Protein AF-0000000067016296 (afdb_homodimer)

Sequence (1288 aa):
MNIISRSRWLRCRIWRFFTIRTFLIFIFCCIILEITLGLPSYKQEDDVHTEYPRDFDSKEVTHSPFKTVKDLQKLKWNEKPVQELVEKKDDRKSKLETIAPFKQPLASLQSVRMRNQDEAQNSTKASYDESFYANRIIHFDLKGAAPKISYLKEVLRLIKANGATGILLEWEDTFPFSGILAENRNSDAYTVEEVRNLLETAKSLKLDVIPLVPTFGHLEWILKVEKFRQYRQNDMFPQVICLADDDGVSVVLEAIRQVVQLHQSFGITYFHIGADEAFQFGECLKDRRWLKENKNKEKDHLAAMHLAKIANYIKTLIPNVRVLAWYDMIKLFESSLIELYHLDKLLEVVVWDYSETLQQQNETFAKIIDKCEFYETLKIFLIILQEFTWNSLAAKFPIVWGSSAYKGANGPLSAFLDLKHYFRNNKSWITHRKAYGTLFRTFRGLIITGWQRYDHFAVLCELLPVALPSVVLNLLVAKAGDKFSTQSIIKAATAALNCTSRISLEYMHSFDSCNFPGVELFSVIHSLRNHIKVIKSEVFESHQVKGWLNRFNIHHGYTQLWYLLQMKSIIEMHISDMLNLTKMVQSLMQPIFRKNTIDEWLYEYTDPIIEQLRELLQHISELKMQRTFAVRNFDIKRKQMHASMNIISRSRWLRCRIWRFFTIRTFLIFIFCCIILEITLGLPSYKQEDDVHTEYPRDFDSKEVTHSPFKTVKDLQKLKWNEKPVQELVEKKDDRKSKLETIAPFKQPLASLQSVRMRNQDEAQNSTKASYDESFYANRIIHFDLKGAAPKISYLKEVLRLIKANGATGILLEWEDTFPFSGILAENRNSDAYTVEEVRNLLETAKSLKLDVIPLVPTFGHLEWILKVEKFRQYRQNDMFPQVICLADDDGVSVVLEAIRQVVQLHQSFGITYFHIGADEAFQFGECLKDRRWLKENKNKEKDHLAAMHLAKIANYIKTLIPNVRVLAWYDMIKLFESSLIELYHLDKLLEVVVWDYSETLQQQNETFAKIIDKCEFYETLKIFLIILQEFTWNSLAAKFPIVWGSSAYKGANGPLSAFLDLKHYFRNNKSWITHRKAYGTLFRTFRGLIITGWQRYDHFAVLCELLPVALPSVVLNLLVAKAGDKFSTQSIIKAATAALNCTSRISLEYMHSFDSCNFPGVELFSVIHSLRNHIKVIKSEVFESHQVKGWLNRFNIHHGYTQLWYLLQMKSIIEMHISDMLNLTKMVQSLMQPIFRKNTIDEWLYEYTDPIIEQLRELLQHISELKMQRTFAVRNFDIKRKQMHAS

Solvent-accessible surface area (backbone atoms only — not comparable to full-atom values): 71700 Å² total; per-residue (Å²): 133,80,76,70,75,66,61,71,65,60,59,64,58,51,53,54,50,52,50,46,47,50,46,46,46,47,50,41,47,49,42,44,51,47,49,71,49,42,54,86,59,67,74,70,67,74,76,73,72,67,66,72,70,74,64,72,73,66,70,77,73,79,71,73,84,66,89,66,86,66,76,75,64,73,77,69,81,81,82,74,81,86,79,86,82,81,78,82,76,85,73,89,71,85,84,87,91,84,86,86,83,87,80,83,86,84,81,85,84,79,84,68,86,69,83,71,78,84,78,88,75,86,74,84,78,79,79,74,81,82,42,58,37,79,32,32,27,45,34,43,40,31,43,77,69,41,62,35,64,74,44,50,51,54,50,50,52,53,42,46,77,52,62,41,42,24,36,34,42,33,33,74,36,30,40,66,54,58,78,95,47,38,78,41,29,29,74,81,29,42,48,68,63,51,50,49,50,50,51,48,50,35,48,74,67,62,32,46,51,26,51,34,48,55,69,41,7,74,33,32,66,59,28,24,33,74,90,37,37,85,28,26,18,41,73,70,41,37,30,19,59,24,74,61,31,64,70,44,47,46,54,50,50,48,54,50,49,54,53,46,65,70,42,50,86,69,48,58,62,40,39,30,38,36,34,37,80,54,85,58,69,61,65,18,71,53,29,41,50,51,38,62,74,36,71,90,46,57,65,64,51,53,54,46,51,43,53,38,52,54,41,52,52,50,38,70,76,36,75,86,44,43,33,33,30,40,30,76,64,54,69,77,61,50,64,66,58,36,59,73,54,40,40,50,79,50,40,36,38,29,45,71,48,61,31,54,75,62,40,52,97,40,40,75,52,51,63,51,30,78,71,36,94,53,37,67,60,47,49,52,49,50,50,51,51,48,50,49,53,53,50,55,47,32,74,56,30,48,42,40,30,41,29,38,40,38,38,40,68,85,50,33,64,30,82,64,77,61,52,52,54,31,47,39,18,44,52,38,51,44,53,47,45,72,72,50,32,77,66,27,84,36,62,55,26,37,37,37,29,32,29,22,34,82,46,87,46,34,39,58,19,31,49,66,48,58,24,44,65,34,43,50,43,44,41,43,43,47,37,49,40,82,77,55,52,71,67,56,50,43,51,50,35,20,55,73,34,46,30,80,44,75,54,49,71,84,44,69,72,34,55,72,50,37,60,47,84,45,44,70,46,31,51,51,51,52,49,49,54,53,49,51,53,47,44,43,52,68,44,72,64,18,57,51,37,48,18,39,57,29,72,69,20,60,75,66,61,37,56,54,52,74,52,47,56,59,46,45,57,54,46,53,50,51,47,54,51,48,53,52,50,49,52,50,49,53,61,57,40,54,80,35,35,53,70,60,46,51,46,52,50,40,58,67,73,47,43,57,62,49,52,51,49,51,50,51,50,51,50,49,61,59,51,66,70,51,64,58,49,83,60,48,71,70,89,73,80,69,81,78,77,66,82,123,136,80,75,70,76,67,61,69,67,60,58,64,60,51,52,55,50,51,51,48,47,51,47,48,46,47,51,41,45,50,42,44,52,46,50,72,49,44,54,85,58,68,74,71,67,75,77,74,71,69,68,70,70,73,64,71,73,65,68,77,71,79,71,73,84,67,89,68,85,68,77,74,67,72,76,70,78,80,80,73,80,84,74,84,80,77,74,85,79,81,71,81,71,82,86,81,77,88,79,86,82,73,86,77,81,88,76,80,90,69,85,88,83,88,84,90,84,84,82,90,75,84,76,80,78,75,78,73,81,82,40,57,36,79,31,34,26,45,35,44,38,30,45,76,68,41,62,33,63,72,46,49,53,54,49,52,53,52,42,46,76,53,62,41,43,24,36,33,42,33,34,74,37,30,41,64,54,58,78,95,47,37,80,41,30,29,74,80,30,43,48,68,64,51,51,49,51,49,50,48,50,35,49,75,68,63,31,45,53,24,52,34,48,54,69,40,7,73,32,31,66,60,27,23,33,72,91,38,39,85,31,29,16,41,71,71,41,36,31,20,58,22,72,63,30,65,71,44,46,46,55,49,50,48,53,49,50,55,53,46,65,70,44,50,87,69,50,59,63,40,40,30,40,36,34,37,79,53,86,60,68,62,65,18,69,53,29,42,49,50,38,64,76,36,71,90,45,58,65,64,53,54,52,46,49,44,52,38,52,52,43,51,52,50,39,70,75,36,74,86,43,44,31,30,30,39,30,75,64,52,69,77,60,50,64,68,56,36,58,73,54,40,39,50,79,50,41,37,39,29,45,71,47,60,31,53,74,61,40,51,97,40,40,75,52,50,62,51,29,79,73,36,94,52,37,66,61,47,50,53,50,50,51,51,51,48,53,48,52,53,50,54,45,32,72,54,30,48,42,38,28,42,28,37,40,40,36,39,68,84,50,34,64,28,82,64,75,61,50,51,53,31,46,39,19,43,52,38,50,43,52,46,45,70,74,49,34,77,65,26,83,35,62,56,25,38,36,39,28,31,28,22,34,82,46,88,46,33,40,59,19,32,50,67,48,56,24,46,66,36,44,52,44,43,42,42,44,46,37,47,40,82,77,54,53,70,67,54,50,43,52,51,36,19,56,76,33,47,29,82,44,77,54,50,69,81,44,70,73,34,55,73,50,37,59,46,85,45,44,68,46,31,51,51,51,52,49,48,54,53,50,51,52,49,45,42,54,68,44,72,63,18,58,52,38,49,17,38,57,29,72,68,22,60,75,66,60,38,55,54,51,73,52,48,56,58,47,45,57,54,45,53,49,51,46,52,51,48,53,52,51,49,52,51,50,54,60,56,38,53,78,36,36,54,68,60,45,53,46,53,51,42,58,67,72,47,44,57,60,48,50,51,49,49,48,52,50,51,51,50,59,62,52,66,72,54,64,60,47,84,60,47,68,71,89,73,80,68,81,77,76,67,82,123

InterPro domains:
  IPR015883 Beta-hexosaminidase, catalytic domain [PF00728] (184-363)
  IPR017853 Glycoside hydrolase superfamily [SSF51445] (133-471)
  IPR038901 Hexosaminidase D-like [PTHR21040] (83-640)

Secondary structure (DSSP, 8-state):
--SGGGHHHHHHHHHHHHHHHHHHHHHHHHHHHHHHT-S---------------GGGT------------GGGG---------------------------------------------------------SSSEEEEEEE-SSSPPPHHHHHHHHHHHHHTT--EEEEE-GGGS---GGGGGGS-TTPPPHHHHHHHHHHHHHTTPEEEEE--SSS--HHHHTSGGGGGGEEETTEEEEE-TT-HHHHHHHHHHHHHHHHHHGGG--SEEE---------S-SHHHHHHHHHTTT--HHHHHHHHHHHHHHHHHHHSTTPEEEEESTTTTT--HHHHHHTTHHHHEEEEEE--SSSS-GGGHHHHHHHHHSTTHHHHHHHHHHHHHHHHHHHHHH-SEEEEEEEEES-S-SS-SS--HHHHHHHHHHHHHHHHHHGGGSSEEEEEEEEE-S-SSTTS-----HHHHHHHHHHHHHHHHHTTSS-HHHHHHHHHHHTT-SS---SS-GGGGGG---TTHHHHHHHHHHHHHHHHHIIIIIT-HHHHHHSSHHHHHHT---HHHHHHHHHHHHHHHHHHHHHHHHHHHHHTTTS-HHHHHHHHHHHTHHHHHHHHHHHHHHHHHTT----PPS------------/--SGGGSHHHHHHHHHHHHHHHHHHHHHHHHHHHHHT-S---------------GGGT------------GGGG---------------------------------------------------------SSSEEEEEEE-SSSPPPHHHHHHHHHHHHHTT--EEEEE-GGGS---GGGGGGS-TTPPPHHHHHHHHHHHHHTTPEEEEE---SS--HHHHTSGGGGGGEEETTEEEEE-TT-HHHHHHHHHHHHHHHHHHGGG--SEEE---------S-SHHHHHHHHHTTT--HHHHHHHHHHHHHHHHHHHSTTPEEEEESTTTTT--HHHHHHTTHHHHEEEEEE--SSSS-GGGHHHHHHHHHSTTHHHHHHHHHHHHHHHHHHHHHH-SEEEEEEEEES-S-SS-SS--HHHHHHHHHHHHHHHHHHGGGSSEEEEEEEEE-S-SSTTS-----HHHHHHHHHHHHHHHHHTTSS-HHHHHHHHHHHTT-SS---SS-GGGGGG---TTHHHHHHHHHHHHHHHHHIIIIIT-HHHHHHSSHHHHHHT---HHHHHHHHHHHHHHHHHHHHHHHHHHHHHTTTS-HHHHHHHHHHHTHHHHHHHHHHHHHHHHHTT----PPS------------

pLDDT: mean 80.0, std 28.89, range [14.51, 98.88]

Nearest PDB structures (foldseek):
  8qk1-assembly1_A  TM=9.584E-01  e=8.917E-44  Trichuris suis
  2epo-assembly1_A  TM=6.816E-01  e=3.330E-15  Streptococcus gordonii
  2epn-assembly1_B  TM=6.260E-01  e=8.879E-16  Streptococcus gordonii
  2epm-assembly1_X-2  TM=6.664E-01  e=1.531E-14  Streptococcus gordonii
  5a6j-assembly1_A  TM=5.766E-01  e=3.879E-15  Streptococcus pneumoniae TIGR4

Foldseek 3Di:
DPPPPPPVVPPVVVVVVVVVVVVVVVCVVCCVVCVVVVPPPPPPPDPPVPPPPPVVPPDPPPPDPDVPDPPVPPPPDPPDDPDDDDDDPDDPDDDDDDDDDDDDDDDDDPPDPCVDDDDPPPPPPPPPLPFLFPAEEEEDDCQFFHWALVLVLQLLVLLLVQFHQAYEYEQQQLDCDDDPCNVLHDPNRDDLVSVLVNLVSCLVSNHAYEYEQAQAFQNCSPCVDPVNCLQDLDNVDSTGGALQDPVNSVVSLSVVVVVCVSNVVSDAQEYEHENPDNPDYCRDPRSVVVCVVVVVDDVVLSSLQSVLVSLVSVCVSPPNHAYEYECHSVLPPDLVSCVVSVVLPSYAYEYEAAFLQSCVVPVVLVVVLVPDPCVPVSVVVSVVVVVVSLLVVLVRHQEYEYEYELWCPPDFDAAADQLVSRLSRLLNVLVCCVVRVVSHNGHNGYYYYYDQGPGNPTAGIYDPLRRSLSSSLSSNCSRCRPVDDSQVSQVVSCVSQQFPDGDDSPDHCSCVRGHGSLSQLNVLSVVLVVLLVVCCVPAVVDPLCVPFVDPVCLVQLNGDLVSVVVNLVVLVVSLVVLVVSLVSNLVSCPNIGDPVSSVSVCVRRRVVSNVVSVVSNVSSVVSVPDDDHDDDDDPDDDPPPPPD/DPPPPPPVVVVVVVVVVVVVVVVVVVVVVVCVVCVVCVPPPPPPPDDPVPPPPPVVPPDPPPPDPDPPDPPVPPPPDPPDDPPPPDDPDDPPDDDPDDDDDDPDDPDDPDDDDDDDDDDPPPPPCPPPLPFLFPAEEEEDDCQFFHWALVLVLQLLVLLLVQFHQAYEYEQQQLDCDDDPCNVLHDPNRDDLVSVLVNLVSCLVSNHAYEYEQAQAFQNCSPCVDPVNCLQDLDNVDSTGGALQDPVNSVVSLSVVVVVCVSNVVSPAQEYEHENPDNPDYCRDPRSVVVCVVVVVDDRVLSSLQSVLVSLVSVCVSPPNHAYEYECHSVLPPDLVSCVVSVVLPSYAYEYEAAFLQSCVVPVVLVVVLVVDPPVVVSVVVSVVVVVVSLLVVLVRHQEYEYEYELWCPPDFDAAADQLVSRLSRLLNVLVCCVVRVVSHNGHNGYYYYYHQGPGNPTAGIYDPLRRSLSSSLSSNCSRCRPVDDSQVSQVVSCVSQQFPAGDDSPDHCSCVRGHGSLSQLNVLSVVLVVLLVVCCVVAVVDPLCVPFVDPVCLVQLNGDLVSVVVNLVVLVVSLVVLVVSLVSNLVSCPNIGDPVSSVSVCVRRRVVSNVVSVVSNVSSVVSVPDDDHDDDDDPDDDPPPPPD

Organism: Wuchereria bancrofti (NCBI:txid6293)

Radius of gyration: 41.17 Å; Cα contacts (8 Å, |Δi|>4): 1781; chains: 2; bounding box: 100×137×123 Å

Structure (mmCIF, N/CA/C/O backbone):
data_AF-0000000067016296-model_v1
#
loop_
_entity.id
_entity.type
_entity.pdbx_description
1 polymer beta-N-acetylhexosaminidase
#
loop_
_atom_site.group_PDB
_atom_site.id
_atom_site.type_symbol
_atom_site.label_atom_id
_atom_site.label_alt_id
_atom_site.label_comp_id
_atom_site.label_asym_id
_atom_site.label_entity_id
_atom_site.label_seq_id
_atom_site.pdbx_PDB_ins_code
_atom_site.Cartn_x
_atom_site.Cartn_y
_atom_site.Cartn_z
_atom_site.occupancy
_atom_site.B_iso_or_equiv
_atom_site.auth_seq_id
_atom_site.auth_comp_id
_atom_site.auth_asym_id
_atom_site.auth_atom_id
_atom_site.pdbx_PDB_model_num
ATOM 1 N N . MET A 1 1 ? -24.875 -22.078 62.375 1 22.66 1 MET A N 1
ATOM 2 C CA . MET A 1 1 ? -25.391 -21.469 61.156 1 22.66 1 MET A CA 1
ATOM 3 C C . MET A 1 1 ? -24.344 -21.453 60.062 1 22.66 1 MET A C 1
ATOM 5 O O . MET A 1 1 ? -24.531 -20.844 59 1 22.66 1 MET A O 1
ATOM 9 N N . ASN A 1 2 ? -23.188 -22.016 60.312 1 23.72 2 ASN A N 1
ATOM 10 C CA . ASN A 1 2 ? -21.859 -22.047 59.719 1 23.72 2 ASN A CA 1
ATOM 11 C C . ASN A 1 2 ? -21.828 -22.859 58.438 1 23.72 2 ASN A C 1
ATOM 13 O O . ASN A 1 2 ? -20.859 -22.797 57.656 1 23.72 2 ASN A O 1
ATOM 17 N N . ILE A 1 3 ? -22.641 -23.953 58.344 1 28.28 3 ILE A N 1
ATOM 18 C CA . ILE A 1 3 ? -22.469 -25.047 57.375 1 28.28 3 ILE A CA 1
ATOM 19 C C . ILE A 1 3 ? -22.969 -24.609 56 1 28.28 3 ILE A C 1
ATOM 21 O O . ILE A 1 3 ? -22.641 -25.25 55 1 28.28 3 ILE A O 1
ATOM 25 N N . ILE A 1 4 ? -24.016 -23.766 55.938 1 29.88 4 ILE A N 1
ATOM 26 C CA . ILE A 1 4 ? -24.859 -23.562 54.75 1 29.88 4 ILE A CA 1
ATOM 27 C C . ILE A 1 4 ? -24.094 -22.781 53.688 1 29.88 4 ILE A C 1
ATOM 29 O O . ILE A 1 4 ? -24.484 -22.75 52.531 1 29.88 4 ILE A O 1
ATOM 33 N N . SER A 1 5 ? -23.125 -21.891 54.062 1 29.3 5 SER A N 1
ATOM 34 C CA . SER A 1 5 ? -22.594 -20.906 53.125 1 29.3 5 SER A CA 1
ATOM 35 C C . SER A 1 5 ? -21.703 -21.547 52.094 1 29.3 5 SER A C 1
ATOM 37 O O . SER A 1 5 ? -21.203 -20.875 51.188 1 29.3 5 SER A O 1
ATOM 39 N N . ARG A 1 6 ? -21.188 -22.781 52.312 1 29.62 6 ARG A N 1
ATOM 40 C CA . ARG A 1 6 ? -20.141 -23.406 51.5 1 29.62 6 ARG A CA 1
ATOM 41 C C . ARG A 1 6 ? -20.719 -23.906 50.188 1 29.62 6 ARG A C 1
ATOM 43 O O . ARG A 1 6 ? -19.969 -24.391 49.312 1 29.62 6 ARG A O 1
ATOM 50 N N . SER A 1 7 ? -22.016 -24.25 50.125 1 28.12 7 SER A N 1
ATOM 51 C CA . SER A 1 7 ? -22.531 -25.078 49.031 1 28.12 7 SER A CA 1
ATOM 52 C C . SER A 1 7 ? -22.625 -24.297 47.75 1 28.12 7 SER A C 1
ATOM 54 O O . SER A 1 7 ? -22.766 -24.875 46.656 1 28.12 7 SER A O 1
ATOM 56 N N . ARG A 1 8 ? -22.938 -22.938 47.812 1 31.38 8 ARG A N 1
ATOM 57 C CA . ARG A 1 8 ? -23.281 -22.219 46.594 1 31.38 8 ARG A CA 1
ATOM 58 C C . ARG A 1 8 ? -22.078 -22.062 45.688 1 31.38 8 ARG A C 1
ATOM 60 O O . ARG A 1 8 ? -22.188 -21.578 44.562 1 31.38 8 ARG A O 1
ATOM 67 N N . TRP A 1 9 ? -20.828 -22.156 46.281 1 30.59 9 TRP A N 1
ATOM 68 C CA . TRP A 1 9 ? -19.609 -21.906 45.5 1 30.59 9 TRP A CA 1
ATOM 69 C C . TRP A 1 9 ? -19.406 -23 44.469 1 30.59 9 TRP A C 1
ATOM 71 O O . TRP A 1 9 ? -18.984 -22.719 43.312 1 30.59 9 TRP A O 1
ATOM 81 N N . LEU A 1 10 ? -19.797 -24.312 44.75 1 30.2 10 LEU A N 1
ATOM 82 C CA . LEU A 1 10 ? -19.453 -25.422 43.875 1 30.2 10 LEU A CA 1
ATOM 83 C C . LEU A 1 10 ? -20.312 -25.406 42.594 1 30.2 10 LEU A C 1
ATOM 85 O O . LEU A 1 10 ? -19.859 -25.844 41.531 1 30.2 10 LEU A O 1
ATOM 89 N N . ARG A 1 11 ? -21.594 -24.922 42.75 1 30.16 11 ARG A N 1
ATOM 90 C CA . ARG A 1 11 ? -22.453 -25.125 41.594 1 30.16 11 ARG A CA 1
ATOM 91 C C . ARG A 1 11 ? -22.016 -24.25 40.406 1 30.16 11 ARG A C 1
ATOM 93 O O . ARG A 1 11 ? -22.328 -24.562 39.25 1 30.16 11 ARG A O 1
ATOM 100 N N . CYS A 1 12 ? -21.547 -22.969 40.688 1 29.88 12 CYS A N 1
ATOM 101 C CA . CYS A 1 12 ? -21.297 -22.109 39.531 1 29.88 12 CYS A CA 1
ATOM 102 C C . CYS A 1 12 ? -20.094 -22.609 38.75 1 29.88 12 CYS A C 1
ATOM 104 O O . CYS A 1 12 ? -19.844 -22.141 37.625 1 29.88 12 CYS A O 1
ATOM 106 N N . ARG A 1 13 ? -19.125 -23.359 39.375 1 30.12 13 ARG A N 1
ATOM 107 C CA . ARG A 1 13 ? -17.969 -23.797 38.625 1 30.12 13 ARG A CA 1
ATOM 108 C C . ARG A 1 13 ? -18.344 -24.906 37.625 1 30.12 13 ARG A C 1
ATOM 110 O O . ARG A 1 13 ? -17.609 -25.172 36.688 1 30.12 13 ARG A O 1
ATOM 117 N N . ILE A 1 14 ? -19.344 -25.75 38.031 1 31.83 14 ILE A N 1
ATOM 118 C CA . ILE A 1 14 ? -19.625 -26.891 37.188 1 31.83 14 ILE A CA 1
ATOM 119 C C . ILE A 1 14 ? -20.312 -26.406 35.906 1 31.83 14 ILE A C 1
ATOM 121 O O . ILE A 1 14 ? -20.016 -26.906 34.812 1 31.83 14 ILE A O 1
ATOM 125 N N . TRP A 1 15 ? -21.219 -25.422 36.031 1 31.62 15 TRP A N 1
ATOM 126 C CA . TRP A 1 15 ? -21.953 -25.062 34.812 1 31.62 15 TRP A CA 1
ATOM 127 C C . TRP A 1 15 ? -21.016 -24.406 33.812 1 31.62 15 TRP A C 1
ATOM 129 O O . TRP A 1 15 ? -21.203 -24.562 32.594 1 31.62 15 TRP A O 1
ATOM 139 N N . ARG A 1 16 ? -19.984 -23.641 34.312 1 33.31 16 ARG A N 1
ATOM 140 C CA . ARG A 1 16 ? -19.078 -23.062 33.312 1 33.31 16 ARG A CA 1
ATOM 141 C C . ARG A 1 16 ? -18.328 -24.156 32.562 1 33.31 16 ARG A C 1
ATOM 143 O O . ARG A 1 16 ? -17.859 -23.938 31.453 1 33.31 16 ARG A O 1
ATOM 150 N N . PHE A 1 17 ? -18.062 -25.297 33.25 1 35 17 PHE A N 1
ATOM 151 C CA . PHE A 1 17 ? -17.328 -26.359 32.562 1 35 17 PHE A CA 1
ATOM 152 C C . PHE A 1 17 ? -18.203 -27 31.5 1 35 17 PHE A C 1
ATOM 154 O O . PHE A 1 17 ? -17.719 -27.438 30.453 1 35 17 PHE A O 1
ATOM 161 N N . PHE A 1 18 ? -19.5 -27.266 31.875 1 36.59 18 PHE A N 1
ATOM 162 C CA . PHE A 1 18 ? -20.312 -27.922 30.859 1 36.59 18 PHE A CA 1
ATOM 163 C C . PHE A 1 18 ? -20.594 -26.969 29.703 1 36.59 18 PHE A C 1
ATOM 165 O O . PHE A 1 18 ? -20.734 -27.406 28.547 1 36.59 18 PHE A O 1
ATOM 172 N N . THR A 1 19 ? -20.812 -25.656 30.062 1 37.28 19 THR A N 1
ATOM 173 C CA . THR A 1 19 ? -21.109 -24.766 28.953 1 37.28 19 THR A CA 1
ATOM 174 C C . THR A 1 19 ? -19.859 -24.562 28.094 1 37.28 19 THR A C 1
ATOM 176 O O . THR A 1 19 ? -19.969 -24.344 26.875 1 37.28 19 THR A O 1
ATOM 179 N N . ILE A 1 20 ? -18.688 -24.625 28.734 1 36.62 20 ILE A N 1
ATOM 180 C CA . ILE A 1 20 ? -17.5 -24.484 27.891 1 36.62 20 ILE A CA 1
ATOM 181 C C . ILE A 1 20 ? -17.297 -25.766 27.078 1 36.62 20 ILE A C 1
ATOM 183 O O . ILE A 1 20 ? -16.938 -25.703 25.891 1 36.62 20 ILE A O 1
ATOM 187 N N . ARG A 1 21 ? -17.656 -26.938 27.672 1 35.28 21 ARG A N 1
ATOM 188 C CA . ARG A 1 21 ? -17.516 -28.156 26.875 1 35.28 21 ARG A CA 1
ATOM 189 C C . ARG A 1 21 ? -18.516 -28.188 25.719 1 35.28 21 ARG A C 1
ATOM 191 O O . ARG A 1 21 ? -18.156 -28.531 24.594 1 35.28 21 ARG A O 1
ATOM 198 N N . THR A 1 22 ? -19.781 -27.859 26.031 1 39.31 22 THR A N 1
ATOM 199 C CA . THR A 1 22 ? -20.75 -27.844 24.953 1 39.31 22 THR A CA 1
ATOM 200 C C . THR A 1 22 ? -20.453 -26.719 23.969 1 39.31 22 THR A C 1
ATOM 202 O O . THR A 1 22 ? -20.609 -26.891 22.75 1 39.31 22 THR A O 1
ATOM 205 N N . PHE A 1 23 ? -19.969 -25.578 24.453 1 38.09 23 PHE A N 1
ATOM 206 C CA . PHE A 1 23 ? -19.547 -24.516 23.547 1 38.09 23 PHE A CA 1
ATOM 207 C C . PHE A 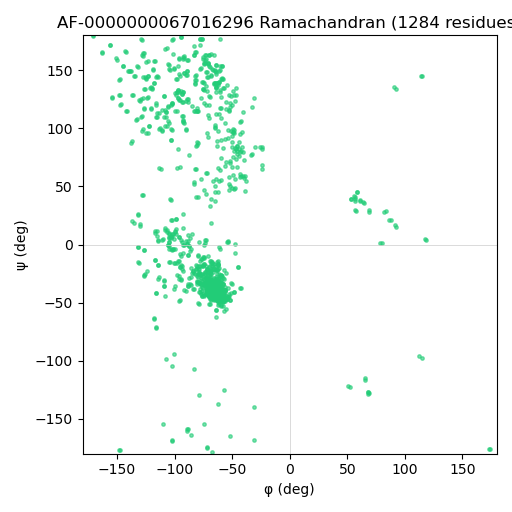1 23 ? -18.281 -24.922 22.797 1 38.09 23 PHE A C 1
ATOM 209 O O . PHE A 1 23 ? -18.156 -24.672 21.594 1 38.09 23 PHE A O 1
ATOM 216 N N . LEU A 1 24 ? -17.406 -25.672 23.391 1 39.41 24 LEU A N 1
ATOM 217 C CA . LEU A 1 24 ? -16.266 -26.203 22.688 1 39.41 24 LEU A CA 1
ATOM 218 C C . LEU A 1 24 ? -16.688 -27.312 21.719 1 39.41 24 LEU A C 1
ATOM 220 O O . LEU A 1 24 ? -16.156 -27.391 20.609 1 39.41 24 LEU A O 1
ATOM 224 N N . ILE A 1 25 ? -17.641 -28.141 22.125 1 41.75 25 ILE A N 1
ATOM 225 C CA . ILE A 1 25 ? -18.156 -29.141 21.188 1 41.75 25 ILE A CA 1
ATOM 226 C C . ILE A 1 25 ? -18.906 -28.438 20.062 1 41.75 25 ILE A C 1
ATOM 228 O O . ILE A 1 25 ? -18.75 -28.766 18.891 1 41.75 25 ILE A O 1
ATOM 232 N N . PHE A 1 26 ? -19.75 -27.406 20.344 1 39.91 26 PHE A N 1
ATOM 233 C CA . PHE A 1 26 ? -20.438 -26.672 19.297 1 39.91 26 PHE A CA 1
ATOM 234 C C . PHE A 1 26 ? -19.453 -25.891 18.438 1 39.91 26 PHE A C 1
ATOM 236 O O . PHE A 1 26 ? -19.578 -25.859 17.219 1 39.91 26 PHE A O 1
ATOM 243 N N . ILE A 1 27 ? -18.531 -25.234 19.031 1 39.72 27 ILE A N 1
ATOM 244 C CA . ILE A 1 27 ? -17.469 -24.625 18.234 1 39.72 27 ILE A CA 1
ATOM 245 C C . ILE A 1 27 ? -16.656 -25.703 17.531 1 39.72 27 ILE A C 1
ATOM 247 O O . ILE A 1 27 ? -16.312 -25.562 16.359 1 39.72 27 ILE A O 1
ATOM 251 N N . PHE A 1 28 ? -16.516 -26.844 18.172 1 41.06 28 PHE A N 1
ATOM 252 C CA . PHE A 1 28 ? -15.859 -27.969 17.5 1 41.06 28 PHE A CA 1
ATOM 253 C C . PHE A 1 28 ? -16.719 -28.516 16.375 1 41.06 28 PHE A C 1
ATOM 255 O O . PHE A 1 28 ? -16.234 -28.797 15.289 1 41.06 28 PHE A O 1
ATOM 262 N N . CYS A 1 29 ? -17.969 -28.828 16.609 1 39.59 29 CYS A N 1
ATOM 263 C CA . CYS A 1 29 ? -18.859 -29.266 15.547 1 39.59 29 CYS A CA 1
ATOM 264 C C . CYS A 1 29 ? -19.016 -28.172 14.484 1 39.59 29 CYS A C 1
ATOM 266 O O . CYS A 1 29 ? -19.031 -28.484 13.289 1 39.59 29 CYS A O 1
ATOM 268 N N . CYS A 1 30 ? -19.234 -26.922 14.852 1 38.66 30 CYS A N 1
ATOM 269 C CA . CYS A 1 30 ? -19.25 -25.875 13.852 1 38.66 30 CYS A CA 1
ATOM 270 C C . CYS A 1 30 ? -17.906 -25.734 13.172 1 38.66 30 CYS A C 1
ATOM 272 O O . CYS A 1 30 ? -17.828 -25.469 11.969 1 38.66 30 CYS A O 1
ATOM 274 N N . ILE A 1 31 ? -16.875 -25.922 13.906 1 38 31 ILE A N 1
ATOM 275 C CA . ILE A 1 31 ? -15.555 -25.984 13.281 1 38 31 ILE A CA 1
ATOM 276 C C . ILE A 1 31 ? -15.445 -27.25 12.438 1 38 31 ILE A C 1
ATOM 278 O O . ILE A 1 31 ? -14.961 -27.219 11.305 1 38 31 ILE A O 1
ATOM 282 N N . ILE A 1 32 ? -15.891 -28.453 12.93 1 36.25 32 ILE A N 1
ATOM 283 C CA . ILE A 1 32 ? -15.891 -29.641 12.086 1 36.25 32 ILE A CA 1
ATOM 284 C C . ILE A 1 32 ? -16.812 -29.422 10.891 1 36.25 32 ILE A C 1
ATOM 286 O O . ILE A 1 32 ? -16.469 -29.797 9.766 1 36.25 32 ILE A O 1
ATOM 290 N N . LEU A 1 33 ? -18.094 -29 11.125 1 34.47 33 LEU A N 1
ATOM 291 C CA . LEU A 1 33 ? -18.938 -28.719 9.969 1 34.47 33 LEU A CA 1
ATOM 292 C C . LEU A 1 33 ? -18.297 -27.672 9.078 1 34.47 33 LEU A C 1
ATOM 294 O O . LEU A 1 33 ? -18.312 -27.797 7.848 1 34.47 33 LEU A O 1
ATOM 298 N N . GLU A 1 34 ? -17.859 -26.578 9.719 1 32.09 34 GLU A N 1
ATOM 299 C CA . GLU A 1 34 ? -17.141 -25.625 8.883 1 32.09 34 GLU A CA 1
ATOM 300 C C . GLU A 1 34 ? -15.836 -26.219 8.359 1 32.09 34 GLU A C 1
ATOM 302 O O . GLU A 1 34 ? -15.359 -25.844 7.289 1 32.09 34 GLU A O 1
ATOM 307 N N . ILE A 1 35 ? -15.195 -27.016 9.172 1 31.61 35 ILE A N 1
ATOM 308 C CA . ILE A 1 35 ? -14 -27.703 8.695 1 31.61 35 ILE A CA 1
ATOM 309 C C . ILE A 1 35 ? -14.359 -28.672 7.574 1 31.61 35 ILE A C 1
ATOM 311 O O . ILE A 1 35 ? -13.617 -28.812 6.602 1 31.61 35 ILE A O 1
ATOM 315 N N . THR A 1 36 ? -15.312 -29.625 7.855 1 29.41 36 THR A N 1
ATOM 316 C CA . THR A 1 36 ? -15.688 -30.469 6.727 1 29.41 36 THR A CA 1
ATOM 317 C C . THR A 1 36 ? -16.109 -29.609 5.535 1 29.41 36 THR A C 1
ATOM 319 O O . THR A 1 36 ? -16 -30.031 4.387 1 29.41 36 THR A O 1
ATOM 322 N N . LEU A 1 37 ? -16.922 -28.609 5.836 1 31.44 37 LEU A N 1
ATOM 323 C CA . LEU A 1 37 ? -17.297 -27.734 4.727 1 31.44 37 LEU A CA 1
ATOM 324 C C . LEU A 1 37 ? -16.125 -26.844 4.32 1 31.44 37 LEU A C 1
ATOM 326 O O . LEU A 1 37 ? -16.297 -25.875 3.572 1 31.44 37 LEU A O 1
ATOM 330 N N . GLY A 1 38 ? -15.055 -27.047 4.926 1 26.64 38 GLY A N 1
ATOM 331 C CA . GLY A 1 38 ? -13.844 -26.25 4.883 1 26.64 38 GLY A CA 1
ATOM 332 C C . GLY A 1 38 ? -13.375 -25.953 3.473 1 26.64 38 GLY A C 1
ATOM 333 O O . GLY A 1 38 ? -12.312 -25.359 3.279 1 26.64 38 GLY A O 1
ATOM 334 N N . LEU A 1 39 ? -13.469 -26.969 2.666 1 25.44 39 LEU A N 1
ATOM 335 C CA . LEU A 1 39 ? -13.008 -26.547 1.347 1 25.44 39 LEU A CA 1
ATOM 336 C C . LEU A 1 39 ? -13.727 -25.266 0.902 1 25.44 39 LEU A C 1
ATOM 338 O O . LEU A 1 39 ? -14.875 -25.031 1.278 1 25.44 39 LEU A O 1
ATOM 342 N N . PRO A 1 40 ? -13.07 -24.109 0.657 1 25.55 40 PRO A N 1
ATOM 343 C CA . PRO A 1 40 ? -13.969 -23.062 0.18 1 25.55 40 PRO A CA 1
ATOM 344 C C . PRO A 1 40 ? -15.234 -23.625 -0.473 1 25.55 40 PRO A C 1
ATOM 346 O O . PRO A 1 40 ? -15.148 -24.359 -1.452 1 25.55 40 PRO A O 1
ATOM 349 N N . SER A 1 41 ? -16.062 -24.25 0.427 1 24.61 41 SER A N 1
ATOM 350 C CA . SER A 1 41 ? -17.344 -24.469 -0.24 1 24.61 41 SER A CA 1
ATOM 351 C C . SER A 1 41 ? -17.797 -23.219 -0.986 1 24.61 41 SER A C 1
ATOM 353 O O . SER A 1 41 ? -17.969 -22.156 -0.38 1 24.61 41 SER A O 1
ATOM 355 N N . TYR A 1 42 ? -17.266 -23 -2.166 1 23.48 42 TYR A N 1
ATOM 356 C CA . TYR A 1 42 ? -18 -22.109 -3.049 1 23.48 42 TYR A CA 1
ATOM 357 C C . TYR A 1 42 ? -19.5 -22.234 -2.838 1 23.48 42 TYR A C 1
ATOM 359 O O . TYR A 1 42 ? -20.062 -23.328 -2.969 1 23.48 42 TYR A O 1
ATOM 367 N N . LYS A 1 43 ? -19.953 -21.578 -1.739 1 26.48 43 LYS A N 1
ATOM 368 C CA . LYS A 1 43 ? -21.406 -21.531 -1.637 1 26.48 43 LYS A CA 1
ATOM 369 C C . LYS A 1 43 ? -22.062 -21.672 -3.008 1 26.48 43 LYS A C 1
ATOM 371 O O . LYS A 1 43 ? -21.906 -20.812 -3.875 1 26.48 43 LYS A O 1
ATOM 376 N N . GLN A 1 44 ? -22.234 -22.922 -3.463 1 21.28 44 GLN A N 1
ATOM 377 C CA . GLN A 1 44 ? -23.141 -23.141 -4.59 1 21.28 44 GLN A CA 1
ATOM 378 C C . GLN A 1 44 ? -24.484 -22.469 -4.363 1 21.28 44 GLN A C 1
ATOM 380 O O . GLN A 1 44 ? -25.281 -22.922 -3.541 1 21.28 44 GLN A O 1
ATOM 385 N N . GLU A 1 45 ? -24.469 -21.172 -3.949 1 24.36 45 GLU A N 1
ATOM 386 C CA . GLU A 1 45 ? -25.828 -20.688 -4.125 1 24.36 45 GLU A CA 1
ATOM 387 C C . GLU A 1 45 ? -26.516 -21.344 -5.324 1 24.36 45 GLU A C 1
ATOM 389 O O . GLU A 1 45 ? -25.891 -21.516 -6.379 1 24.36 45 GLU A O 1
ATOM 394 N N . ASP A 1 46 ? -27.578 -22.047 -5.023 1 23.8 46 ASP A N 1
ATOM 395 C CA . ASP A 1 46 ? -28.422 -22.766 -5.973 1 23.8 46 ASP A CA 1
ATOM 396 C C . ASP A 1 46 ? -28.453 -22.062 -7.328 1 23.8 46 ASP A C 1
ATOM 398 O O . ASP A 1 46 ? -27.891 -20.969 -7.48 1 23.8 46 ASP A O 1
ATOM 402 N N . ASP A 1 47 ? -29.734 -22.047 -7.941 1 22.3 47 ASP A N 1
ATOM 403 C CA . ASP A 1 47 ? -30.234 -22.031 -9.312 1 22.3 47 ASP A CA 1
ATOM 404 C C . ASP A 1 47 ? -30.062 -20.656 -9.945 1 22.3 47 ASP A C 1
ATOM 406 O O . ASP A 1 47 ? -30.828 -19.734 -9.648 1 22.3 47 ASP A O 1
ATOM 410 N N . VAL A 1 48 ? -29 -20.047 -9.859 1 25.08 48 VAL A N 1
ATOM 411 C CA . VAL A 1 48 ? -29.234 -19.047 -10.898 1 25.08 48 VAL A CA 1
ATOM 412 C C . VAL A 1 48 ? -29.766 -19.719 -12.156 1 25.08 48 VAL A C 1
ATOM 414 O O . VAL A 1 48 ? -29.078 -20.516 -12.789 1 25.08 48 VAL A O 1
ATOM 417 N N . HIS A 1 49 ? -31.094 -19.953 -12.148 1 22.94 49 HIS A N 1
ATOM 418 C CA . HIS A 1 49 ? -31.797 -20.328 -13.375 1 22.94 49 HIS A CA 1
ATOM 419 C C . HIS A 1 49 ? -31.328 -19.5 -14.562 1 22.94 49 HIS A C 1
ATOM 421 O O . HIS A 1 49 ? -31.578 -18.297 -14.625 1 22.94 49 HIS A O 1
ATOM 427 N N . THR A 1 50 ? -30.125 -19.609 -14.797 1 26.16 50 THR A N 1
ATOM 428 C CA . THR A 1 50 ? -29.828 -19.031 -16.109 1 26.16 50 THR A CA 1
ATOM 429 C C . THR A 1 50 ? -30.844 -19.5 -17.141 1 26.16 50 THR A C 1
ATOM 431 O O . THR A 1 50 ? -30.906 -20.688 -17.484 1 26.16 50 THR A O 1
ATOM 434 N N . GLU A 1 51 ? -32.031 -18.922 -17.141 1 24.98 51 GLU A N 1
ATOM 435 C CA . GLU A 1 51 ? -33.031 -19.172 -18.172 1 24.98 51 GLU A CA 1
ATOM 436 C C . GLU A 1 51 ? -32.406 -19.078 -19.562 1 24.98 51 GLU A C 1
ATOM 438 O O . GLU A 1 51 ? -33.125 -19.031 -20.562 1 24.98 51 GLU A O 1
ATOM 443 N N . TYR A 1 52 ? -31.156 -18.656 -19.672 1 25.83 52 TYR A N 1
ATOM 444 C CA . TYR A 1 52 ? -31.109 -18.484 -21.125 1 25.83 52 TYR A CA 1
ATOM 445 C C . TYR A 1 52 ? -31.266 -19.828 -21.828 1 25.83 52 TYR A C 1
ATOM 447 O O . TYR A 1 52 ? -30.578 -20.812 -21.484 1 25.83 52 TYR A O 1
ATOM 455 N N . PRO A 1 53 ? -32.406 -20.062 -22.328 1 25.98 53 PRO A N 1
ATOM 456 C CA . PRO A 1 53 ? -32.625 -21.266 -23.125 1 25.98 53 PRO A CA 1
ATOM 457 C C . PRO A 1 53 ? -31.469 -21.547 -24.094 1 25.98 53 PRO A C 1
ATOM 459 O O . PRO A 1 53 ? -30.875 -20.609 -24.641 1 25.98 53 PRO A O 1
ATOM 462 N N . ARG A 1 54 ? -30.656 -22.547 -23.781 1 31.98 54 ARG A N 1
ATOM 463 C CA . ARG A 1 54 ? -29.75 -23.156 -24.734 1 31.98 54 ARG A CA 1
ATOM 464 C C . ARG A 1 54 ? -30.391 -23.297 -26.109 1 31.98 54 ARG A C 1
ATOM 466 O O . ARG A 1 54 ? -31.188 -24.219 -26.344 1 31.98 54 ARG A O 1
ATOM 473 N N . ASP A 1 55 ? -30.859 -22.172 -26.719 1 28.14 55 ASP A N 1
ATOM 474 C CA . ASP A 1 55 ? -31.422 -22.391 -28.047 1 28.14 55 ASP A CA 1
ATOM 475 C C . ASP A 1 55 ? -30.453 -23.125 -28.953 1 28.14 55 ASP A C 1
ATOM 477 O O . ASP A 1 55 ? -30.609 -23.141 -30.172 1 28.14 55 ASP A O 1
ATOM 481 N N . PHE A 1 56 ? -29.281 -23.484 -28.391 1 27.89 56 PHE A N 1
ATOM 482 C CA . PHE A 1 56 ? -28.453 -24.031 -29.453 1 27.89 56 PHE A CA 1
ATOM 483 C C . PHE A 1 56 ? -29.094 -25.281 -30.047 1 27.89 56 PHE A C 1
ATOM 485 O O . PHE A 1 56 ? -28.531 -25.906 -30.938 1 27.89 56 PHE A O 1
ATOM 492 N N . ASP A 1 57 ? -30.141 -25.844 -29.297 1 27.3 57 ASP A N 1
ATOM 493 C CA . ASP A 1 57 ? -30.453 -27.203 -29.75 1 27.3 57 ASP A CA 1
ATOM 494 C C . ASP A 1 57 ? -31.078 -27.172 -31.141 1 27.3 57 ASP A C 1
ATOM 496 O O . ASP A 1 57 ? -31.328 -28.219 -31.734 1 27.3 57 ASP A O 1
ATOM 500 N N . SER A 1 58 ? -31.812 -26.094 -31.484 1 25.66 58 SER A N 1
ATOM 501 C CA . SER A 1 58 ? -32.688 -26.438 -32.594 1 25.66 58 SER A CA 1
ATOM 502 C C . SER A 1 58 ? -31.922 -26.453 -33.938 1 25.66 58 SER A C 1
ATOM 504 O O . SER A 1 58 ? -32.469 -26.828 -34.969 1 25.66 58 SER A O 1
ATOM 506 N N . LYS A 1 59 ? -30.969 -25.438 -34.062 1 26.94 59 LYS A N 1
ATOM 507 C CA . LYS A 1 59 ? -30.734 -25.375 -35.5 1 26.94 59 LYS A CA 1
ATOM 508 C C . LYS A 1 59 ? -29.969 -26.594 -36 1 26.94 59 LYS A C 1
ATOM 510 O O . LYS A 1 59 ? -28.938 -26.969 -35.406 1 26.94 59 LYS A O 1
ATOM 515 N N . GLU A 1 60 ? -30.547 -27.531 -36.812 1 23.7 60 GLU A N 1
ATOM 516 C CA . GLU A 1 60 ? -30.047 -28.656 -37.594 1 23.7 60 GLU A CA 1
ATOM 517 C C . GLU A 1 60 ? -28.828 -28.266 -38.438 1 23.7 60 GLU A C 1
ATOM 519 O O . GLU A 1 60 ? -28.938 -27.5 -39.406 1 23.7 60 GLU A O 1
ATOM 524 N N . VAL A 1 61 ? -27.719 -27.734 -37.844 1 25.94 61 VAL A N 1
ATOM 525 C CA . VAL A 1 61 ? -26.594 -27.484 -38.75 1 25.94 61 VAL A CA 1
ATOM 526 C C . VAL A 1 61 ? -26.312 -28.719 -39.594 1 25.94 61 VAL A C 1
ATOM 528 O O . VAL A 1 61 ? -26.125 -29.812 -39.062 1 25.94 61 VAL A O 1
ATOM 531 N N . THR A 1 62 ? -26.797 -28.734 -40.812 1 24.73 62 THR A N 1
ATOM 532 C CA . THR A 1 62 ? -26.531 -29.703 -41.875 1 24.73 62 THR A CA 1
ATOM 533 C C . THR A 1 62 ? -25.016 -29.875 -42.062 1 24.73 62 THR A C 1
ATOM 535 O O . THR A 1 62 ? -24.344 -28.938 -42.469 1 24.73 62 THR A O 1
ATOM 538 N N . HIS A 1 63 ? -24.312 -30.516 -41.156 1 22.62 63 HIS A N 1
ATOM 539 C CA . HIS A 1 63 ? -22.906 -30.859 -41.25 1 22.62 63 HIS A CA 1
ATOM 540 C C . HIS A 1 63 ? -22.578 -31.562 -42.562 1 22.62 63 HIS A C 1
ATOM 542 O O . HIS A 1 63 ? -23.328 -32.438 -43 1 22.62 63 HIS A O 1
ATOM 548 N N . SER A 1 64 ? -22.078 -30.844 -43.531 1 24.81 64 SER A N 1
ATOM 549 C CA . SER A 1 64 ? -21.578 -31.531 -44.719 1 24.81 64 SER A CA 1
ATOM 550 C C . SER A 1 64 ? -20.703 -32.719 -44.344 1 24.81 64 SER A C 1
ATOM 552 O O . SER A 1 64 ? -20.031 -32.688 -43.312 1 24.81 64 SER A O 1
ATOM 554 N N . PRO A 1 65 ? -20.922 -33.938 -44.875 1 26.28 65 PRO A N 1
ATOM 555 C CA . PRO A 1 65 ? -20.312 -35.25 -44.594 1 26.28 65 PRO A CA 1
ATOM 556 C C . PRO A 1 65 ? -18.797 -35.219 -44.656 1 26.28 65 PRO A C 1
ATOM 558 O O . PRO A 1 65 ? -18.219 -35.062 -45.719 1 26.28 65 PRO A O 1
ATOM 561 N N . PHE A 1 66 ? -18.109 -34.25 -44.031 1 23.81 66 PHE A N 1
ATOM 562 C CA . PHE A 1 66 ? -16.656 -34.438 -44.156 1 23.81 66 PHE A CA 1
ATOM 563 C C . PHE A 1 66 ? -16.266 -35.875 -43.812 1 23.81 66 PHE A C 1
ATOM 565 O O . PHE A 1 66 ? -16.891 -36.5 -42.969 1 23.81 66 PHE A O 1
ATOM 572 N N . LYS A 1 67 ? -15.5 -36.594 -44.656 1 24.8 67 LYS A N 1
ATOM 573 C CA . LYS A 1 67 ? -14.961 -37.938 -44.688 1 24.8 67 LYS A CA 1
ATOM 574 C C . LYS A 1 67 ? -14.266 -38.312 -43.375 1 24.8 67 LYS A C 1
ATOM 576 O O . LYS A 1 67 ? -13.156 -37.844 -43.125 1 24.8 67 LYS A O 1
ATOM 581 N N . THR A 1 68 ? -14.977 -38.281 -42.312 1 23.39 68 THR A N 1
ATOM 582 C CA . THR A 1 68 ? -14.539 -38.594 -40.969 1 23.39 68 THR A CA 1
ATOM 583 C C . THR A 1 68 ? -13.781 -39.938 -40.969 1 23.39 68 THR A C 1
ATOM 585 O O . THR A 1 68 ? -14.102 -40.844 -41.719 1 23.39 68 THR A O 1
ATOM 588 N N . VAL A 1 69 ? -12.578 -39.969 -40.312 1 24.05 69 VAL A N 1
ATOM 589 C CA . VAL A 1 69 ? -11.578 -41.031 -40.156 1 24.05 69 VAL A CA 1
ATOM 590 C C . VAL A 1 69 ? -12.25 -42.312 -39.688 1 24.05 69 VAL A C 1
ATOM 592 O O . VAL A 1 69 ? -12.836 -42.375 -38.625 1 24.05 69 VAL A O 1
ATOM 595 N N . LYS A 1 70 ? -12.82 -43.156 -40.531 1 26.48 70 LYS A N 1
ATOM 596 C CA . LYS A 1 70 ? -13.367 -44.5 -40.469 1 26.48 70 LYS A CA 1
ATOM 597 C C . LYS A 1 70 ? -12.477 -45.438 -39.656 1 26.48 70 LYS A C 1
ATOM 599 O O . LYS A 1 70 ? -12.953 -46.406 -39.031 1 26.48 70 LYS A O 1
ATOM 604 N N . ASP A 1 71 ? -11.148 -45.281 -39.781 1 23.34 71 ASP A N 1
ATOM 605 C CA . ASP A 1 71 ? -10.367 -46.469 -39.469 1 23.34 71 ASP A CA 1
ATOM 606 C C . ASP A 1 71 ? -10.312 -46.719 -37.969 1 23.34 71 ASP A C 1
ATOM 608 O O . ASP A 1 71 ? -9.688 -47.656 -37.5 1 23.34 71 ASP A O 1
ATOM 612 N N . LEU A 1 72 ? -10.648 -45.719 -37.156 1 21.94 72 LEU A N 1
ATOM 613 C CA . LEU A 1 72 ? -10.367 -46.031 -35.75 1 21.94 72 LEU A CA 1
ATOM 614 C C . LEU A 1 72 ? -11.367 -47.031 -35.219 1 21.94 72 LEU A C 1
ATOM 616 O O . LEU A 1 72 ? -11.406 -47.312 -34 1 21.94 72 LEU A O 1
ATOM 620 N N . GLN A 1 73 ? -12.32 -47.594 -36.031 1 24.11 73 GLN A N 1
ATOM 621 C CA . GLN A 1 73 ? -13.391 -48.438 -35.5 1 24.11 73 GLN A CA 1
ATOM 622 C C . GLN A 1 73 ? -12.82 -49.719 -34.906 1 24.11 73 GLN A C 1
ATOM 624 O O . GLN A 1 73 ? -13.539 -50.469 -34.25 1 24.11 73 GLN A O 1
ATOM 629 N N . LYS A 1 74 ? -11.719 -50.25 -35.375 1 25.89 74 LYS A N 1
ATOM 630 C CA . LYS A 1 74 ? -11.445 -51.656 -35.156 1 25.89 74 LYS A CA 1
ATOM 631 C C . LYS A 1 74 ? -11.094 -51.938 -33.688 1 25.89 74 LYS A C 1
ATOM 633 O O . LYS A 1 74 ? -10.672 -53.062 -33.375 1 25.89 74 LYS A O 1
ATOM 638 N N . LEU A 1 75 ? -10.875 -50.969 -32.844 1 21.42 75 LEU A N 1
ATOM 639 C CA . LEU A 1 75 ? -10.406 -51.438 -31.547 1 21.42 75 LEU A CA 1
ATOM 640 C C . LEU A 1 75 ? -11.531 -52.125 -30.781 1 21.42 75 LEU A C 1
ATOM 642 O O . LEU A 1 75 ? -12.414 -51.469 -30.234 1 21.42 75 LEU A O 1
ATOM 646 N N . LYS A 1 76 ? -12.086 -53.219 -31.297 1 22.47 76 LYS A N 1
ATOM 647 C CA . LYS A 1 76 ? -13.102 -54.031 -30.656 1 22.47 76 LYS A CA 1
ATOM 648 C C . LYS A 1 76 ? -12.648 -54.531 -29.297 1 22.47 76 LYS A C 1
ATOM 650 O O . LYS A 1 76 ? -11.578 -55.125 -29.156 1 22.47 76 LYS A O 1
ATOM 655 N N . TRP A 1 77 ? -13.07 -54.031 -28.203 1 22 77 TRP A N 1
ATOM 656 C CA . TRP A 1 77 ? -12.867 -54.375 -26.797 1 22 77 TRP A CA 1
ATOM 657 C C . TRP A 1 77 ? -13.367 -55.812 -26.531 1 22 77 TRP A C 1
ATOM 659 O O . TRP A 1 77 ? -14.516 -56.125 -26.844 1 22 77 TRP A O 1
ATOM 669 N N . ASN A 1 78 ? -12.617 -56.938 -26.641 1 20.92 78 ASN A N 1
ATOM 670 C CA . ASN A 1 78 ? -12.945 -58.312 -26.297 1 20.92 78 ASN A CA 1
ATOM 671 C C . ASN A 1 78 ? -13.438 -58.438 -24.859 1 20.92 78 ASN A C 1
ATOM 673 O O . ASN A 1 78 ? -12.734 -58.062 -23.922 1 20.92 78 ASN A O 1
ATOM 677 N N . GLU A 1 79 ? -14.672 -58.375 -24.469 1 22.78 79 GLU A N 1
ATOM 678 C CA . GLU A 1 79 ? -15.391 -58.531 -23.203 1 22.78 79 GLU A CA 1
ATOM 679 C C . GLU A 1 79 ? -15.156 -59.938 -22.625 1 22.78 79 GLU A C 1
ATOM 681 O O . GLU A 1 79 ? -15.797 -60.906 -23.031 1 22.78 79 GLU A O 1
ATOM 686 N N . LYS A 1 80 ? -13.945 -60.5 -22.359 1 25.95 80 LYS A N 1
ATOM 687 C CA . LYS A 1 80 ? -13.945 -61.812 -21.781 1 25.95 80 LYS A CA 1
ATOM 688 C C . LYS A 1 80 ? -14.578 -61.812 -20.391 1 25.95 80 LYS A C 1
ATOM 690 O O . LYS A 1 80 ? -14.367 -60.875 -19.609 1 25.95 80 LYS A O 1
ATOM 695 N N . PRO A 1 81 ? -15.547 -62.719 -19.984 1 21.81 81 PRO A N 1
ATOM 696 C CA . PRO A 1 81 ? -16.328 -62.906 -18.766 1 21.81 81 PRO A CA 1
ATOM 697 C C . PRO A 1 81 ? -15.469 -63.281 -17.562 1 21.81 81 PRO A C 1
ATOM 699 O O . PRO A 1 81 ? -14.586 -64.125 -17.688 1 21.81 81 PRO A O 1
ATOM 702 N N . VAL A 1 82 ? -15.117 -62.375 -16.641 1 21.38 82 VAL A N 1
ATOM 703 C CA . VAL A 1 82 ? -14.336 -62.562 -15.43 1 21.38 82 VAL A CA 1
ATOM 704 C C . VAL A 1 82 ? -14.914 -63.75 -14.625 1 21.38 82 VAL A C 1
ATOM 706 O O . VAL A 1 82 ? -16.062 -63.688 -14.188 1 21.38 82 VAL A O 1
ATOM 709 N N . GLN A 1 83 ? -14.445 -65 -14.75 1 19.8 83 GLN A N 1
ATOM 710 C CA . GLN A 1 83 ? -14.742 -66.25 -14.008 1 19.8 83 GLN A CA 1
ATOM 711 C C . GLN A 1 83 ? -14.461 -66.062 -12.516 1 19.8 83 GLN A C 1
ATOM 713 O O . GLN A 1 83 ? -13.516 -65.375 -12.141 1 19.8 83 GLN A O 1
ATOM 718 N N . GLU A 1 84 ? -15.359 -66.5 -11.492 1 20.25 84 GLU A N 1
ATOM 719 C CA . GLU A 1 84 ? -15.656 -66.562 -10.062 1 20.25 84 GLU A CA 1
ATOM 720 C C . GLU A 1 84 ? -14.562 -67.312 -9.289 1 20.25 84 GLU A C 1
ATOM 722 O O . GLU A 1 84 ? -14.406 -68.5 -9.43 1 20.25 84 GLU A O 1
ATOM 727 N N . LEU A 1 85 ? -13.273 -66.75 -9.273 1 18.39 85 LEU A N 1
ATOM 728 C CA . LEU A 1 85 ? -12.25 -67.562 -8.57 1 18.39 85 LEU A CA 1
ATOM 729 C C . LEU A 1 85 ? -12.648 -67.75 -7.117 1 18.39 85 LEU A C 1
ATOM 731 O O . LEU A 1 85 ? -13.141 -66.875 -6.449 1 18.39 85 LEU A O 1
ATOM 735 N N . VAL A 1 86 ? -12.57 -69.062 -6.555 1 19.36 86 VAL A N 1
ATOM 736 C CA . VAL A 1 86 ? -12.977 -69.875 -5.41 1 19.36 86 VAL A CA 1
ATOM 737 C C . VAL A 1 86 ? -12.188 -69.438 -4.172 1 19.36 86 VAL A C 1
ATOM 739 O O . VAL A 1 86 ? -11.078 -68.938 -4.289 1 19.36 86 VAL A O 1
ATOM 742 N N . GLU A 1 87 ? -12.711 -69.688 -2.865 1 18.84 87 GLU A N 1
ATOM 743 C CA . GLU A 1 87 ? -12.703 -69.375 -1.437 1 18.84 87 GLU A CA 1
ATOM 744 C C . GLU A 1 87 ? -11.516 -70.062 -0.74 1 18.84 87 GLU A C 1
ATOM 746 O O . GLU A 1 87 ? -11.305 -69.875 0.458 1 18.84 87 GLU A O 1
ATOM 751 N N . LYS A 1 88 ? -10.32 -70.125 -1.274 1 17.81 88 LYS A N 1
ATOM 752 C CA . LYS A 1 88 ? -9.648 -71.125 -0.445 1 17.81 88 LYS A CA 1
ATOM 753 C C . LYS A 1 88 ? -9.344 -70.562 0.942 1 17.81 88 LYS A C 1
ATOM 755 O O . LYS A 1 88 ? -8.906 -69.438 1.073 1 17.81 88 LYS A O 1
ATOM 760 N N . LYS A 1 89 ? -9.656 -71.312 2.191 1 17.89 89 LYS A N 1
ATOM 761 C CA . LYS A 1 89 ? -9.789 -71.188 3.641 1 17.89 89 LYS A CA 1
ATOM 762 C C . LYS A 1 89 ? -8.422 -71.25 4.32 1 17.89 89 LYS A C 1
ATOM 764 O O . LYS A 1 89 ? -8.336 -71.25 5.551 1 17.89 89 LYS A O 1
ATOM 769 N N . ASP A 1 90 ? -7.332 -70.625 3.795 1 16.33 90 ASP A N 1
ATOM 770 C CA . ASP A 1 90 ? -6.059 -71.125 4.32 1 16.33 90 ASP A CA 1
ATOM 771 C C . ASP A 1 90 ? -6.027 -71 5.848 1 16.33 90 ASP A C 1
ATOM 773 O O . ASP A 1 90 ? -6.488 -70 6.426 1 16.33 90 ASP A O 1
ATOM 777 N N . ASP A 1 91 ? -5.57 -72.062 6.703 1 16.98 91 ASP A N 1
ATOM 778 C CA . ASP A 1 91 ? -5.531 -72.75 8 1 16.98 91 ASP A CA 1
ATOM 779 C C . ASP A 1 91 ? -4.34 -72.25 8.828 1 16.98 91 ASP A C 1
ATOM 781 O O . ASP A 1 91 ? -3.992 -72.875 9.836 1 16.98 91 ASP A O 1
ATOM 785 N N . ARG A 1 92 ? -3.686 -71.25 8.602 1 19.66 92 ARG A N 1
ATOM 786 C CA . ARG A 1 92 ? -2.336 -71.188 9.156 1 19.66 92 ARG A CA 1
ATOM 787 C C . ARG A 1 92 ? -2.367 -71.188 10.68 1 19.66 92 ARG A C 1
ATOM 789 O O . ARG A 1 92 ? -2.457 -70.125 11.305 1 19.66 92 ARG A O 1
ATOM 796 N N . LYS A 1 93 ? -2.865 -72 11.445 1 17.36 93 LYS A N 1
ATOM 797 C CA . LYS A 1 93 ? -2.885 -71.938 12.898 1 17.36 93 LYS A CA 1
ATOM 798 C C . LYS A 1 93 ? -1.481 -72.062 13.477 1 17.36 93 LYS A C 1
ATOM 800 O O . LYS A 1 93 ? -1.155 -71.438 14.492 1 17.36 93 LYS A O 1
ATOM 805 N N . SER A 1 94 ? -0.432 -72.938 13.047 1 14.51 94 SER A N 1
ATOM 806 C CA . SER A 1 94 ? 0.074 -73.812 14.07 1 14.51 94 SER A CA 1
ATOM 807 C C . SER A 1 94 ? 1.116 -73.125 14.953 1 14.51 94 SER A C 1
ATOM 809 O O . SER A 1 94 ? 1.733 -72.188 14.539 1 14.51 94 SER A O 1
ATOM 811 N N . LYS A 1 95 ? 1.602 -73.812 16.188 1 16.59 95 LYS A N 1
ATOM 812 C CA . LYS A 1 95 ? 1.928 -73.75 17.609 1 16.59 95 LYS A CA 1
ATOM 813 C C . LYS A 1 95 ? 3.422 -73.562 17.812 1 16.59 95 LYS A C 1
ATOM 815 O O . LYS A 1 95 ? 3.848 -73.125 18.906 1 16.59 95 LYS A O 1
ATOM 820 N N . LEU A 1 96 ? 4.586 -73.75 16.859 1 14.81 96 LEU A N 1
ATOM 821 C CA . LEU A 1 96 ? 5.531 -74.688 17.391 1 14.81 96 LEU A CA 1
ATOM 822 C C . LEU A 1 96 ? 6.344 -74.062 18.531 1 14.81 96 LEU A C 1
ATOM 824 O O . LEU A 1 96 ? 6.488 -72.875 18.609 1 14.81 96 LEU A O 1
ATOM 828 N N . GLU A 1 97 ? 7.734 -74.625 18.812 1 15.25 97 GLU A N 1
ATOM 829 C CA . GLU A 1 97 ? 8.398 -75.438 19.828 1 15.25 97 GLU A CA 1
ATOM 830 C C . GLU A 1 97 ? 9.375 -74.625 20.656 1 15.25 97 GLU A C 1
ATOM 832 O O . GLU A 1 97 ? 9.766 -73.5 20.25 1 15.25 97 GLU A O 1
ATOM 837 N N . THR A 1 98 ? 10.438 -75.25 21.266 1 16.2 98 THR A N 1
ATOM 838 C CA . THR A 1 98 ? 10.906 -75.562 22.609 1 16.2 98 THR A CA 1
ATOM 839 C C . THR A 1 98 ? 12.094 -74.688 23 1 16.2 98 THR A C 1
ATOM 841 O O . THR A 1 98 ? 12.102 -74.125 24.078 1 16.2 98 THR A O 1
ATOM 844 N N . ILE A 1 99 ? 13.469 -75.125 22.906 1 15.67 99 ILE A N 1
ATOM 845 C CA . ILE A 1 99 ? 14.195 -75.562 24.094 1 15.67 99 ILE A CA 1
ATOM 846 C C . ILE A 1 99 ? 15.125 -74.438 24.562 1 15.67 99 ILE A C 1
ATOM 848 O O . ILE A 1 99 ? 15.07 -74.062 25.719 1 15.67 99 ILE A O 1
ATOM 852 N N . ALA A 1 100 ? 16.578 -74.375 24.391 1 16.89 100 ALA A N 1
ATOM 853 C CA . ALA A 1 100 ? 17.578 -74.875 25.344 1 16.89 100 ALA A CA 1
ATOM 854 C C . ALA A 1 100 ? 18.391 -73.688 25.906 1 16.89 100 ALA A C 1
ATOM 856 O O . ALA A 1 100 ? 18.688 -72.75 25.188 1 16.89 100 ALA A O 1
ATOM 857 N N . PRO A 1 101 ? 18.812 -73.688 27.234 1 19.09 101 PRO A N 1
ATOM 858 C CA . PRO A 1 101 ? 19.203 -72.812 28.312 1 19.09 101 PRO A CA 1
ATOM 859 C C . PRO A 1 101 ? 20.688 -72.438 28.25 1 19.09 101 PRO A C 1
ATOM 861 O O . PRO A 1 101 ? 21.156 -71.625 29.062 1 19.09 101 PRO A O 1
ATOM 864 N N . PHE A 1 102 ? 21.516 -72.75 27.172 1 15.65 102 PHE A N 1
ATOM 865 C CA . PHE A 1 102 ? 22.844 -73.188 27.578 1 15.65 102 PHE A CA 1
ATOM 866 C C . PHE A 1 102 ? 23.688 -72 28.062 1 15.65 102 PHE A C 1
ATOM 868 O O . PHE A 1 102 ? 23.672 -70.938 27.453 1 15.65 102 PHE A O 1
ATOM 875 N N . LYS A 1 103 ? 24.406 -72.188 29.297 1 17.11 103 LYS A N 1
ATOM 876 C CA . LYS A 1 103 ? 25.047 -71.562 30.453 1 17.11 103 LYS A CA 1
ATOM 877 C C . LYS A 1 103 ? 26.438 -71.062 30.094 1 17.11 103 LYS A C 1
ATOM 879 O O . LYS A 1 103 ? 26.922 -70.062 30.688 1 17.11 103 LYS A O 1
ATOM 884 N N . GLN A 1 104 ? 27.219 -71.625 29.031 1 16.2 104 GLN A N 1
ATOM 885 C CA . GLN A 1 104 ? 28.547 -71.938 29.531 1 16.2 104 GLN A CA 1
ATOM 886 C C . GLN A 1 104 ? 29.422 -70.688 29.641 1 16.2 104 GLN A C 1
ATOM 888 O O . GLN A 1 104 ? 29.203 -69.75 28.953 1 16.2 104 GLN A O 1
ATOM 893 N N . PRO A 1 105 ? 30.641 -70.875 30.281 1 17.83 105 PRO A N 1
ATOM 894 C CA . PRO A 1 105 ? 31.578 -70.312 31.25 1 17.83 105 PRO A CA 1
ATOM 895 C C . PRO A 1 105 ? 32.531 -69.312 30.594 1 17.83 105 PRO A C 1
ATOM 897 O O . PRO A 1 105 ? 32.656 -69.25 29.375 1 17.83 105 PRO A O 1
ATOM 900 N N . LEU A 1 106 ? 33.656 -68.938 31.234 1 18.61 106 LEU A N 1
ATOM 901 C CA . LEU A 1 106 ? 34.5 -67.875 31.688 1 18.61 106 LEU A CA 1
ATOM 902 C C . LEU A 1 106 ? 35.656 -67.625 30.734 1 18.61 106 LEU A C 1
ATOM 904 O O . LEU A 1 106 ? 36.25 -66.562 30.719 1 18.61 106 LEU A O 1
ATOM 908 N N . ALA A 1 107 ? 36.125 -68.688 29.922 1 16.92 107 ALA A N 1
ATOM 909 C CA . ALA A 1 107 ? 37.562 -68.875 29.969 1 16.92 107 ALA A CA 1
ATOM 910 C C . ALA A 1 107 ? 38.312 -67.75 29.234 1 16.92 107 ALA A C 1
ATOM 912 O O . ALA A 1 107 ? 37.688 -67.062 28.406 1 16.92 107 ALA A O 1
ATOM 913 N N . SER A 1 108 ? 39.656 -67.812 29.094 1 20.08 108 SER A N 1
ATOM 914 C CA . SER A 1 108 ? 41 -67.25 29.266 1 20.08 108 SER A CA 1
ATOM 915 C C . SER A 1 108 ? 41.531 -66.75 27.938 1 20.08 108 SER A C 1
ATOM 917 O O . SER A 1 108 ? 42.625 -66.188 27.906 1 20.08 108 SER A O 1
ATOM 919 N N . LEU A 1 109 ? 40.812 -66.812 26.609 1 16.16 109 LEU A N 1
ATOM 920 C CA . LEU A 1 109 ? 41.562 -67.188 25.422 1 16.16 109 LEU A CA 1
ATOM 921 C C . LEU A 1 109 ? 42.406 -66 24.953 1 16.16 109 LEU A C 1
ATOM 923 O O . LEU A 1 109 ? 41.938 -64.875 24.875 1 16.16 109 LEU A O 1
ATOM 927 N N . GLN A 1 110 ? 43.75 -66.25 24.797 1 19.86 110 GLN A N 1
ATOM 928 C CA . GLN A 1 110 ? 45.094 -65.75 24.484 1 19.86 110 GLN A CA 1
ATOM 929 C C . GLN A 1 110 ? 45.219 -65.375 23.031 1 19.86 110 GLN A C 1
ATOM 931 O O . GLN A 1 110 ? 46.312 -65.125 22.531 1 19.86 110 GLN A O 1
ATOM 936 N N . SER A 1 111 ? 44.094 -64.812 22.234 1 17.92 111 SER A N 1
ATOM 937 C CA . SER A 1 111 ? 44.031 -64.875 20.781 1 17.92 111 SER A CA 1
ATOM 938 C C . SER A 1 111 ? 45.062 -63.938 20.141 1 17.92 111 SER A C 1
ATOM 940 O O . SER A 1 111 ? 45.031 -62.719 20.359 1 17.92 111 SER A O 1
ATOM 942 N N . VAL A 1 112 ? 46.188 -64.438 19.859 1 22.41 112 VAL A N 1
ATOM 943 C CA . VAL A 1 112 ? 47.438 -64 19.25 1 22.41 112 VAL A CA 1
ATOM 944 C C . VAL A 1 112 ? 47.188 -63.531 17.812 1 22.41 112 VAL A C 1
ATOM 946 O O . VAL A 1 112 ? 46.438 -64.188 17.078 1 22.41 112 VAL A O 1
ATOM 949 N N . ARG A 1 113 ? 47.688 -62.344 17.391 1 19.5 113 ARG A N 1
ATOM 950 C CA . ARG A 1 113 ? 47.438 -61.469 16.25 1 19.5 113 ARG A CA 1
ATOM 951 C C . ARG A 1 113 ? 47.875 -62.125 14.945 1 19.5 113 ARG A C 1
ATOM 953 O O . ARG A 1 113 ? 49.062 -62.156 14.609 1 19.5 113 ARG A O 1
ATOM 960 N N . MET A 1 114 ? 47.375 -63.344 14.641 1 17.78 114 MET A N 1
ATOM 961 C CA . MET A 1 114 ? 47.844 -64 13.414 1 17.78 114 MET A CA 1
ATOM 962 C C . MET A 1 114 ? 47.469 -63.188 12.188 1 17.78 114 MET A C 1
ATOM 964 O O . MET A 1 114 ? 46.281 -63.094 11.836 1 17.78 114 MET A O 1
ATOM 968 N N . ARG A 1 115 ? 48.062 -61.938 12.023 1 20.73 115 ARG A N 1
ATOM 969 C CA . ARG A 1 115 ? 47.594 -61.156 10.891 1 20.73 115 ARG A CA 1
ATOM 970 C C . ARG A 1 115 ? 47.656 -61.969 9.602 1 20.73 115 ARG A C 1
ATOM 972 O O . ARG A 1 115 ? 48.75 -62.219 9.086 1 20.73 115 ARG A O 1
ATOM 979 N N . ASN A 1 116 ? 46.844 -62.938 9.445 1 17.55 116 ASN A N 1
ATOM 980 C CA . ASN A 1 116 ? 46.75 -63.875 8.336 1 17.55 116 ASN A CA 1
ATOM 981 C C . ASN A 1 116 ? 46.656 -63.188 6.992 1 17.55 116 ASN A C 1
ATOM 983 O O . ASN A 1 116 ? 46.375 -61.969 6.934 1 17.55 116 ASN A O 1
ATOM 987 N N . GLN A 1 117 ? 46.281 -63.844 5.938 1 20.39 117 GLN A N 1
ATOM 988 C CA . GLN A 1 117 ? 46.25 -64.25 4.547 1 20.39 117 GLN A CA 1
ATOM 989 C C . GLN A 1 117 ? 45.219 -63.469 3.75 1 20.39 117 GLN A C 1
ATOM 991 O O . GLN A 1 117 ? 44.969 -63.75 2.574 1 20.39 117 GLN A O 1
ATOM 996 N N . ASP A 1 118 ? 44.281 -62.562 4.398 1 20.98 118 ASP A N 1
ATOM 997 C CA . ASP A 1 118 ? 43 -62.656 3.73 1 20.98 118 ASP A CA 1
ATOM 998 C C . ASP A 1 118 ? 43.062 -62.031 2.33 1 20.98 118 ASP A C 1
ATOM 1000 O O . ASP A 1 118 ? 43.688 -61 2.131 1 20.98 118 ASP A O 1
ATOM 1004 N N . GLU A 1 119 ? 42.781 -62.844 1.337 1 21.34 119 GLU A N 1
ATOM 1005 C CA . GLU A 1 119 ? 42.438 -62.781 -0.083 1 21.34 119 GLU A CA 1
ATOM 1006 C C . GLU A 1 119 ? 41.469 -61.625 -0.386 1 21.34 119 GLU A C 1
ATOM 1008 O O . GLU A 1 119 ? 40.5 -61.438 0.334 1 21.34 119 GLU A O 1
ATOM 1013 N N . ALA A 1 120 ? 41.906 -60.562 -1.17 1 26.11 120 ALA A N 1
ATOM 1014 C CA . ALA A 1 120 ? 41.531 -59.375 -1.946 1 26.11 120 ALA A CA 1
ATOM 1015 C C . ALA A 1 120 ? 40.25 -59.594 -2.729 1 26.11 120 ALA A C 1
ATOM 1017 O O . ALA A 1 120 ? 40.281 -60.125 -3.842 1 26.11 120 ALA A O 1
ATOM 1018 N N . GLN A 1 121 ? 39.094 -60.188 -2.115 1 20.17 121 GLN A N 1
ATOM 1019 C CA . GLN A 1 121 ? 37.844 -60.406 -2.832 1 20.17 121 GLN A CA 1
ATOM 1020 C C . GLN A 1 121 ? 37.344 -59.094 -3.438 1 20.17 121 GLN A C 1
ATOM 1022 O O . GLN A 1 121 ? 37.344 -58.062 -2.783 1 20.17 121 GLN A O 1
ATOM 1027 N N . ASN A 1 122 ? 37.094 -58.906 -4.793 1 26.03 122 ASN A N 1
ATOM 1028 C CA . ASN A 1 122 ? 36.625 -58.062 -5.863 1 26.03 122 ASN A CA 1
ATOM 1029 C C . ASN A 1 122 ? 35.219 -57.5 -5.543 1 26.03 122 ASN A C 1
ATOM 1031 O O . ASN A 1 122 ? 34.219 -58.125 -5.832 1 26.03 122 ASN A O 1
ATOM 1035 N N . SER A 1 123 ? 34.938 -56.906 -4.375 1 25.64 123 SER A N 1
ATOM 1036 C CA . SER A 1 123 ? 33.625 -56.438 -3.992 1 25.64 123 SER A CA 1
ATOM 1037 C C . SER A 1 123 ? 33.125 -55.344 -4.926 1 25.64 123 SER A C 1
ATOM 1039 O O . SER A 1 123 ? 33.812 -54.344 -5.137 1 25.64 123 SER A O 1
ATOM 1041 N N . THR A 1 124 ? 32.312 -55.438 -5.961 1 25.94 124 THR A N 1
ATOM 1042 C CA . THR A 1 124 ? 31.469 -54.594 -6.805 1 25.94 124 THR A CA 1
ATOM 1043 C C . THR A 1 124 ? 30.641 -53.656 -5.957 1 25.94 124 THR A C 1
ATOM 1045 O O . THR A 1 124 ? 29.625 -54.031 -5.383 1 25.94 124 THR A O 1
ATOM 1048 N N . LYS A 1 125 ? 31.156 -52.656 -5.207 1 31.53 125 LYS A N 1
ATOM 1049 C CA . LYS A 1 125 ? 30.516 -51.594 -4.457 1 31.53 125 LYS A CA 1
ATOM 1050 C C . LYS A 1 125 ? 29.578 -50.781 -5.352 1 31.53 125 LYS A C 1
ATOM 1052 O O . LYS A 1 125 ? 30.031 -50 -6.18 1 31.53 125 LYS A O 1
ATOM 1057 N N . ALA A 1 126 ? 28.422 -51.281 -5.812 1 32.88 126 ALA A N 1
ATOM 1058 C CA . ALA A 1 126 ? 27.297 -50.5 -6.336 1 32.88 126 ALA A CA 1
ATOM 1059 C C . ALA A 1 126 ? 26.984 -49.312 -5.422 1 32.88 126 ALA A C 1
ATOM 1061 O O . ALA A 1 126 ? 26.609 -49.5 -4.266 1 32.88 126 ALA A O 1
ATOM 1062 N N . SER A 1 127 ? 27.547 -48.156 -5.445 1 34.94 127 SER A N 1
ATOM 1063 C CA . SER A 1 127 ? 27.406 -46.875 -4.738 1 34.94 127 SER A CA 1
ATOM 1064 C C . SER A 1 127 ? 25.938 -46.438 -4.648 1 34.94 127 SER A C 1
ATOM 1066 O O . SER A 1 127 ? 25.312 -46.156 -5.668 1 34.94 127 SER A O 1
ATOM 1068 N N . TYR A 1 128 ? 25 -46.938 -3.881 1 37.16 128 TYR A N 1
ATOM 1069 C CA . TYR A 1 128 ? 23.656 -46.5 -3.537 1 37.16 128 TYR A CA 1
ATOM 1070 C C . TYR A 1 128 ? 23.625 -45 -3.285 1 37.16 128 TYR A C 1
ATOM 1072 O O . TYR A 1 128 ? 24.359 -44.5 -2.447 1 37.16 128 TYR A O 1
ATOM 1080 N N . ASP A 1 129 ? 23.516 -44.031 -4.141 1 50.78 129 ASP A N 1
ATOM 1081 C CA . ASP A 1 129 ? 23.172 -42.625 -3.965 1 50.78 129 ASP A CA 1
ATOM 1082 C C . ASP A 1 129 ? 22.234 -42.438 -2.779 1 50.78 129 ASP A C 1
ATOM 1084 O O . ASP A 1 129 ? 21.094 -42.938 -2.795 1 50.78 129 ASP A O 1
ATOM 1088 N N . GLU A 1 130 ? 22.594 -42.344 -1.588 1 70.19 130 GLU A N 1
ATOM 1089 C CA . GLU A 1 130 ? 21.859 -42.25 -0.339 1 70.19 130 GLU A CA 1
ATOM 1090 C C . GLU A 1 130 ? 21.125 -40.906 -0.258 1 70.19 130 GLU A C 1
ATOM 1092 O O . GLU A 1 130 ? 21.078 -40.281 0.805 1 70.19 130 GLU A O 1
ATOM 1097 N N . SER A 1 131 ? 20.578 -40.375 -1.227 1 86.25 131 SER A N 1
ATOM 1098 C CA . SER A 1 131 ? 19.797 -39.156 -1.207 1 86.25 131 SER A CA 1
ATOM 1099 C C . SER A 1 131 ? 18.484 -39.344 -0.456 1 86.25 131 SER A C 1
ATOM 1101 O O . SER A 1 131 ? 17.953 -40.469 -0.385 1 86.25 131 SER A O 1
ATOM 1103 N N . PHE A 1 132 ? 18.094 -38.312 0.211 1 94.69 132 PHE A N 1
ATOM 1104 C CA . PHE A 1 132 ? 16.859 -38.344 0.99 1 94.69 132 PHE A CA 1
ATOM 1105 C C . PHE A 1 132 ? 15.688 -38.75 0.107 1 94.69 132 PHE A C 1
ATOM 1107 O O . PHE A 1 132 ? 14.977 -39.688 0.394 1 94.69 132 PHE A O 1
ATOM 1114 N N . TYR A 1 133 ? 15.469 -38.062 -0.953 1 97 133 TYR A N 1
ATOM 1115 C CA . TYR A 1 133 ? 14.508 -38.469 -1.977 1 97 133 TYR A CA 1
ATOM 1116 C C . TYR A 1 133 ? 15.211 -39.25 -3.102 1 97 133 TYR A C 1
ATOM 1118 O O . TYR A 1 133 ? 16.219 -38.781 -3.637 1 97 133 TYR A O 1
ATOM 1126 N N . ALA A 1 134 ? 14.688 -40.312 -3.465 1 95.94 134 ALA A N 1
ATOM 1127 C CA . ALA A 1 134 ? 15.273 -41.125 -4.543 1 95.94 134 ALA A CA 1
ATOM 1128 C C . ALA A 1 134 ? 15.102 -40.406 -5.891 1 95.94 134 ALA A C 1
ATOM 1130 O O . ALA A 1 134 ? 16.016 -40.438 -6.723 1 95.94 134 ALA A O 1
ATOM 1131 N N . ASN A 1 135 ? 13.898 -39.875 -6.078 1 97.94 135 ASN A N 1
ATOM 1132 C CA . ASN A 1 135 ? 13.617 -39.062 -7.27 1 97.94 135 ASN A CA 1
ATOM 1133 C C . ASN A 1 135 ? 13.469 -37.594 -6.938 1 97.94 135 ASN A C 1
ATOM 1135 O O . ASN A 1 135 ? 12.602 -37.219 -6.152 1 97.94 135 ASN A O 1
ATOM 1139 N N . ARG A 1 136 ? 14.289 -36.781 -7.395 1 98.75 136 ARG A N 1
ATOM 1140 C CA . ARG A 1 136 ? 14.281 -35.312 -7.273 1 98.75 136 ARG A CA 1
ATOM 1141 C C . ARG A 1 136 ? 14.039 -34.656 -8.625 1 98.75 136 ARG A C 1
ATOM 1143 O O . ARG A 1 136 ? 14.961 -34.531 -9.43 1 98.75 136 ARG A O 1
ATOM 1150 N N . ILE A 1 137 ? 12.828 -34.25 -8.844 1 98.88 137 ILE A N 1
ATOM 1151 C CA . ILE A 1 137 ? 12.367 -33.812 -10.164 1 98.88 137 ILE A CA 1
ATOM 1152 C C . ILE A 1 137 ? 12.156 -32.312 -10.172 1 98.88 137 ILE A C 1
ATOM 1154 O O . ILE A 1 137 ? 11.5 -31.766 -9.289 1 98.88 137 ILE A O 1
ATOM 1158 N N . ILE A 1 138 ? 12.719 -31.609 -11.102 1 98.88 138 ILE A N 1
ATOM 1159 C CA . ILE A 1 138 ? 12.469 -30.188 -11.273 1 98.88 138 ILE A CA 1
ATOM 1160 C C . ILE A 1 138 ? 11.406 -29.969 -12.352 1 98.88 138 ILE A C 1
ATOM 1162 O O . ILE A 1 138 ? 11.531 -30.5 -13.469 1 98.88 138 ILE A O 1
ATOM 1166 N N . HIS A 1 139 ? 10.383 -29.25 -12.023 1 98.81 139 HIS A N 1
ATOM 1167 C CA . HIS A 1 139 ? 9.258 -28.984 -12.914 1 98.81 139 HIS A CA 1
ATOM 1168 C C . HIS A 1 139 ? 9.453 -27.688 -13.695 1 98.81 139 HIS A C 1
ATOM 1170 O O . HIS A 1 139 ? 9.852 -26.672 -13.125 1 98.81 139 HIS A O 1
ATOM 1176 N N . PHE A 1 140 ? 9.242 -27.781 -14.961 1 98.62 140 PHE A N 1
ATOM 1177 C CA . PHE A 1 140 ? 9.234 -26.609 -15.828 1 98.62 140 PHE A CA 1
ATOM 1178 C C . PHE A 1 140 ? 7.848 -26.391 -16.422 1 98.62 140 PHE A C 1
ATOM 1180 O O . PHE A 1 140 ? 7.391 -27.188 -17.25 1 98.62 140 PHE A O 1
ATOM 1187 N N . ASP A 1 141 ? 7.199 -25.359 -15.969 1 97.75 141 ASP A N 1
ATOM 1188 C CA . ASP A 1 141 ? 5.996 -24.859 -16.625 1 97.75 141 ASP A CA 1
ATOM 1189 C C . ASP A 1 141 ? 6.348 -24 -17.844 1 97.75 141 ASP A C 1
ATOM 1191 O O . ASP A 1 141 ? 6.91 -22.906 -17.688 1 97.75 141 ASP A O 1
ATOM 1195 N N . LEU A 1 142 ? 5.973 -24.484 -18.938 1 97.31 142 LEU A N 1
ATOM 1196 C CA . LEU A 1 142 ? 6.445 -23.797 -20.141 1 97.31 142 LEU A CA 1
ATOM 1197 C C . LEU A 1 142 ? 5.324 -22.969 -20.781 1 97.31 142 LEU A C 1
ATOM 1199 O O . LEU A 1 142 ? 5.473 -22.469 -21.891 1 97.31 142 LEU A O 1
ATOM 1203 N N . LYS A 1 143 ? 4.195 -22.891 -19.984 1 91.69 143 LYS A N 1
ATOM 1204 C CA . LYS A 1 143 ? 3.162 -21.984 -20.453 1 91.69 143 LYS A CA 1
ATOM 1205 C C . LYS A 1 143 ? 3.49 -20.531 -20.094 1 91.69 143 LYS A C 1
ATOM 1207 O O . LYS A 1 143 ? 3.879 -20.25 -18.953 1 91.69 143 LYS A O 1
ATOM 1212 N N . GLY A 1 144 ? 3.66 -19.703 -20.984 1 86.38 144 GLY A N 1
ATOM 1213 C CA . GLY A 1 144 ? 3.914 -18.297 -20.672 1 86.38 144 GLY A CA 1
ATOM 1214 C C . GLY A 1 144 ? 5.32 -17.859 -21.031 1 86.38 144 GLY A C 1
ATOM 1215 O O . GLY A 1 144 ? 5.629 -17.641 -22.219 1 86.38 144 GLY A O 1
ATOM 1216 N N . ALA A 1 145 ? 6.27 -17.906 -19.906 1 94.56 145 ALA A N 1
ATOM 1217 C CA . ALA A 1 145 ? 7.641 -17.453 -20.125 1 94.56 145 ALA A CA 1
ATOM 1218 C C . ALA A 1 145 ? 8.57 -18.625 -20.391 1 94.56 145 ALA A C 1
ATOM 1220 O O . ALA A 1 145 ? 9.523 -18.859 -19.656 1 94.56 145 ALA A O 1
ATOM 1221 N N . ALA A 1 146 ? 8.336 -19.266 -21.5 1 97.06 146 ALA A N 1
ATOM 1222 C CA . ALA A 1 146 ? 9.148 -20.406 -21.906 1 97.06 146 ALA A CA 1
ATOM 1223 C C . ALA A 1 146 ? 10.531 -19.969 -22.375 1 97.06 146 ALA A C 1
ATOM 1225 O O . ALA A 1 146 ? 10.656 -19.203 -23.344 1 97.06 146 ALA A O 1
ATOM 1226 N N . PRO A 1 147 ? 11.562 -20.438 -21.734 1 98.38 147 PRO A N 1
ATOM 1227 C CA . PRO A 1 147 ? 12.906 -20.031 -22.156 1 98.38 147 PRO A CA 1
ATOM 1228 C C . PRO A 1 147 ? 13.344 -20.672 -23.469 1 98.38 147 PRO A C 1
ATOM 1230 O O . PRO A 1 147 ? 12.773 -21.688 -23.875 1 98.38 147 PRO A O 1
ATOM 1233 N N . LYS A 1 148 ? 14.289 -20.047 -24.062 1 98.31 148 LYS A N 1
ATOM 1234 C CA . LYS A 1 148 ? 14.938 -20.672 -25.219 1 98.31 148 LYS A CA 1
ATOM 1235 C C . LYS A 1 148 ? 15.656 -21.953 -24.812 1 98.31 148 LYS A C 1
ATOM 1237 O O . LYS A 1 148 ? 16.094 -22.094 -23.672 1 98.31 148 LYS A O 1
ATOM 1242 N N . ILE A 1 149 ? 15.805 -22.859 -25.797 1 98.38 149 ILE A N 1
ATOM 1243 C CA . ILE A 1 149 ? 16.375 -24.172 -25.547 1 98.38 149 ILE A CA 1
ATOM 1244 C C . ILE A 1 149 ? 17.828 -24.016 -25.078 1 98.38 149 ILE A C 1
ATOM 1246 O O . ILE A 1 149 ? 18.297 -24.766 -24.219 1 98.38 149 ILE A O 1
ATOM 1250 N N . SER A 1 150 ? 18.531 -22.984 -25.609 1 98.19 150 SER A N 1
ATOM 1251 C CA . SER A 1 150 ? 19.922 -22.766 -25.234 1 98.19 150 SER A CA 1
ATOM 1252 C C . SER A 1 150 ? 20.047 -22.516 -23.734 1 98.19 150 SER A C 1
ATOM 1254 O O . SER A 1 150 ? 20.938 -23.062 -23.078 1 98.19 150 SER A O 1
ATOM 1256 N N . TYR A 1 151 ? 19.188 -21.766 -23.234 1 98.38 151 TYR A N 1
ATOM 1257 C CA . TYR A 1 151 ? 19.219 -21.453 -21.812 1 98.38 151 TYR A CA 1
ATOM 1258 C C . TYR A 1 151 ? 18.797 -22.656 -20.984 1 98.38 151 TYR A C 1
ATOM 1260 O O . TYR A 1 151 ? 19.391 -22.953 -19.938 1 98.38 151 TYR A O 1
ATOM 1268 N N . LEU A 1 152 ? 17.766 -23.391 -21.422 1 98.69 152 LEU A N 1
ATOM 1269 C CA . LEU A 1 152 ? 17.297 -24.562 -20.688 1 98.69 152 LEU A CA 1
ATOM 1270 C C . LEU A 1 152 ? 18.406 -25.594 -20.562 1 98.69 152 LEU A C 1
ATOM 1272 O O . LEU A 1 152 ? 18.516 -26.281 -19.531 1 98.69 152 LEU A O 1
ATOM 1276 N N . LYS A 1 153 ? 19.203 -25.719 -21.562 1 98.62 153 LYS A N 1
ATOM 1277 C CA . LYS A 1 153 ? 20.312 -26.672 -21.516 1 98.62 153 LYS A CA 1
ATOM 1278 C C . LYS A 1 153 ? 21.297 -26.328 -20.391 1 98.62 153 LYS A C 1
ATOM 1280 O O . LYS A 1 153 ? 21.797 -27.219 -19.703 1 98.62 153 LYS A O 1
ATOM 1285 N N . GLU A 1 154 ? 21.516 -25.031 -20.266 1 98.5 154 GLU A N 1
ATOM 1286 C CA . GLU A 1 154 ? 22.375 -24.578 -19.172 1 98.5 154 GLU A CA 1
ATOM 1287 C C . GLU A 1 154 ? 21.766 -24.922 -17.812 1 98.5 154 GLU A C 1
ATOM 1289 O O . GLU A 1 154 ? 22.469 -25.344 -16.891 1 98.5 154 GLU A O 1
ATOM 1294 N N . VAL A 1 155 ? 20.547 -24.75 -17.75 1 98.81 155 VAL A N 1
ATOM 1295 C CA . VAL A 1 155 ? 19.828 -25.016 -16.5 1 98.81 155 VAL A CA 1
ATOM 1296 C C . VAL A 1 155 ? 19.875 -26.516 -16.203 1 98.81 155 VAL A C 1
ATOM 1298 O O . VAL A 1 155 ? 20.078 -26.906 -15.047 1 98.81 155 VAL A O 1
ATOM 1301 N N . LEU A 1 156 ? 19.703 -27.344 -17.234 1 98.81 156 LEU A N 1
ATOM 1302 C CA . LEU A 1 156 ? 19.734 -28.797 -17.047 1 98.81 156 LEU A CA 1
ATOM 1303 C C . LEU A 1 156 ? 21.078 -29.25 -16.5 1 98.81 156 LEU A C 1
ATOM 1305 O O . LEU A 1 156 ? 21.141 -30.109 -15.617 1 98.81 156 LEU A O 1
ATOM 1309 N N . ARG A 1 157 ? 22.125 -28.672 -16.984 1 98.69 157 ARG A N 1
ATOM 1310 C CA . ARG A 1 157 ? 23.453 -29.016 -16.5 1 98.69 157 ARG A CA 1
ATOM 1311 C C . ARG A 1 157 ? 23.625 -28.625 -15.039 1 98.69 157 ARG A C 1
ATOM 1313 O O . ARG A 1 157 ? 24.188 -29.391 -14.25 1 98.69 157 ARG A O 1
ATOM 1320 N N . LEU A 1 158 ? 23.109 -27.5 -14.758 1 98.62 158 LEU A N 1
ATOM 1321 C CA . LEU A 1 158 ? 23.219 -27 -13.391 1 98.62 158 LEU A CA 1
ATOM 1322 C C . LEU A 1 158 ? 22.453 -27.891 -12.422 1 98.62 158 LEU A C 1
ATOM 1324 O O . LEU A 1 158 ? 22.969 -28.266 -11.367 1 98.62 158 LEU A O 1
ATOM 1328 N N . ILE A 1 159 ? 21.234 -28.234 -12.773 1 98.75 159 ILE A N 1
ATOM 1329 C CA . ILE A 1 159 ? 20.422 -28.984 -11.828 1 98.75 159 ILE A CA 1
ATOM 1330 C C . ILE A 1 159 ? 20.953 -30.406 -11.719 1 98.75 159 ILE A C 1
ATOM 1332 O O . ILE A 1 159 ? 20.906 -31.016 -10.648 1 98.75 159 ILE A O 1
ATOM 1336 N N . LYS A 1 160 ? 21.438 -30.969 -12.82 1 98.62 160 LYS A N 1
ATOM 1337 C CA . LYS A 1 160 ? 22.031 -32.281 -12.773 1 98.62 160 LYS A CA 1
ATOM 1338 C C . LYS A 1 160 ? 23.25 -32.312 -11.852 1 98.62 160 LYS A C 1
ATOM 1340 O O . LYS A 1 160 ? 23.406 -33.25 -11.039 1 98.62 160 LYS A O 1
ATOM 1345 N N . ALA A 1 161 ? 24.016 -31.344 -11.945 1 98.06 161 ALA A N 1
ATOM 1346 C CA . ALA A 1 161 ? 25.234 -31.25 -11.148 1 98.06 161 ALA A CA 1
ATOM 1347 C C . ALA A 1 161 ? 24.922 -31.156 -9.656 1 98.06 161 ALA A C 1
ATOM 1349 O O . ALA A 1 161 ? 25.766 -31.453 -8.812 1 98.06 161 ALA A O 1
ATOM 1350 N N . ASN A 1 162 ? 23.688 -30.797 -9.414 1 97.75 162 ASN A N 1
ATOM 1351 C CA . ASN A 1 162 ? 23.359 -30.578 -8.008 1 97.75 162 ASN A CA 1
ATOM 1352 C C . ASN A 1 162 ? 22.328 -31.594 -7.504 1 97.75 162 ASN A C 1
ATOM 1354 O O . ASN A 1 162 ? 21.719 -31.391 -6.453 1 97.75 162 ASN A O 1
ATOM 1358 N N . GLY A 1 163 ? 22.094 -32.594 -8.297 1 97.44 163 GLY A N 1
ATOM 1359 C CA . GLY A 1 163 ? 21.422 -33.75 -7.703 1 97.44 163 GLY A CA 1
ATOM 1360 C C . GLY A 1 163 ? 20.078 -34.031 -8.32 1 97.44 163 GLY A C 1
ATOM 1361 O O . GLY A 1 163 ? 19.375 -34.969 -7.895 1 97.44 163 GLY A O 1
ATOM 1362 N N . ALA A 1 164 ? 19.656 -33.344 -9.344 1 98.75 164 ALA A N 1
ATOM 1363 C CA . ALA A 1 164 ? 18.391 -33.656 -10.008 1 98.75 164 ALA A CA 1
ATOM 1364 C C . ALA A 1 164 ? 18.453 -35.031 -10.688 1 98.75 164 ALA A C 1
ATOM 1366 O O . ALA A 1 164 ? 19.484 -35.406 -11.266 1 98.75 164 ALA A O 1
ATOM 1367 N N . THR A 1 165 ? 17.406 -35.781 -10.562 1 98.69 165 THR A N 1
ATOM 1368 C CA . THR A 1 165 ? 17.344 -37.094 -11.203 1 98.69 165 THR A CA 1
ATOM 1369 C C . THR A 1 165 ? 16.453 -37.062 -12.445 1 98.69 165 THR A C 1
ATOM 1371 O O . THR A 1 165 ? 16.484 -37.969 -13.273 1 98.69 165 THR A O 1
ATOM 1374 N N . GLY A 1 166 ? 15.695 -36.031 -12.555 1 98.75 166 GLY A N 1
ATOM 1375 C CA . GLY A 1 166 ? 14.82 -35.875 -13.711 1 98.75 166 GLY A CA 1
ATOM 1376 C C . GLY A 1 166 ? 14.164 -34.5 -13.797 1 98.75 166 GLY A C 1
ATOM 1377 O O . GLY A 1 166 ? 14.43 -33.625 -12.961 1 98.75 166 GLY A O 1
ATOM 1378 N N . ILE A 1 167 ? 13.352 -34.312 -14.844 1 98.88 167 ILE A N 1
ATOM 1379 C CA . ILE A 1 167 ? 12.594 -33.062 -15.055 1 98.88 167 ILE A CA 1
ATOM 1380 C C . ILE A 1 167 ? 11.156 -33.406 -15.453 1 98.88 167 ILE A C 1
ATOM 1382 O O . ILE A 1 167 ? 10.898 -34.469 -16.031 1 98.88 167 ILE A O 1
ATOM 1386 N N . LEU A 1 168 ? 10.242 -32.594 -15.016 1 98.88 168 LEU A N 1
ATOM 1387 C CA . LEU A 1 168 ? 8.844 -32.625 -15.43 1 98.88 168 LEU A CA 1
ATOM 1388 C C . LEU A 1 168 ? 8.523 -31.484 -16.359 1 98.88 168 LEU A C 1
ATOM 1390 O O . LEU A 1 168 ? 8.672 -30.312 -15.992 1 98.88 168 LEU A O 1
ATOM 1394 N N . LEU A 1 169 ? 8.117 -31.812 -17.578 1 98.62 169 LEU A N 1
ATOM 1395 C CA . LEU A 1 169 ? 7.863 -30.781 -18.594 1 98.62 169 LEU A CA 1
ATOM 1396 C C . LEU A 1 169 ? 6.367 -30.625 -18.844 1 98.62 169 LEU A C 1
ATOM 1398 O O . LEU A 1 169 ? 5.711 -31.547 -19.312 1 98.62 169 LEU A O 1
ATOM 1402 N N . GLU A 1 170 ? 5.84 -29.531 -18.516 1 98.12 170 GLU A N 1
ATOM 1403 C CA . GLU A 1 170 ? 4.469 -29.156 -18.844 1 98.12 170 GLU A CA 1
ATOM 1404 C C . GLU A 1 170 ? 4.426 -28.188 -20.016 1 98.12 170 GLU A C 1
ATOM 1406 O O . GLU A 1 170 ? 4.574 -26.969 -19.844 1 98.12 170 GLU A O 1
ATOM 1411 N N . TRP A 1 171 ? 4.172 -28.703 -21.188 1 96.12 171 TRP A N 1
ATOM 1412 C CA . TRP A 1 171 ? 4.348 -27.969 -22.438 1 96.12 171 TRP A CA 1
ATOM 1413 C C . TRP A 1 171 ? 3.18 -27.016 -22.672 1 96.12 171 TRP A C 1
ATOM 1415 O O . TRP A 1 171 ? 3.381 -25.828 -22.922 1 96.12 171 TRP A O 1
ATOM 1425 N N . GLU A 1 172 ? 1.918 -27.562 -22.578 1 95.69 172 GLU A N 1
ATOM 1426 C CA . GLU A 1 172 ? 0.694 -26.891 -23.016 1 95.69 172 GLU A CA 1
ATOM 1427 C C . GLU A 1 172 ? 0.825 -26.359 -24.438 1 95.69 172 GLU A C 1
ATOM 1429 O O . GLU A 1 172 ? 1.141 -27.109 -25.359 1 95.69 172 GLU A O 1
ATOM 1434 N N . ASP A 1 173 ? 0.65 -25.062 -24.672 1 96.62 173 ASP A N 1
ATOM 1435 C CA . ASP A 1 173 ? 0.531 -24.562 -26.031 1 96.62 173 ASP A CA 1
ATOM 1436 C C . ASP A 1 173 ? 1.904 -24.266 -26.641 1 96.62 173 ASP A C 1
ATOM 1438 O O . ASP A 1 173 ? 2.004 -23.781 -27.766 1 96.62 173 ASP A O 1
ATOM 1442 N N . THR A 1 174 ? 2.986 -24.594 -25.938 1 97.69 174 THR A N 1
ATOM 1443 C CA . THR A 1 174 ? 4.324 -24.344 -26.453 1 97.69 174 THR A CA 1
ATOM 1444 C C . THR A 1 174 ? 4.871 -25.578 -27.172 1 97.69 174 THR A C 1
ATOM 1446 O O . THR A 1 174 ? 5.941 -25.531 -27.781 1 97.69 174 THR A O 1
ATOM 1449 N N . PHE A 1 175 ? 4.188 -26.703 -27.062 1 98.25 175 PHE A N 1
ATOM 1450 C CA . PHE A 1 175 ? 4.559 -27.906 -27.797 1 98.25 175 PHE A CA 1
ATOM 1451 C C . PHE A 1 175 ? 4.246 -27.766 -29.281 1 98.25 175 PHE A C 1
ATOM 1453 O O . PHE A 1 175 ? 3.277 -27.109 -29.656 1 98.25 175 PHE A O 1
ATOM 1460 N N . PRO A 1 176 ? 5.047 -28.406 -30.141 1 98.25 176 PRO A N 1
ATOM 1461 C CA . PRO A 1 176 ? 4.812 -28.297 -31.578 1 98.25 176 PRO A CA 1
ATOM 1462 C C . PRO A 1 176 ? 3.715 -29.25 -32.062 1 98.25 176 PRO A C 1
ATOM 1464 O O . PRO A 1 176 ? 3.965 -30.078 -32.938 1 98.25 176 PRO A O 1
ATOM 1467 N N . PHE A 1 177 ? 2.51 -29.047 -31.625 1 98.44 177 PHE A N 1
ATOM 1468 C CA . PHE A 1 177 ? 1.372 -29.859 -32.031 1 98.44 177 PHE A CA 1
ATOM 1469 C C . PHE A 1 177 ? 1.084 -29.703 -33.5 1 98.44 177 PHE A C 1
ATOM 1471 O O . PHE A 1 177 ? 1.36 -28.656 -34.094 1 98.44 177 PHE A O 1
ATOM 1478 N N . SER A 1 178 ? 0.574 -30.734 -34.094 1 97.88 178 SER A N 1
ATOM 1479 C CA . SER A 1 178 ? 0.18 -30.75 -35.5 1 97.88 178 SER A CA 1
ATOM 1480 C C . SER A 1 178 ? -1.252 -31.25 -35.688 1 97.88 178 SER A C 1
ATOM 1482 O O . SER A 1 178 ? -1.953 -31.484 -34.688 1 97.88 178 SER A O 1
ATOM 1484 N N . GLY A 1 179 ? -1.726 -31.234 -36.844 1 97.62 179 GLY A N 1
ATOM 1485 C CA . GLY A 1 179 ? -3.064 -31.734 -37.094 1 97.62 179 GLY A CA 1
ATOM 1486 C C . GLY A 1 179 ? -4.156 -30.875 -36.5 1 97.62 179 GLY A C 1
ATOM 1487 O O . GLY A 1 179 ? -4.168 -29.656 -36.688 1 97.62 179 GLY A O 1
ATOM 1488 N N . ILE A 1 180 ? -5.043 -31.469 -35.75 1 97.19 180 ILE A N 1
ATOM 1489 C CA . ILE A 1 180 ? -6.238 -30.812 -35.25 1 97.19 180 ILE A CA 1
ATOM 1490 C C . ILE A 1 180 ? -5.852 -29.781 -34.188 1 97.19 180 ILE A C 1
ATOM 1492 O O . ILE A 1 180 ? -6.613 -28.859 -33.906 1 97.19 180 ILE A O 1
ATOM 1496 N N . LEU A 1 181 ? -4.648 -29.875 -33.594 1 98.12 181 LEU A N 1
ATOM 1497 C CA . LEU A 1 181 ? -4.203 -29.016 -32.531 1 98.12 181 LEU A CA 1
ATOM 1498 C C . LEU A 1 181 ? -3.225 -27.969 -33.031 1 98.12 181 LEU A C 1
ATOM 1500 O O . LEU A 1 181 ? -2.732 -27.141 -32.25 1 98.12 181 LEU A O 1
ATOM 1504 N N . ALA A 1 182 ? -2.998 -27.875 -34.312 1 97.5 182 ALA A N 1
ATOM 1505 C CA . ALA A 1 182 ? -1.977 -27.016 -34.906 1 97.5 182 ALA A CA 1
ATOM 1506 C C . ALA A 1 182 ? -2.281 -25.547 -34.656 1 97.5 182 ALA A C 1
ATOM 1508 O O . ALA A 1 182 ? -1.37 -24.75 -34.406 1 97.5 182 ALA A O 1
ATOM 1509 N N . GLU A 1 183 ? -3.553 -25.172 -34.719 1 96.19 183 GLU A N 1
ATOM 1510 C CA . GLU A 1 183 ? -3.943 -23.781 -34.594 1 96.19 183 GLU A CA 1
ATOM 1511 C C . GLU A 1 183 ? -3.965 -23.328 -33.125 1 96.19 183 GLU A C 1
ATOM 1513 O O . GLU A 1 183 ? -4.059 -22.141 -32.844 1 96.19 183 GLU A O 1
ATOM 1518 N N . ASN A 1 184 ? -3.83 -24.266 -32.219 1 97.06 184 ASN A N 1
ATOM 1519 C CA . ASN A 1 184 ? -3.846 -23.938 -30.797 1 97.06 184 ASN A CA 1
ATOM 1520 C C . ASN A 1 184 ? -2.451 -23.578 -30.281 1 97.06 184 ASN A C 1
ATOM 1522 O O . ASN A 1 184 ? -2.297 -23.141 -29.141 1 97.06 184 ASN A O 1
ATOM 1526 N N . ARG A 1 185 ? -1.491 -23.641 -31.141 1 95.69 185 ARG A N 1
ATOM 1527 C CA . ARG A 1 185 ? -0.109 -23.422 -30.734 1 95.69 185 ARG A CA 1
ATOM 1528 C C . ARG A 1 185 ? 0.167 -21.938 -30.516 1 95.69 185 ARG A C 1
ATOM 1530 O O . ARG A 1 185 ? -0.297 -21.094 -31.297 1 95.69 185 ARG A O 1
ATOM 1537 N N . ASN A 1 186 ? 0.931 -21.797 -29.453 1 94.25 186 ASN A N 1
ATOM 1538 C CA . ASN A 1 186 ? 1.54 -20.484 -29.281 1 94.25 186 ASN A CA 1
ATOM 1539 C C . ASN A 1 186 ? 2.406 -20.109 -30.484 1 94.25 186 ASN A C 1
ATOM 1541 O O . ASN A 1 186 ? 3.076 -20.969 -31.062 1 94.25 186 ASN A O 1
ATOM 1545 N N . SER A 1 187 ? 2.389 -18.844 -30.859 1 94.12 187 SER A N 1
ATOM 1546 C CA . SER A 1 187 ? 3.197 -18.438 -32 1 94.12 187 SER A CA 1
ATOM 1547 C C . SER A 1 187 ? 4.684 -18.625 -31.719 1 94.12 187 SER A C 1
ATOM 1549 O O . SER A 1 187 ? 5.488 -18.719 -32.656 1 94.12 187 SER A O 1
ATOM 1551 N N . ASP A 1 188 ? 5.027 -18.688 -30.453 1 95.25 188 ASP A N 1
ATOM 1552 C CA . ASP A 1 188 ? 6.418 -18.891 -30.062 1 95.25 188 ASP A CA 1
ATOM 1553 C C . ASP A 1 188 ? 6.645 -20.344 -29.609 1 95.25 188 ASP A C 1
ATOM 1555 O O . ASP A 1 188 ? 7.605 -20.625 -28.875 1 95.25 188 ASP A O 1
ATOM 1559 N N . ALA A 1 189 ? 5.816 -21.234 -30 1 97.69 189 ALA A N 1
ATOM 1560 C CA . ALA A 1 189 ? 5.973 -22.641 -29.594 1 97.69 189 ALA A CA 1
ATOM 1561 C C . ALA A 1 189 ? 7.309 -23.188 -30.094 1 97.69 189 ALA A C 1
ATOM 1563 O O . ALA A 1 189 ? 7.844 -22.75 -31.094 1 97.69 189 ALA A O 1
ATOM 1564 N N . TYR A 1 190 ? 7.797 -24.141 -29.422 1 98.25 190 TYR A N 1
ATOM 1565 C CA . TYR A 1 190 ? 9.031 -24.797 -29.828 1 98.25 190 TYR A CA 1
ATOM 1566 C C . TYR A 1 190 ? 8.836 -25.547 -31.141 1 98.25 190 TYR A C 1
ATOM 1568 O O . TYR A 1 190 ? 7.734 -26.016 -31.438 1 98.25 190 TYR A O 1
ATOM 1576 N N . THR A 1 191 ? 9.898 -25.641 -31.875 1 98 191 THR A N 1
ATOM 1577 C CA . THR A 1 191 ? 9.891 -26.516 -33.031 1 98 191 THR A CA 1
ATOM 1578 C C . THR A 1 191 ? 10.18 -27.953 -32.656 1 98 191 THR A C 1
ATOM 1580 O O . THR A 1 191 ? 10.648 -28.219 -31.531 1 98 191 THR A O 1
ATOM 1583 N N . VAL A 1 192 ? 9.867 -28.891 -33.562 1 98.31 192 VAL A N 1
ATOM 1584 C CA . VAL A 1 192 ? 10.156 -30.297 -33.312 1 98.31 192 VAL A CA 1
ATOM 1585 C C . VAL A 1 192 ? 11.648 -30.484 -33.062 1 98.31 192 VAL A C 1
ATOM 1587 O O . VAL A 1 192 ? 12.031 -31.234 -32.156 1 98.31 192 VAL A O 1
ATOM 1590 N N . GLU A 1 193 ? 12.445 -29.703 -33.719 1 98.31 193 GLU A N 1
ATOM 1591 C CA . GLU A 1 193 ? 13.898 -29.781 -33.562 1 98.31 193 GLU A CA 1
ATOM 1592 C C . GLU A 1 193 ? 14.328 -29.312 -32.188 1 98.31 193 GLU A C 1
ATOM 1594 O O . GLU A 1 193 ? 15.203 -29.906 -31.562 1 98.31 193 GLU A O 1
ATOM 1599 N N . GLU A 1 194 ? 13.719 -28.281 -31.797 1 98.38 194 GLU A N 1
ATOM 1600 C CA . GLU A 1 194 ? 14.055 -27.734 -30.484 1 98.38 194 GLU A CA 1
ATOM 1601 C C . GLU A 1 194 ? 13.68 -28.719 -29.375 1 98.38 194 GLU A C 1
ATOM 1603 O O . GLU A 1 194 ? 14.445 -28.906 -28.422 1 98.38 194 GLU A O 1
ATOM 1608 N N . VAL A 1 195 ? 12.539 -29.312 -29.469 1 98.56 195 VAL A N 1
ATOM 1609 C CA . VAL A 1 195 ? 12.102 -30.281 -28.469 1 98.56 195 VAL A CA 1
ATOM 1610 C C . VAL A 1 195 ? 13.047 -31.484 -28.469 1 98.56 195 VAL A C 1
ATOM 1612 O O . VAL A 1 195 ? 13.469 -31.953 -27.406 1 98.56 195 VAL A O 1
ATOM 1615 N N . ARG A 1 196 ? 13.406 -31.953 -29.641 1 98.44 196 ARG A N 1
ATOM 1616 C CA . ARG A 1 196 ? 14.336 -33.062 -29.734 1 98.44 196 ARG A CA 1
ATOM 1617 C C . ARG A 1 196 ? 15.68 -32.719 -29.109 1 98.44 196 ARG A C 1
ATOM 1619 O O . ARG A 1 196 ? 16.266 -33.562 -28.391 1 98.44 196 ARG A O 1
ATOM 1626 N N . ASN A 1 197 ? 16.078 -31.516 -29.375 1 98.44 197 ASN A N 1
ATOM 1627 C CA . ASN A 1 197 ? 17.344 -31.047 -28.812 1 98.44 197 ASN A CA 1
ATOM 1628 C C . ASN A 1 197 ? 17.312 -31.062 -27.297 1 98.44 197 ASN A C 1
ATOM 1630 O O . ASN A 1 197 ? 18.281 -31.469 -26.656 1 98.44 197 ASN A O 1
ATOM 1634 N N . LEU A 1 198 ? 16.25 -30.609 -26.766 1 98.62 198 LEU A N 1
ATOM 1635 C CA . LEU A 1 198 ? 16.094 -30.594 -25.312 1 98.62 198 LEU A CA 1
ATOM 1636 C C . LEU A 1 198 ? 16.078 -32 -24.75 1 98.62 198 LEU A C 1
ATOM 1638 O O . LEU A 1 198 ? 16.766 -32.281 -23.766 1 98.62 198 LEU A O 1
ATOM 1642 N N . LEU A 1 199 ? 15.328 -32.906 -25.391 1 98.69 199 LEU A N 1
ATOM 1643 C CA . LEU A 1 199 ? 15.203 -34.281 -24.922 1 98.69 199 LEU A CA 1
ATOM 1644 C C . LEU A 1 199 ? 16.531 -35 -25.047 1 98.69 199 LEU A C 1
ATOM 1646 O O . LEU A 1 199 ? 16.891 -35.812 -24.172 1 98.69 199 LEU A O 1
ATOM 1650 N N . GLU A 1 200 ? 17.25 -34.719 -26.094 1 98.44 200 GLU A N 1
ATOM 1651 C CA . GLU A 1 200 ? 18.562 -35.312 -26.281 1 98.44 200 GLU A CA 1
ATOM 1652 C C . GLU A 1 200 ? 19.531 -34.844 -25.172 1 98.44 200 GLU A C 1
ATOM 1654 O O . GLU A 1 200 ? 20.312 -35.656 -24.656 1 98.44 200 GLU A O 1
ATOM 1659 N N . THR A 1 201 ? 19.438 -33.625 -24.938 1 98.69 201 THR A N 1
ATOM 1660 C CA . THR A 1 201 ? 20.297 -33.094 -23.875 1 98.69 201 THR A CA 1
ATOM 1661 C C . THR A 1 201 ? 19.969 -33.75 -22.531 1 98.69 201 THR A C 1
ATOM 1663 O O . THR A 1 201 ? 20.859 -34.125 -21.797 1 98.69 201 THR A O 1
ATOM 1666 N N . ALA A 1 202 ? 18.672 -33.844 -22.203 1 98.75 202 ALA A N 1
ATOM 1667 C CA . ALA A 1 202 ? 18.266 -34.469 -20.953 1 98.75 202 ALA A CA 1
ATOM 1668 C C . ALA A 1 202 ? 18.75 -35.906 -20.891 1 98.75 202 ALA A C 1
ATOM 1670 O O . ALA A 1 202 ? 19.25 -36.344 -19.844 1 98.75 202 ALA A O 1
ATOM 1671 N N . LYS A 1 203 ? 18.656 -36.625 -21.969 1 98.19 203 LYS A N 1
ATOM 1672 C CA . LYS A 1 203 ? 19.094 -38 -22.031 1 98.19 203 LYS A CA 1
ATOM 1673 C C . LYS A 1 203 ? 20.609 -38.094 -21.828 1 98.19 203 LYS A C 1
ATOM 1675 O O . LYS A 1 203 ? 21.078 -38.969 -21.094 1 98.19 203 LYS A O 1
ATOM 1680 N N . SER A 1 204 ? 21.281 -37.219 -22.469 1 98.38 204 SER A N 1
ATOM 1681 C CA . SER A 1 204 ? 22.734 -37.219 -22.359 1 98.38 204 SER A CA 1
ATOM 1682 C C . SER A 1 204 ? 23.172 -36.969 -20.906 1 98.38 204 SER A C 1
ATOM 1684 O O . SER A 1 204 ? 24.234 -37.438 -20.484 1 98.38 204 SER A O 1
ATOM 1686 N N . LEU A 1 205 ? 22.375 -36.281 -20.203 1 98.5 205 LEU A N 1
ATOM 1687 C CA . LEU A 1 205 ? 22.688 -35.938 -18.812 1 98.5 205 LEU A CA 1
ATOM 1688 C C . LEU A 1 205 ? 22.094 -37 -17.875 1 98.5 205 LEU A C 1
ATOM 1690 O O . LEU A 1 205 ? 22.234 -36.875 -16.656 1 98.5 205 LEU A O 1
ATOM 1694 N N . LYS A 1 206 ? 21.438 -37.969 -18.438 1 97.81 206 LYS A N 1
ATOM 1695 C CA . LYS A 1 206 ? 20.812 -39.062 -17.688 1 97.81 206 LYS A CA 1
ATOM 1696 C C . LYS A 1 206 ? 19.703 -38.531 -16.766 1 97.81 206 LYS A C 1
ATOM 1698 O O . LYS A 1 206 ? 19.609 -38.938 -15.609 1 97.81 206 LYS A O 1
ATOM 1703 N N . LEU A 1 207 ? 19.016 -37.562 -17.25 1 98.5 207 LEU A N 1
ATOM 1704 C CA . LEU A 1 207 ? 17.812 -37.062 -16.562 1 98.5 207 LEU A CA 1
ATOM 1705 C C . LEU A 1 207 ? 16.562 -37.75 -17.094 1 98.5 207 LEU A C 1
ATOM 1707 O O . LEU A 1 207 ? 16.359 -37.812 -18.312 1 98.5 207 LEU A O 1
ATOM 1711 N N . ASP A 1 208 ? 15.773 -38.25 -16.172 1 97.62 208 ASP A N 1
ATOM 1712 C CA . ASP A 1 208 ? 14.469 -38.75 -16.562 1 97.62 208 ASP A CA 1
ATOM 1713 C C . ASP A 1 208 ? 13.531 -37.625 -16.969 1 97.62 208 ASP A C 1
ATOM 1715 O O . ASP A 1 208 ? 13.391 -36.656 -16.25 1 97.62 208 ASP A O 1
ATOM 1719 N N . VAL A 1 209 ? 12.953 -37.781 -18.156 1 98.62 209 VAL A N 1
ATOM 1720 C CA . VAL A 1 209 ? 12.023 -36.75 -18.594 1 98.62 209 VAL A CA 1
ATOM 1721 C C . VAL A 1 209 ? 10.586 -37.219 -18.422 1 98.62 209 VAL A C 1
ATOM 1723 O O . VAL A 1 209 ? 10.203 -38.25 -18.984 1 98.62 209 VAL A O 1
ATOM 1726 N N . ILE A 1 210 ? 9.844 -36.5 -17.625 1 98.75 210 ILE A N 1
ATOM 1727 C CA . ILE A 1 210 ? 8.438 -36.781 -17.391 1 98.75 210 ILE A CA 1
ATOM 1728 C C . ILE A 1 210 ? 7.57 -35.781 -18.141 1 98.75 210 ILE A C 1
ATOM 1730 O O . ILE A 1 210 ? 7.469 -34.625 -17.75 1 98.75 210 ILE A O 1
ATOM 1734 N N . PRO A 1 211 ? 6.961 -36.219 -19.25 1 98.62 211 PRO A N 1
ATOM 1735 C CA . PRO A 1 211 ? 6.016 -35.312 -19.891 1 98.62 211 PRO A CA 1
ATOM 1736 C C . PRO A 1 211 ? 4.711 -35.156 -19.109 1 98.62 211 PRO A C 1
ATOM 1738 O O . PRO A 1 211 ? 4.215 -36.156 -18.547 1 98.62 211 PRO A O 1
ATOM 1741 N N . LEU A 1 212 ? 4.219 -33.938 -18.984 1 98.69 212 LEU A N 1
ATOM 1742 C CA . LEU A 1 212 ? 2.934 -33.688 -18.344 1 98.69 212 LEU A CA 1
ATOM 1743 C C . LEU A 1 212 ? 1.953 -33.094 -19.359 1 98.69 212 LEU A C 1
ATOM 1745 O O . LEU A 1 212 ? 2.258 -32.094 -20.016 1 98.69 212 LEU A O 1
ATOM 1749 N N . VAL A 1 213 ? 0.861 -33.75 -19.562 1 98.38 213 VAL A N 1
ATOM 1750 C CA . VAL A 1 213 ? -0.245 -33.25 -20.375 1 98.38 213 VAL A CA 1
ATOM 1751 C C . VAL A 1 213 ? -1.513 -33.156 -19.531 1 98.38 213 VAL A C 1
ATOM 1753 O O . VAL A 1 213 ? -2.014 -34.188 -19.047 1 98.38 213 VAL A O 1
ATOM 1756 N N . PRO A 1 214 ? -2.033 -31.969 -19.375 1 97.69 214 PRO A N 1
ATOM 1757 C CA . PRO A 1 214 ? -3.303 -31.875 -18.656 1 97.69 214 PRO A CA 1
ATOM 1758 C C . PRO A 1 214 ? -4.453 -32.562 -19.391 1 97.69 214 PRO A C 1
ATOM 1760 O O . PRO A 1 214 ? -4.586 -32.438 -20.609 1 97.69 214 PRO A O 1
ATOM 1763 N N . THR A 1 215 ? -5.305 -33.281 -18.609 1 98.06 215 THR A N 1
ATOM 1764 C CA . THR A 1 215 ? -6.305 -34.094 -19.281 1 98.06 215 THR A CA 1
ATOM 1765 C C . THR A 1 215 ? -7.691 -33.875 -18.688 1 98.06 215 THR A C 1
ATOM 1767 O O . THR A 1 215 ? -8.695 -34.281 -19.266 1 98.06 215 THR A O 1
ATOM 1770 N N . PHE A 1 216 ? -7.758 -33.25 -17.5 1 96.38 216 PHE A N 1
ATOM 1771 C CA . PHE A 1 216 ? -8.992 -33 -16.766 1 96.38 216 PHE A CA 1
ATOM 1772 C C . PHE A 1 216 ? -9.266 -31.516 -16.625 1 96.38 216 PHE A C 1
ATOM 1774 O O . PHE A 1 216 ? -9.992 -30.938 -17.438 1 96.38 216 PHE A O 1
ATOM 1781 N N . GLY A 1 217 ? -8.492 -30.906 -15.844 1 94.56 217 GLY A N 1
ATOM 1782 C CA . GLY A 1 217 ? -8.492 -29.453 -15.742 1 94.56 217 GLY A CA 1
ATOM 1783 C C . GLY A 1 217 ? -7.344 -28.797 -16.484 1 94.56 217 GLY A C 1
ATOM 1784 O O . GLY A 1 217 ? -6.566 -29.484 -17.156 1 94.56 217 GLY A O 1
ATOM 1785 N N . HIS A 1 218 ? -7.32 -27.484 -16.5 1 96.31 218 HIS A N 1
ATOM 1786 C CA . HIS A 1 218 ? -6.262 -26.688 -17.125 1 96.31 218 HIS A CA 1
ATOM 1787 C C . HIS A 1 218 ? -6.176 -26.969 -18.625 1 96.31 218 HIS A C 1
ATOM 1789 O O . HIS A 1 218 ? -5.082 -27.078 -19.188 1 96.31 218 HIS A O 1
ATOM 1795 N N . LEU A 1 219 ? -7.316 -27.141 -19.219 1 97.75 219 LEU A N 1
ATOM 1796 C CA . LEU A 1 219 ? -7.383 -27.375 -20.656 1 97.75 219 LEU A CA 1
ATOM 1797 C C . LEU A 1 219 ? -7.727 -26.078 -21.391 1 97.75 219 LEU A C 1
ATOM 1799 O O . LEU A 1 219 ? -8.203 -26.109 -22.531 1 97.75 219 LEU A O 1
ATOM 1803 N N . GLU A 1 220 ? -7.457 -24.969 -20.75 1 96.94 220 GLU A N 1
ATOM 1804 C CA . GLU A 1 220 ? -7.801 -23.672 -21.328 1 96.94 220 GLU A CA 1
ATOM 1805 C C . GLU A 1 220 ? -7.164 -23.5 -22.719 1 96.94 220 GLU A C 1
ATOM 1807 O O . GLU A 1 220 ? -7.793 -22.953 -23.625 1 96.94 220 GLU A O 1
ATOM 1812 N N . TRP A 1 221 ? -5.945 -23.938 -22.859 1 96.94 221 TRP A N 1
ATOM 1813 C CA . TRP A 1 221 ? -5.211 -23.703 -24.109 1 96.94 221 TRP A CA 1
ATOM 1814 C C . TRP A 1 221 ? -5.883 -24.422 -25.281 1 96.94 221 TRP A C 1
ATOM 1816 O O . TRP A 1 221 ? -5.738 -24.016 -26.422 1 96.94 221 TRP A O 1
ATOM 1826 N N . ILE A 1 222 ? -6.672 -25.438 -25.016 1 98 222 ILE A N 1
ATOM 1827 C CA . ILE A 1 222 ? -7.402 -26.172 -26.047 1 98 222 ILE A CA 1
ATOM 1828 C C . ILE A 1 222 ? -8.82 -25.609 -26.172 1 98 222 ILE A C 1
ATOM 1830 O O . ILE A 1 222 ? -9.242 -25.219 -27.266 1 98 222 ILE A O 1
ATOM 1834 N N . LEU A 1 223 ? -9.516 -25.422 -25.078 1 97.88 223 LEU A N 1
ATOM 1835 C CA . LEU A 1 223 ? -10.961 -25.234 -25.047 1 97.88 223 LEU A CA 1
ATOM 1836 C C . LEU A 1 223 ? -11.32 -23.766 -25.25 1 97.88 223 LEU A C 1
ATOM 1838 O O . LEU A 1 223 ? -12.492 -23.422 -25.422 1 97.88 223 LEU A O 1
ATOM 1842 N N . LYS A 1 224 ? -10.359 -22.891 -25.312 1 97.25 224 LYS A N 1
ATOM 1843 C CA . LYS A 1 224 ? -10.641 -21.453 -25.391 1 97.25 224 LYS A CA 1
ATOM 1844 C C . LYS A 1 224 ? -11.055 -21.062 -26.797 1 97.25 224 LYS A C 1
ATOM 1846 O O . LYS A 1 224 ? -11.625 -19.984 -27 1 97.25 224 LYS A O 1
ATOM 1851 N N . VAL A 1 225 ? -10.758 -21.906 -27.781 1 97.56 225 VAL A N 1
ATOM 1852 C CA . VAL A 1 225 ? -11.016 -21.531 -29.172 1 97.56 225 VAL A CA 1
ATOM 1853 C C . VAL A 1 225 ? -12.398 -22.031 -29.578 1 97.56 225 VAL A C 1
ATOM 1855 O O . VAL A 1 225 ? -12.93 -22.969 -29 1 97.56 225 VAL A O 1
ATOM 1858 N N . GLU A 1 226 ? -12.906 -21.406 -30.641 1 97.25 226 GLU A N 1
ATOM 1859 C CA . GLU A 1 226 ? -14.258 -21.703 -31.109 1 97.25 226 GLU A CA 1
ATOM 1860 C C . GLU A 1 226 ? -14.398 -23.156 -31.531 1 97.25 226 GLU A C 1
ATOM 1862 O O . GLU A 1 226 ? -15.398 -23.812 -31.203 1 97.25 226 GLU A O 1
ATOM 1867 N N . LYS A 1 227 ? -13.398 -23.656 -32.094 1 96.25 227 LYS A N 1
ATOM 1868 C CA . LYS A 1 227 ? -13.383 -25.016 -32.656 1 96.25 227 LYS A CA 1
ATOM 1869 C C . LYS A 1 227 ? -13.672 -26.047 -31.578 1 96.25 227 LYS A C 1
ATOM 1871 O O . LYS A 1 227 ? -14.312 -27.062 -31.844 1 96.25 227 LYS A O 1
ATOM 1876 N N . PHE A 1 228 ? -13.273 -25.828 -30.391 1 98.12 228 PHE A N 1
ATOM 1877 C CA . PHE A 1 228 ? -13.359 -26.828 -29.344 1 98.12 228 PHE A CA 1
ATOM 1878 C C . PHE A 1 228 ? -14.305 -26.391 -28.234 1 98.12 228 PHE A C 1
ATOM 1880 O O . PHE A 1 228 ? -14.438 -27.062 -27.219 1 98.12 228 PHE A O 1
ATOM 1887 N N . ARG A 1 229 ? -14.992 -25.328 -28.422 1 97.31 229 ARG A N 1
ATOM 1888 C CA . ARG A 1 229 ? -15.891 -24.719 -27.453 1 97.31 229 ARG A CA 1
ATOM 1889 C C . ARG A 1 229 ? -17.016 -25.688 -27.078 1 97.31 229 ARG A C 1
ATOM 1891 O O . ARG A 1 229 ? -17.453 -25.734 -25.938 1 97.31 229 ARG A O 1
ATOM 1898 N N . GLN A 1 230 ? -17.406 -26.469 -28 1 96.94 230 GLN A N 1
ATOM 1899 C CA . GLN A 1 230 ? -18.531 -27.391 -27.828 1 96.94 230 GLN A CA 1
ATOM 1900 C C . GLN A 1 230 ? -18.188 -28.5 -26.844 1 96.94 230 GLN A C 1
ATOM 1902 O O . GLN A 1 230 ? -19.078 -29.172 -26.328 1 96.94 230 GLN A O 1
ATOM 1907 N N . TYR A 1 231 ? -16.953 -28.688 -26.516 1 97.56 231 TYR A N 1
ATOM 1908 C CA . TYR A 1 231 ? -16.531 -29.812 -25.703 1 97.56 231 TYR A CA 1
ATOM 1909 C C . TYR A 1 231 ? -16.359 -29.391 -24.25 1 97.56 231 TYR A C 1
ATOM 1911 O O . TYR A 1 231 ? -15.8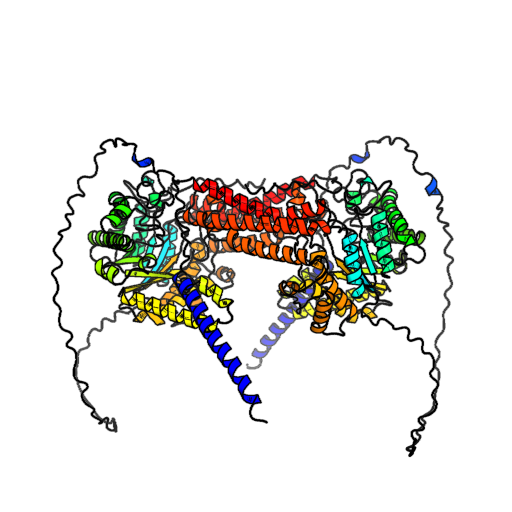98 -30.188 -23.406 1 97.56 231 TYR A O 1
ATOM 1919 N N . ARG A 1 232 ? -16.766 -28.219 -23.906 1 97 232 ARG A N 1
ATOM 1920 C CA . ARG A 1 232 ? -16.625 -27.688 -22.547 1 97 232 ARG A CA 1
ATOM 1921 C C . ARG A 1 232 ? -17.672 -28.281 -21.609 1 97 232 ARG A C 1
ATOM 1923 O O . ARG A 1 232 ? -18.781 -28.609 -22.031 1 97 232 ARG A O 1
ATOM 1930 N N . GLN A 1 233 ? -17.234 -28.328 -20.312 1 96.5 233 GLN A N 1
ATOM 1931 C CA . GLN A 1 233 ? -18.219 -28.609 -19.266 1 96.5 233 GLN A CA 1
ATOM 1932 C C . GLN A 1 233 ? -19.25 -27.5 -19.172 1 96.5 233 GLN A C 1
ATOM 1934 O O . GLN A 1 233 ? -20.438 -27.766 -18.984 1 96.5 233 GLN A O 1
ATOM 1939 N N . ASN A 1 234 ? -18.797 -26.359 -19.172 1 94.81 234 ASN A N 1
ATOM 1940 C CA . ASN A 1 234 ? -19.547 -25.109 -19.094 1 94.81 234 ASN A CA 1
ATOM 1941 C C . ASN A 1 234 ? -19.016 -24.062 -20.078 1 94.81 234 ASN A C 1
ATOM 1943 O O . ASN A 1 234 ? -17.812 -23.797 -20.109 1 94.81 234 ASN A O 1
ATOM 1947 N N . ASP A 1 235 ? -19.891 -23.5 -20.859 1 95.44 235 ASP A N 1
ATOM 1948 C CA . ASP A 1 235 ? -19.5 -22.594 -21.922 1 95.44 235 ASP A CA 1
ATOM 1949 C C . ASP A 1 235 ? -18.719 -21.406 -21.391 1 95.44 235 ASP A C 1
ATOM 1951 O O . ASP A 1 235 ? -17.875 -20.828 -22.078 1 95.44 235 ASP A O 1
ATOM 1955 N N . MET A 1 236 ? -18.938 -21.016 -20.219 1 93.94 236 MET A N 1
ATOM 1956 C CA . MET A 1 236 ? -18.328 -19.844 -19.625 1 93.94 236 MET A CA 1
ATOM 1957 C C . MET A 1 236 ? -16.891 -20.125 -19.219 1 93.94 236 MET A C 1
ATOM 1959 O O . MET A 1 236 ? -16.062 -19.203 -19.172 1 93.94 236 MET A O 1
ATOM 1963 N N . PHE A 1 237 ? -16.594 -21.391 -18.969 1 95.25 237 PHE A N 1
ATOM 1964 C CA . PHE A 1 237 ? -15.312 -21.734 -18.391 1 95.25 237 PHE A CA 1
ATOM 1965 C C . PHE A 1 237 ? -14.547 -22.703 -19.281 1 95.25 237 PHE A C 1
ATOM 1967 O O . PHE A 1 237 ? -14.758 -23.906 -19.234 1 95.25 237 PHE A O 1
ATOM 1974 N N . PRO A 1 238 ? -13.602 -22.203 -20 1 96.38 238 PRO A N 1
ATOM 1975 C CA . PRO A 1 238 ? -12.891 -23.078 -20.938 1 96.38 238 PRO A CA 1
ATOM 1976 C C . PRO A 1 238 ? -11.781 -23.875 -20.266 1 96.38 238 PRO A C 1
ATOM 1978 O O . PRO A 1 238 ? -10.672 -23.969 -20.797 1 96.38 238 PRO A O 1
ATOM 1981 N N . GLN A 1 239 ? -12.055 -24.609 -19.203 1 96 239 GLN A N 1
ATOM 1982 C CA . GLN A 1 239 ? -10.953 -25.203 -18.438 1 96 239 GLN A CA 1
ATOM 1983 C C . GLN A 1 239 ? -11.141 -26.703 -18.297 1 96 239 GLN A C 1
ATOM 1985 O O . GLN A 1 239 ? -10.172 -27.438 -18.094 1 96 239 GLN A O 1
ATOM 1990 N N . VAL A 1 240 ? -12.398 -27.156 -18.375 1 97.38 240 VAL A N 1
ATOM 1991 C CA . VAL A 1 240 ? -12.648 -28.578 -18.125 1 97.38 240 VAL A CA 1
ATOM 1992 C C . VAL A 1 240 ? -13.398 -29.188 -19.297 1 97.38 240 VAL A C 1
ATOM 1994 O O . VAL A 1 240 ? -14.359 -28.609 -19.797 1 97.38 240 VAL A O 1
ATOM 1997 N N . ILE A 1 241 ? -12.977 -30.297 -19.734 1 96.75 241 ILE A N 1
ATOM 1998 C CA . ILE A 1 241 ? -13.555 -31 -20.875 1 96.75 241 ILE A CA 1
ATOM 1999 C C . ILE A 1 241 ? -14.789 -31.781 -20.422 1 96.75 241 ILE A C 1
ATOM 2001 O O . ILE A 1 241 ? -14.891 -32.188 -19.266 1 96.75 241 ILE A O 1
ATOM 2005 N N . CYS A 1 242 ? -15.805 -31.875 -21.328 1 97.44 242 CYS A N 1
ATOM 2006 C CA . CYS A 1 242 ? -16.938 -32.75 -21.078 1 97.44 242 CYS A CA 1
ATOM 2007 C C . CYS A 1 242 ? -16.5 -34.219 -21.016 1 97.44 242 CYS A C 1
ATOM 2009 O O . CYS A 1 242 ? -16.219 -34.812 -22.047 1 97.44 242 CYS A O 1
ATOM 2011 N N . LEU A 1 243 ? -16.578 -34.844 -19.875 1 97.5 243 LEU A N 1
ATOM 2012 C CA . LEU A 1 243 ? -15.914 -36.125 -19.578 1 97.5 243 LEU A CA 1
ATOM 2013 C C . LEU A 1 243 ? -16.578 -37.281 -20.328 1 97.5 243 LEU A C 1
ATOM 2015 O O . LEU A 1 243 ? -15.891 -38.188 -20.781 1 97.5 243 LEU A O 1
ATOM 2019 N N . ALA A 1 244 ? -17.859 -37.188 -20.484 1 96.75 244 ALA A N 1
ATOM 2020 C CA . ALA A 1 244 ? -18.594 -38.281 -21.125 1 96.75 244 ALA A CA 1
ATOM 2021 C C . ALA A 1 244 ? -18.656 -38.062 -22.641 1 96.75 244 ALA A C 1
ATOM 2023 O O . ALA A 1 244 ? -19.312 -38.812 -23.359 1 96.75 244 ALA A O 1
ATOM 2024 N N . ASP A 1 245 ? -18.031 -37.031 -23.141 1 97.19 245 ASP A N 1
ATOM 2025 C CA . ASP A 1 245 ? -18 -36.75 -24.562 1 97.19 245 ASP A CA 1
ATOM 2026 C C . ASP A 1 245 ? -16.766 -37.375 -25.219 1 97.19 245 ASP A C 1
ATOM 2028 O O . ASP A 1 245 ? -15.688 -36.812 -25.219 1 97.19 245 ASP A O 1
ATOM 2032 N N . ASP A 1 246 ? -16.969 -38.406 -25.922 1 96.62 246 ASP A N 1
ATOM 2033 C CA . ASP A 1 246 ? -15.852 -39.156 -26.516 1 96.62 246 ASP A CA 1
ATOM 2034 C C . ASP A 1 246 ? -15.133 -38.312 -27.562 1 96.62 246 ASP A C 1
ATOM 2036 O O . ASP A 1 246 ? -13.914 -38.438 -27.734 1 96.62 246 ASP A O 1
ATOM 2040 N N . ASP A 1 247 ? -15.875 -37.562 -28.234 1 96.81 247 ASP A N 1
ATOM 2041 C CA . ASP A 1 247 ? -15.258 -36.688 -29.234 1 96.81 247 ASP A CA 1
ATOM 2042 C C . ASP A 1 247 ? -14.328 -35.656 -28.578 1 96.81 247 ASP A C 1
ATOM 2044 O O . ASP A 1 247 ? -13.211 -35.438 -29.047 1 96.81 247 ASP A O 1
ATOM 2048 N N . GLY A 1 248 ? -14.867 -35.062 -27.562 1 97 248 GLY A N 1
ATOM 2049 C CA . GLY A 1 248 ? -14.039 -34.094 -26.828 1 97 248 GLY A CA 1
ATOM 2050 C C . GLY A 1 248 ? -12.812 -34.75 -26.219 1 97 248 GLY A C 1
ATOM 2051 O O . GLY A 1 248 ? -11.703 -34.219 -26.344 1 97 248 GLY A O 1
ATOM 2052 N N . VAL A 1 249 ? -12.984 -35.875 -25.594 1 98.06 249 VAL A N 1
ATOM 2053 C CA . VAL A 1 249 ? -11.891 -36.562 -24.953 1 98.06 249 VAL A CA 1
ATOM 2054 C C . VAL A 1 249 ? -10.867 -37 -25.984 1 98.06 249 VAL A C 1
ATOM 2056 O O . VAL A 1 249 ? -9.664 -37.031 -25.703 1 98.06 249 VAL A O 1
ATOM 2059 N N . SER A 1 250 ? -11.289 -37.281 -27.172 1 98 250 SER A N 1
ATOM 2060 C CA . SER A 1 250 ? -10.383 -37.688 -28.234 1 98 250 SER A CA 1
ATOM 2061 C C . SER A 1 250 ? -9.367 -36.594 -28.562 1 98 250 SER A C 1
ATOM 2063 O O . SER A 1 250 ? -8.242 -36.906 -28.984 1 98 250 SER A O 1
ATOM 2065 N N . VAL A 1 251 ? -9.773 -35.344 -28.406 1 98.06 251 VAL A N 1
ATOM 2066 C CA . VAL A 1 251 ? -8.844 -34.25 -28.641 1 98.06 251 VAL A CA 1
ATOM 2067 C C . VAL A 1 251 ? -7.715 -34.312 -27.609 1 98.06 251 VAL A C 1
ATOM 2069 O O . VAL A 1 251 ? -6.551 -34.094 -27.953 1 98.06 251 VAL A O 1
ATOM 2072 N N . VAL A 1 252 ? -8.055 -34.594 -26.391 1 98.19 252 VAL A N 1
ATOM 2073 C CA . VAL A 1 252 ? -7.082 -34.75 -25.312 1 98.19 252 VAL A CA 1
ATOM 2074 C C . VAL A 1 252 ? -6.172 -35.938 -25.594 1 98.19 252 VAL A C 1
ATOM 2076 O O . VAL A 1 252 ? -4.957 -35.844 -25.406 1 98.19 252 VAL A O 1
ATOM 2079 N N . LEU A 1 253 ? -6.754 -37.031 -26.047 1 98.5 253 LEU A N 1
ATOM 2080 C CA . LEU A 1 253 ? -5.977 -38.219 -26.391 1 98.5 253 LEU A CA 1
ATOM 2081 C C . LEU A 1 253 ? -5 -37.938 -27.516 1 98.5 253 LEU A C 1
ATOM 2083 O O . LEU A 1 253 ? -3.885 -38.469 -27.531 1 98.5 253 LEU A O 1
ATOM 2087 N N . GLU A 1 254 ? -5.457 -37.125 -28.406 1 98.25 254 GLU A N 1
ATOM 2088 C CA . GLU A 1 254 ? -4.578 -36.719 -29.516 1 98.25 254 GLU A CA 1
ATOM 2089 C C . GLU A 1 254 ? -3.379 -35.938 -29 1 98.25 254 GLU A C 1
ATOM 2091 O O . GLU A 1 254 ? -2.258 -36.125 -29.484 1 98.25 254 GLU A O 1
ATOM 2096 N N . ALA A 1 255 ? -3.617 -35.062 -28.109 1 98.5 255 ALA A N 1
ATOM 2097 C CA . ALA A 1 255 ? -2.51 -34.312 -27.5 1 98.5 255 ALA A CA 1
ATOM 2098 C C . ALA A 1 255 ? -1.512 -35.25 -26.859 1 98.5 255 ALA A C 1
ATOM 2100 O O . ALA A 1 255 ? -0.3 -35.125 -27.031 1 98.5 255 ALA A O 1
ATOM 2101 N N . ILE A 1 256 ? -2.01 -36.219 -26.141 1 98.69 256 ILE A N 1
ATOM 2102 C CA . ILE A 1 256 ? -1.17 -37.219 -25.484 1 98.69 256 ILE A CA 1
ATOM 2103 C C . ILE A 1 256 ? -0.361 -38 -26.531 1 98.69 256 ILE A C 1
ATOM 2105 O O . ILE A 1 256 ? 0.853 -38.156 -26.391 1 98.69 256 ILE A O 1
ATOM 2109 N N . ARG A 1 257 ? -1.03 -38.406 -27.531 1 98.62 257 ARG A N 1
ATOM 2110 C CA . ARG A 1 257 ? -0.389 -39.188 -28.578 1 98.62 257 ARG A CA 1
ATOM 2111 C C . ARG A 1 257 ? 0.799 -38.469 -29.188 1 98.62 257 ARG A C 1
ATOM 2113 O O . ARG A 1 257 ? 1.872 -39.031 -29.359 1 98.62 257 ARG A O 1
ATOM 2120 N N . GLN A 1 258 ? 0.591 -37.219 -29.484 1 98.5 258 GLN A N 1
ATOM 2121 C CA . GLN A 1 258 ? 1.65 -36.438 -30.125 1 98.5 258 GLN A CA 1
ATOM 2122 C C . GLN A 1 258 ? 2.83 -36.25 -29.188 1 98.5 258 GLN A C 1
ATOM 2124 O O . GLN A 1 258 ? 3.988 -36.312 -29.609 1 98.5 258 GLN A O 1
ATOM 2129 N N . VAL A 1 259 ? 2.578 -35.969 -27.953 1 98.75 259 VAL A N 1
ATOM 2130 C CA . VAL A 1 259 ? 3.652 -35.812 -26.984 1 98.75 259 VAL A CA 1
ATOM 2131 C C . VAL A 1 259 ? 4.41 -37.125 -26.812 1 98.75 259 VAL A C 1
ATOM 2133 O O . VAL A 1 259 ? 5.645 -37.125 -26.812 1 98.75 259 VAL A O 1
ATOM 2136 N N . VAL A 1 260 ? 3.689 -38.25 -26.734 1 98.62 260 VAL A N 1
ATOM 2137 C CA . VAL A 1 260 ? 4.305 -39.562 -26.594 1 98.62 260 VAL A CA 1
ATOM 2138 C C . VAL A 1 260 ? 5.18 -39.875 -27.797 1 98.62 260 VAL A C 1
ATOM 2140 O O . VAL A 1 260 ? 6.312 -40.344 -27.656 1 98.62 260 VAL A O 1
ATOM 2143 N N . GLN A 1 261 ? 4.648 -39.531 -28.922 1 97.94 261 GLN A N 1
ATOM 2144 C CA . GLN A 1 261 ? 5.363 -39.812 -30.156 1 97.94 261 GLN A CA 1
ATOM 2145 C C . GLN A 1 261 ? 6.719 -39.125 -30.188 1 97.94 261 GLN A C 1
ATOM 2147 O O . GLN A 1 261 ? 7.719 -39.719 -30.594 1 97.94 261 GLN A O 1
ATOM 2152 N N . LEU A 1 262 ? 6.742 -37.906 -29.719 1 97.75 262 LEU A N 1
ATOM 2153 C CA . LEU A 1 262 ? 7.988 -37.156 -29.766 1 97.75 262 LEU A CA 1
ATOM 2154 C C . LEU A 1 262 ? 8.922 -37.562 -28.625 1 97.75 262 LEU A C 1
ATOM 2156 O O . LEU A 1 262 ? 10.141 -37.562 -28.797 1 97.75 262 LEU A O 1
ATOM 2160 N N . HIS A 1 263 ? 8.414 -37.938 -27.469 1 98.19 263 HIS A N 1
ATOM 2161 C CA . HIS A 1 263 ? 9.203 -38.25 -26.281 1 98.19 263 HIS A CA 1
ATOM 2162 C C . HIS A 1 263 ? 9.68 -39.688 -26.297 1 98.19 263 HIS A C 1
ATOM 2164 O O . HIS A 1 263 ? 10.672 -40.031 -25.656 1 98.19 263 HIS A O 1
ATOM 2170 N N . GLN A 1 264 ? 9.016 -40.625 -27 1 95.88 264 GLN A N 1
ATOM 2171 C CA . GLN A 1 264 ? 9.148 -42.062 -26.875 1 95.88 264 GLN A CA 1
ATOM 2172 C C . GLN A 1 264 ? 10.562 -42.531 -27.203 1 95.88 264 GLN A C 1
ATOM 2174 O O . GLN A 1 264 ? 11.102 -43.438 -26.547 1 95.88 264 GLN A O 1
ATOM 2179 N N . SER A 1 265 ? 11.148 -41.906 -28.219 1 95.31 265 SER A N 1
ATOM 2180 C CA . SER A 1 265 ? 12.477 -42.344 -28.641 1 95.31 265 SER A CA 1
ATOM 2181 C C . SER A 1 265 ? 13.523 -42.031 -27.578 1 95.31 265 SER A C 1
ATOM 2183 O O . SER A 1 265 ? 14.633 -42.562 -27.609 1 95.31 265 SER A O 1
ATOM 2185 N N . PHE A 1 266 ? 13.18 -41.219 -26.672 1 96.5 266 PHE A N 1
ATOM 2186 C CA . PHE A 1 266 ? 14.125 -40.812 -25.641 1 96.5 266 PHE A CA 1
ATOM 2187 C C . PHE A 1 266 ? 13.812 -41.5 -24.312 1 96.5 266 PHE A C 1
ATOM 2189 O O . PHE A 1 266 ? 14.539 -41.344 -23.344 1 96.5 266 PHE A O 1
ATOM 2196 N N . GLY A 1 267 ? 12.781 -42.281 -24.328 1 94.94 267 GLY A N 1
ATOM 2197 C CA . GLY A 1 267 ? 12.398 -43.031 -23.141 1 94.94 267 GLY A CA 1
ATOM 2198 C C . GLY A 1 267 ? 11.391 -42.312 -22.266 1 94.94 267 GLY A C 1
ATOM 2199 O O . GLY A 1 267 ? 11.539 -41.094 -22.031 1 94.94 267 GLY A O 1
ATOM 2200 N N . ILE A 1 268 ? 10.414 -43.031 -21.875 1 97.75 268 ILE A N 1
ATOM 2201 C CA . ILE A 1 268 ? 9.398 -42.5 -20.969 1 97.75 268 ILE A CA 1
ATOM 2202 C C . ILE A 1 268 ? 9.148 -43.469 -19.844 1 97.75 268 ILE A C 1
ATOM 2204 O O . ILE A 1 268 ? 8.547 -44.531 -20.047 1 97.75 268 ILE A O 1
ATOM 2208 N N . THR A 1 269 ? 9.609 -43.125 -18.672 1 97.62 269 THR A N 1
ATOM 2209 C CA . THR A 1 269 ? 9.398 -43.969 -17.5 1 97.62 269 THR A CA 1
ATOM 2210 C C . THR A 1 269 ? 8.125 -43.562 -16.766 1 97.62 269 THR A C 1
ATOM 2212 O O . THR A 1 269 ? 7.422 -44.406 -16.219 1 97.62 269 THR A O 1
ATOM 2215 N N . TYR A 1 270 ? 7.922 -42.312 -16.703 1 98.38 270 TYR A N 1
ATOM 2216 C CA . TYR A 1 270 ? 6.758 -41.719 -16.047 1 98.38 270 TYR A CA 1
ATOM 2217 C C . TYR A 1 270 ? 6.004 -40.812 -17 1 98.38 270 TYR A C 1
ATOM 2219 O O . TYR A 1 270 ? 6.613 -40.125 -17.828 1 98.38 270 TYR A O 1
ATOM 2227 N N . PHE A 1 271 ? 4.723 -40.781 -16.922 1 98.75 271 PHE A N 1
ATOM 2228 C CA . PHE A 1 271 ? 3.871 -39.844 -17.656 1 98.75 271 PHE A CA 1
ATOM 2229 C C . PHE A 1 271 ? 2.861 -39.188 -16.719 1 98.75 271 PHE A C 1
ATOM 2231 O O . PHE A 1 271 ? 2.15 -39.875 -15.984 1 98.75 271 PHE A O 1
ATOM 2238 N N . HIS A 1 272 ? 2.811 -37.875 -16.641 1 98.88 272 HIS A N 1
ATOM 2239 C CA . HIS A 1 272 ? 1.926 -37.125 -15.742 1 98.88 272 HIS A CA 1
ATOM 2240 C C . HIS A 1 272 ? 0.697 -36.625 -16.484 1 98.88 272 HIS A C 1
ATOM 2242 O O . HIS A 1 272 ? 0.823 -35.906 -17.5 1 98.88 272 HIS A O 1
ATOM 2248 N N . ILE A 1 273 ? -0.504 -36.844 -15.977 1 98.62 273 ILE A N 1
ATOM 2249 C CA . ILE A 1 273 ? -1.712 -36.562 -16.75 1 98.62 273 ILE A CA 1
ATOM 2250 C C . ILE A 1 273 ? -2.41 -35.344 -16.172 1 98.62 273 ILE A C 1
ATOM 2252 O O . ILE A 1 273 ? -3.547 -35.031 -16.547 1 98.62 273 ILE A O 1
ATOM 2256 N N . GLY A 1 274 ? -1.722 -34.625 -15.289 1 98 274 GLY A N 1
ATOM 2257 C CA . GLY A 1 274 ? -2.332 -33.469 -14.641 1 98 274 GLY A CA 1
ATOM 2258 C C . GLY A 1 274 ? -3.488 -33.844 -13.734 1 98 274 GLY A C 1
ATOM 2259 O O . GLY A 1 274 ? -3.318 -34.625 -12.789 1 98 274 GLY A O 1
ATOM 2260 N N . ALA A 1 275 ? -4.645 -33.406 -14.055 1 96.5 275 ALA A N 1
ATOM 2261 C CA . ALA A 1 275 ? -5.898 -33.75 -13.383 1 96.5 275 ALA A CA 1
ATOM 2262 C C . ALA A 1 275 ? -6.121 -32.875 -12.156 1 96.5 275 ALA A C 1
ATOM 2264 O O . ALA A 1 275 ? -6.668 -33.344 -11.148 1 96.5 275 ALA A O 1
ATOM 2265 N N . ASP A 1 276 ? -5.578 -31.641 -12.188 1 93.88 276 ASP A N 1
ATOM 2266 C CA . ASP A 1 276 ? -5.762 -30.781 -11.023 1 93.88 276 ASP A CA 1
ATOM 2267 C C . ASP A 1 276 ? -6.785 -29.688 -11.312 1 93.88 276 ASP A C 1
ATOM 2269 O O . ASP A 1 276 ? -7.09 -29.406 -12.477 1 93.88 276 ASP A O 1
ATOM 2273 N N . GLU A 1 277 ? -7.375 -29.219 -10.32 1 92.31 277 GLU A N 1
ATOM 2274 C CA . GLU A 1 277 ? -8.188 -28 -10.234 1 92.31 277 GLU A CA 1
ATOM 2275 C C . GLU A 1 277 ? -9.281 -28 -11.289 1 92.31 277 GLU A C 1
ATOM 2277 O O . GLU A 1 277 ? -9.469 -27 -11.992 1 92.31 277 GLU A O 1
ATOM 2282 N N . ALA A 1 278 ? -9.852 -29.172 -11.492 1 93.81 278 ALA A N 1
ATOM 2283 C CA . ALA A 1 278 ? -11.062 -29.266 -12.305 1 93.81 278 ALA A CA 1
ATOM 2284 C C . ALA A 1 278 ? -12.297 -28.891 -11.492 1 93.81 278 ALA A C 1
ATOM 2286 O O . ALA A 1 278 ? -13.055 -29.766 -11.062 1 93.81 278 ALA A O 1
ATOM 2287 N N . PHE A 1 279 ? -12.602 -27.656 -11.414 1 85.88 279 PHE A N 1
ATOM 2288 C CA . PHE A 1 279 ? -13.539 -27.109 -10.438 1 85.88 279 PHE A CA 1
ATOM 2289 C C . PHE A 1 279 ? -14.977 -27.406 -10.852 1 85.88 279 PHE A C 1
ATOM 2291 O O . PHE A 1 279 ? -15.867 -27.5 -10 1 85.88 279 PHE A O 1
ATOM 2298 N N . GLN A 1 280 ? -15.242 -27.5 -12.156 1 88.25 280 GLN A N 1
ATOM 2299 C CA . GLN A 1 280 ? -16.609 -27.766 -12.609 1 88.25 280 GLN A CA 1
ATOM 2300 C C . GLN A 1 280 ? -16.656 -28.969 -13.555 1 88.25 280 GLN A C 1
ATOM 2302 O O . GLN A 1 280 ? -16.047 -28.938 -14.625 1 88.25 280 GLN A O 1
ATOM 2307 N N . PHE A 1 281 ? -17.359 -29.938 -13.109 1 92.81 281 PHE A N 1
ATOM 2308 C CA . PHE A 1 281 ? -17.609 -31.062 -14.023 1 92.81 281 PHE A CA 1
ATOM 2309 C C . PHE A 1 281 ? -18.938 -31.734 -13.711 1 92.81 281 PHE A C 1
ATOM 2311 O O . PHE A 1 281 ? -19.547 -31.453 -12.672 1 92.81 281 PHE A O 1
ATOM 2318 N N . GLY A 1 282 ? -19.438 -32.406 -14.562 1 94.88 282 GLY A N 1
ATOM 2319 C CA . GLY A 1 282 ? -20.75 -33 -14.43 1 94.88 282 GLY A CA 1
ATOM 2320 C C . GLY A 1 282 ? -21.891 -32.094 -14.852 1 94.88 282 GLY A C 1
ATOM 2321 O O . GLY A 1 282 ? -23.047 -32.344 -14.508 1 94.88 282 GLY A O 1
ATOM 2322 N N . GLU A 1 283 ? -21.562 -31.109 -15.664 1 94.25 283 GLU A N 1
ATOM 2323 C CA . GLU A 1 283 ? -22.562 -30.078 -15.961 1 94.25 283 GLU A CA 1
ATOM 2324 C C . GLU A 1 283 ? -22.969 -30.125 -17.438 1 94.25 283 GLU A C 1
ATOM 2326 O O . GLU A 1 283 ? -24.062 -29.688 -17.797 1 94.25 283 GLU A O 1
ATOM 2331 N N . CYS A 1 284 ? -22.078 -30.547 -18.297 1 96.19 284 CYS A N 1
ATOM 2332 C CA . CYS A 1 284 ? -22.406 -30.578 -19.719 1 96.19 284 CYS A CA 1
ATOM 2333 C C . CYS A 1 284 ? -23.5 -31.594 -20.016 1 96.19 284 CYS A C 1
ATOM 2335 O O . CYS A 1 284 ? -23.75 -32.469 -19.203 1 96.19 284 CYS A O 1
ATOM 2337 N N . LEU A 1 285 ? -24.109 -31.484 -21.172 1 96.12 285 LEU A N 1
ATOM 2338 C CA . LEU A 1 285 ? -25.25 -32.312 -21.531 1 96.12 285 LEU A CA 1
ATOM 2339 C C . LEU A 1 285 ? -24.891 -33.781 -21.516 1 96.12 285 LEU A C 1
ATOM 2341 O O . LEU A 1 285 ? -25.656 -34.594 -21 1 96.12 285 LEU A O 1
ATOM 2345 N N . LYS A 1 286 ? -23.812 -34.094 -22.047 1 96.94 286 LYS A N 1
ATOM 2346 C CA . LYS A 1 286 ? -23.422 -35.5 -22.141 1 96.94 286 LYS A CA 1
ATOM 2347 C C . LYS A 1 286 ? -23.094 -36.094 -20.766 1 96.94 286 LYS A C 1
ATOM 2349 O O . LYS A 1 286 ? -23.391 -37.25 -20.484 1 96.94 286 LYS A O 1
ATOM 2354 N N . ASP A 1 287 ? -22.453 -35.344 -19.906 1 96.88 287 ASP A N 1
ATOM 2355 C CA . ASP A 1 287 ? -22.203 -35.781 -18.531 1 96.88 287 ASP A CA 1
ATOM 2356 C C . ASP A 1 287 ? -23.516 -36 -17.781 1 96.88 287 ASP A C 1
ATOM 2358 O O . ASP A 1 287 ? -23.672 -36.969 -17.062 1 96.88 287 ASP A O 1
ATOM 2362 N N . ARG A 1 288 ? -24.453 -35.062 -17.969 1 95.75 288 ARG A N 1
ATOM 2363 C CA . ARG A 1 288 ? -25.75 -35.188 -17.297 1 95.75 288 ARG A CA 1
ATOM 2364 C C . ARG A 1 288 ? -26.484 -36.438 -17.766 1 95.75 288 ARG A C 1
ATOM 2366 O O . ARG A 1 288 ? -27.125 -37.125 -16.953 1 95.75 288 ARG A O 1
ATOM 2373 N N . ARG A 1 289 ? -26.438 -36.625 -19.016 1 96.25 289 ARG A N 1
ATOM 2374 C CA . ARG A 1 289 ? -27.062 -37.812 -19.562 1 96.25 289 ARG A CA 1
ATOM 2375 C C . ARG A 1 289 ? -26.438 -39.062 -19 1 96.25 289 ARG A C 1
ATOM 2377 O O . ARG A 1 289 ? -27.141 -40.031 -18.641 1 96.25 289 ARG A O 1
ATOM 2384 N N . TRP A 1 290 ? -25.141 -39.062 -18.938 1 96 290 TRP A N 1
ATOM 2385 C CA . TRP A 1 290 ? -24.438 -40.219 -18.359 1 96 290 TRP A CA 1
ATOM 2386 C C . TRP A 1 290 ? -24.844 -40.469 -16.922 1 96 290 TRP A C 1
ATOM 2388 O O . TRP A 1 290 ? -25.078 -41.594 -16.5 1 96 290 TRP A O 1
ATOM 2398 N N . LEU A 1 291 ? -25 -39.438 -16.188 1 95.12 291 LEU A N 1
ATOM 2399 C CA . LEU A 1 291 ? -25.375 -39.531 -14.781 1 95.12 291 LEU A CA 1
ATOM 2400 C C . LEU A 1 291 ? -26.812 -40.031 -14.633 1 95.12 291 LEU A C 1
ATOM 2402 O O . LEU A 1 291 ? -27.125 -40.781 -13.703 1 95.12 291 LEU A O 1
ATOM 2406 N N . LYS A 1 292 ? -27.641 -39.594 -15.57 1 94.38 292 LYS A N 1
ATOM 2407 C CA . LYS A 1 292 ? -29.031 -40.062 -15.555 1 94.38 292 LYS A CA 1
ATOM 2408 C C . LYS A 1 292 ? -29.125 -41.562 -15.883 1 94.38 292 LYS A C 1
ATOM 2410 O O . LYS A 1 292 ? -29.938 -42.281 -15.289 1 94.38 292 LYS A O 1
ATOM 2415 N N . GLU A 1 293 ? -28.344 -41.938 -16.766 1 94.88 293 GLU A N 1
ATOM 2416 C CA . GLU A 1 293 ?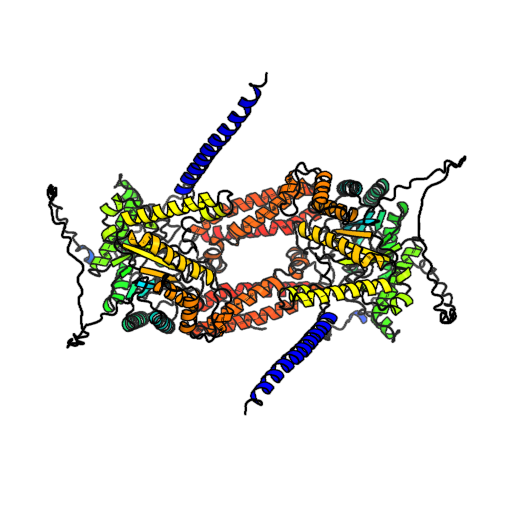 -28.344 -43.344 -17.203 1 94.88 293 GLU A CA 1
ATOM 2417 C C . GLU A 1 293 ? -27.703 -44.25 -16.156 1 94.88 293 GLU A C 1
ATOM 2419 O O . GLU A 1 293 ? -28 -45.438 -16.094 1 94.88 293 GLU A O 1
ATOM 2424 N N . ASN A 1 294 ? -26.875 -43.656 -15.406 1 92.38 294 ASN A N 1
ATOM 2425 C CA . ASN A 1 294 ? -26.203 -44.375 -14.344 1 92.38 294 ASN A CA 1
ATOM 2426 C C . ASN A 1 294 ? -26.641 -43.906 -12.961 1 92.38 294 ASN A C 1
ATOM 2428 O O . ASN A 1 294 ? -25.844 -43.375 -12.203 1 92.38 294 ASN A O 1
ATOM 2432 N N . LYS A 1 295 ? -27.891 -44.094 -12.594 1 85.19 295 LYS A N 1
ATOM 2433 C CA . LYS A 1 295 ? -28.625 -43.5 -11.477 1 85.19 295 LYS A CA 1
ATOM 2434 C C . LYS A 1 295 ? -27.891 -43.75 -10.156 1 85.19 295 LYS A C 1
ATOM 2436 O O . LYS A 1 295 ? -27.953 -42.906 -9.242 1 85.19 295 LYS A O 1
ATOM 2441 N N . ASN A 1 296 ? -27.141 -44.688 -10.047 1 84.25 296 ASN A N 1
ATOM 2442 C CA . ASN A 1 296 ? -26.5 -44.969 -8.766 1 84.25 296 ASN A CA 1
ATOM 2443 C C . ASN A 1 296 ? -25.078 -44.438 -8.703 1 84.25 296 ASN A C 1
ATOM 2445 O O . ASN A 1 296 ? -24.391 -44.625 -7.707 1 84.25 296 ASN A O 1
ATOM 2449 N N . LYS A 1 297 ? -24.797 -43.594 -9.688 1 86.88 297 LYS A N 1
ATOM 2450 C CA . LYS A 1 297 ? -23.422 -43.094 -9.727 1 86.88 297 LYS A CA 1
ATOM 2451 C C . LYS A 1 297 ? -23.391 -41.562 -9.641 1 86.88 297 LYS A C 1
ATOM 2453 O O . LYS A 1 297 ? -24.25 -40.906 -10.227 1 86.88 297 LYS A O 1
ATOM 2458 N N . GLU A 1 298 ? -22.484 -41.125 -8.789 1 90.44 298 GLU A N 1
ATOM 2459 C CA . GLU A 1 298 ? -22.312 -39.688 -8.609 1 90.44 298 GLU A CA 1
ATOM 2460 C C . GLU A 1 298 ? -21.203 -39.125 -9.508 1 90.44 298 GLU A C 1
ATOM 2462 O O . GLU A 1 298 ? -20.578 -39.875 -10.258 1 90.44 298 GLU A O 1
ATOM 2467 N N . LYS A 1 299 ? -20.938 -37.812 -9.484 1 92.75 299 LYS A N 1
ATOM 2468 C CA . LYS A 1 299 ? -20 -37.125 -10.352 1 92.75 299 LYS A CA 1
ATOM 2469 C C . LYS A 1 299 ? -18.594 -37.688 -10.203 1 92.75 299 LYS A C 1
ATOM 2471 O O . LYS A 1 299 ? -17.828 -37.688 -11.164 1 92.75 299 LYS A O 1
ATOM 2476 N N . ASP A 1 300 ? -18.328 -38.219 -9.039 1 95 300 ASP A N 1
ATOM 2477 C CA . ASP A 1 300 ? -17 -38.781 -8.797 1 95 300 ASP A CA 1
ATOM 2478 C C . ASP A 1 300 ? -16.75 -40 -9.664 1 95 300 ASP A C 1
ATOM 2480 O O . ASP A 1 300 ? -15.602 -40.281 -10.055 1 95 300 ASP A O 1
ATOM 2484 N N . HIS A 1 301 ? -17.75 -40.719 -9.961 1 95.31 301 HIS A N 1
ATOM 2485 C CA . HIS A 1 301 ? -17.625 -41.844 -10.859 1 95.31 301 HIS A CA 1
ATOM 2486 C C . HIS A 1 301 ? -17.203 -41.406 -12.25 1 95.31 301 HIS A C 1
ATOM 2488 O O . HIS A 1 301 ? -16.391 -42.062 -12.906 1 95.31 301 HIS A O 1
ATOM 2494 N N . LEU A 1 302 ? -17.797 -40.281 -12.656 1 95.06 302 LEU A N 1
ATOM 2495 C CA . LEU A 1 302 ? -17.438 -39.719 -13.953 1 95.06 302 LEU A CA 1
ATOM 2496 C C . LEU A 1 302 ? -15.945 -39.375 -13.992 1 95.06 302 LEU A C 1
ATOM 2498 O O . LEU A 1 302 ? -15.266 -39.688 -14.969 1 95.06 302 LEU A O 1
ATOM 2502 N N . ALA A 1 303 ? -15.508 -38.719 -12.977 1 96.56 303 ALA A N 1
ATOM 2503 C CA . ALA A 1 303 ? -14.109 -38.312 -12.891 1 96.56 303 ALA A CA 1
ATOM 2504 C C . ALA A 1 303 ? -13.188 -39.531 -12.852 1 96.56 303 ALA A C 1
ATOM 2506 O O . ALA A 1 303 ? -12.18 -39.594 -13.555 1 96.56 303 ALA A O 1
ATOM 2507 N N . ALA A 1 304 ? -13.523 -40.531 -12.031 1 97.19 304 ALA A N 1
ATOM 2508 C CA . ALA A 1 304 ? -12.719 -41.75 -11.898 1 97.19 304 ALA A CA 1
ATOM 2509 C C . ALA A 1 304 ? -12.664 -42.5 -13.211 1 97.19 304 ALA A C 1
ATOM 2511 O O . ALA A 1 304 ? -11.609 -43 -13.609 1 97.19 304 ALA A O 1
ATOM 2512 N N . MET A 1 305 ? -13.781 -42.594 -13.812 1 96.44 305 MET A N 1
ATOM 2513 C CA . MET A 1 305 ? -13.844 -43.281 -15.109 1 96.44 305 MET A CA 1
ATOM 2514 C C . MET A 1 305 ? -12.945 -42.594 -16.125 1 96.44 305 MET A C 1
ATOM 2516 O O . MET A 1 305 ? -12.219 -43.25 -16.875 1 96.44 305 MET A O 1
ATOM 2520 N N . HIS A 1 306 ? -13.031 -41.281 -16.172 1 97.5 306 HIS A N 1
ATOM 2521 C CA . HIS A 1 306 ? -12.211 -40.5 -17.078 1 97.5 306 HIS A CA 1
ATOM 2522 C C . HIS A 1 306 ? -10.727 -40.719 -16.828 1 97.5 306 HIS A C 1
ATOM 2524 O O . HIS A 1 306 ? -9.961 -40.938 -17.766 1 97.5 306 HIS A O 1
ATOM 2530 N N . LEU A 1 307 ? -10.297 -40.688 -15.586 1 98.19 307 LEU A N 1
ATOM 2531 C CA . LEU A 1 307 ? -8.898 -40.875 -15.234 1 98.19 307 LEU A CA 1
ATOM 2532 C C . LEU A 1 307 ? -8.43 -42.25 -15.617 1 98.19 307 LEU A C 1
ATOM 2534 O O . LEU A 1 307 ? -7.312 -42.438 -16.125 1 98.19 307 LEU A O 1
ATOM 2538 N N . ALA A 1 308 ? -9.25 -43.25 -15.375 1 98.31 308 ALA A N 1
ATOM 2539 C CA . ALA A 1 308 ? -8.914 -44.625 -15.75 1 98.31 308 ALA A CA 1
ATOM 2540 C C . ALA A 1 308 ? -8.766 -44.75 -17.266 1 98.31 308 ALA A C 1
ATOM 2542 O O . ALA A 1 308 ? -7.836 -45.406 -17.734 1 98.31 308 ALA A O 1
ATOM 2543 N N . LYS A 1 309 ? -9.695 -44.125 -17.938 1 97.88 309 LYS A N 1
ATOM 2544 C CA . LYS A 1 309 ? -9.656 -44.156 -19.391 1 97.88 309 LYS A CA 1
ATOM 2545 C C . LYS A 1 309 ? -8.359 -43.562 -19.922 1 97.88 309 LYS A C 1
ATOM 2547 O O . LYS A 1 309 ? -7.711 -44.156 -20.797 1 97.88 309 LYS A O 1
ATOM 2552 N N . ILE A 1 310 ? -7.98 -42.438 -19.438 1 98.56 310 ILE A N 1
ATOM 2553 C CA . ILE A 1 310 ? -6.77 -41.719 -19.859 1 98.56 310 ILE A CA 1
ATOM 2554 C C . ILE A 1 310 ? -5.547 -42.594 -19.531 1 98.56 310 ILE A C 1
ATOM 2556 O O . ILE A 1 310 ? -4.66 -42.75 -20.359 1 98.56 310 ILE A O 1
ATOM 2560 N N . ALA A 1 311 ? -5.477 -43.094 -18.328 1 98.5 311 ALA A N 1
ATOM 2561 C CA . ALA A 1 311 ? -4.34 -43.875 -17.891 1 98.5 311 ALA A CA 1
ATOM 2562 C C . ALA A 1 311 ? -4.18 -45.125 -18.75 1 98.5 311 ALA A C 1
ATOM 2564 O O . ALA A 1 311 ? -3.068 -45.469 -19.156 1 98.5 311 ALA A O 1
ATOM 2565 N N . ASN A 1 312 ? -5.281 -45.781 -18.984 1 98.19 312 ASN A N 1
ATOM 2566 C CA . ASN A 1 312 ? -5.25 -47 -19.812 1 98.19 312 ASN A CA 1
ATOM 2567 C C . ASN A 1 312 ? -4.777 -46.688 -21.234 1 98.19 312 ASN A C 1
ATOM 2569 O O . ASN A 1 312 ? -4.016 -47.469 -21.812 1 98.19 312 ASN A O 1
ATOM 2573 N N . TYR A 1 313 ? -5.254 -45.594 -21.75 1 98.25 313 TYR A N 1
ATOM 2574 C CA . TYR A 1 313 ? -4.824 -45.188 -23.094 1 98.25 313 TYR A CA 1
ATOM 2575 C C . TYR A 1 313 ? -3.311 -45 -23.141 1 98.25 313 TYR A C 1
ATOM 2577 O O . TYR A 1 313 ? -2.65 -45.469 -24.062 1 98.25 313 TYR A O 1
ATOM 2585 N N . ILE A 1 314 ? -2.748 -44.344 -22.188 1 98.56 314 ILE A N 1
ATOM 2586 C CA . ILE A 1 314 ? -1.313 -44.094 -22.156 1 98.56 314 ILE A CA 1
ATOM 2587 C C . ILE A 1 314 ? -0.553 -45.406 -22.047 1 98.56 314 ILE A C 1
ATOM 2589 O O . ILE A 1 314 ? 0.484 -45.594 -22.688 1 98.56 314 ILE A O 1
ATOM 2593 N N . LYS A 1 315 ? -1.036 -46.344 -21.266 1 97.44 315 LYS A N 1
ATOM 2594 C CA . LYS A 1 315 ? -0.381 -47.625 -21.078 1 97.44 315 LYS A CA 1
ATOM 2595 C C . LYS A 1 315 ? -0.428 -48.469 -22.344 1 97.44 315 LYS A C 1
ATOM 2597 O O . LYS A 1 315 ? 0.427 -49.344 -22.562 1 97.44 315 LYS A O 1
ATOM 2602 N N . THR A 1 316 ? -1.456 -48.188 -23.172 1 97.62 316 THR A N 1
ATOM 2603 C CA . THR A 1 316 ? -1.484 -48.844 -24.469 1 97.62 316 THR A CA 1
ATOM 2604 C C . THR A 1 316 ? -0.384 -48.281 -25.375 1 97.62 316 THR A C 1
ATOM 2606 O O . THR A 1 316 ? 0.187 -49.031 -26.188 1 97.62 316 THR A O 1
ATOM 2609 N N . LEU A 1 317 ? -0.098 -47.031 -25.25 1 97.56 317 LEU A N 1
ATOM 2610 C CA . LEU A 1 317 ? 0.932 -46.406 -26.062 1 97.56 317 LEU A CA 1
ATOM 2611 C C . LEU A 1 317 ? 2.324 -46.75 -25.531 1 97.56 317 LEU A C 1
ATOM 2613 O O . LEU A 1 317 ? 3.264 -46.906 -26.328 1 97.56 317 LEU A O 1
ATOM 2617 N N . ILE A 1 318 ? 2.469 -46.75 -24.266 1 97.56 318 ILE A N 1
ATOM 2618 C CA . ILE A 1 318 ? 3.744 -47 -23.609 1 97.56 318 ILE A CA 1
ATOM 2619 C C . ILE A 1 318 ? 3.572 -48.094 -22.562 1 97.56 318 ILE A C 1
ATOM 2621 O O . ILE A 1 318 ? 3.348 -47.844 -21.391 1 97.56 318 ILE A O 1
ATOM 2625 N N . PRO A 1 319 ? 3.924 -49.281 -22.969 1 92.75 319 PRO A N 1
ATOM 2626 C CA . PRO A 1 319 ? 3.758 -50.375 -22.016 1 92.75 319 PRO A CA 1
ATOM 2627 C C . PRO A 1 319 ? 4.629 -50.188 -20.766 1 92.75 319 PRO A C 1
ATOM 2629 O O . PRO A 1 319 ? 5.766 -49.719 -20.859 1 92.75 319 PRO A O 1
ATOM 2632 N N . ASN A 1 320 ? 4.227 -50.406 -19.609 1 91 320 ASN A N 1
ATOM 2633 C CA . ASN A 1 320 ? 4.902 -50.406 -18.328 1 91 320 ASN A CA 1
ATOM 2634 C C . ASN A 1 320 ? 5.133 -49 -17.797 1 91 320 ASN A C 1
ATOM 2636 O O . ASN A 1 320 ? 5.859 -48.812 -16.828 1 91 320 ASN A O 1
ATOM 2640 N N . VAL A 1 321 ? 4.691 -48 -18.531 1 97.62 321 VAL A N 1
ATOM 2641 C CA . VAL A 1 321 ? 4.824 -46.625 -18.062 1 97.62 321 VAL A CA 1
ATOM 2642 C C . VAL A 1 321 ? 4.09 -46.438 -16.734 1 97.62 321 VAL A C 1
ATOM 2644 O O . VAL A 1 321 ? 3.08 -47.125 -16.484 1 97.62 321 VAL A O 1
ATOM 2647 N N . ARG A 1 322 ? 4.594 -45.688 -15.844 1 98.25 322 ARG A N 1
ATOM 2648 C CA . ARG A 1 322 ? 3.895 -45.281 -14.625 1 98.25 322 ARG A CA 1
ATOM 2649 C C . ARG A 1 322 ? 3.178 -43.969 -14.82 1 98.25 322 ARG A C 1
ATOM 2651 O O . ARG A 1 322 ? 3.807 -42.969 -15.133 1 98.25 322 ARG A O 1
ATOM 2658 N N . VAL A 1 323 ? 1.863 -43.906 -14.609 1 98.69 323 VAL A N 1
ATOM 2659 C CA . VAL A 1 323 ? 1.062 -42.719 -14.852 1 98.69 323 VAL A CA 1
ATOM 2660 C C . VAL A 1 323 ? 0.883 -41.938 -13.547 1 98.69 323 VAL A C 1
ATOM 2662 O O . VAL A 1 323 ? 0.479 -42.5 -12.531 1 98.69 323 VAL A O 1
ATOM 2665 N N . LEU A 1 324 ? 1.272 -40.656 -13.562 1 98.81 324 LEU A N 1
ATOM 2666 C CA . LEU A 1 324 ? 1.146 -39.75 -12.414 1 98.81 324 LEU A CA 1
ATOM 2667 C C . LEU A 1 324 ? -0.062 -38.844 -12.562 1 98.81 324 LEU A C 1
ATOM 2669 O O . LEU A 1 324 ? -0.463 -38.5 -13.688 1 98.81 324 LEU A O 1
ATOM 2673 N N . ALA A 1 325 ? -0.652 -38.406 -11.422 1 98.62 325 ALA A N 1
ATOM 2674 C CA . ALA A 1 325 ? -1.736 -37.438 -11.391 1 98.62 325 ALA A CA 1
ATOM 2675 C C . ALA A 1 325 ? -1.678 -36.594 -10.125 1 98.62 325 ALA A C 1
ATOM 2677 O O . ALA A 1 325 ? -1.349 -37.094 -9.047 1 98.62 325 ALA A O 1
ATOM 2678 N N . TRP A 1 326 ? -1.979 -35.344 -10.242 1 98.19 326 TRP A N 1
ATOM 2679 C CA . TRP A 1 326 ? -2.131 -34.531 -9.055 1 98.19 326 TRP A CA 1
ATOM 2680 C C . TRP A 1 326 ? -3.258 -35.062 -8.164 1 98.19 326 TRP A C 1
ATOM 2682 O O . TRP A 1 326 ? -4.309 -35.469 -8.664 1 98.19 326 TRP A O 1
ATOM 2692 N N . TYR A 1 327 ? -3.211 -34.906 -6.969 1 96.19 327 TYR A N 1
ATOM 2693 C CA . TYR A 1 327 ? -4.055 -35.594 -6.016 1 96.19 327 TYR A CA 1
ATOM 2694 C C . TYR A 1 327 ? -5.301 -34.781 -5.68 1 96.19 327 TYR A C 1
ATOM 2696 O O . TYR A 1 327 ? -6.277 -35.312 -5.156 1 96.19 327 TYR A O 1
ATOM 2704 N N . ASP A 1 328 ? -5.355 -33.531 -5.914 1 92.69 328 ASP A N 1
ATOM 2705 C CA . ASP A 1 328 ? -6.363 -32.656 -5.348 1 92.69 328 ASP A CA 1
ATOM 2706 C C . ASP A 1 328 ? -7.77 -33.062 -5.797 1 92.69 328 ASP A C 1
ATOM 2708 O O . ASP A 1 328 ? -8.719 -33 -5.012 1 92.69 328 ASP A O 1
ATOM 2712 N N . MET A 1 329 ? -7.887 -33.531 -7.008 1 92.88 329 MET A N 1
ATOM 2713 C CA . MET A 1 329 ? -9.211 -33.938 -7.477 1 92.88 329 MET A CA 1
ATOM 2714 C C . MET A 1 329 ? -9.57 -35.312 -6.965 1 92.88 329 MET A C 1
ATOM 2716 O O . MET A 1 329 ? -10.734 -35.719 -6.977 1 92.88 329 MET A O 1
ATOM 2720 N N . ILE A 1 330 ? -8.641 -36.062 -6.543 1 94.5 330 ILE A N 1
ATOM 2721 C CA . ILE A 1 330 ? -8.82 -37.469 -6.184 1 94.5 330 ILE A CA 1
ATOM 2722 C C . ILE A 1 330 ? -9.023 -37.594 -4.676 1 94.5 330 ILE A C 1
ATOM 2724 O O . ILE A 1 330 ? -9.516 -38.594 -4.191 1 94.5 330 ILE A O 1
ATOM 2728 N N . LYS A 1 331 ? -8.734 -36.562 -3.975 1 90.12 331 LYS A N 1
ATOM 2729 C CA . LYS A 1 331 ? -8.664 -36.562 -2.516 1 90.12 331 LYS A CA 1
ATOM 2730 C C . LYS A 1 331 ? -10 -36.969 -1.901 1 90.12 331 LYS A C 1
ATOM 2732 O O . LYS A 1 331 ? -10.039 -37.625 -0.855 1 90.12 331 LYS A O 1
ATOM 2737 N N . LEU A 1 332 ? -11.078 -36.75 -2.594 1 85.75 332 LEU A N 1
ATOM 2738 C CA . LEU A 1 332 ? -12.383 -36.969 -1.988 1 85.75 332 LEU A CA 1
ATOM 2739 C C . LEU A 1 332 ? -12.969 -38.312 -2.451 1 85.75 332 LEU A C 1
ATOM 2741 O O . LEU A 1 332 ? -14.047 -38.719 -1.998 1 85.75 332 LEU A O 1
ATOM 2745 N N . PHE A 1 333 ? -12.266 -38.969 -3.334 1 93.62 333 PHE A N 1
ATOM 2746 C CA . PHE A 1 333 ? -12.773 -40.25 -3.826 1 93.62 333 PHE A CA 1
ATOM 2747 C C . PHE A 1 333 ? -12.844 -41.25 -2.701 1 93.62 333 PHE A C 1
ATOM 2749 O O . PHE A 1 333 ? -11.922 -41.344 -1.887 1 93.62 333 PHE A O 1
ATOM 2756 N N . GLU A 1 334 ? -13.922 -41.969 -2.617 1 92.25 334 GLU A N 1
ATOM 2757 C CA . GLU A 1 334 ? -14.047 -43.094 -1.673 1 92.25 334 GLU A CA 1
ATOM 2758 C C . GLU A 1 334 ? -13.18 -44.281 -2.09 1 92.25 334 GLU A C 1
ATOM 2760 O O . GLU A 1 334 ? -12.906 -44.469 -3.277 1 92.25 334 GLU A O 1
ATOM 2765 N N . SER A 1 335 ? -12.82 -45.125 -1.128 1 93.75 335 SER A N 1
ATOM 2766 C CA . SER A 1 335 ? -11.984 -46.281 -1.387 1 93.75 335 SER A CA 1
ATOM 2767 C C . SER A 1 335 ? -12.656 -47.219 -2.377 1 93.75 335 SER A C 1
ATOM 2769 O O . SER A 1 335 ? -11.984 -47.812 -3.229 1 93.75 335 SER A O 1
ATOM 2771 N N . SER A 1 336 ? -13.914 -47.344 -2.209 1 94.31 336 SER A N 1
ATOM 2772 C CA . SER A 1 336 ? -14.656 -48.219 -3.09 1 94.31 336 SER A CA 1
ATOM 2773 C C . SER A 1 336 ? -14.562 -47.781 -4.543 1 94.31 336 SER A C 1
ATOM 2775 O O . SER A 1 336 ? -14.477 -48.594 -5.453 1 94.31 336 SER A O 1
ATOM 2777 N N . LEU A 1 337 ? -14.594 -46.5 -4.758 1 95.56 337 LEU A N 1
ATOM 2778 C CA . LEU A 1 337 ? -14.508 -45.906 -6.094 1 95.56 337 LEU A CA 1
ATOM 2779 C C . LEU A 1 337 ? -13.117 -46.156 -6.695 1 95.56 337 LEU A C 1
ATOM 2781 O O . LEU A 1 337 ? -13 -46.5 -7.871 1 95.56 337 LEU A O 1
ATOM 2785 N N . ILE A 1 338 ? -12.094 -46.031 -5.926 1 96.81 338 ILE A N 1
ATOM 2786 C CA . ILE A 1 338 ? -10.711 -46.219 -6.34 1 96.81 338 ILE A CA 1
ATOM 2787 C C . ILE A 1 338 ? -10.516 -47.688 -6.77 1 96.81 338 ILE A C 1
ATOM 2789 O O . ILE A 1 338 ? -9.891 -47.938 -7.797 1 96.81 338 ILE A O 1
ATOM 2793 N N . GLU A 1 339 ? -11.117 -48.594 -6.02 1 95.69 339 GLU A N 1
ATOM 2794 C CA . GLU A 1 339 ? -11.016 -50 -6.312 1 95.69 339 GLU A CA 1
ATOM 2795 C C . GLU A 1 339 ? -11.805 -50.375 -7.57 1 95.69 339 GLU A C 1
ATOM 2797 O O . GLU A 1 339 ? -11.328 -51.156 -8.406 1 95.69 339 GLU A O 1
ATOM 2802 N N . LEU A 1 340 ? -12.938 -49.781 -7.602 1 95.81 340 LEU A N 1
ATOM 2803 C CA . LEU A 1 340 ? -13.828 -50.094 -8.711 1 95.81 340 LEU A CA 1
ATOM 2804 C C . LEU A 1 340 ? -13.164 -49.781 -10.047 1 95.81 340 LEU A C 1
ATOM 2806 O O . LEU A 1 340 ? -13.258 -50.562 -10.992 1 95.81 340 LEU A O 1
ATOM 2810 N N . TYR A 1 341 ? -12.477 -48.656 -10.133 1 97.12 341 TYR A N 1
ATOM 2811 C CA . TYR A 1 341 ? -11.875 -48.25 -11.391 1 97.12 341 TYR A CA 1
ATOM 2812 C C . TYR A 1 341 ? -10.383 -48.531 -11.406 1 97.12 341 TYR A C 1
ATOM 2814 O O . TYR A 1 341 ? -9.664 -48.094 -12.305 1 97.12 341 TYR A O 1
ATOM 2822 N N . HIS A 1 342 ? -9.836 -49.219 -10.391 1 97.56 342 HIS A N 1
ATOM 2823 C CA . HIS A 1 342 ? -8.453 -49.656 -10.258 1 97.56 342 HIS A CA 1
ATOM 2824 C C . HIS A 1 342 ? -7.48 -48.5 -10.352 1 97.56 342 HIS A C 1
ATOM 2826 O O . HIS A 1 342 ? -6.438 -48.594 -10.992 1 97.56 342 HIS A O 1
ATOM 2832 N N . LEU A 1 343 ? -7.879 -47.344 -9.781 1 98.06 343 LEU A N 1
ATOM 2833 C CA . LEU A 1 343 ? -7.027 -46.156 -9.836 1 98.06 343 LEU A CA 1
ATOM 2834 C C . LEU A 1 343 ? -5.75 -46.375 -9.031 1 98.06 343 LEU A C 1
ATOM 2836 O O . LEU A 1 343 ? -4.707 -45.812 -9.352 1 98.06 343 LEU A O 1
ATOM 2840 N N . ASP A 1 344 ? -5.742 -47.219 -7.953 1 96.31 344 ASP A N 1
ATOM 2841 C CA . ASP A 1 344 ? -4.586 -47.5 -7.121 1 96.31 344 ASP A CA 1
ATOM 2842 C C . ASP A 1 344 ? -3.514 -48.25 -7.918 1 96.31 344 ASP A C 1
ATOM 2844 O O . ASP A 1 344 ? -2.33 -48.188 -7.578 1 96.31 344 ASP A O 1
ATOM 2848 N N . LYS A 1 345 ? -3.916 -48.938 -8.984 1 96.56 345 LYS A N 1
ATOM 2849 C CA . LYS A 1 345 ? -2.982 -49.656 -9.836 1 96.56 345 LYS A CA 1
ATOM 2850 C C . LYS A 1 345 ? -2.584 -48.844 -11.055 1 96.56 345 LYS A C 1
ATOM 2852 O O . LYS A 1 345 ? -1.469 -48.969 -11.562 1 96.56 345 LYS A O 1
ATOM 2857 N N . LEU A 1 346 ? -3.486 -47.969 -11.453 1 97.69 346 LEU A N 1
ATOM 2858 C CA . LEU A 1 346 ? -3.295 -47.25 -12.703 1 97.69 346 LEU A CA 1
ATOM 2859 C C . LEU A 1 346 ? -2.482 -46 -12.477 1 97.69 346 LEU A C 1
ATOM 2861 O O . LEU A 1 346 ? -1.76 -45.531 -13.367 1 97.69 346 LEU A O 1
ATOM 2865 N N . LEU A 1 347 ? -2.59 -45.438 -11.258 1 98.06 347 LEU A N 1
ATOM 2866 C CA . LEU A 1 347 ? -2.031 -44.094 -11.031 1 98.06 347 LEU A CA 1
ATOM 2867 C C . LEU A 1 347 ? -1.073 -44.094 -9.844 1 98.06 347 LEU A C 1
ATOM 2869 O O . LEU A 1 347 ? -1.267 -44.875 -8.891 1 98.06 347 LEU A O 1
ATOM 2873 N N . GLU A 1 348 ? -0.054 -43.344 -9.914 1 98.12 348 GLU A N 1
ATOM 2874 C CA . GLU A 1 348 ? 0.683 -42.844 -8.758 1 98.12 348 GLU A CA 1
ATOM 2875 C C . GLU A 1 348 ? 0.328 -41.375 -8.477 1 98.12 348 GLU A C 1
ATOM 2877 O O . GLU A 1 348 ? 0.516 -40.5 -9.336 1 98.12 348 GLU A O 1
ATOM 2882 N N . VAL A 1 349 ? -0.149 -41.094 -7.305 1 97.88 349 VAL A N 1
ATOM 2883 C CA . VAL A 1 349 ? -0.697 -39.75 -7.031 1 97.88 349 VAL A CA 1
ATOM 2884 C C . VAL A 1 349 ? 0.409 -38.844 -6.52 1 97.88 349 VAL A C 1
ATOM 2886 O O . VAL A 1 349 ? 1.328 -39.281 -5.828 1 97.88 349 VAL A O 1
ATOM 2889 N N . VAL A 1 350 ? 0.329 -37.562 -6.871 1 98.44 350 VAL A N 1
ATOM 2890 C CA . VAL A 1 350 ? 1.263 -36.531 -6.465 1 98.44 350 VAL A CA 1
ATOM 2891 C C . VAL A 1 350 ? 0.548 -35.5 -5.574 1 98.44 350 VAL A C 1
ATOM 2893 O O . VAL A 1 350 ? -0.325 -34.781 -6.039 1 98.44 350 VAL A O 1
ATOM 2896 N N . VAL A 1 351 ? 0.907 -35.438 -4.332 1 97 351 VAL A N 1
ATOM 2897 C CA . VAL A 1 351 ? 0.317 -34.5 -3.389 1 97 351 VAL A CA 1
ATOM 2898 C C . VAL A 1 351 ? 1.087 -33.188 -3.428 1 97 351 VAL A C 1
ATOM 2900 O O . VAL A 1 351 ? 2.305 -33.156 -3.234 1 97 351 VAL A O 1
ATOM 2903 N N . TRP A 1 352 ? 0.365 -32.062 -3.674 1 96.62 352 TRP A N 1
ATOM 2904 C CA . TRP A 1 352 ? 1.05 -30.781 -3.721 1 96.62 352 TRP A CA 1
ATOM 2905 C C . TRP A 1 352 ? 0.535 -29.844 -2.629 1 96.62 352 TRP A C 1
ATOM 2907 O O . TRP A 1 352 ? -0.645 -29.891 -2.27 1 96.62 352 TRP A O 1
ATOM 2917 N N . ASP A 1 353 ? 1.438 -29.125 -2.012 1 95.19 353 ASP A N 1
ATOM 2918 C CA . ASP A 1 353 ? 1.205 -28.062 -1.052 1 95.19 353 ASP A CA 1
ATOM 2919 C C . ASP A 1 353 ? 2.379 -27.078 -1.024 1 95.19 353 ASP A C 1
ATOM 2921 O O . ASP A 1 353 ? 3.518 -27.469 -0.768 1 95.19 353 ASP A O 1
ATOM 2925 N N . TYR A 1 354 ? 2.123 -25.812 -1.206 1 95.94 354 TYR A N 1
ATOM 2926 C CA . TYR A 1 354 ? 3.213 -24.859 -1.371 1 95.94 354 TYR A CA 1
ATOM 2927 C C . TYR A 1 354 ? 3.32 -23.938 -0.161 1 95.94 354 TYR A C 1
ATOM 2929 O O . TYR A 1 354 ? 4.121 -23 -0.156 1 95.94 354 TYR A O 1
ATOM 2937 N N . SER A 1 355 ? 2.467 -24.219 0.882 1 92.44 355 SER A N 1
ATOM 2938 C CA . SER A 1 355 ? 2.541 -23.406 2.098 1 92.44 355 SER A CA 1
ATOM 2939 C C . SER A 1 355 ? 3.789 -23.75 2.908 1 92.44 355 SER A C 1
ATOM 2941 O O . SER A 1 355 ? 4.387 -24.812 2.723 1 92.44 355 SER A O 1
ATOM 2943 N N . GLU A 1 356 ? 4.141 -22.922 3.791 1 91.38 356 GLU A N 1
ATOM 2944 C CA . GLU A 1 356 ? 5.352 -23.109 4.582 1 91.38 356 GLU A CA 1
ATOM 2945 C C . GLU A 1 356 ? 5.168 -24.219 5.617 1 91.38 356 GLU A C 1
ATOM 2947 O O . GLU A 1 356 ? 6.145 -24.797 6.094 1 91.38 356 GLU A O 1
ATOM 2952 N N . THR A 1 357 ? 3.906 -24.469 5.969 1 83.25 357 THR A N 1
ATOM 2953 C CA . THR A 1 357 ? 3.637 -25.453 7.004 1 83.25 357 THR A CA 1
ATOM 2954 C C . THR A 1 357 ? 2.891 -26.656 6.426 1 83.25 357 THR A C 1
ATOM 2956 O O . THR A 1 357 ? 2.574 -27.609 7.145 1 83.25 357 THR A O 1
ATOM 2959 N N . LEU A 1 358 ? 2.686 -26.641 5.156 1 82.12 358 LEU A N 1
ATOM 2960 C CA . LEU A 1 358 ? 1.932 -27.656 4.434 1 82.12 358 LEU A CA 1
ATOM 2961 C C . LEU A 1 358 ? 0.519 -27.781 4.996 1 82.12 358 LEU A C 1
ATOM 2963 O O . LEU A 1 358 ? 0.028 -28.906 5.199 1 82.12 358 LEU A O 1
ATOM 2967 N N . GLN A 1 359 ? 0.067 -26.594 5.531 1 64.44 359 GLN A N 1
ATOM 2968 C CA . GLN A 1 359 ? -1.289 -26.547 6.066 1 64.44 359 GLN A CA 1
ATOM 2969 C C . GLN A 1 359 ? -2.232 -25.812 5.121 1 64.44 359 GLN A C 1
ATOM 2971 O O . GLN A 1 359 ? -3.281 -25.328 5.539 1 64.44 359 GLN A O 1
ATOM 2976 N N . GLN A 1 360 ? -1.657 -25.5 4.012 1 55.88 360 GLN A N 1
ATOM 2977 C CA . GLN A 1 360 ? -2.473 -24.766 3.053 1 55.88 360 GLN A CA 1
ATOM 2978 C C . GLN A 1 360 ? -3.834 -25.422 2.867 1 55.88 360 GLN A C 1
ATOM 2980 O O . GLN A 1 360 ? -4.844 -24.734 2.674 1 55.88 360 GLN A O 1
ATOM 2985 N N . GLN A 1 361 ? -3.752 -26.672 2.822 1 47.75 361 GLN A N 1
ATOM 2986 C CA . GLN A 1 361 ? -5.039 -27.328 2.625 1 47.75 361 GLN A CA 1
ATOM 2987 C C . GLN A 1 361 ? -5.992 -27.031 3.775 1 47.75 361 GLN A C 1
ATOM 2989 O O . GLN A 1 361 ? -7.207 -27.188 3.643 1 47.75 361 GLN A O 1
ATOM 2994 N N . ASN A 1 362 ? -5.246 -26.172 4.805 1 43.03 362 ASN A N 1
ATOM 2995 C CA . ASN A 1 362 ? -6.027 -25.781 5.969 1 43.03 362 ASN A CA 1
ATOM 2996 C C . ASN A 1 362 ? -5.922 -24.281 6.234 1 43.03 362 ASN A C 1
ATOM 2998 O O . ASN A 1 362 ? -5.973 -23.844 7.383 1 43.03 362 ASN A O 1
ATOM 3002 N N . GLU A 1 363 ? -5.52 -23.484 5.328 1 47.59 363 GLU A N 1
ATOM 3003 C CA . GLU A 1 363 ? -5.105 -22.094 5.484 1 47.59 363 GLU A CA 1
ATOM 3004 C C . GLU A 1 363 ? -6.16 -21.297 6.23 1 47.59 363 GLU A C 1
ATOM 3006 O O . GLU A 1 363 ? -5.828 -20.469 7.078 1 47.59 363 GLU A O 1
ATOM 3011 N N . THR A 1 364 ? -7.359 -21.453 5.797 1 46.97 364 THR A N 1
ATOM 3012 C CA . THR A 1 364 ? -8.422 -20.75 6.496 1 46.97 364 THR A CA 1
ATOM 3013 C C . THR A 1 364 ? -8.336 -21 8 1 46.97 364 THR A C 1
ATOM 3015 O O . THR A 1 364 ? -8.531 -20.078 8.797 1 46.97 364 THR A O 1
ATOM 3018 N N . PHE A 1 365 ? -7.93 -22.141 8.188 1 48.62 365 PHE A N 1
ATOM 3019 C CA . PHE A 1 365 ? -7.891 -22.531 9.594 1 48.62 365 PHE A CA 1
ATOM 3020 C C . PHE A 1 365 ? -6.688 -21.906 10.297 1 48.62 365 PHE A C 1
ATOM 3022 O O . PHE A 1 365 ? -6.797 -21.453 11.438 1 48.62 365 PHE A O 1
ATOM 3029 N N . ALA A 1 366 ? -5.672 -21.812 9.555 1 48.66 366 ALA A N 1
ATOM 3030 C CA . ALA A 1 366 ? -4.449 -21.281 10.148 1 48.66 366 ALA A CA 1
ATOM 3031 C C . ALA A 1 366 ? -4.617 -19.812 10.508 1 48.66 366 ALA A C 1
ATOM 3033 O O . ALA A 1 366 ? -4.188 -19.359 11.578 1 48.66 366 ALA A O 1
ATOM 3034 N N . LYS A 1 367 ? -5.219 -19.125 9.617 1 52.38 367 LYS A N 1
ATOM 3035 C CA . LYS A 1 367 ? -5.414 -17.703 9.883 1 52.38 367 LYS A CA 1
ATOM 3036 C C . LYS A 1 367 ? -6.301 -17.484 11.109 1 52.38 367 LYS A C 1
ATOM 3038 O O . LYS A 1 367 ? -6.094 -16.547 11.875 1 52.38 367 LYS A O 1
ATOM 3043 N N . ILE A 1 368 ? -7.262 -18.359 11.281 1 51 368 ILE A N 1
ATOM 3044 C CA . ILE A 1 368 ? -8.188 -18.281 12.406 1 51 368 ILE A CA 1
ATOM 3045 C C . ILE A 1 368 ? -7.469 -18.672 13.695 1 51 368 ILE A C 1
ATOM 3047 O O . ILE A 1 368 ? -7.691 -18.062 14.75 1 51 368 ILE A O 1
ATOM 3051 N N . ILE A 1 369 ? -6.555 -19.453 13.531 1 52.84 369 ILE A N 1
ATOM 3052 C CA . ILE A 1 369 ? -5.887 -20.031 14.688 1 52.84 369 ILE A CA 1
ATOM 3053 C C . ILE A 1 369 ? -4.977 -18.984 15.328 1 52.84 369 ILE A C 1
ATOM 3055 O O . ILE A 1 369 ? -4.91 -18.875 16.547 1 52.84 369 ILE A O 1
ATOM 3059 N N . ASP A 1 370 ? -4.211 -18.234 14.492 1 48.34 370 ASP A N 1
ATOM 3060 C CA . ASP A 1 370 ? -3.238 -17.281 15.039 1 48.34 370 ASP A CA 1
ATOM 3061 C C . ASP A 1 370 ? -3.928 -16.203 15.875 1 48.34 370 ASP A C 1
ATOM 3063 O O . ASP A 1 370 ? -3.326 -15.648 16.797 1 48.34 370 ASP A O 1
ATOM 3067 N N . LYS A 1 371 ? -5.203 -16.109 15.578 1 50.16 371 LYS A N 1
ATOM 3068 C CA . LYS A 1 371 ? -5.891 -15.047 16.297 1 50.16 371 LYS A CA 1
ATOM 3069 C C . LYS A 1 371 ? -6.703 -15.602 17.453 1 50.16 371 LYS A C 1
ATOM 3071 O O . LYS A 1 371 ? -7.242 -14.844 18.266 1 50.16 371 LYS A O 1
ATOM 3076 N N . CYS A 1 372 ? -6.684 -16.938 17.5 1 50.53 372 CYS A N 1
ATOM 3077 C CA . CYS A 1 372 ? -7.602 -17.516 18.469 1 50.53 372 CYS A CA 1
ATOM 3078 C C . CYS A 1 372 ? -6.871 -17.859 19.766 1 50.53 372 CYS A C 1
ATOM 3080 O O . CYS A 1 372 ? -5.699 -18.25 19.734 1 50.53 372 CYS A O 1
ATOM 3082 N N . GLU A 1 373 ? -7.34 -17.5 20.922 1 54.41 373 GLU A N 1
ATOM 3083 C CA . GLU A 1 373 ? -6.898 -17.844 22.281 1 54.41 373 GLU A CA 1
ATOM 3084 C C . GLU A 1 373 ? -6.617 -19.328 22.406 1 54.41 373 GLU A C 1
ATOM 3086 O O . GLU A 1 373 ? -5.824 -19.75 23.266 1 54.41 373 GLU A O 1
ATOM 3091 N N . PHE A 1 374 ? -7.137 -20.078 21.531 1 58.84 374 PHE A N 1
ATOM 3092 C CA . PHE A 1 374 ? -7.004 -21.531 21.625 1 58.84 374 PHE A CA 1
ATOM 3093 C C . PHE A 1 374 ? -5.965 -22.047 20.641 1 58.84 374 PHE A C 1
ATOM 3095 O O . PHE A 1 374 ? -6.121 -23.141 20.078 1 58.84 374 PHE A O 1
ATOM 3102 N N . TYR A 1 375 ? -4.93 -21.312 20.5 1 61.25 375 TYR A N 1
ATOM 3103 C CA . TYR A 1 375 ? -3.879 -21.562 19.516 1 61.25 375 TYR A CA 1
ATOM 3104 C C . TYR A 1 375 ? -3.299 -22.969 19.688 1 61.25 375 TYR A C 1
ATOM 3106 O O . TYR A 1 375 ? -3.125 -23.688 18.703 1 61.25 375 TYR A O 1
ATOM 3114 N N . GLU A 1 376 ? -3.148 -23.391 20.922 1 63.88 376 GLU A N 1
ATOM 3115 C CA . GLU A 1 376 ? -2.52 -24.688 21.156 1 63.88 376 GLU A CA 1
ATOM 3116 C C . GLU A 1 376 ? -3.451 -25.828 20.781 1 63.88 376 GLU A C 1
ATOM 3118 O O . GLU A 1 376 ? -3.016 -26.812 20.188 1 63.88 376 GLU A O 1
ATOM 3123 N N . THR A 1 377 ? -4.641 -25.688 21.141 1 65.12 377 THR A N 1
ATOM 3124 C CA . THR A 1 377 ? -5.629 -26.703 20.797 1 65.12 377 THR A CA 1
ATOM 3125 C C . THR A 1 377 ? -5.816 -26.797 19.297 1 65.12 377 THR A C 1
ATOM 3127 O O . THR A 1 377 ? -5.91 -27.891 18.734 1 65.12 377 THR A O 1
ATOM 3130 N N . LEU A 1 378 ? -5.77 -25.734 18.766 1 65.19 378 LEU A N 1
ATOM 3131 C CA . LEU A 1 378 ? -5.965 -25.688 17.328 1 65.19 378 LEU A CA 1
ATOM 3132 C C . LEU A 1 378 ? -4.766 -26.281 16.594 1 65.19 378 LEU A C 1
ATOM 3134 O O . LEU A 1 378 ? -4.926 -26.953 15.578 1 65.19 378 LEU A O 1
ATOM 3138 N N . LYS A 1 379 ? -3.662 -26.094 17.203 1 67.81 379 LYS A N 1
ATOM 3139 C CA . LYS A 1 379 ? -2.453 -26.688 16.641 1 67.81 379 LYS A CA 1
ATOM 3140 C C . LYS A 1 379 ? -2.523 -28.219 16.703 1 67.81 379 LYS A C 1
ATOM 3142 O O . LYS A 1 379 ? -2.168 -28.906 15.75 1 67.81 379 LYS A O 1
ATOM 3147 N N . ILE A 1 380 ? -2.953 -28.719 17.797 1 69.12 380 ILE A N 1
ATOM 3148 C CA . ILE A 1 380 ? -3.088 -30.156 17.969 1 69.12 380 ILE A CA 1
ATOM 3149 C C . ILE A 1 380 ? -4.121 -30.703 17 1 69.12 380 ILE A C 1
ATOM 3151 O O . ILE A 1 380 ? -3.898 -31.75 16.359 1 69.12 380 ILE A O 1
ATOM 3155 N N . PHE A 1 381 ? -5.113 -29.969 16.859 1 69.31 381 PHE A N 1
ATOM 3156 C CA . PHE A 1 381 ? -6.16 -30.359 15.93 1 69.31 381 PHE A CA 1
ATOM 3157 C C . PHE A 1 381 ? -5.629 -30.422 14.508 1 69.31 381 PHE A C 1
ATOM 3159 O O . PHE A 1 381 ? -5.906 -31.359 13.766 1 69.31 381 PHE A O 1
ATOM 3166 N N . LEU A 1 382 ? -4.824 -29.531 14.188 1 72.12 382 LEU A N 1
ATOM 3167 C CA . LEU A 1 382 ? -4.25 -29.484 12.844 1 72.12 382 LEU A CA 1
ATOM 3168 C C . LEU A 1 382 ? -3.32 -30.672 12.609 1 72.12 382 LEU A C 1
ATOM 3170 O O . LEU A 1 382 ? -3.301 -31.234 11.516 1 72.12 382 LEU A O 1
ATOM 3174 N N . ILE A 1 383 ? -2.678 -31.031 13.617 1 73.19 383 ILE A N 1
ATOM 3175 C CA . ILE A 1 383 ? -1.764 -32.156 13.523 1 73.19 383 ILE A CA 1
ATOM 3176 C C . ILE A 1 383 ? -2.557 -33.469 13.32 1 73.19 383 ILE A C 1
ATOM 3178 O O . ILE A 1 383 ? -2.207 -34.281 12.477 1 73.19 383 ILE A O 1
ATOM 3182 N N . ILE A 1 384 ? -3.625 -33.562 14.008 1 70.69 384 ILE A N 1
ATOM 3183 C CA . ILE A 1 384 ? -4.469 -34.75 13.906 1 70.69 384 ILE A CA 1
ATOM 3184 C C . ILE A 1 384 ? -5.086 -34.812 12.516 1 70.69 384 ILE A C 1
ATOM 3186 O O . ILE A 1 384 ? -5.117 -35.875 11.898 1 70.69 384 ILE A O 1
ATOM 3190 N N . LEU A 1 385 ? -5.441 -33.719 12.117 1 74.94 385 LEU A N 1
ATOM 3191 C CA . LEU A 1 385 ? -6.055 -33.656 10.797 1 74.94 385 LEU A CA 1
ATOM 3192 C C . LEU A 1 385 ? -5.051 -34.031 9.711 1 74.94 385 LEU A C 1
ATOM 3194 O O . LEU A 1 385 ? -5.398 -34.719 8.75 1 74.94 385 LEU A O 1
ATOM 3198 N N . GLN A 1 386 ? -3.902 -33.656 9.906 1 79.56 386 GLN A N 1
ATOM 3199 C CA . GLN A 1 386 ? -2.855 -34 8.945 1 79.56 386 GLN A CA 1
ATOM 3200 C C . GLN A 1 386 ? -2.562 -35.5 8.953 1 79.56 386 GLN A C 1
ATOM 3202 O O . GLN A 1 386 ? -2.414 -36.094 7.891 1 79.56 386 GLN A O 1
ATOM 3207 N N . GLU A 1 387 ? -2.51 -36 10.109 1 81.31 387 GLU A N 1
ATOM 3208 C CA . GLU A 1 387 ? -2.27 -37.438 10.242 1 81.31 387 GLU A CA 1
ATOM 3209 C C . GLU A 1 387 ? -3.389 -38.25 9.602 1 81.31 387 GLU A C 1
ATOM 3211 O O . GLU A 1 387 ? -3.131 -39.25 8.922 1 81.31 387 GLU A O 1
ATOM 3216 N N . PHE A 1 388 ? -4.484 -37.719 9.82 1 82.69 388 PHE A N 1
ATOM 3217 C CA . PHE A 1 388 ? -5.637 -38.406 9.242 1 82.69 388 PHE A CA 1
ATOM 3218 C C . PHE A 1 388 ? -5.582 -38.344 7.719 1 82.69 388 PHE A C 1
ATOM 3220 O O . PHE A 1 388 ? -5.871 -39.344 7.051 1 82.69 388 PHE A O 1
ATOM 3227 N N . THR A 1 389 ? -5.191 -37.281 7.18 1 86.19 389 THR A N 1
ATOM 3228 C CA . THR A 1 389 ? -5.148 -37.094 5.734 1 86.19 389 THR A CA 1
ATOM 3229 C C . THR A 1 389 ? -4.113 -38.031 5.102 1 86.19 389 THR A C 1
ATOM 3231 O O . THR A 1 389 ? -4.395 -38.688 4.098 1 86.19 389 THR A O 1
ATOM 3234 N N . TRP A 1 390 ? -2.988 -38.188 5.727 1 91.62 390 TRP A N 1
ATOM 3235 C CA . TRP A 1 390 ? -1.938 -39.031 5.191 1 91.62 390 TRP A CA 1
ATOM 3236 C C . TRP A 1 390 ? -2.312 -40.5 5.332 1 91.62 390 TRP A C 1
ATOM 3238 O O . TRP A 1 390 ? -2.059 -41.312 4.43 1 91.62 390 TRP A O 1
ATOM 3248 N N . ASN A 1 391 ? -2.955 -40.812 6.449 1 91.5 391 ASN A N 1
ATOM 3249 C CA . ASN A 1 391 ? -3.383 -42.188 6.664 1 91.5 391 ASN A CA 1
ATOM 3250 C C . ASN A 1 391 ? -4.457 -42.594 5.66 1 91.5 391 ASN A C 1
ATOM 3252 O O . ASN A 1 391 ? -4.41 -43.719 5.125 1 91.5 391 ASN A O 1
ATOM 3256 N N . SER A 1 392 ? -5.324 -41.688 5.488 1 91.12 392 SER A N 1
ATOM 3257 C CA . SER A 1 392 ? -6.387 -41.938 4.523 1 91.12 392 SER A CA 1
ATOM 3258 C C . SER A 1 392 ? -5.824 -42.125 3.117 1 91.12 392 SER A C 1
ATOM 3260 O O . SER A 1 392 ? -6.258 -43 2.375 1 91.12 392 SER A O 1
ATOM 3262 N N . LEU A 1 393 ? -4.926 -41.375 2.762 1 94.56 393 LEU A N 1
ATOM 3263 C CA . LEU A 1 393 ? -4.281 -41.438 1.455 1 94.56 393 LEU A CA 1
ATOM 3264 C C . LEU A 1 393 ? -3.514 -42.75 1.316 1 94.56 393 LEU A C 1
ATOM 3266 O O . LEU A 1 393 ? -3.607 -43.438 0.289 1 94.56 393 LEU A O 1
ATOM 3270 N N . ALA A 1 394 ? -2.854 -43.125 2.34 1 94.94 394 ALA A N 1
ATOM 3271 C CA . ALA A 1 394 ? -2.027 -44.312 2.314 1 94.94 394 ALA A CA 1
ATOM 3272 C C . ALA A 1 394 ? -2.889 -45.562 2.215 1 94.94 394 ALA A C 1
ATOM 3274 O O . ALA A 1 394 ? -2.457 -46.594 1.664 1 94.94 394 ALA A O 1
ATOM 3275 N N . ALA A 1 395 ? -4.062 -45.469 2.73 1 94.25 395 ALA A N 1
ATOM 3276 C CA . ALA A 1 395 ? -4.988 -46.594 2.668 1 94.25 395 ALA A CA 1
ATOM 3277 C C . ALA A 1 395 ? -5.488 -46.812 1.242 1 94.25 395 ALA A C 1
ATOM 3279 O O . ALA A 1 395 ? -5.848 -47.938 0.87 1 94.25 395 ALA A O 1
ATOM 3280 N N . LYS A 1 396 ? -5.441 -45.812 0.474 1 95.75 396 LYS A N 1
ATOM 3281 C CA . LYS A 1 396 ? -6.023 -45.844 -0.863 1 95.75 396 LYS A CA 1
ATOM 3282 C C . LYS A 1 396 ? -4.953 -46.062 -1.927 1 95.75 396 LYS A C 1
ATOM 3284 O O . LYS A 1 396 ? -5.191 -46.719 -2.932 1 95.75 396 LYS A O 1
ATOM 3289 N N . PHE A 1 397 ? -3.824 -45.5 -1.779 1 97.19 397 PHE A N 1
ATOM 3290 C CA . PHE A 1 397 ? -2.762 -45.562 -2.775 1 97.19 397 PHE A CA 1
ATOM 3291 C C . PHE A 1 397 ? -1.458 -46.031 -2.152 1 97.19 397 PHE A C 1
ATOM 3293 O O . PHE A 1 397 ? -0.926 -45.406 -1.237 1 97.19 397 PHE A O 1
ATOM 3300 N N . PRO A 1 398 ? -0.845 -47.062 -2.693 1 96.31 398 PRO A N 1
ATOM 3301 C CA . PRO A 1 398 ? 0.381 -47.594 -2.105 1 96.31 398 PRO A CA 1
ATOM 3302 C C . PRO A 1 398 ? 1.617 -46.781 -2.438 1 96.31 398 PRO A C 1
ATOM 3304 O O . PRO A 1 398 ? 2.627 -46.844 -1.733 1 96.31 398 PRO A O 1
ATOM 3307 N N . ILE A 1 399 ? 1.59 -46.031 -3.543 1 97.56 399 ILE A N 1
ATOM 3308 C CA . ILE A 1 399 ? 2.729 -45.219 -3.986 1 97.56 399 ILE A CA 1
ATOM 3309 C C . ILE A 1 399 ? 2.338 -43.75 -4.031 1 97.56 399 ILE A C 1
ATOM 3311 O O . ILE A 1 399 ? 1.262 -43.406 -4.523 1 97.56 399 ILE A O 1
ATOM 3315 N N . VAL A 1 400 ? 3.201 -42.875 -3.504 1 97.62 400 VAL A N 1
ATOM 3316 C CA . VAL A 1 400 ? 2.885 -41.438 -3.459 1 97.62 400 VAL A CA 1
ATOM 3317 C C . VAL A 1 400 ? 4.121 -40.625 -3.826 1 97.62 400 VAL A C 1
ATOM 3319 O O . VAL A 1 400 ? 5.25 -41.094 -3.682 1 97.62 400 VAL A O 1
ATOM 3322 N N . TRP A 1 401 ? 3.891 -39.469 -4.422 1 98.19 401 TRP A N 1
ATOM 3323 C CA . TRP A 1 401 ? 4.883 -38.406 -4.633 1 98.19 401 TRP A CA 1
ATOM 3324 C C . TRP A 1 401 ? 4.508 -37.125 -3.869 1 98.19 401 TRP A C 1
ATOM 3326 O O . TRP A 1 401 ? 3.326 -36.875 -3.646 1 98.19 401 TRP A O 1
ATOM 3336 N N . GLY A 1 402 ? 5.508 -36.469 -3.393 1 97.81 402 GLY A N 1
ATOM 3337 C CA . GLY A 1 402 ? 5.285 -35.094 -2.934 1 97.81 402 GLY A CA 1
ATOM 3338 C C . GLY A 1 402 ? 5.625 -34.062 -3.982 1 97.81 402 GLY A C 1
ATOM 3339 O O . GLY A 1 402 ? 6.375 -34.344 -4.922 1 97.81 402 GLY A O 1
ATOM 3340 N N . SER A 1 403 ? 5.059 -32.844 -3.789 1 98.44 403 SER A N 1
ATOM 3341 C CA . SER A 1 403 ? 5.375 -31.75 -4.703 1 98.44 403 SER A CA 1
ATOM 3342 C C . SER A 1 403 ? 5.496 -30.422 -3.959 1 98.44 403 SER A C 1
ATOM 3344 O O . SER A 1 403 ? 4.527 -29.953 -3.355 1 98.44 403 SER A O 1
ATOM 3346 N N . SER A 1 404 ? 6.633 -29.875 -3.945 1 98.38 404 SER A N 1
ATOM 3347 C CA . SER A 1 404 ? 6.945 -28.562 -3.416 1 98.38 404 SER A CA 1
ATOM 3348 C C . SER A 1 404 ? 7.094 -27.531 -4.535 1 98.38 404 SER A C 1
ATOM 3350 O O . SER A 1 404 ? 6.645 -27.766 -5.66 1 98.38 404 SER A O 1
ATOM 3352 N N . ALA A 1 405 ? 7.648 -26.281 -4.141 1 98.5 405 ALA A N 1
ATOM 3353 C CA . ALA A 1 405 ? 7.793 -25.25 -5.164 1 98.5 405 ALA A CA 1
ATOM 3354 C C . ALA A 1 405 ? 9.102 -24.484 -4.996 1 98.5 405 ALA A C 1
ATOM 3356 O O . ALA A 1 405 ? 9.609 -24.344 -3.879 1 98.5 405 ALA A O 1
ATOM 3357 N N . TYR A 1 406 ? 9.625 -24.016 -6.133 1 98.56 406 TYR A N 1
ATOM 3358 C CA . TYR A 1 406 ? 10.797 -23.141 -6.078 1 98.56 406 TYR A CA 1
ATOM 3359 C C . TYR A 1 406 ? 10.477 -21.766 -6.633 1 98.56 406 TYR A C 1
ATOM 3361 O O . TYR A 1 406 ? 11.25 -20.828 -6.461 1 98.56 406 TYR A O 1
ATOM 3369 N N . LYS A 1 407 ? 9.312 -21.594 -7.34 1 97.88 407 LYS A N 1
ATOM 3370 C CA . LYS A 1 407 ? 8.828 -20.297 -7.816 1 97.88 407 LYS A CA 1
ATOM 3371 C C . LYS A 1 407 ? 7.352 -20.375 -8.188 1 97.88 407 LYS A C 1
ATOM 3373 O O . LYS A 1 407 ? 6.797 -21.469 -8.352 1 97.88 407 LYS A O 1
ATOM 3378 N N . GLY A 1 408 ? 6.77 -19.25 -8.328 1 96.75 408 GLY A N 1
ATOM 3379 C CA . GLY A 1 408 ? 5.43 -19.125 -8.883 1 96.75 408 GLY A CA 1
ATOM 3380 C C . GLY A 1 408 ? 4.352 -19.688 -7.969 1 96.75 408 GLY A C 1
ATOM 3381 O O . GLY A 1 408 ? 3.326 -20.188 -8.438 1 96.75 408 GLY A O 1
ATOM 3382 N N . ALA A 1 409 ? 4.586 -19.641 -6.746 1 95.25 409 ALA A N 1
ATOM 3383 C CA . ALA A 1 409 ? 3.619 -20.188 -5.797 1 95.25 409 ALA A CA 1
ATOM 3384 C C . ALA A 1 409 ? 3.438 -19.266 -4.602 1 95.25 409 ALA A C 1
ATOM 3386 O O . ALA A 1 409 ? 3.076 -19.703 -3.508 1 95.25 409 ALA A O 1
ATOM 3387 N N . ASN A 1 410 ? 3.799 -17.984 -4.762 1 92 410 ASN A N 1
ATOM 3388 C CA . ASN A 1 410 ? 3.652 -16.984 -3.713 1 92 410 ASN A CA 1
ATOM 3389 C C . ASN A 1 410 ? 2.918 -15.742 -4.223 1 92 410 ASN A C 1
ATOM 3391 O O . ASN A 1 410 ? 3.326 -14.617 -3.943 1 92 410 ASN A O 1
ATOM 3395 N N . GLY A 1 411 ? 1.854 -16.047 -5.004 1 93 411 GLY A N 1
ATOM 3396 C CA . GLY A 1 411 ? 1.076 -14.984 -5.621 1 93 411 GLY A CA 1
ATOM 3397 C C . GLY A 1 411 ? 1.165 -14.984 -7.133 1 93 411 GLY A C 1
ATOM 3398 O O . GLY A 1 411 ? 2.229 -15.25 -7.699 1 93 411 GLY A O 1
ATOM 3399 N N . PRO A 1 412 ? 0.092 -14.625 -7.746 1 94.62 412 PRO A N 1
ATOM 3400 C CA . PRO A 1 412 ? 0.065 -14.75 -9.203 1 94.62 412 PRO A CA 1
ATOM 3401 C C . PRO A 1 412 ? 0.806 -13.617 -9.906 1 94.62 412 PRO A C 1
ATOM 3403 O O . PRO A 1 412 ? 1.192 -13.758 -11.07 1 94.62 412 PRO A O 1
ATOM 3406 N N . LEU A 1 413 ? 0.922 -12.523 -9.289 1 93.75 413 LEU A N 1
ATOM 3407 C CA . LEU A 1 413 ? 1.671 -11.383 -9.812 1 93.75 413 LEU A CA 1
ATOM 3408 C C . LEU A 1 413 ? 2.938 -11.148 -8.992 1 93.75 413 LEU A C 1
ATOM 3410 O O . LEU A 1 413 ? 2.883 -10.555 -7.91 1 93.75 413 LEU A O 1
ATOM 3414 N N . SER A 1 414 ? 4.062 -11.641 -9.492 1 91.56 414 SER A N 1
ATOM 3415 C CA . SER A 1 414 ? 5.32 -11.508 -8.758 1 91.56 414 SER A CA 1
ATOM 3416 C C . SER A 1 414 ? 6.504 -11.391 -9.711 1 91.56 414 SER A C 1
ATOM 3418 O O . SER A 1 414 ? 6.684 -12.227 -10.602 1 91.56 414 SER A O 1
ATOM 3420 N N . ALA A 1 415 ? 7.293 -10.359 -9.469 1 85.38 415 ALA A N 1
ATOM 3421 C CA . ALA A 1 415 ? 8.461 -10.141 -10.32 1 85.38 415 ALA A CA 1
ATOM 3422 C C . ALA A 1 415 ? 9.711 -10.758 -9.711 1 85.38 415 ALA A C 1
ATOM 3424 O O . ALA A 1 415 ? 10.703 -10.992 -10.406 1 85.38 415 ALA A O 1
ATOM 3425 N N . PHE A 1 416 ? 9.664 -11.016 -8.398 1 88.88 416 PHE A N 1
ATOM 3426 C CA . PHE A 1 416 ? 10.875 -11.484 -7.738 1 88.88 416 PHE A CA 1
ATOM 3427 C C . PHE A 1 416 ? 10.555 -12.531 -6.684 1 88.88 416 PHE A C 1
ATOM 3429 O O . PHE A 1 416 ? 9.391 -12.68 -6.285 1 88.88 416 PHE A O 1
ATOM 3436 N N . LEU A 1 417 ? 11.609 -13.18 -6.277 1 91.81 417 LEU A N 1
ATOM 3437 C CA . LEU A 1 417 ? 11.438 -14.398 -5.496 1 91.81 417 LEU A CA 1
ATOM 3438 C C . LEU A 1 417 ? 11.43 -14.086 -4.004 1 91.81 417 LEU A C 1
ATOM 3440 O O . LEU A 1 417 ? 12.016 -13.094 -3.566 1 91.81 417 LEU A O 1
ATOM 3444 N N . ASP A 1 418 ? 10.68 -14.852 -3.271 1 94.31 418 ASP A N 1
ATOM 3445 C CA . ASP A 1 418 ? 10.797 -14.984 -1.822 1 94.31 418 ASP A CA 1
ATOM 3446 C C . ASP A 1 418 ? 11.5 -16.281 -1.443 1 94.31 418 ASP A C 1
ATOM 3448 O O . ASP A 1 418 ? 10.852 -17.312 -1.241 1 94.31 418 ASP A O 1
ATOM 3452 N N . LEU A 1 419 ? 12.773 -16.234 -1.328 1 96.75 419 LEU A N 1
ATOM 3453 C CA . LEU A 1 419 ? 13.617 -17.406 -1.149 1 96.75 419 LEU A CA 1
ATOM 3454 C C . LEU A 1 419 ? 13.289 -18.109 0.16 1 96.75 419 LEU A C 1
ATOM 3456 O O . LEU A 1 419 ? 13.25 -19.344 0.211 1 96.75 419 LEU A O 1
ATOM 3460 N N . LYS A 1 420 ? 13.094 -17.312 1.21 1 95.38 420 LYS A N 1
ATOM 3461 C CA . LYS A 1 420 ? 12.781 -17.875 2.521 1 95.38 420 LYS A CA 1
ATOM 3462 C C . LYS A 1 420 ? 11.484 -18.672 2.48 1 95.38 420 LYS A C 1
ATOM 3464 O O . LYS A 1 420 ? 11.391 -19.75 3.084 1 95.38 420 LYS A O 1
ATOM 3469 N N . HIS A 1 421 ? 10.539 -18.203 1.765 1 95.5 421 HIS A N 1
ATOM 3470 C CA . HIS A 1 421 ? 9.258 -18.891 1.628 1 95.5 421 HIS A CA 1
ATOM 3471 C C . HIS A 1 421 ? 9.43 -20.266 1.008 1 95.5 421 HIS A C 1
ATOM 3473 O O . HIS A 1 421 ? 8.922 -21.266 1.536 1 95.5 421 HIS A O 1
ATOM 3479 N N . TYR A 1 422 ? 10.133 -20.375 -0.031 1 97.62 422 TYR A N 1
ATOM 3480 C CA . TYR A 1 422 ? 10.297 -21.641 -0.752 1 97.62 422 TYR A CA 1
ATOM 3481 C C . TYR A 1 422 ? 11.188 -22.594 0.021 1 97.62 422 TYR A C 1
ATOM 3483 O O . TYR A 1 422 ? 10.969 -23.812 -0.002 1 97.62 422 TYR A O 1
ATOM 3491 N N . PHE A 1 423 ? 12.188 -22.062 0.73 1 97.75 423 PHE A N 1
ATOM 3492 C CA . PHE A 1 423 ? 13.039 -22.891 1.577 1 97.75 423 PHE A CA 1
ATOM 3493 C C . PHE A 1 423 ? 12.227 -23.547 2.682 1 97.75 423 PHE A C 1
ATOM 3495 O O . PHE A 1 423 ? 12.336 -24.766 2.912 1 97.75 423 PHE A O 1
ATOM 3502 N N . ARG A 1 424 ? 11.375 -22.734 3.279 1 96.25 424 ARG A N 1
ATOM 3503 C CA . ARG A 1 424 ? 10.547 -23.25 4.363 1 96.25 424 ARG A CA 1
ATOM 3504 C C . ARG A 1 424 ? 9.555 -24.281 3.85 1 96.25 424 ARG A C 1
ATOM 3506 O O . ARG A 1 424 ? 9.297 -25.281 4.52 1 96.25 424 ARG A O 1
ATOM 3513 N N . ASN A 1 425 ? 9.008 -24.078 2.729 1 97.44 425 ASN A N 1
ATOM 3514 C CA . ASN A 1 425 ? 8.117 -25.047 2.111 1 97.44 425 ASN A CA 1
ATOM 3515 C C . ASN A 1 425 ? 8.82 -26.391 1.903 1 97.44 425 ASN A C 1
ATOM 3517 O O . ASN A 1 425 ? 8.289 -27.438 2.285 1 97.44 425 ASN A O 1
ATOM 3521 N N . ASN A 1 426 ? 10.023 -26.375 1.313 1 98 426 ASN A N 1
ATOM 3522 C CA . ASN A 1 426 ? 10.75 -27.594 1.011 1 98 426 ASN A CA 1
ATOM 3523 C C . ASN A 1 426 ? 11.234 -28.281 2.281 1 98 426 ASN A C 1
ATOM 3525 O O . ASN A 1 426 ? 11.258 -29.516 2.355 1 98 426 ASN A O 1
ATOM 3529 N N . LYS A 1 427 ? 11.57 -27.516 3.293 1 97 427 LYS A N 1
ATOM 3530 C CA . LYS A 1 427 ? 11.93 -28.094 4.582 1 97 427 LYS A CA 1
ATOM 3531 C C . LYS A 1 427 ? 10.742 -28.812 5.211 1 97 427 LYS A C 1
ATOM 3533 O O . LYS A 1 427 ? 10.906 -29.875 5.828 1 97 427 LYS A O 1
ATOM 3538 N N . SER A 1 428 ? 9.609 -28.25 5.016 1 95.44 428 SER A N 1
ATOM 3539 C CA . SER A 1 428 ? 8.398 -28.875 5.547 1 95.44 428 SER A CA 1
ATOM 3540 C C . SER A 1 428 ? 8.117 -30.203 4.859 1 95.44 428 SER A C 1
ATOM 3542 O O . SER A 1 428 ? 7.629 -31.141 5.492 1 95.44 428 SER A O 1
ATOM 3544 N N . TRP A 1 429 ? 8.422 -30.328 3.662 1 97.38 429 TRP A N 1
ATOM 3545 C CA . TRP A 1 429 ? 8.227 -31.578 2.934 1 97.38 429 TRP A CA 1
ATOM 3546 C C . TRP A 1 429 ? 9.18 -32.656 3.447 1 97.38 429 TRP A C 1
ATOM 3548 O O . TRP A 1 429 ? 8.828 -33.844 3.461 1 97.38 429 TRP A O 1
ATOM 3558 N N . ILE A 1 430 ? 10.398 -32.219 3.873 1 97.06 430 ILE A N 1
ATOM 3559 C CA . ILE A 1 430 ? 11.305 -33.188 4.508 1 97.06 430 ILE A CA 1
ATOM 3560 C C . ILE A 1 430 ? 10.68 -33.719 5.797 1 97.06 430 ILE A C 1
ATOM 3562 O O . ILE A 1 430 ? 10.664 -34.906 6.031 1 97.06 430 ILE A O 1
ATOM 3566 N N . THR A 1 431 ? 10.156 -32.781 6.535 1 93.94 431 THR A N 1
ATOM 3567 C CA . THR A 1 431 ? 9.555 -33.156 7.816 1 93.94 431 THR A CA 1
ATOM 3568 C C . THR A 1 431 ? 8.383 -34.125 7.609 1 93.94 431 THR A C 1
ATOM 3570 O O . THR A 1 431 ? 8.266 -35.125 8.32 1 93.94 431 THR A O 1
ATOM 3573 N N . HIS A 1 432 ? 7.566 -33.906 6.668 1 93.75 432 HIS A N 1
ATOM 3574 C CA . HIS A 1 432 ? 6.391 -34.719 6.422 1 93.75 432 HIS A CA 1
ATOM 3575 C C . HIS A 1 432 ? 6.793 -36.094 5.887 1 93.75 432 HIS A C 1
ATOM 3577 O O . HIS A 1 432 ? 6.188 -37.125 6.246 1 93.75 432 HIS A O 1
ATOM 3583 N N . ARG A 1 433 ? 7.734 -36.094 5 1 95.75 433 ARG A N 1
ATOM 3584 C CA . ARG A 1 433 ? 8.195 -37.375 4.48 1 95.75 433 ARG A CA 1
ATOM 3585 C C . ARG A 1 433 ? 8.742 -38.25 5.602 1 95.75 433 ARG A C 1
ATOM 3587 O O . ARG A 1 433 ? 8.508 -39.469 5.613 1 95.75 433 ARG A O 1
ATOM 3594 N N . LYS A 1 434 ? 9.414 -37.688 6.52 1 94.06 434 LYS A N 1
ATOM 3595 C CA . LYS A 1 434 ? 9.945 -38.406 7.664 1 94.06 434 LYS A CA 1
ATOM 3596 C C . LYS A 1 434 ? 8.82 -38.938 8.555 1 94.06 434 LYS A C 1
ATOM 3598 O O . LYS A 1 434 ? 8.867 -40.062 9.023 1 94.06 434 LYS A O 1
ATOM 3603 N N . ALA A 1 435 ? 7.898 -38.125 8.711 1 91.94 435 ALA A N 1
ATOM 3604 C CA . ALA A 1 435 ? 6.82 -38.438 9.641 1 91.94 435 ALA A CA 1
ATOM 3605 C C . ALA A 1 435 ? 5.859 -39.469 9.031 1 91.94 435 ALA A C 1
ATOM 3607 O O . ALA A 1 435 ? 5.375 -40.344 9.727 1 91.94 435 ALA A O 1
ATOM 3608 N N . TYR A 1 436 ? 5.605 -39.375 7.691 1 93.5 436 TYR A N 1
ATOM 3609 C CA . TYR A 1 436 ? 4.477 -40.094 7.141 1 93.5 436 TYR A CA 1
ATOM 3610 C C . TYR A 1 436 ? 4.914 -40.969 5.973 1 93.5 436 TYR A C 1
ATOM 3612 O O . TYR A 1 436 ? 4.121 -41.75 5.441 1 93.5 436 TYR A O 1
ATOM 3620 N N . GLY A 1 437 ? 6.105 -40.906 5.566 1 94.06 437 GLY A N 1
ATOM 3621 C CA . GLY A 1 437 ? 6.578 -41.625 4.402 1 94.06 437 GLY A CA 1
ATOM 3622 C C . GLY A 1 437 ? 6.43 -43.125 4.535 1 94.06 437 GLY A C 1
ATOM 3623 O O . GLY A 1 437 ? 6.211 -43.844 3.543 1 94.06 437 GLY A O 1
ATOM 3624 N N . THR A 1 438 ? 6.539 -43.625 5.719 1 94.62 438 THR A N 1
ATOM 3625 C CA . THR A 1 438 ? 6.543 -45.062 5.957 1 94.62 438 THR A CA 1
ATOM 3626 C C . THR A 1 438 ? 5.129 -45.625 5.852 1 94.62 438 THR A C 1
ATOM 3628 O O . THR A 1 438 ? 4.949 -46.844 5.789 1 94.62 438 THR A O 1
ATOM 3631 N N . LEU A 1 439 ? 4.199 -44.75 5.828 1 95.19 439 LEU A N 1
ATOM 3632 C CA . LEU A 1 439 ? 2.824 -45.219 5.672 1 95.19 439 LEU A CA 1
ATOM 3633 C C . LEU A 1 439 ? 2.609 -45.812 4.293 1 95.19 439 LEU A C 1
ATOM 3635 O O . LEU A 1 439 ? 1.668 -46.594 4.09 1 95.19 439 LEU A O 1
ATOM 3639 N N . PHE A 1 440 ? 3.426 -45.531 3.375 1 97.06 440 PHE A N 1
ATOM 3640 C CA . PHE A 1 440 ? 3.291 -45.969 1.99 1 97.06 440 PHE A CA 1
ATOM 3641 C C . PHE A 1 440 ? 4.273 -47.094 1.678 1 97.06 440 PHE A C 1
ATOM 3643 O O . PHE A 1 440 ? 5.363 -47.156 2.25 1 97.06 440 PHE A O 1
ATOM 3650 N N . ARG A 1 441 ? 3.811 -47.906 0.731 1 96.81 441 ARG A N 1
ATOM 3651 C CA . ARG A 1 441 ? 4.781 -48.906 0.249 1 96.81 441 ARG A CA 1
ATOM 3652 C C . ARG A 1 441 ? 6.012 -48.219 -0.326 1 96.81 441 ARG A C 1
ATOM 3654 O O . ARG A 1 441 ? 7.145 -48.625 -0.079 1 96.81 441 ARG A O 1
ATOM 3661 N N . THR A 1 442 ? 5.715 -47.125 -1.044 1 96.31 442 THR A N 1
ATOM 3662 C CA . THR A 1 442 ? 6.824 -46.375 -1.623 1 96.31 442 THR A CA 1
ATOM 3663 C C . THR A 1 442 ? 6.492 -44.875 -1.684 1 96.31 442 THR A C 1
ATOM 3665 O O . THR A 1 442 ? 5.457 -44.5 -2.229 1 96.31 442 THR A O 1
ATOM 3668 N N . PHE A 1 443 ? 7.281 -44.125 -1.031 1 96.81 443 PHE A N 1
ATOM 3669 C CA . PHE A 1 443 ? 7.336 -42.688 -1.312 1 96.81 443 PHE A CA 1
ATOM 3670 C C . PHE A 1 443 ? 8.383 -42.375 -2.381 1 96.81 443 PHE A C 1
ATOM 3672 O O . PHE A 1 443 ? 9.57 -42.25 -2.076 1 96.81 443 PHE A O 1
ATOM 3679 N N . ARG A 1 444 ? 7.957 -42.219 -3.551 1 96.44 444 ARG A N 1
ATOM 3680 C CA . ARG A 1 444 ? 8.812 -42.406 -4.715 1 96.44 444 ARG A CA 1
ATOM 3681 C C . ARG A 1 444 ? 9.695 -41.188 -4.957 1 96.44 444 ARG A C 1
ATOM 3683 O O . ARG A 1 444 ? 10.781 -41.312 -5.523 1 96.44 444 ARG A O 1
ATOM 3690 N N . GLY A 1 445 ? 9.172 -40 -4.613 1 97.75 445 GLY A N 1
ATOM 3691 C CA . GLY A 1 445 ? 10.031 -38.875 -4.859 1 97.75 445 GLY A CA 1
ATOM 3692 C C . GLY A 1 445 ? 9.344 -37.531 -4.586 1 97.75 445 GLY A C 1
ATOM 3693 O O . GLY A 1 445 ? 8.266 -37.5 -4 1 97.75 445 GLY A O 1
ATOM 3694 N N . LEU A 1 446 ? 10.07 -36.438 -4.879 1 98.69 446 LEU A N 1
ATOM 3695 C CA . LEU A 1 446 ? 9.602 -35.062 -4.738 1 98.69 446 LEU A CA 1
ATOM 3696 C C . LEU A 1 446 ? 9.727 -34.312 -6.059 1 98.69 446 LEU A C 1
ATOM 3698 O O . LEU A 1 446 ? 10.789 -34.312 -6.684 1 98.69 446 LEU A O 1
ATOM 3702 N N . ILE A 1 447 ? 8.625 -33.75 -6.453 1 98.88 447 ILE A N 1
ATOM 3703 C CA . ILE A 1 447 ? 8.625 -32.844 -7.605 1 98.88 447 ILE A CA 1
ATOM 3704 C C . ILE A 1 447 ? 8.672 -31.391 -7.129 1 98.88 447 ILE A C 1
ATOM 3706 O O . ILE A 1 447 ? 7.738 -30.922 -6.469 1 98.88 447 ILE A O 1
ATOM 3710 N N . ILE A 1 448 ? 9.711 -30.656 -7.398 1 98.88 448 ILE A N 1
ATOM 3711 C CA . ILE A 1 448 ? 9.852 -29.25 -7.039 1 98.88 448 ILE A CA 1
ATOM 3712 C C . ILE A 1 448 ? 9.375 -28.375 -8.195 1 98.88 448 ILE A C 1
ATOM 3714 O O . ILE A 1 448 ? 10.062 -28.25 -9.211 1 98.88 448 ILE A O 1
ATOM 3718 N N . THR A 1 449 ? 8.242 -27.703 -7.961 1 98.69 449 THR A N 1
ATOM 3719 C CA . THR A 1 449 ? 7.547 -27.109 -9.094 1 98.69 449 THR A CA 1
ATOM 3720 C C . THR A 1 449 ? 7.934 -25.641 -9.25 1 98.69 449 THR A C 1
ATOM 3722 O O . THR A 1 449 ? 8.25 -24.969 -8.266 1 98.69 449 THR A O 1
ATOM 3725 N N . GLY A 1 450 ? 7.98 -25.188 -10.438 1 98.06 450 GLY A N 1
ATOM 3726 C CA . GLY A 1 450 ? 8.133 -23.797 -10.797 1 98.06 450 GLY A CA 1
ATOM 3727 C C . GLY A 1 450 ? 7.09 -23.312 -11.789 1 98.06 450 GLY A C 1
ATOM 3728 O O . GLY A 1 450 ? 7.215 -23.547 -12.992 1 98.06 450 GLY A O 1
ATOM 3729 N N . TRP A 1 451 ? 6.18 -22.484 -11.359 1 97.38 451 TRP A N 1
ATOM 3730 C CA . TRP A 1 451 ? 5.059 -22.062 -12.188 1 97.38 451 TRP A CA 1
ATOM 3731 C C . TRP A 1 451 ? 5.344 -20.719 -12.852 1 97.38 451 TRP A C 1
ATOM 3733 O O . TRP A 1 451 ? 5.793 -19.781 -12.195 1 97.38 451 TRP A O 1
ATOM 3743 N N . GLN A 1 452 ? 5.051 -20.719 -14.164 1 96.44 452 GLN A N 1
ATOM 3744 C CA . GLN A 1 452 ? 5.16 -19.453 -14.891 1 96.44 452 GLN A CA 1
ATOM 3745 C C . GLN A 1 452 ? 3.898 -18.625 -14.727 1 96.44 452 GLN A C 1
ATOM 3747 O O . GLN A 1 452 ? 3.957 -17.391 -14.773 1 96.44 452 GLN A O 1
ATOM 3752 N N . ARG A 1 453 ? 2.793 -19.266 -14.719 1 96.12 453 ARG A N 1
ATOM 3753 C CA . ARG A 1 453 ? 1.475 -18.688 -14.477 1 96.12 453 ARG A CA 1
ATOM 3754 C C . ARG A 1 453 ? 0.584 -19.672 -13.711 1 96.12 453 ARG A C 1
ATOM 3756 O O . ARG A 1 453 ? 0.751 -20.891 -13.82 1 96.12 453 ARG A O 1
ATOM 3763 N N . TYR A 1 454 ? -0.368 -19.094 -12.992 1 95.38 454 TYR A N 1
ATOM 3764 C CA . TYR A 1 454 ? -1.245 -19.953 -12.188 1 95.38 454 TYR A CA 1
ATOM 3765 C C . TYR A 1 454 ? -2.17 -20.766 -13.078 1 95.38 454 TYR A C 1
ATOM 3767 O O . TYR A 1 454 ? -2.486 -21.922 -12.766 1 95.38 454 TYR A O 1
ATOM 3775 N N . ASP A 1 455 ? -2.625 -20.219 -14.102 1 95.81 455 ASP A N 1
ATOM 3776 C CA . ASP A 1 455 ? -3.32 -20.906 -15.18 1 95.81 455 ASP A CA 1
ATOM 3777 C C . ASP A 1 455 ? -3.061 -20.234 -16.531 1 95.81 455 ASP A C 1
ATOM 3779 O O . ASP A 1 455 ? -2.246 -19.312 -16.609 1 95.81 455 ASP A O 1
ATOM 3783 N N . HIS A 1 456 ? -3.674 -20.734 -17.516 1 96.12 456 HIS A N 1
ATOM 3784 C CA . HIS A 1 456 ? -3.365 -20.328 -18.875 1 96.12 456 HIS A CA 1
ATOM 3785 C C . HIS A 1 456 ? -3.631 -18.844 -19.094 1 96.12 456 HIS A C 1
ATOM 3787 O O . HIS A 1 456 ? -2.982 -18.203 -19.922 1 96.12 456 HIS A O 1
ATOM 3793 N N . PHE A 1 457 ? -4.531 -18.234 -18.328 1 96.69 457 PHE A N 1
ATOM 3794 C CA . PHE A 1 457 ? -4.996 -16.875 -18.562 1 96.69 457 PHE A CA 1
ATOM 3795 C C . PHE A 1 457 ? -4.309 -15.898 -17.625 1 96.69 457 PHE A C 1
ATOM 3797 O O . PHE A 1 457 ? -4.348 -14.688 -17.844 1 96.69 457 PHE A O 1
ATOM 3804 N N . ALA A 1 458 ? -3.684 -16.344 -16.578 1 96.75 458 ALA A N 1
ATOM 3805 C CA . ALA A 1 458 ? -3.105 -15.5 -15.531 1 96.75 458 ALA A CA 1
ATOM 3806 C C . ALA A 1 458 ? -1.878 -14.758 -16.047 1 96.75 458 ALA A C 1
ATOM 3808 O O . ALA A 1 458 ? -1.313 -15.125 -17.078 1 96.75 458 ALA A O 1
ATOM 3809 N N . VAL A 1 459 ? -1.506 -13.758 -15.352 1 96.5 459 VAL A N 1
ATOM 3810 C CA . VAL A 1 459 ? -0.291 -13.008 -15.664 1 96.5 459 VAL A CA 1
ATOM 3811 C C . VAL A 1 459 ? 0.933 -13.805 -15.211 1 96.5 459 VAL A C 1
ATOM 3813 O O . VAL A 1 459 ? 0.8 -14.875 -14.609 1 96.5 459 VAL A O 1
ATOM 3816 N N . LEU A 1 460 ? 2.115 -13.242 -15.5 1 96.69 460 LEU A N 1
ATOM 3817 C CA . LEU A 1 460 ? 3.352 -13.984 -15.281 1 96.69 460 LEU A CA 1
ATOM 3818 C C . LEU A 1 460 ? 3.783 -13.898 -13.82 1 96.69 460 LEU A C 1
ATOM 3820 O O . LEU A 1 460 ? 3.67 -12.844 -13.195 1 96.69 460 LEU A O 1
ATOM 3824 N N . CYS A 1 461 ? 4.293 -15.008 -13.328 1 96.44 461 CYS A N 1
ATOM 3825 C CA . CYS A 1 461 ? 4.98 -15.062 -12.047 1 96.44 461 CYS A CA 1
ATOM 3826 C C . CYS A 1 461 ? 6.469 -14.781 -12.211 1 96.44 461 CYS A C 1
ATOM 3828 O O . CYS A 1 461 ? 6.883 -14.148 -13.18 1 96.44 461 CYS A O 1
ATOM 3830 N N . GLU A 1 462 ? 7.293 -15.211 -11.234 1 96.88 462 GLU A N 1
ATOM 3831 C CA . GLU A 1 462 ? 8.742 -15.031 -11.289 1 96.88 462 GLU A CA 1
ATOM 3832 C C . GLU A 1 462 ? 9.344 -15.758 -12.492 1 96.88 462 GLU A C 1
ATOM 3834 O O . GLU A 1 462 ? 8.93 -16.875 -12.82 1 96.88 462 GLU A O 1
ATOM 3839 N N . LEU A 1 463 ? 10.281 -15.117 -13.117 1 97.88 463 LEU A N 1
ATOM 3840 C CA . LEU A 1 463 ? 11 -15.75 -14.219 1 97.88 463 LEU A CA 1
ATOM 3841 C C . LEU A 1 463 ? 11.977 -16.797 -13.703 1 97.88 463 LEU A C 1
ATOM 3843 O O . LEU A 1 463 ? 12.445 -16.703 -12.562 1 97.88 463 LEU A O 1
ATOM 3847 N N . LEU A 1 464 ? 12.312 -17.75 -14.547 1 98.25 464 LEU A N 1
ATOM 3848 C CA . LEU A 1 464 ? 13.172 -18.875 -14.172 1 98.25 464 LEU A CA 1
ATOM 3849 C C . LEU A 1 464 ? 14.547 -18.375 -13.75 1 98.25 464 LEU A C 1
ATOM 3851 O O . LEU A 1 464 ? 15.078 -18.812 -12.727 1 98.25 464 LEU A O 1
ATOM 3855 N N . PRO A 1 465 ? 15.156 -17.391 -14.438 1 97.88 465 PRO A N 1
ATOM 3856 C CA . PRO A 1 465 ? 16.484 -16.953 -14.008 1 97.88 465 PRO A CA 1
ATOM 3857 C C . PRO A 1 465 ? 16.484 -16.359 -12.594 1 97.88 465 PRO A C 1
ATOM 3859 O O . PRO A 1 465 ? 17.469 -16.531 -11.859 1 97.88 465 PRO A O 1
ATOM 3862 N N . VAL A 1 466 ? 15.422 -15.75 -12.289 1 97.25 466 VAL A N 1
ATOM 3863 C CA . VAL A 1 466 ? 15.289 -15.133 -10.977 1 97.25 466 VAL A CA 1
ATOM 3864 C C . VAL A 1 466 ? 15.125 -16.219 -9.914 1 97.25 466 VAL A C 1
ATOM 3866 O O . VAL A 1 466 ? 15.508 -16.016 -8.758 1 97.25 466 VAL A O 1
ATOM 3869 N N . ALA A 1 467 ? 14.727 -17.359 -10.305 1 97.69 467 ALA A N 1
ATOM 3870 C CA . ALA A 1 467 ? 14.367 -18.406 -9.352 1 97.69 467 ALA A CA 1
ATOM 3871 C C . ALA A 1 467 ? 15.461 -19.469 -9.273 1 97.69 467 ALA A C 1
ATOM 3873 O O . ALA A 1 467 ? 15.367 -20.406 -8.461 1 97.69 467 ALA A O 1
ATOM 3874 N N . LEU A 1 468 ? 16.5 -19.422 -10.031 1 98.06 468 LEU A N 1
ATOM 3875 C CA . LEU A 1 468 ? 17.484 -20.484 -10.109 1 98.06 468 LEU A CA 1
ATOM 3876 C C . LEU A 1 468 ? 18.156 -20.719 -8.758 1 98.06 468 LEU A C 1
ATOM 3878 O O . LEU A 1 468 ? 18.406 -21.875 -8.375 1 98.06 468 LEU A O 1
ATOM 3882 N N . PRO A 1 469 ? 18.453 -19.609 -7.996 1 98 469 PRO A N 1
ATOM 3883 C CA . PRO A 1 469 ? 18.969 -19.875 -6.648 1 98 469 PRO A CA 1
ATOM 3884 C C . PRO A 1 469 ? 18.016 -20.719 -5.809 1 98 469 PRO A C 1
ATOM 3886 O O . PRO A 1 469 ? 18.453 -21.594 -5.055 1 98 469 PRO A O 1
ATOM 3889 N N . SER A 1 470 ? 16.781 -20.453 -5.953 1 98.44 470 SER A N 1
ATOM 3890 C CA . SER A 1 470 ? 15.773 -21.234 -5.242 1 98.44 470 SER A CA 1
ATOM 3891 C C . SER A 1 470 ? 15.773 -22.688 -5.703 1 98.44 470 SER A C 1
ATOM 3893 O O . SER A 1 470 ? 15.602 -23.609 -4.895 1 98.44 470 SER A O 1
ATOM 3895 N N . VAL A 1 471 ? 15.984 -22.953 -7.004 1 98.69 471 VAL A N 1
ATOM 3896 C CA . VAL A 1 471 ? 16.062 -24.297 -7.555 1 98.69 471 VAL A CA 1
ATOM 3897 C C . VAL A 1 471 ? 17.203 -25.062 -6.883 1 98.69 471 VAL A C 1
ATOM 3899 O O . VAL A 1 471 ? 17 -26.172 -6.367 1 98.69 471 VAL A O 1
ATOM 3902 N N . VAL A 1 472 ? 18.328 -24.469 -6.906 1 98.56 472 VAL A N 1
ATOM 3903 C CA . VAL A 1 472 ? 19.531 -25.125 -6.41 1 98.56 472 VAL A CA 1
ATOM 3904 C C . VAL A 1 472 ? 19.406 -25.391 -4.91 1 98.56 472 VAL A C 1
ATOM 3906 O O . VAL A 1 472 ? 19.656 -26.5 -4.441 1 98.56 472 VAL A O 1
ATOM 3909 N N . LEU A 1 473 ? 18.953 -24.344 -4.191 1 98.12 473 LEU A N 1
ATOM 3910 C CA . LEU A 1 473 ? 18.812 -24.453 -2.746 1 98.12 473 LEU A CA 1
ATOM 3911 C C . LEU A 1 473 ? 17.859 -25.594 -2.383 1 98.12 473 LEU A C 1
ATOM 3913 O O . LEU A 1 473 ? 18.188 -26.438 -1.554 1 98.12 473 LEU A O 1
ATOM 3917 N N . ASN A 1 474 ? 16.781 -25.641 -3.014 1 98.44 474 ASN A N 1
ATOM 3918 C CA . ASN A 1 474 ? 15.75 -26.594 -2.623 1 98.44 474 ASN A CA 1
ATOM 3919 C C . ASN A 1 474 ? 16.047 -28 -3.162 1 98.44 474 ASN A C 1
ATOM 3921 O O . ASN A 1 474 ? 15.617 -29 -2.58 1 98.44 474 ASN A O 1
ATOM 3925 N N . LEU A 1 475 ? 16.75 -28.031 -4.258 1 98.44 475 LEU A N 1
ATOM 3926 C CA . LEU A 1 475 ? 17.25 -29.312 -4.727 1 98.44 475 LEU A CA 1
ATOM 3927 C C . LEU A 1 475 ? 18.203 -29.938 -3.709 1 98.44 475 LEU A C 1
ATOM 3929 O O . LEU A 1 475 ? 18.125 -31.141 -3.432 1 98.44 475 LEU A O 1
ATOM 3933 N N . LEU A 1 476 ? 19.062 -29.156 -3.148 1 98.19 476 LEU A N 1
ATOM 3934 C CA . LEU A 1 476 ? 20 -29.609 -2.137 1 98.19 476 LEU A CA 1
ATOM 3935 C C . LEU A 1 476 ? 19.281 -30.016 -0.858 1 98.19 476 LEU A C 1
ATOM 3937 O O . LEU A 1 476 ? 19.688 -30.969 -0.183 1 98.19 476 LEU A O 1
ATOM 3941 N N . VAL A 1 477 ? 18.234 -29.266 -0.558 1 98.12 477 VAL A N 1
ATOM 3942 C CA . VAL A 1 477 ? 17.391 -29.656 0.574 1 98.12 477 VAL A CA 1
ATOM 3943 C C . VAL A 1 477 ? 16.797 -31.031 0.323 1 98.12 477 VAL A C 1
ATOM 3945 O O . VAL A 1 477 ? 16.844 -31.906 1.192 1 98.12 477 VAL A O 1
ATOM 3948 N N . ALA A 1 478 ? 16.281 -31.266 -0.845 1 98.25 478 ALA A N 1
ATOM 3949 C CA . ALA A 1 478 ? 15.633 -32.531 -1.204 1 98.25 478 ALA A CA 1
ATOM 3950 C C . ALA A 1 478 ? 16.625 -33.688 -1.198 1 98.25 478 ALA A C 1
ATOM 3952 O O . ALA A 1 478 ? 16.281 -34.812 -0.88 1 98.25 478 ALA A O 1
ATOM 3953 N N . LYS A 1 479 ? 17.828 -33.375 -1.562 1 97.25 479 LYS A N 1
ATOM 3954 C CA . LYS A 1 479 ? 18.891 -34.375 -1.612 1 97.25 479 LYS A CA 1
ATOM 3955 C C . LYS A 1 479 ? 19.375 -34.719 -0.21 1 97.25 479 LYS A C 1
ATOM 3957 O O . LYS A 1 479 ? 19.531 -35.906 0.119 1 97.25 479 LYS A O 1
ATOM 3962 N N . ALA A 1 480 ? 19.531 -33.781 0.655 1 95.75 480 ALA A N 1
ATOM 3963 C CA . ALA A 1 480 ? 20.141 -33.938 1.966 1 95.75 480 ALA A CA 1
ATOM 3964 C C . ALA A 1 480 ? 19.125 -34.406 3 1 95.75 480 ALA A C 1
ATOM 3966 O O . ALA A 1 480 ? 19.469 -35.156 3.928 1 95.75 480 ALA A O 1
ATOM 3967 N N . GLY A 1 481 ? 17.938 -33.938 2.83 1 94.12 481 GLY A N 1
ATOM 3968 C CA . GLY A 1 481 ? 16.953 -34.219 3.871 1 94.12 481 GLY A CA 1
ATOM 3969 C C . GLY A 1 481 ? 17.266 -33.5 5.172 1 94.12 481 GLY A C 1
ATOM 3970 O O . GLY A 1 481 ? 17.469 -32.281 5.184 1 94.12 481 GLY A O 1
ATOM 3971 N N . ASP A 1 482 ? 17.312 -34.25 6.238 1 89.19 482 ASP A N 1
ATOM 3972 C CA . ASP A 1 482 ? 17.594 -33.656 7.535 1 89.19 482 ASP A CA 1
ATOM 3973 C C . ASP A 1 482 ? 19 -34 8.016 1 89.19 482 ASP A C 1
ATOM 3975 O O . ASP A 1 482 ? 19.328 -33.812 9.188 1 89.19 482 ASP A O 1
ATOM 3979 N N . LYS A 1 483 ? 19.75 -34.5 7.188 1 88.75 483 LYS A N 1
ATOM 3980 C CA . LYS A 1 483 ? 21.078 -34.969 7.531 1 88.75 483 LYS A CA 1
ATOM 3981 C C . LYS A 1 483 ? 22.016 -33.781 7.844 1 88.75 483 LYS A C 1
ATOM 3983 O O . LYS A 1 483 ? 22.922 -33.938 8.672 1 88.75 483 LYS A O 1
ATOM 3988 N N . PHE A 1 484 ? 21.766 -32.719 7.133 1 88.06 484 PHE A N 1
ATOM 3989 C CA . PHE A 1 484 ? 22.688 -31.609 7.266 1 88.06 484 PHE A CA 1
ATOM 3990 C C . PHE A 1 484 ? 21.953 -30.375 7.816 1 88.06 484 PHE A C 1
ATOM 3992 O O . PHE A 1 484 ? 20.734 -30.25 7.668 1 88.06 484 PHE A O 1
ATOM 3999 N N . SER A 1 485 ? 22.766 -29.516 8.375 1 92 485 SER A N 1
ATOM 4000 C CA . SER A 1 485 ? 22.219 -28.266 8.906 1 92 485 SER A CA 1
ATOM 4001 C C . SER A 1 485 ? 21.875 -27.297 7.785 1 92 485 SER A C 1
ATOM 4003 O O . SER A 1 485 ? 22.328 -27.453 6.652 1 92 485 SER A O 1
ATOM 4005 N N . THR A 1 486 ? 21.047 -26.406 8.164 1 93.56 486 THR A N 1
ATOM 4006 C CA . THR A 1 486 ? 20.688 -25.344 7.211 1 93.56 486 THR A CA 1
ATOM 4007 C C . THR A 1 486 ? 21.938 -24.609 6.742 1 93.56 486 THR A C 1
ATOM 4009 O O . THR A 1 486 ? 22.062 -24.266 5.562 1 93.56 486 THR A O 1
ATOM 4012 N N . GLN A 1 487 ? 22.875 -24.375 7.609 1 94.31 487 GLN A N 1
ATOM 4013 C CA . GLN A 1 487 ? 24.109 -23.672 7.266 1 94.31 487 GLN A CA 1
ATOM 4014 C C . GLN A 1 487 ? 24.922 -24.469 6.246 1 94.31 487 GLN A C 1
ATOM 4016 O O . GLN A 1 487 ? 25.531 -23.875 5.348 1 94.31 487 GLN A O 1
ATOM 4021 N N . SER A 1 488 ? 24.938 -25.734 6.418 1 95.5 488 SER A N 1
ATOM 4022 C CA . SER A 1 488 ? 25.656 -26.594 5.48 1 95.5 488 SER A CA 1
ATOM 4023 C C . SER A 1 488 ? 25.016 -26.562 4.098 1 95.5 488 SER A C 1
ATOM 4025 O O . SER A 1 488 ? 25.719 -26.562 3.082 1 95.5 488 SER A O 1
ATOM 4027 N N . ILE A 1 489 ? 23.719 -26.531 4.109 1 96.69 489 ILE A N 1
ATOM 4028 C CA . ILE A 1 489 ? 23 -26.469 2.844 1 96.69 489 ILE A CA 1
ATOM 4029 C C . ILE A 1 489 ? 23.281 -25.141 2.148 1 96.69 489 ILE A C 1
ATOM 4031 O O . ILE A 1 489 ? 23.5 -25.109 0.935 1 96.69 489 ILE A O 1
ATOM 4035 N N . ILE A 1 490 ? 23.312 -24.109 2.891 1 96.56 490 ILE A N 1
ATOM 4036 C CA . ILE A 1 490 ? 23.594 -22.781 2.359 1 96.56 490 ILE A CA 1
ATOM 4037 C C . ILE A 1 490 ? 25 -22.734 1.793 1 96.56 490 ILE A C 1
ATOM 4039 O O . ILE A 1 490 ? 25.234 -22.172 0.725 1 96.56 490 ILE A O 1
ATOM 4043 N N . LYS A 1 491 ? 25.938 -23.344 2.512 1 96.62 491 LYS A N 1
ATOM 4044 C CA . LYS A 1 491 ? 27.312 -23.406 2.027 1 96.62 491 LYS A CA 1
ATOM 4045 C C . LYS A 1 491 ? 27.391 -24.172 0.707 1 96.62 491 LYS A C 1
ATOM 4047 O O . LYS A 1 491 ? 28.078 -23.734 -0.219 1 96.62 491 LYS A O 1
ATOM 4052 N N . ALA A 1 492 ? 26.719 -25.281 0.659 1 97.5 492 ALA A N 1
ATOM 4053 C CA . ALA A 1 492 ? 26.703 -26.078 -0.564 1 97.5 492 ALA A CA 1
ATOM 4054 C C . ALA A 1 492 ? 26.078 -25.297 -1.719 1 97.5 492 ALA A C 1
ATOM 4056 O O . ALA A 1 492 ? 26.562 -25.359 -2.85 1 97.5 492 ALA A O 1
ATOM 4057 N N . ALA A 1 493 ? 25.016 -24.594 -1.417 1 98.06 493 ALA A N 1
ATOM 4058 C CA . ALA A 1 493 ? 24.359 -23.797 -2.441 1 98.06 493 ALA A CA 1
ATOM 4059 C C . ALA A 1 493 ? 25.266 -22.656 -2.914 1 98.06 493 ALA A C 1
ATOM 4061 O O . ALA A 1 493 ? 25.297 -22.328 -4.105 1 98.06 493 ALA A O 1
ATOM 4062 N N . THR A 1 494 ? 25.984 -22.078 -1.984 1 98.12 494 THR A N 1
ATOM 4063 C CA . THR A 1 494 ? 26.953 -21.031 -2.309 1 98.12 494 THR A CA 1
ATOM 4064 C C . THR A 1 494 ? 27.969 -21.516 -3.332 1 98.12 494 THR A C 1
ATOM 4066 O O . THR A 1 494 ? 28.266 -20.828 -4.305 1 98.12 494 THR A O 1
ATOM 4069 N N . ALA A 1 495 ? 28.406 -22.672 -3.117 1 98.06 495 ALA A N 1
ATOM 4070 C CA . ALA A 1 495 ? 29.375 -23.281 -4.027 1 98.06 495 ALA A CA 1
ATOM 4071 C C . ALA A 1 495 ? 28.734 -23.641 -5.359 1 98.06 495 ALA A C 1
ATOM 4073 O O . ALA A 1 495 ? 29.297 -23.375 -6.426 1 98.06 495 ALA A O 1
ATOM 4074 N N . ALA A 1 496 ? 27.578 -24.172 -5.285 1 98.25 496 ALA A N 1
ATOM 4075 C CA . ALA A 1 496 ? 26.875 -24.641 -6.473 1 98.25 496 ALA A CA 1
ATOM 4076 C C . ALA A 1 496 ? 26.547 -23.469 -7.414 1 98.25 496 ALA A C 1
ATOM 4078 O O . ALA A 1 496 ? 26.516 -23.641 -8.633 1 98.25 496 ALA A O 1
ATOM 4079 N N . LEU A 1 497 ? 26.359 -22.312 -6.824 1 98.31 497 LEU A N 1
ATOM 4080 C CA . LEU A 1 497 ? 26 -21.125 -7.609 1 98.31 497 LEU A CA 1
ATOM 4081 C C . LEU A 1 497 ? 27.25 -20.297 -7.938 1 98.31 497 LEU A C 1
ATOM 4083 O O . LEU A 1 497 ? 27.141 -19.188 -8.469 1 98.31 497 LEU A O 1
ATOM 4087 N N . ASN A 1 498 ? 28.359 -20.844 -7.586 1 98.12 498 ASN A N 1
ATOM 4088 C CA . ASN A 1 498 ? 29.656 -20.219 -7.867 1 98.12 498 ASN A CA 1
ATOM 4089 C C . ASN A 1 498 ? 29.766 -18.828 -7.25 1 98.12 498 ASN A C 1
ATOM 4091 O O . ASN A 1 498 ? 30.125 -17.875 -7.934 1 98.12 498 ASN A O 1
ATOM 4095 N N . CYS A 1 499 ? 29.344 -18.75 -6.035 1 97.62 499 CYS A N 1
ATOM 4096 C CA . CYS A 1 499 ? 29.453 -17.5 -5.297 1 97.62 499 CYS A CA 1
ATOM 4097 C C . CYS A 1 499 ? 30.781 -17.406 -4.57 1 97.62 499 CYS A C 1
ATOM 4099 O O . CYS A 1 499 ? 31.297 -18.406 -4.07 1 97.62 499 CYS A O 1
ATOM 4101 N N . THR A 1 500 ? 31.281 -16.219 -4.398 1 96.62 500 THR A N 1
ATOM 4102 C CA . THR A 1 500 ? 32.531 -16 -3.689 1 96.62 500 THR A CA 1
ATOM 4103 C C . THR A 1 500 ? 32.281 -15.719 -2.213 1 96.62 500 THR A C 1
ATOM 4105 O O . THR A 1 500 ? 33.188 -15.836 -1.386 1 96.62 500 THR A O 1
ATOM 4108 N N . SER A 1 501 ? 31.094 -15.281 -1.973 1 94.94 501 SER A N 1
ATOM 4109 C CA . SER A 1 501 ? 30.672 -15.047 -0.595 1 94.94 501 SER A CA 1
ATOM 4110 C C . SER A 1 501 ? 29.422 -15.836 -0.255 1 94.94 501 SER A C 1
ATOM 4112 O O . SER A 1 501 ? 28.641 -16.188 -1.146 1 94.94 501 SER A O 1
ATOM 4114 N N . ARG A 1 502 ? 29.328 -16 1.003 1 95.06 502 ARG A N 1
ATOM 4115 C CA . ARG A 1 502 ? 28.203 -16.781 1.479 1 95.06 502 ARG A CA 1
ATOM 4116 C C . ARG A 1 502 ? 26.875 -16.094 1.145 1 95.06 502 ARG A C 1
ATOM 4118 O O . ARG A 1 502 ? 26.734 -14.891 1.349 1 95.06 502 ARG A O 1
ATOM 4125 N N . ILE A 1 503 ? 25.906 -16.938 0.724 1 95.44 503 ILE A N 1
ATOM 4126 C CA . ILE A 1 503 ? 24.609 -16.375 0.353 1 95.44 503 ILE A CA 1
ATOM 4127 C C . ILE A 1 503 ? 23.703 -16.312 1.582 1 95.44 503 ILE A C 1
ATOM 4129 O O . ILE A 1 503 ? 23.953 -17 2.574 1 95.44 503 ILE A O 1
ATOM 4133 N N . SER A 1 504 ? 22.688 -15.453 1.524 1 93.75 504 SER A N 1
ATOM 4134 C CA . SER A 1 504 ? 21.703 -15.273 2.58 1 93.75 504 SER A CA 1
ATOM 4135 C C . SER A 1 504 ? 20.297 -15.5 2.055 1 93.75 504 SER A C 1
ATOM 4137 O O . SER A 1 504 ? 19.984 -15.148 0.913 1 93.75 504 SER A O 1
ATOM 4139 N N . LEU A 1 505 ? 19.469 -16.078 2.936 1 93.81 505 LEU A N 1
ATOM 4140 C CA . LEU A 1 505 ? 18.078 -16.281 2.559 1 93.81 505 LEU A CA 1
ATOM 4141 C C . LEU A 1 505 ? 17.297 -14.977 2.613 1 93.81 505 LEU A C 1
ATOM 4143 O O . LEU A 1 505 ? 16.234 -14.859 2.006 1 93.81 505 LEU A O 1
ATOM 4147 N N . GLU A 1 506 ? 17.812 -14 3.312 1 90.19 506 GLU A N 1
ATOM 4148 C CA . GLU A 1 506 ? 17.078 -12.766 3.566 1 90.19 506 GLU A CA 1
ATOM 4149 C C . GLU A 1 506 ? 17.672 -11.602 2.781 1 90.19 506 GLU A C 1
ATOM 4151 O O . GLU A 1 506 ? 16.953 -10.68 2.387 1 90.19 506 GLU A O 1
ATOM 4156 N N . TYR A 1 507 ? 18.938 -11.672 2.568 1 91.25 507 TYR A N 1
ATOM 4157 C CA . TYR A 1 507 ? 19.625 -10.555 1.93 1 91.25 507 TYR A CA 1
ATOM 4158 C C . TYR A 1 507 ? 20.031 -10.914 0.503 1 91.25 507 TYR A C 1
ATOM 4160 O O . TYR A 1 507 ? 21.109 -11.461 0.275 1 91.25 507 TYR A O 1
ATOM 4168 N N . MET A 1 508 ? 19.328 -10.461 -0.431 1 92.12 508 MET A N 1
ATOM 4169 C CA . MET A 1 508 ? 19.453 -10.898 -1.816 1 92.12 508 MET A CA 1
ATOM 4170 C C . MET A 1 508 ? 20.703 -10.312 -2.461 1 92.12 508 MET A C 1
ATOM 4172 O O . MET A 1 508 ? 21.188 -10.828 -3.475 1 92.12 508 MET A O 1
ATOM 4176 N N . HIS A 1 509 ? 21.297 -9.266 -1.869 1 91.62 509 HIS A N 1
ATOM 4177 C CA . HIS A 1 509 ? 22.531 -8.719 -2.393 1 91.62 509 HIS A CA 1
ATOM 4178 C C . HIS A 1 509 ? 23.688 -9.695 -2.197 1 91.62 509 HIS A C 1
ATOM 4180 O O . HIS A 1 509 ? 24.75 -9.531 -2.803 1 91.62 509 HIS A O 1
ATOM 4186 N N . SER A 1 510 ? 23.484 -10.656 -1.347 1 93.75 510 SER A N 1
ATOM 4187 C CA . SER A 1 510 ? 24.5 -11.68 -1.149 1 93.75 510 SER A CA 1
ATOM 4188 C C . SER A 1 510 ? 24.75 -12.469 -2.432 1 93.75 510 SER A C 1
ATOM 4190 O O . SER A 1 510 ? 25.797 -13.094 -2.588 1 93.75 510 SER A O 1
ATOM 4192 N N . PHE A 1 511 ? 23.875 -12.43 -3.385 1 95.81 511 PHE A N 1
ATOM 4193 C CA . PHE A 1 511 ? 24 -13.188 -4.625 1 95.81 511 PHE A CA 1
ATOM 4194 C C . PHE A 1 511 ? 24.766 -12.391 -5.676 1 95.81 511 PHE A C 1
ATOM 4196 O O . PHE A 1 511 ? 25.016 -12.891 -6.773 1 95.81 511 PHE A O 1
ATOM 4203 N N . ASP A 1 512 ? 25.188 -11.227 -5.348 1 92.19 512 ASP A N 1
ATOM 4204 C CA . ASP A 1 512 ? 25.922 -10.375 -6.277 1 92.19 512 ASP A CA 1
ATOM 4205 C C . ASP A 1 512 ? 27.281 -10.977 -6.621 1 92.19 512 ASP A C 1
ATOM 4207 O O . ASP A 1 512 ? 27.875 -10.641 -7.648 1 92.19 512 ASP A O 1
ATOM 4211 N N . SER A 1 513 ? 27.766 -11.859 -5.77 1 95 513 SER A N 1
ATOM 4212 C CA . SER A 1 513 ? 29.078 -12.461 -5.973 1 95 513 SER A CA 1
ATOM 4213 C C . SER A 1 513 ? 28.969 -13.789 -6.707 1 95 513 SER A C 1
ATOM 4215 O O . SER A 1 513 ? 29.969 -14.477 -6.91 1 95 513 SER A O 1
ATOM 4217 N N . CYS A 1 514 ? 27.797 -14.195 -7.121 1 97.88 514 CYS A N 1
ATOM 4218 C CA . CYS A 1 514 ? 27.562 -15.516 -7.691 1 97.88 514 CYS A CA 1
ATOM 4219 C C . CYS A 1 514 ? 27.688 -15.484 -9.211 1 97.88 514 CYS A C 1
ATOM 4221 O O . CYS A 1 514 ? 27.75 -14.406 -9.812 1 97.88 514 CYS A O 1
ATOM 4223 N N . ASN A 1 515 ? 27.875 -16.625 -9.789 1 97.88 515 ASN A N 1
ATOM 4224 C CA . ASN A 1 515 ? 27.922 -16.797 -11.234 1 97.88 515 ASN A CA 1
ATOM 4225 C C . ASN A 1 515 ? 27.141 -18.031 -11.688 1 97.88 515 ASN A C 1
ATOM 4227 O O . ASN A 1 515 ? 27.688 -19.125 -11.766 1 97.88 515 ASN A O 1
ATOM 4231 N N . PHE A 1 516 ? 25.906 -17.859 -11.938 1 98.06 516 PHE A N 1
ATOM 4232 C CA . PHE A 1 516 ? 25.016 -18.891 -12.469 1 98.06 516 PHE A CA 1
ATOM 4233 C C . PHE A 1 516 ? 24.297 -18.391 -13.711 1 98.06 516 PHE A C 1
ATOM 4235 O O . PHE A 1 516 ? 24.312 -17.203 -14.008 1 98.06 516 PHE A O 1
ATOM 4242 N N . PRO A 1 517 ? 23.703 -19.297 -14.461 1 98 517 PRO A N 1
ATOM 4243 C CA . PRO A 1 517 ? 23.031 -18.859 -15.688 1 98 517 PRO A CA 1
ATOM 4244 C C . PRO A 1 517 ? 21.906 -17.859 -15.422 1 98 517 PRO A C 1
ATOM 4246 O O . PRO A 1 517 ? 20.938 -18.172 -14.742 1 98 517 PRO A O 1
ATOM 4249 N N . GLY A 1 518 ? 22.031 -16.625 -15.945 1 97.5 518 GLY A N 1
ATOM 4250 C CA . GLY A 1 518 ? 21 -15.602 -15.789 1 97.5 518 GLY A CA 1
ATOM 4251 C C . GLY A 1 518 ? 21.203 -14.727 -14.57 1 97.5 518 GLY A C 1
ATOM 4252 O O . GLY A 1 518 ? 20.312 -13.977 -14.18 1 97.5 518 GLY A O 1
ATOM 4253 N N . VAL A 1 519 ? 22.406 -14.758 -14.031 1 97.69 519 VAL A N 1
ATOM 4254 C CA . VAL A 1 519 ? 22.688 -14.047 -12.789 1 97.69 519 VAL A CA 1
ATOM 4255 C C . VAL A 1 519 ? 22.562 -12.539 -13.016 1 97.69 519 VAL A C 1
ATOM 4257 O O . VAL A 1 519 ? 22.125 -11.805 -12.125 1 97.69 519 VAL A O 1
ATOM 4260 N N . GLU A 1 520 ? 22.938 -12.023 -14.18 1 97.81 520 GLU A N 1
ATOM 4261 C CA . GLU A 1 520 ? 22.812 -10.602 -14.461 1 97.81 520 GLU A CA 1
ATOM 4262 C C . GLU A 1 520 ? 21.359 -10.156 -14.477 1 97.81 520 GLU A C 1
ATOM 4264 O O . GLU A 1 520 ? 21.016 -9.086 -13.969 1 97.81 520 GLU A O 1
ATOM 4269 N N . LEU A 1 521 ? 20.531 -11.008 -15.047 1 98.19 521 LEU A N 1
ATOM 4270 C CA . LEU A 1 521 ? 19.109 -10.711 -15.055 1 98.19 521 LEU A CA 1
ATOM 4271 C C . LEU A 1 521 ? 18.531 -10.75 -13.648 1 98.19 521 LEU A C 1
ATOM 4273 O O . LEU A 1 521 ? 17.719 -9.898 -13.273 1 98.19 521 LEU A O 1
ATOM 4277 N N . PHE A 1 522 ? 19.016 -11.727 -12.812 1 97.81 522 PHE A N 1
ATOM 4278 C CA . PHE A 1 522 ? 18.656 -11.797 -11.406 1 97.81 522 PHE A CA 1
ATOM 4279 C C . PHE A 1 522 ? 18.953 -10.484 -10.695 1 97.81 522 PHE A C 1
ATOM 4281 O O . PHE A 1 522 ? 18.094 -9.922 -10.023 1 97.81 522 PHE A O 1
ATOM 4288 N N . SER A 1 523 ? 20.031 -10.008 -10.922 1 97.12 523 SER A N 1
ATOM 4289 C CA . SER A 1 523 ? 20.516 -8.82 -10.227 1 97.12 523 SER A CA 1
ATOM 4290 C C . SER A 1 523 ? 19.75 -7.574 -10.664 1 97.12 523 SER A C 1
ATOM 4292 O O . SER A 1 523 ? 19.375 -6.746 -9.836 1 97.12 523 SER A O 1
ATOM 4294 N N . VAL A 1 524 ? 19.547 -7.449 -11.938 1 98 524 VAL A N 1
ATOM 4295 C CA . VAL A 1 524 ? 18.922 -6.242 -12.445 1 98 524 VAL A CA 1
ATOM 4296 C C . VAL A 1 524 ? 17.438 -6.223 -12.039 1 98 524 VAL A C 1
ATOM 4298 O O . VAL A 1 524 ? 16.891 -5.164 -11.742 1 98 524 VAL A O 1
ATOM 4301 N N . ILE A 1 525 ? 16.766 -7.355 -12.047 1 98.19 525 ILE A N 1
ATOM 4302 C CA . ILE A 1 525 ? 15.359 -7.402 -11.641 1 98.19 525 ILE A CA 1
ATOM 4303 C C . ILE A 1 525 ? 15.242 -7.117 -10.148 1 98.19 525 ILE A C 1
ATOM 4305 O O . ILE A 1 525 ? 14.297 -6.469 -9.703 1 98.19 525 ILE A O 1
ATOM 4309 N N . HIS A 1 526 ? 16.219 -7.605 -9.367 1 97.06 526 HIS A N 1
ATOM 4310 C CA . HIS A 1 526 ? 16.266 -7.262 -7.953 1 97.06 526 HIS A CA 1
ATOM 4311 C C . HIS A 1 526 ? 16.406 -5.758 -7.758 1 97.06 526 HIS A C 1
ATOM 4313 O O . HIS A 1 526 ? 15.711 -5.164 -6.934 1 97.06 526 HIS A O 1
ATOM 4319 N N . SER A 1 527 ? 17.312 -5.164 -8.508 1 96.75 527 SER A N 1
ATOM 4320 C CA . SER A 1 527 ? 17.5 -3.719 -8.461 1 96.75 527 SER A CA 1
ATOM 4321 C C . SER A 1 527 ? 16.234 -2.971 -8.859 1 96.75 527 SER A C 1
ATOM 4323 O O . SER A 1 527 ? 15.891 -1.962 -8.25 1 96.75 527 SER A O 1
ATOM 4325 N N . LEU A 1 528 ? 15.617 -3.467 -9.875 1 97.69 528 LEU A N 1
ATOM 4326 C CA . LEU A 1 528 ? 14.367 -2.867 -10.336 1 97.69 528 LEU A CA 1
ATOM 4327 C C . LEU A 1 528 ? 13.312 -2.889 -9.234 1 97.69 528 LEU A C 1
ATOM 4329 O O . LEU A 1 528 ? 12.648 -1.881 -8.984 1 97.69 528 LEU A O 1
ATOM 4333 N N . ARG A 1 529 ? 13.148 -4.02 -8.617 1 96.62 529 ARG A N 1
ATOM 4334 C CA . ARG A 1 529 ? 12.18 -4.152 -7.535 1 96.62 529 ARG A CA 1
ATOM 4335 C C . ARG A 1 529 ? 12.477 -3.162 -6.414 1 96.62 529 ARG A C 1
ATOM 4337 O O . ARG A 1 529 ? 11.562 -2.521 -5.891 1 96.62 529 ARG A O 1
ATOM 4344 N N . ASN A 1 530 ? 13.703 -3.057 -6.059 1 95.88 530 ASN A N 1
ATOM 4345 C CA . ASN A 1 530 ? 14.102 -2.129 -5.004 1 95.88 530 ASN A CA 1
ATOM 4346 C C . ASN A 1 530 ? 13.852 -0.679 -5.414 1 95.88 530 ASN A C 1
ATOM 4348 O O . ASN A 1 530 ? 13.422 0.137 -4.598 1 95.88 530 ASN A O 1
ATOM 4352 N N . HIS A 1 531 ? 14.203 -0.398 -6.617 1 97.69 531 HIS A N 1
ATOM 4353 C CA . HIS A 1 531 ? 13.992 0.958 -7.109 1 97.69 531 HIS A CA 1
ATOM 4354 C C . HIS A 1 531 ? 12.516 1.318 -7.109 1 97.69 531 HIS A C 1
ATOM 4356 O O . HIS A 1 531 ? 12.141 2.443 -6.766 1 97.69 531 HIS A O 1
ATOM 4362 N N . ILE A 1 532 ? 11.688 0.428 -7.5 1 98.19 532 ILE A N 1
ATOM 4363 C CA . ILE A 1 532 ? 10.25 0.654 -7.5 1 98.19 532 ILE A CA 1
ATOM 4364 C C . ILE A 1 532 ? 9.773 0.931 -6.078 1 98.19 532 ILE A C 1
ATOM 4366 O O . ILE A 1 532 ? 8.922 1.797 -5.859 1 98.19 532 ILE A O 1
ATOM 4370 N N . LYS A 1 533 ? 10.312 0.227 -5.102 1 96.81 533 LYS A N 1
ATOM 4371 C CA . LYS A 1 533 ? 9.984 0.485 -3.705 1 96.81 533 LYS A CA 1
ATOM 4372 C C . LYS A 1 533 ? 10.344 1.913 -3.307 1 96.81 533 LYS A C 1
ATOM 4374 O O . LYS A 1 533 ? 9.586 2.576 -2.598 1 96.81 533 LYS A O 1
ATOM 4379 N N . VAL A 1 534 ? 11.422 2.357 -3.74 1 97.38 534 VAL A N 1
ATOM 4380 C CA . VAL A 1 534 ? 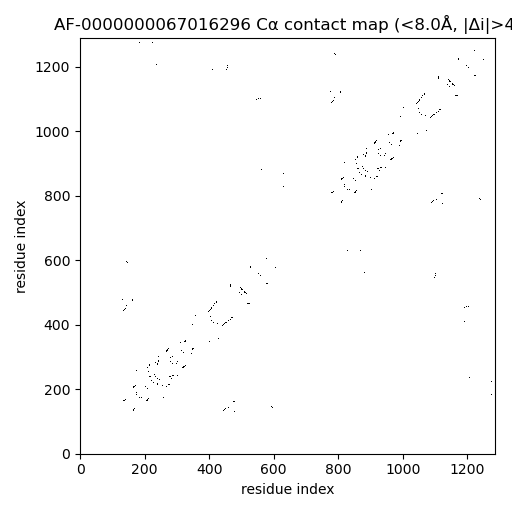11.875 3.717 -3.461 1 97.38 534 VAL A CA 1
ATOM 4381 C C . VAL A 1 534 ? 10.914 4.719 -4.094 1 97.38 534 VAL A C 1
ATOM 4383 O O . VAL A 1 534 ? 10.523 5.703 -3.457 1 97.38 534 VAL A O 1
ATOM 4386 N N . ILE A 1 535 ? 10.555 4.473 -5.309 1 98.38 535 ILE A N 1
ATOM 4387 C CA . ILE A 1 535 ? 9.625 5.352 -6.012 1 98.38 535 ILE A CA 1
ATOM 4388 C C . ILE A 1 535 ? 8.305 5.422 -5.254 1 98.38 535 ILE A C 1
ATOM 4390 O O . ILE A 1 535 ? 7.746 6.504 -5.074 1 98.38 535 ILE A O 1
ATOM 4394 N N . LYS A 1 536 ? 7.82 4.262 -4.848 1 97.31 536 LYS A N 1
ATOM 4395 C CA . LYS A 1 536 ? 6.562 4.238 -4.105 1 97.31 536 LYS A CA 1
ATOM 4396 C C . LYS A 1 536 ? 6.652 5.094 -2.846 1 97.31 536 LYS A C 1
ATOM 4398 O O . LYS A 1 536 ? 5.738 5.863 -2.545 1 97.31 536 LYS A O 1
ATOM 4403 N N . SER A 1 537 ? 7.719 5.039 -2.168 1 96.19 537 SER A N 1
ATOM 4404 C CA . SER A 1 537 ? 7.902 5.777 -0.923 1 96.19 537 SER A CA 1
ATOM 4405 C C . SER A 1 537 ? 8.164 7.258 -1.19 1 96.19 537 SER A C 1
ATOM 4407 O O . SER A 1 537 ? 7.555 8.125 -0.562 1 96.19 537 SER A O 1
ATOM 4409 N N . GLU A 1 538 ? 9.023 7.562 -2.17 1 96.81 538 GLU A N 1
ATOM 4410 C CA . GLU A 1 538 ? 9.5 8.922 -2.393 1 96.81 538 GLU A CA 1
ATOM 4411 C C . GLU A 1 538 ? 8.508 9.727 -3.223 1 96.81 538 GLU A C 1
ATOM 4413 O O . GLU A 1 538 ? 8.508 10.961 -3.174 1 96.81 538 GLU A O 1
ATOM 4418 N N . VAL A 1 539 ? 7.738 9.031 -3.979 1 98.06 539 VAL A N 1
ATOM 4419 C CA . VAL A 1 539 ? 6.863 9.773 -4.879 1 98.06 539 VAL A CA 1
ATOM 4420 C C . VAL A 1 539 ? 5.402 9.484 -4.539 1 98.06 539 VAL A C 1
ATOM 4422 O O . VAL A 1 539 ? 4.715 10.328 -3.957 1 98.06 539 VAL A O 1
ATOM 4425 N N . PHE A 1 540 ? 4.977 8.273 -4.676 1 97.25 540 PHE A N 1
ATOM 4426 C CA . PHE A 1 540 ? 3.553 7.965 -4.602 1 97.25 540 PHE A CA 1
ATOM 4427 C C . PHE A 1 540 ? 3.025 8.172 -3.188 1 97.25 540 PHE A C 1
ATOM 4429 O O . PHE A 1 540 ? 1.879 8.586 -3.002 1 97.25 540 PHE A O 1
ATOM 4436 N N . GLU A 1 541 ? 3.836 7.891 -2.188 1 95.06 541 GLU A N 1
ATOM 4437 C CA . GLU A 1 541 ? 3.412 8.008 -0.796 1 95.06 541 GLU A CA 1
ATOM 4438 C C . GLU A 1 541 ? 3.953 9.289 -0.162 1 95.06 541 GLU A C 1
ATOM 4440 O O . GLU A 1 541 ? 3.812 9.5 1.045 1 95.06 541 GLU A O 1
ATOM 4445 N N . SER A 1 542 ? 4.504 10.094 -0.97 1 95.69 542 SER A N 1
ATOM 4446 C CA . SER A 1 542 ? 5.074 11.328 -0.437 1 95.69 542 SER A CA 1
ATOM 4447 C C . SER A 1 542 ? 3.986 12.281 0.041 1 95.69 542 SER A C 1
ATOM 4449 O O . SER A 1 542 ? 2.865 12.258 -0.471 1 95.69 542 SER A O 1
ATOM 4451 N N . HIS A 1 543 ? 4.355 13.094 0.978 1 95.06 543 HIS A N 1
ATOM 4452 C CA . HIS A 1 543 ? 3.438 14.117 1.468 1 95.06 543 HIS A CA 1
ATOM 4453 C C . HIS A 1 543 ? 3.045 15.086 0.355 1 95.06 543 HIS A C 1
ATOM 4455 O O . HIS A 1 543 ? 1.892 15.516 0.281 1 95.06 543 HIS A O 1
ATOM 4461 N N . GLN A 1 544 ? 3.969 15.422 -0.49 1 96.5 544 GLN A N 1
ATOM 4462 C CA . GLN A 1 544 ? 3.742 16.391 -1.558 1 96.5 544 GLN A CA 1
ATOM 4463 C C . GLN A 1 544 ? 2.664 15.898 -2.521 1 96.5 544 GLN A C 1
ATOM 4465 O O . GLN A 1 544 ? 1.749 16.656 -2.867 1 96.5 544 GLN A O 1
ATOM 4470 N N . VAL A 1 545 ? 2.793 14.688 -2.873 1 96.75 545 VAL A N 1
ATOM 4471 C CA . VAL A 1 545 ? 1.822 14.133 -3.812 1 96.75 545 VAL A CA 1
ATOM 4472 C C . VAL A 1 545 ? 0.479 13.938 -3.111 1 96.75 545 VAL A C 1
ATOM 4474 O O . VAL A 1 545 ? -0.568 14.297 -3.652 1 96.75 545 VAL A O 1
ATOM 4477 N N . LYS A 1 546 ? 0.466 13.5 -1.912 1 96.19 546 LYS A N 1
ATOM 4478 C CA . LYS A 1 546 ? -0.764 13.211 -1.179 1 96.19 546 LYS A CA 1
ATOM 4479 C C . LYS A 1 546 ? -1.478 14.5 -0.782 1 96.19 546 LYS A C 1
ATOM 4481 O O . LYS A 1 546 ? -2.709 14.562 -0.771 1 96.19 546 LYS A O 1
ATOM 4486 N N . GLY A 1 547 ? -0.724 15.469 -0.507 1 97 547 GLY A N 1
ATOM 4487 C CA . GLY A 1 547 ? -1.309 16.688 0.042 1 97 547 GLY A CA 1
ATOM 4488 C C . GLY A 1 547 ? -1.62 17.719 -1.014 1 97 547 GLY A C 1
ATOM 4489 O O . GLY A 1 547 ? -2.549 18.516 -0.853 1 97 547 GLY A O 1
ATOM 4490 N N . TRP A 1 548 ? -0.857 17.812 -2.18 1 97.62 548 TRP A N 1
ATOM 4491 C CA . TRP A 1 548 ? -0.965 18.953 -3.088 1 97.62 548 TRP A CA 1
ATOM 4492 C C . TRP A 1 548 ? -1.114 18.484 -4.531 1 97.62 548 TRP A C 1
ATOM 4494 O O . TRP A 1 548 ? -1.182 19.297 -5.453 1 97.62 548 TRP A O 1
ATOM 4504 N N . LEU A 1 549 ? -1.074 17.188 -4.758 1 97.31 549 LEU A N 1
ATOM 4505 C CA . LEU A 1 549 ? -1.236 16.625 -6.09 1 97.31 549 LEU A CA 1
ATOM 4506 C C . LEU A 1 549 ? -2.244 15.477 -6.074 1 97.31 549 LEU A C 1
ATOM 4508 O O . LEU A 1 549 ? -2.115 14.516 -6.84 1 97.31 549 LEU A O 1
ATOM 4512 N N . ASN A 1 550 ? -3.109 15.539 -5.141 1 95 550 ASN A N 1
ATOM 4513 C CA . ASN A 1 550 ? -4.195 14.57 -5.051 1 95 550 ASN A CA 1
ATOM 4514 C C . ASN A 1 550 ? -5.309 14.875 -6.051 1 95 550 ASN A C 1
ATOM 4516 O O . ASN A 1 550 ? -5.23 15.859 -6.785 1 95 550 ASN A O 1
ATOM 4520 N N . ARG A 1 551 ? -6.324 14.062 -6.137 1 95.19 551 ARG A N 1
ATOM 4521 C CA . ARG A 1 551 ? -7.387 14.188 -7.125 1 95.19 551 ARG A CA 1
ATOM 4522 C C . ARG A 1 551 ? -8.078 15.547 -7.012 1 95.19 551 ARG A C 1
ATOM 4524 O O . ARG A 1 551 ? -8.445 16.141 -8.023 1 95.19 551 ARG A O 1
ATOM 4531 N N . PHE A 1 552 ? -8.32 16.031 -5.812 1 95.62 552 PHE A N 1
ATOM 4532 C CA . PHE A 1 552 ? -8.93 17.344 -5.613 1 95.62 552 PHE A CA 1
ATOM 4533 C C . PHE A 1 552 ? -8.086 18.438 -6.246 1 95.62 552 PHE A C 1
ATOM 4535 O O . PHE A 1 552 ? -8.602 19.281 -6.977 1 95.62 552 PHE A O 1
ATOM 4542 N N . ASN A 1 553 ? -6.809 18.391 -5.973 1 96.94 553 ASN A N 1
ATOM 4543 C CA . ASN A 1 553 ? -5.879 19.391 -6.469 1 96.94 553 ASN A CA 1
ATOM 4544 C C . ASN A 1 553 ? -5.832 19.406 -7.996 1 96.94 553 ASN A C 1
ATOM 4546 O O . ASN A 1 553 ? -5.891 20.469 -8.609 1 96.94 553 ASN A O 1
ATOM 4550 N N . ILE A 1 554 ? -5.777 18.219 -8.539 1 96.56 554 ILE A N 1
ATOM 4551 C CA . ILE A 1 554 ? -5.66 18.078 -9.984 1 96.56 554 ILE A CA 1
ATOM 4552 C C . ILE A 1 554 ? -6.953 18.547 -10.656 1 96.56 554 ILE A C 1
ATOM 4554 O O . ILE A 1 554 ? -6.922 19.375 -11.57 1 96.56 554 ILE A O 1
ATOM 4558 N N . HIS A 1 555 ? -8.07 18.109 -10.172 1 95.06 555 HIS A N 1
ATOM 4559 C CA . HIS A 1 555 ? -9.359 18.391 -10.797 1 95.06 555 HIS A CA 1
ATOM 4560 C C . HIS A 1 555 ? -9.703 19.875 -10.727 1 95.06 555 HIS A C 1
ATOM 4562 O O . HIS A 1 555 ? -10.305 20.422 -11.656 1 95.06 555 HIS A O 1
ATOM 4568 N N . HIS A 1 556 ? -9.328 20.531 -9.672 1 94.81 556 HIS A N 1
ATOM 4569 C CA . HIS A 1 556 ? -9.75 21.922 -9.477 1 94.81 556 HIS A CA 1
ATOM 4570 C C . HIS A 1 556 ? -8.602 22.891 -9.758 1 94.81 556 HIS A C 1
ATOM 4572 O O . HIS A 1 556 ? -8.773 24.109 -9.641 1 94.81 556 HIS A O 1
ATOM 4578 N N . GLY A 1 557 ? -7.48 22.328 -10.156 1 95.62 557 GLY A N 1
ATOM 4579 C CA . GLY A 1 557 ? -6.332 23.188 -10.391 1 95.62 557 GLY A CA 1
ATOM 4580 C C . GLY A 1 557 ? -5.961 24.031 -9.18 1 95.62 557 GLY A C 1
ATOM 4581 O O . GLY A 1 557 ? -5.754 25.234 -9.297 1 95.62 557 GLY A O 1
ATOM 4582 N N . TYR A 1 558 ? -5.969 23.547 -8.047 1 96.38 558 TYR A N 1
ATOM 4583 C CA . TYR A 1 558 ? -5.82 24.219 -6.762 1 96.38 558 TYR A CA 1
ATOM 4584 C C . TYR A 1 558 ? -4.68 23.609 -5.957 1 96.38 558 TYR A C 1
ATOM 4586 O O . TYR A 1 558 ? -4.863 22.625 -5.254 1 96.38 558 TYR A O 1
ATOM 4594 N N . THR A 1 559 ? -3.459 24.219 -6.023 1 96.5 559 THR A N 1
ATOM 4595 C CA . THR A 1 559 ? -2.293 23.594 -5.426 1 96.5 559 THR A CA 1
ATOM 4596 C C . THR A 1 559 ? -1.223 24.625 -5.086 1 96.5 559 THR A C 1
ATOM 4598 O O . THR A 1 559 ? -1.392 25.812 -5.359 1 96.5 559 THR A O 1
ATOM 4601 N N . GLN A 1 560 ? -0.193 24.125 -4.359 1 95 560 GLN A N 1
ATOM 4602 C CA . GLN A 1 560 ? 0.987 24.906 -4.012 1 95 560 GLN A CA 1
ATOM 4603 C C . GLN A 1 560 ? 2.207 24.453 -4.809 1 95 560 GLN A C 1
ATOM 4605 O O . GLN A 1 560 ? 2.793 23.406 -4.512 1 95 560 GLN A O 1
ATOM 4610 N N . LEU A 1 561 ? 2.617 25.297 -5.711 1 94.19 561 LEU A N 1
ATOM 4611 C CA . LEU A 1 561 ? 3.637 24.906 -6.684 1 94.19 561 LEU A CA 1
ATOM 4612 C C . LEU A 1 561 ? 4.988 24.719 -6.004 1 94.19 561 LEU A C 1
ATOM 4614 O O . LEU A 1 561 ? 5.859 24.031 -6.527 1 94.19 561 LEU A O 1
ATOM 4618 N N . TRP A 1 562 ? 5.156 25.344 -4.859 1 92 562 TRP A N 1
ATOM 4619 C CA . TRP A 1 562 ? 6.398 25.203 -4.113 1 92 562 TRP A CA 1
ATOM 4620 C C . TRP A 1 562 ? 6.734 23.719 -3.896 1 92 562 TRP A C 1
ATOM 4622 O O . TRP A 1 562 ? 7.875 23.297 -4.109 1 92 562 TRP A O 1
ATOM 4632 N N . TYR A 1 563 ? 5.805 22.938 -3.547 1 92.75 563 TYR A N 1
ATOM 4633 C CA . TYR A 1 563 ? 6 21.516 -3.268 1 92.75 563 TYR A CA 1
ATOM 4634 C C . TYR A 1 563 ? 6.082 20.719 -4.559 1 92.75 563 TYR A C 1
ATOM 4636 O O . TYR A 1 563 ? 6.824 19.734 -4.641 1 92.75 563 TYR A O 1
ATOM 4644 N N . LEU A 1 564 ? 5.402 21.109 -5.551 1 95.12 564 LEU A N 1
ATOM 4645 C CA . LEU A 1 564 ? 5.32 20.344 -6.793 1 95.12 564 LEU A CA 1
ATOM 4646 C C . LEU A 1 564 ? 6.613 20.469 -7.594 1 95.12 564 LEU A C 1
ATOM 4648 O O . LEU A 1 564 ? 7.012 19.531 -8.289 1 95.12 564 LEU A O 1
ATOM 4652 N N . LEU A 1 565 ? 7.227 21.609 -7.531 1 93.12 565 LEU A N 1
ATOM 4653 C CA . LEU A 1 565 ? 8.445 21.797 -8.305 1 93.12 565 LEU A CA 1
ATOM 4654 C C . LEU A 1 565 ? 9.562 20.891 -7.793 1 93.12 565 LEU A C 1
ATOM 4656 O O . LEU A 1 565 ? 10.344 20.359 -8.586 1 93.12 565 LEU A O 1
ATOM 4660 N N . GLN A 1 566 ? 9.594 20.797 -6.504 1 90.94 566 GLN A N 1
ATOM 4661 C CA . GLN A 1 566 ? 10.555 19.844 -5.945 1 90.94 566 GLN A CA 1
ATOM 4662 C C . GLN A 1 566 ? 10.258 18.422 -6.41 1 90.94 566 GLN A C 1
ATOM 4664 O O . GLN A 1 566 ? 11.18 17.688 -6.758 1 90.94 566 GLN A O 1
ATOM 4669 N N . MET A 1 567 ? 9.094 18.094 -6.465 1 95.81 567 MET A N 1
ATOM 4670 C CA . MET A 1 567 ? 8.664 16.75 -6.855 1 95.81 567 MET A CA 1
ATOM 4671 C C . MET A 1 567 ? 8.922 16.516 -8.344 1 95.81 567 MET A C 1
ATOM 4673 O O . MET A 1 567 ? 9.242 15.391 -8.75 1 95.81 567 MET A O 1
ATOM 4677 N N . LYS A 1 568 ? 8.805 17.547 -9.102 1 97.06 568 LYS A N 1
ATOM 4678 C CA . LYS A 1 568 ? 9.023 17.422 -10.539 1 97.06 568 LYS A CA 1
ATOM 4679 C C . LYS A 1 568 ? 10.414 16.859 -10.836 1 97.06 568 LYS A C 1
ATOM 4681 O O . LYS A 1 568 ? 10.547 15.914 -11.617 1 97.06 568 LYS A O 1
ATOM 4686 N N . SER A 1 569 ? 11.391 17.438 -10.188 1 96 569 SER A N 1
ATOM 4687 C CA . SER A 1 569 ? 12.766 17 -10.406 1 96 569 SER A CA 1
ATOM 4688 C C . SER A 1 569 ? 12.961 15.555 -9.977 1 96 569 SER A C 1
ATOM 4690 O O . SER A 1 569 ? 13.641 14.789 -10.664 1 96 569 SER A O 1
ATOM 4692 N N . ILE A 1 570 ? 12.398 15.18 -8.883 1 97.81 570 ILE A N 1
ATOM 4693 C CA . ILE A 1 570 ? 12.516 13.828 -8.352 1 97.81 570 ILE A CA 1
ATOM 4694 C C . ILE A 1 570 ? 11.852 12.836 -9.305 1 97.81 570 ILE A C 1
ATOM 4696 O O . ILE A 1 570 ? 12.414 11.789 -9.617 1 97.81 570 ILE A O 1
ATOM 4700 N N . ILE A 1 571 ? 10.719 13.156 -9.852 1 98.56 571 ILE A N 1
ATOM 4701 C CA . ILE A 1 571 ? 9.961 12.305 -10.758 1 98.56 571 ILE A CA 1
ATOM 4702 C C . ILE A 1 571 ? 10.734 12.117 -12.062 1 98.56 571 ILE A C 1
ATOM 4704 O O . ILE A 1 571 ? 10.836 11 -12.57 1 98.56 571 ILE A O 1
ATOM 4708 N N . GLU A 1 572 ? 11.289 13.211 -12.555 1 98 572 GLU A N 1
ATOM 4709 C CA . GLU A 1 572 ? 12.062 13.133 -13.781 1 98 572 GLU A CA 1
ATOM 4710 C C . GLU A 1 572 ? 13.273 12.219 -13.617 1 98 572 GLU A C 1
ATOM 4712 O O . GLU A 1 572 ? 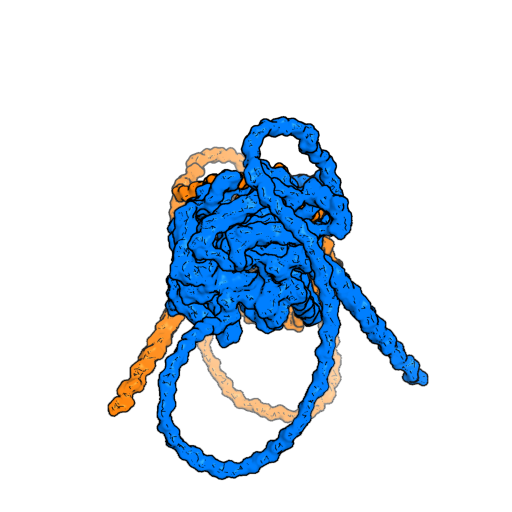13.594 11.438 -14.516 1 98 572 GLU A O 1
ATOM 4717 N N . MET A 1 573 ? 13.867 12.328 -12.516 1 98.25 573 MET A N 1
ATOM 4718 C CA . MET A 1 573 ? 15.008 11.461 -12.227 1 98.25 573 MET A CA 1
ATOM 4719 C C . MET A 1 573 ? 14.586 10 -12.195 1 98.25 573 MET A C 1
ATOM 4721 O O . MET A 1 573 ? 15.242 9.148 -12.805 1 98.25 573 MET A O 1
ATOM 4725 N N . HIS A 1 574 ? 13.477 9.68 -11.531 1 98.44 574 HIS A N 1
ATOM 4726 C CA . HIS A 1 574 ? 13.016 8.305 -11.414 1 98.44 574 HIS A CA 1
ATOM 4727 C C . HIS A 1 574 ? 12.555 7.762 -12.758 1 98.44 574 HIS A C 1
ATOM 4729 O O . HIS A 1 574 ? 12.703 6.574 -13.039 1 98.44 574 HIS A O 1
ATOM 4735 N N . ILE A 1 575 ? 11.969 8.625 -13.625 1 98.12 575 ILE A N 1
ATOM 4736 C CA . ILE A 1 575 ? 11.594 8.203 -14.969 1 98.12 575 ILE A CA 1
ATOM 4737 C C . ILE A 1 575 ? 12.844 7.777 -15.75 1 98.12 575 ILE A C 1
ATOM 4739 O O . ILE A 1 575 ? 12.852 6.719 -16.375 1 98.12 575 ILE A O 1
ATOM 4743 N N . SER A 1 576 ? 13.867 8.602 -15.664 1 97.88 576 SER A N 1
ATOM 4744 C CA . SER A 1 576 ? 15.117 8.289 -16.344 1 97.88 576 SER A CA 1
ATOM 4745 C C . SER A 1 576 ? 15.711 6.977 -15.844 1 97.88 576 SER A C 1
ATOM 4747 O O . SER A 1 576 ? 16.125 6.133 -16.641 1 97.88 576 SER A O 1
ATOM 4749 N N . ASP A 1 577 ? 15.727 6.805 -14.562 1 98 577 ASP A N 1
ATOM 4750 C CA . ASP A 1 577 ? 16.266 5.582 -13.961 1 98 577 ASP A CA 1
ATOM 4751 C C . ASP A 1 577 ? 15.453 4.363 -14.406 1 98 577 ASP A C 1
ATOM 4753 O O . ASP A 1 577 ? 16.031 3.324 -14.742 1 98 577 ASP A O 1
ATOM 4757 N N . MET A 1 578 ? 14.156 4.477 -14.414 1 98.06 578 MET A N 1
ATOM 4758 C CA . MET A 1 578 ? 13.281 3.373 -14.789 1 98.06 578 MET A CA 1
ATOM 4759 C C . MET A 1 578 ? 13.477 3 -16.25 1 98.06 578 MET A C 1
ATOM 4761 O O . MET A 1 578 ? 13.461 1.818 -16.609 1 98.06 578 MET A O 1
ATOM 4765 N N . LEU A 1 579 ? 13.609 4.004 -17.094 1 97.38 579 LEU A N 1
ATOM 4766 C CA . LEU A 1 579 ? 13.836 3.734 -18.5 1 97.38 579 LEU A CA 1
ATOM 4767 C C . LEU A 1 579 ? 15.148 2.996 -18.719 1 97.38 579 LEU A C 1
ATOM 4769 O O . LEU A 1 579 ? 15.211 2.045 -19.5 1 97.38 579 LEU A O 1
ATOM 4773 N N . ASN A 1 580 ? 16.141 3.4 -18.031 1 97.56 580 ASN A N 1
ATOM 4774 C CA . ASN A 1 580 ? 17.438 2.734 -18.125 1 97.56 580 ASN A CA 1
ATOM 4775 C C . ASN A 1 580 ? 17.375 1.294 -17.625 1 97.56 580 ASN A C 1
ATOM 4777 O O . ASN A 1 580 ? 17.891 0.381 -18.281 1 97.56 580 ASN A O 1
ATOM 4781 N N . LEU A 1 581 ? 16.734 1.086 -16.469 1 97.75 581 LEU A N 1
ATOM 4782 C CA . LEU A 1 581 ? 16.578 -0.257 -15.922 1 97.75 581 LEU A CA 1
ATOM 4783 C C . LEU A 1 581 ? 15.773 -1.145 -16.859 1 97.75 581 LEU A C 1
ATOM 4785 O O . LEU A 1 581 ? 16.094 -2.318 -17.047 1 97.75 581 LEU A O 1
ATOM 4789 N N . THR A 1 582 ? 14.742 -0.547 -17.406 1 97.12 582 THR A N 1
ATOM 4790 C CA . THR A 1 582 ? 13.891 -1.284 -18.344 1 97.12 582 THR A CA 1
ATOM 4791 C C . THR A 1 582 ? 14.695 -1.749 -19.547 1 97.12 582 THR A C 1
ATOM 4793 O O . THR A 1 582 ? 14.578 -2.898 -19.969 1 97.12 582 THR A O 1
ATOM 4796 N N . LYS A 1 583 ? 15.5 -0.891 -20.078 1 97.19 583 LYS A N 1
ATOM 4797 C CA . LYS A 1 583 ? 16.344 -1.234 -21.219 1 97.19 583 LYS A CA 1
ATOM 4798 C C . LYS A 1 583 ? 17.328 -2.34 -20.859 1 97.19 583 LYS A C 1
ATOM 4800 O O . LYS A 1 583 ? 17.578 -3.246 -21.656 1 97.19 583 LYS A O 1
ATOM 4805 N N . MET A 1 584 ? 17.875 -2.244 -19.703 1 98.19 584 MET A N 1
ATOM 4806 C CA . MET A 1 584 ? 18.812 -3.262 -19.25 1 98.19 584 MET A CA 1
ATOM 4807 C C . MET A 1 584 ? 18.125 -4.617 -19.109 1 98.19 584 MET A C 1
ATOM 4809 O O . MET A 1 584 ? 18.672 -5.637 -19.547 1 98.19 584 MET A O 1
ATOM 4813 N N . VAL A 1 585 ? 16.938 -4.645 -18.516 1 98.38 585 VAL A N 1
ATOM 4814 C CA . VAL A 1 585 ? 16.188 -5.887 -18.359 1 98.38 585 VAL A CA 1
ATOM 4815 C C . VAL A 1 585 ? 15.883 -6.484 -19.734 1 98.38 585 VAL A C 1
ATOM 4817 O O . VAL A 1 585 ? 16.062 -7.684 -19.953 1 98.38 585 VAL A O 1
ATOM 4820 N N . GLN A 1 586 ? 15.422 -5.613 -20.578 1 97.69 586 GLN A N 1
ATOM 4821 C CA . GLN A 1 586 ? 15.094 -6.055 -21.938 1 97.69 586 GLN A CA 1
ATOM 4822 C C . GLN A 1 586 ? 16.297 -6.711 -22.609 1 97.69 586 GLN A C 1
ATOM 4824 O O . GLN A 1 586 ? 16.188 -7.793 -23.188 1 97.69 586 GLN A O 1
ATOM 4829 N N . SER A 1 587 ? 17.438 -6.078 -22.516 1 98.38 587 SER A N 1
ATOM 4830 C CA . SER A 1 587 ? 18.656 -6.574 -23.141 1 98.38 587 SER A CA 1
ATOM 4831 C C . SER A 1 587 ? 19.078 -7.91 -22.547 1 98.38 587 SER A C 1
ATOM 4833 O O . SER A 1 587 ? 19.469 -8.828 -23.266 1 98.38 587 SER A O 1
ATOM 4835 N N . LEU A 1 588 ? 18.922 -8.055 -21.266 1 98.62 588 LEU A N 1
ATOM 4836 C CA . LEU A 1 588 ? 19.375 -9.258 -20.578 1 98.62 588 LEU A CA 1
ATOM 4837 C C . LEU A 1 588 ? 18.391 -10.406 -20.766 1 98.62 588 LEU A C 1
ATOM 4839 O O . LEU A 1 588 ? 18.75 -11.57 -20.609 1 98.62 588 LEU A O 1
ATOM 4843 N N . MET A 1 589 ? 17.141 -10.117 -21.094 1 98.5 589 MET A N 1
ATOM 4844 C CA . MET A 1 589 ? 16.141 -11.148 -21.328 1 98.5 589 MET A CA 1
ATOM 4845 C C . MET A 1 589 ? 16.266 -11.711 -22.75 1 98.5 589 MET A C 1
ATOM 4847 O O . MET A 1 589 ? 15.852 -12.844 -23 1 98.5 589 MET A O 1
ATOM 4851 N N . GLN A 1 590 ? 16.859 -11.008 -23.656 1 98.25 590 GLN A N 1
ATOM 4852 C CA . GLN A 1 590 ? 16.875 -11.336 -25.078 1 98.25 590 GLN A CA 1
ATOM 4853 C C . GLN A 1 590 ? 17.531 -12.695 -25.328 1 98.25 590 GLN A C 1
ATOM 4855 O O . GLN A 1 590 ? 17.031 -13.492 -26.125 1 98.25 590 GLN A O 1
ATOM 4860 N N . PRO A 1 591 ? 18.609 -12.977 -24.641 1 98.38 591 PRO A N 1
ATOM 4861 C CA . PRO A 1 591 ? 19.219 -14.281 -24.891 1 98.38 591 PRO A CA 1
ATOM 4862 C C . PRO A 1 591 ? 18.438 -15.438 -24.281 1 98.38 591 PRO A C 1
ATOM 4864 O O . PRO A 1 591 ? 18.656 -16.594 -24.625 1 98.38 591 PRO A O 1
ATOM 4867 N N . ILE A 1 592 ? 17.484 -15.195 -23.438 1 98.56 592 ILE A N 1
ATOM 4868 C CA . ILE A 1 592 ? 16.828 -16.234 -22.641 1 98.56 592 ILE A CA 1
ATOM 4869 C C . ILE A 1 592 ? 15.406 -16.453 -23.156 1 98.56 592 ILE A C 1
ATOM 4871 O O . ILE A 1 592 ? 14.914 -17.578 -23.172 1 98.56 592 ILE A O 1
ATOM 4875 N N . PHE A 1 593 ? 14.766 -15.383 -23.594 1 98.19 593 PHE A N 1
ATOM 4876 C CA . PHE A 1 593 ? 13.352 -15.461 -23.938 1 98.19 593 PHE A CA 1
ATOM 4877 C C . PHE A 1 593 ? 13.117 -14.883 -25.344 1 98.19 593 PHE A C 1
ATOM 4879 O O . PHE A 1 593 ? 13.961 -14.172 -25.875 1 98.19 593 PHE A O 1
ATOM 4886 N N . ARG A 1 594 ? 11.945 -15.242 -25.859 1 96.62 594 ARG A N 1
ATOM 4887 C CA . ARG A 1 594 ? 11.5 -14.656 -27.125 1 96.62 594 ARG A CA 1
ATOM 4888 C C . ARG A 1 594 ? 10.859 -13.289 -26.891 1 96.62 594 ARG A C 1
ATOM 4890 O O . ARG A 1 594 ? 10.516 -12.945 -25.766 1 96.62 594 ARG A O 1
ATOM 4897 N N . LYS A 1 595 ? 10.672 -12.531 -27.938 1 95.75 595 LYS A N 1
ATOM 4898 C CA . LYS A 1 595 ? 10.266 -11.133 -27.891 1 95.75 595 LYS A CA 1
ATOM 4899 C C . LYS A 1 595 ? 8.914 -10.977 -27.203 1 95.75 595 LYS A C 1
ATOM 4901 O O . LYS A 1 595 ? 8.703 -10.047 -26.422 1 95.75 595 LYS A O 1
ATOM 4906 N N . ASN A 1 596 ? 7.973 -11.844 -27.5 1 95.56 596 ASN A N 1
ATOM 4907 C CA . ASN A 1 596 ? 6.629 -11.711 -26.953 1 95.56 596 ASN A CA 1
ATOM 4908 C C . ASN A 1 596 ? 6.637 -11.844 -25.422 1 95.56 596 ASN A C 1
ATOM 4910 O O . ASN A 1 596 ? 5.887 -11.156 -24.734 1 95.56 596 ASN A O 1
ATOM 4914 N N . THR A 1 597 ? 7.445 -12.719 -24.922 1 96.56 597 THR A N 1
ATOM 4915 C CA . THR A 1 597 ? 7.578 -12.883 -23.469 1 96.56 597 THR A CA 1
ATOM 4916 C C . THR A 1 597 ? 8.172 -11.633 -22.844 1 96.56 597 THR A C 1
ATOM 4918 O O . THR A 1 597 ? 7.703 -11.18 -21.781 1 96.56 597 THR A O 1
ATOM 4921 N N . ILE A 1 598 ? 9.156 -11.07 -23.469 1 97.25 598 ILE A N 1
ATOM 4922 C CA . ILE A 1 598 ? 9.82 -9.875 -22.969 1 97.25 598 ILE A CA 1
ATOM 4923 C C . ILE A 1 598 ? 8.828 -8.719 -22.906 1 97.25 598 ILE A C 1
ATOM 4925 O O . ILE A 1 598 ? 8.711 -8.039 -21.891 1 97.25 598 ILE A O 1
ATOM 4929 N N . ASP A 1 599 ? 8.109 -8.562 -23.984 1 95.94 599 ASP A N 1
ATOM 4930 C CA . ASP A 1 599 ? 7.137 -7.477 -24.062 1 95.94 599 ASP A CA 1
ATOM 4931 C C . ASP A 1 599 ? 6.062 -7.625 -22.984 1 95.94 599 ASP A C 1
ATOM 4933 O O . ASP A 1 599 ? 5.668 -6.645 -22.359 1 95.94 599 ASP A O 1
ATOM 4937 N N . GLU A 1 600 ? 5.57 -8.812 -22.812 1 96.12 600 GLU A N 1
ATOM 4938 C CA . GLU A 1 600 ? 4.535 -9.039 -21.812 1 96.12 600 GLU A CA 1
ATOM 4939 C C . GLU A 1 600 ? 5.043 -8.719 -20.406 1 96.12 600 GLU A C 1
ATOM 4941 O O . GLU A 1 600 ? 4.336 -8.094 -19.609 1 96.12 600 GLU A O 1
ATOM 4946 N N . TRP A 1 601 ? 6.242 -9.133 -20.109 1 97.19 601 TRP A N 1
ATOM 4947 C CA . TRP A 1 601 ? 6.801 -8.93 -18.766 1 97.19 601 TRP A CA 1
ATOM 4948 C C . TRP A 1 601 ? 6.996 -7.441 -18.484 1 97.19 601 TRP A C 1
ATOM 4950 O O . TRP A 1 601 ? 6.637 -6.957 -17.406 1 97.19 601 TRP A O 1
ATOM 4960 N N . LEU A 1 602 ? 7.547 -6.75 -19.438 1 97.19 602 LEU A N 1
ATOM 4961 C CA . LEU A 1 602 ? 7.773 -5.32 -19.266 1 97.19 602 LEU A CA 1
ATOM 4962 C C . LEU A 1 602 ? 6.453 -4.57 -19.156 1 97.19 602 LEU A C 1
ATOM 4964 O O . LEU A 1 602 ? 6.324 -3.646 -18.344 1 97.19 602 LEU A O 1
ATOM 4968 N N . TYR A 1 603 ? 5.504 -4.957 -19.938 1 96.44 603 TYR A N 1
ATOM 4969 C CA . TYR A 1 603 ? 4.172 -4.363 -19.922 1 96.44 603 TYR A CA 1
ATOM 4970 C C . TYR A 1 603 ? 3.543 -4.477 -18.547 1 96.44 603 TYR A C 1
ATOM 4972 O O . TYR A 1 603 ? 2.855 -3.557 -18.094 1 96.44 603 TYR A O 1
ATOM 4980 N N . GLU A 1 604 ? 3.885 -5.582 -17.922 1 95.31 604 GLU A N 1
ATOM 4981 C C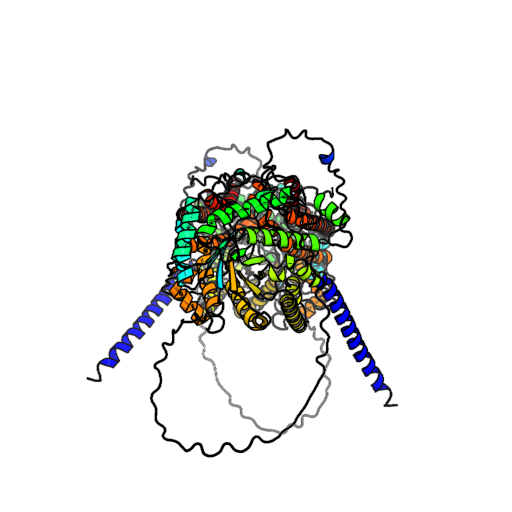A . GLU A 1 604 ? 3.242 -5.883 -16.656 1 95.31 604 GLU A CA 1
ATOM 4982 C C . GLU A 1 604 ? 4.008 -5.258 -15.484 1 95.31 604 GLU A C 1
ATOM 4984 O O . GLU A 1 604 ? 3.404 -4.773 -14.523 1 95.31 604 GLU A O 1
ATOM 4989 N N . TYR A 1 605 ? 5.348 -5.191 -15.531 1 96.38 605 TYR A N 1
ATOM 4990 C CA . TYR A 1 605 ? 6.086 -4.949 -14.297 1 96.38 605 TYR A CA 1
ATOM 4991 C C . TYR A 1 605 ? 6.805 -3.607 -14.344 1 96.38 605 TYR A C 1
ATOM 4993 O O . TYR A 1 605 ? 7.199 -3.068 -13.305 1 96.38 605 TYR A O 1
ATOM 5001 N N . THR A 1 606 ? 7.004 -2.988 -15.5 1 96.81 606 THR A N 1
ATOM 5002 C CA . THR A 1 606 ? 7.746 -1.735 -15.562 1 96.81 606 THR A CA 1
ATOM 5003 C C . THR A 1 606 ? 6.852 -0.6 -16.047 1 96.81 606 THR A C 1
ATOM 5005 O O . THR A 1 606 ? 6.844 0.485 -15.469 1 96.81 606 THR A O 1
ATOM 5008 N N . ASP A 1 607 ? 6.039 -0.877 -17.047 1 96.62 607 ASP A N 1
ATOM 5009 C CA . ASP A 1 607 ? 5.305 0.166 -17.75 1 96.62 607 ASP A CA 1
ATOM 5010 C C . ASP A 1 607 ? 4.336 0.888 -16.828 1 96.62 607 ASP A C 1
ATOM 5012 O O . ASP A 1 607 ? 4.199 2.111 -16.875 1 96.62 607 ASP A O 1
ATOM 5016 N N . PRO A 1 608 ? 3.645 0.146 -15.953 1 96.44 608 PRO A N 1
ATOM 5017 C CA . PRO A 1 608 ? 2.678 0.844 -15.109 1 96.44 608 PRO A CA 1
ATOM 5018 C C . PRO A 1 608 ? 3.322 1.927 -14.242 1 96.44 608 PRO A C 1
ATOM 5020 O O . PRO A 1 608 ? 2.742 3 -14.055 1 96.44 608 PRO A O 1
ATOM 5023 N N . ILE A 1 609 ? 4.504 1.637 -13.695 1 97.94 609 ILE A N 1
ATOM 5024 C CA . ILE A 1 609 ? 5.195 2.594 -12.836 1 97.94 609 ILE A CA 1
ATOM 5025 C C . ILE A 1 609 ? 5.617 3.809 -13.656 1 97.94 609 ILE A C 1
ATOM 5027 O O . ILE A 1 609 ? 5.414 4.949 -13.234 1 97.94 609 ILE A O 1
ATOM 5031 N N . ILE A 1 610 ? 6.164 3.568 -14.828 1 97.88 610 ILE A N 1
ATOM 5032 C CA . ILE A 1 610 ? 6.617 4.645 -15.703 1 97.88 610 ILE A CA 1
ATOM 5033 C C . ILE A 1 610 ? 5.426 5.504 -16.125 1 97.88 610 ILE A C 1
ATOM 5035 O O . ILE A 1 610 ? 5.508 6.734 -16.109 1 97.88 610 ILE A O 1
ATOM 5039 N N . GLU A 1 611 ? 4.367 4.863 -16.484 1 97.31 611 GLU A N 1
ATOM 5040 C CA . GLU A 1 611 ? 3.168 5.578 -16.922 1 97.31 611 GLU A CA 1
ATOM 5041 C C . GLU A 1 611 ? 2.607 6.441 -15.789 1 97.31 611 GLU A C 1
ATOM 5043 O O . GLU A 1 611 ? 2.188 7.574 -16.016 1 97.31 611 GLU A O 1
ATOM 5048 N N . GLN A 1 612 ? 2.6 5.926 -14.617 1 97.69 612 GLN A N 1
ATOM 5049 C CA . GLN A 1 612 ? 2.109 6.691 -13.477 1 97.69 612 GLN A CA 1
ATOM 5050 C C . GLN A 1 612 ? 2.988 7.91 -13.219 1 97.69 612 GLN A C 1
ATOM 5052 O O . GLN A 1 612 ? 2.48 8.992 -12.922 1 97.69 612 GLN A O 1
ATOM 5057 N N . LEU A 1 613 ? 4.293 7.699 -13.219 1 98.31 613 LEU A N 1
ATOM 5058 C CA . LEU A 1 613 ? 5.219 8.812 -13.039 1 98.31 613 LEU A CA 1
ATOM 5059 C C . LEU A 1 613 ? 5.016 9.875 -14.109 1 98.31 613 LEU A C 1
ATOM 5061 O O . LEU A 1 613 ? 4.992 11.07 -13.812 1 98.31 613 LEU A O 1
ATOM 5065 N N . ARG A 1 614 ? 4.844 9.438 -15.352 1 97.75 614 ARG A N 1
ATOM 5066 C CA . ARG A 1 614 ? 4.633 10.367 -16.453 1 97.75 614 ARG A CA 1
ATOM 5067 C C . ARG A 1 614 ? 3.316 11.125 -16.281 1 97.75 614 ARG A C 1
ATOM 5069 O O . ARG A 1 614 ? 3.227 12.305 -16.625 1 97.75 614 ARG A O 1
ATOM 5076 N N . GLU A 1 615 ? 2.352 10.453 -15.844 1 97.56 615 GLU A N 1
ATOM 5077 C CA . GLU A 1 615 ? 1.069 11.102 -15.586 1 97.56 615 GLU A CA 1
ATOM 5078 C C . GLU A 1 615 ? 1.206 12.195 -14.531 1 97.56 615 GLU A C 1
ATOM 5080 O O . GLU A 1 615 ? 0.656 13.289 -14.688 1 97.56 615 GLU A O 1
ATOM 5085 N N . LEU A 1 616 ? 1.882 11.906 -13.469 1 98.06 616 LEU A N 1
ATOM 5086 C CA . LEU A 1 616 ? 2.113 12.898 -12.43 1 98.06 616 LEU A CA 1
ATOM 5087 C C . LEU A 1 616 ? 2.865 14.102 -12.984 1 98.06 616 LEU A C 1
ATOM 5089 O O . LEU A 1 616 ? 2.527 15.25 -12.68 1 98.06 616 LEU A O 1
ATOM 5093 N N . LEU A 1 617 ? 3.881 13.805 -13.773 1 97.62 617 LEU A N 1
ATOM 5094 C CA . LEU A 1 617 ? 4.672 14.867 -14.383 1 97.62 617 LEU A CA 1
ATOM 5095 C C . LEU A 1 617 ? 3.805 15.75 -15.273 1 97.62 617 LEU A C 1
ATOM 5097 O O . LEU A 1 617 ? 3.967 16.969 -15.297 1 97.62 617 LEU A O 1
ATOM 5101 N N . GLN A 1 618 ? 2.914 15.148 -16 1 97.56 618 GLN A N 1
ATOM 5102 C CA . GLN A 1 618 ? 2 15.891 -16.859 1 97.56 618 GLN A CA 1
ATOM 5103 C C . GLN A 1 618 ? 1.084 16.797 -16.031 1 97.56 618 GLN A C 1
ATOM 5105 O O . GLN A 1 618 ? 0.868 17.953 -16.391 1 97.56 618 GLN A O 1
ATOM 5110 N N . HIS A 1 619 ? 0.55 16.266 -14.977 1 97.88 619 HIS A N 1
ATOM 5111 C CA . HIS A 1 619 ? -0.291 17.078 -14.102 1 97.88 619 HIS A CA 1
ATOM 5112 C C . HIS A 1 619 ? 0.48 18.266 -13.539 1 97.88 619 HIS A C 1
ATOM 5114 O O . HIS A 1 619 ? -0.047 19.375 -13.477 1 97.88 619 HIS A O 1
ATOM 5120 N N . ILE A 1 620 ? 1.673 18 -13.086 1 98.06 620 ILE A N 1
ATOM 5121 C CA . ILE A 1 620 ? 2.492 19.078 -12.531 1 98.06 620 ILE A CA 1
ATOM 5122 C C . ILE A 1 620 ? 2.729 20.141 -13.594 1 98.06 620 ILE A C 1
ATOM 5124 O O . ILE A 1 620 ? 2.643 21.344 -13.305 1 98.06 620 ILE A O 1
ATOM 5128 N N . SER A 1 621 ? 3.018 19.734 -14.828 1 96.56 621 SER A N 1
ATOM 5129 C CA . SER A 1 621 ? 3.266 20.672 -15.914 1 96.56 621 SER A CA 1
ATOM 5130 C C . SER A 1 621 ? 2.039 21.531 -16.203 1 96.56 621 SER A C 1
ATOM 5132 O O . SER A 1 621 ? 2.162 22.719 -16.5 1 96.56 621 SER A O 1
ATOM 5134 N N . GLU A 1 622 ? 0.899 20.953 -16.094 1 96.62 622 GLU A N 1
ATOM 5135 C CA . GLU A 1 622 ? -0.345 21.688 -16.312 1 96.62 622 GLU A CA 1
ATOM 5136 C C . GLU A 1 622 ? -0.625 22.656 -15.156 1 96.62 622 GLU A C 1
ATOM 5138 O O . GLU A 1 622 ? -1.015 23.797 -15.391 1 96.62 622 GLU A O 1
ATOM 5143 N N . LEU A 1 623 ? -0.371 22.234 -13.984 1 96.62 623 LEU A N 1
ATOM 5144 C CA . LEU A 1 623 ? -0.63 23.047 -12.805 1 96.62 623 LEU A CA 1
ATOM 5145 C C . LEU A 1 623 ? 0.377 24.188 -12.703 1 96.62 623 LEU A C 1
ATOM 5147 O O . LEU A 1 623 ? 0.072 25.25 -12.133 1 96.62 623 LEU A O 1
ATOM 5151 N N . LYS A 1 624 ? 1.549 23.953 -13.234 1 95.06 624 LYS A N 1
ATOM 5152 C CA . LYS A 1 624 ? 2.643 24.906 -13.156 1 95.06 624 LYS A CA 1
ATOM 5153 C C . LYS A 1 624 ? 2.281 26.203 -13.875 1 95.06 624 LYS A C 1
ATOM 5155 O O . LYS A 1 624 ? 2.852 27.266 -13.586 1 95.06 624 LYS A O 1
ATOM 5160 N N . MET A 1 625 ? 1.258 26.188 -14.711 1 93.88 625 MET A N 1
ATOM 5161 C CA . MET A 1 625 ? 0.889 27.359 -15.516 1 93.88 625 MET A CA 1
ATOM 5162 C C . MET A 1 625 ? -0.078 28.25 -14.75 1 93.88 625 MET A C 1
ATOM 5164 O O . MET A 1 625 ? -0.26 29.422 -15.109 1 93.88 625 MET A O 1
ATOM 5168 N N . GLN A 1 626 ? -0.545 27.766 -13.648 1 93.44 626 GLN A N 1
ATOM 5169 C CA . GLN A 1 626 ? -1.55 28.516 -12.891 1 93.44 626 GLN A CA 1
ATOM 5170 C C . GLN A 1 626 ? -0.904 29.594 -12.023 1 93.44 626 GLN A C 1
ATOM 5172 O O . GLN A 1 626 ? 0.147 29.359 -11.422 1 93.44 626 GLN A O 1
ATOM 5177 N N . ARG A 1 627 ? -1.616 30.812 -12.023 1 95.94 627 ARG A N 1
ATOM 5178 C CA . ARG A 1 627 ? -1.096 31.906 -11.203 1 95.94 627 ARG A CA 1
ATOM 5179 C C . ARG A 1 627 ? -2.17 32.438 -10.273 1 95.94 627 ARG A C 1
ATOM 5181 O O . ARG A 1 627 ? -1.857 33.062 -9.25 1 95.94 627 ARG A O 1
ATOM 5188 N N . THR A 1 628 ? -3.375 32.312 -10.617 1 96.94 628 THR A N 1
ATOM 5189 C CA . THR A 1 628 ? -4.492 32.719 -9.773 1 96.94 628 THR A CA 1
ATOM 5190 C C . THR A 1 628 ? -5.375 31.516 -9.422 1 96.94 628 THR A C 1
ATOM 5192 O O . THR A 1 628 ? -5.465 30.562 -10.195 1 96.94 628 THR A O 1
ATOM 5195 N N . PHE A 1 629 ? -5.961 31.609 -8.32 1 96.88 629 PHE A N 1
ATOM 5196 C CA . PHE A 1 629 ? -6.758 30.484 -7.82 1 96.88 629 PHE A CA 1
ATOM 5197 C C . PHE A 1 629 ? -8.117 30.969 -7.332 1 96.88 629 PHE A C 1
ATOM 5199 O O . PHE A 1 629 ? -8.25 32.125 -6.875 1 96.88 629 PHE A O 1
ATOM 5206 N N . ALA A 1 630 ? -9.031 30.094 -7.391 1 94.94 630 ALA A N 1
ATOM 5207 C CA . ALA A 1 630 ? -10.398 30.406 -6.98 1 94.94 630 ALA A CA 1
ATOM 5208 C C . ALA A 1 630 ? -10.5 30.562 -5.465 1 94.94 630 ALA A C 1
ATOM 5210 O O . ALA A 1 630 ? -9.75 29.922 -4.723 1 94.94 630 ALA A O 1
ATOM 5211 N N . VAL A 1 631 ? -11.375 31.516 -5.105 1 96.06 631 VAL A N 1
ATOM 5212 C CA . VAL A 1 631 ? -11.734 31.609 -3.693 1 96.06 631 VAL A CA 1
ATOM 5213 C C . VAL A 1 631 ? -12.695 30.469 -3.326 1 96.06 631 VAL A C 1
ATOM 5215 O O . VAL A 1 631 ? -13.617 30.156 -4.078 1 96.06 631 VAL A O 1
ATOM 5218 N N . ARG A 1 632 ? -12.508 29.812 -2.289 1 92.25 632 ARG A N 1
ATOM 5219 C CA . ARG A 1 632 ? -13.32 28.688 -1.849 1 92.25 632 ARG A CA 1
ATOM 5220 C C . ARG A 1 632 ? -14.75 29.141 -1.542 1 92.25 632 ARG A C 1
ATOM 5222 O O . ARG A 1 632 ? -14.984 30.281 -1.176 1 92.25 632 ARG A O 1
ATOM 5229 N N . ASN A 1 633 ? -15.773 28.234 -1.771 1 92.12 633 ASN A N 1
ATOM 5230 C CA . ASN A 1 633 ? -15.734 26.781 -1.916 1 92.12 633 ASN A CA 1
ATOM 5231 C C . ASN A 1 633 ? -15.953 26.359 -3.367 1 92.12 633 ASN A C 1
ATOM 5233 O O . ASN A 1 633 ? -16.234 27.188 -4.227 1 92.12 633 ASN A O 1
ATOM 5237 N N . PHE A 1 634 ? -15.703 25.062 -3.635 1 91.44 634 PHE A N 1
ATOM 5238 C CA . PHE A 1 634 ? -15.898 24.453 -4.941 1 91.44 634 PHE A CA 1
ATOM 5239 C C . PHE A 1 634 ? -17.219 23.703 -5 1 91.44 634 PHE A C 1
ATOM 5241 O O . PHE A 1 634 ? -17.656 23.141 -3.998 1 91.44 634 PHE A O 1
ATOM 5248 N N . ASP A 1 635 ? -17.828 23.781 -6.117 1 89.75 635 ASP A N 1
ATOM 5249 C CA . ASP A 1 635 ? -19 22.938 -6.344 1 89.75 635 ASP A CA 1
ATOM 5250 C C . ASP A 1 635 ? -18.594 21.516 -6.73 1 89.75 635 ASP A C 1
ATOM 5252 O O . ASP A 1 635 ? -18.469 21.203 -7.914 1 89.75 635 ASP A O 1
ATOM 5256 N N . ILE A 1 636 ? -18.438 20.797 -5.727 1 89.94 636 ILE A N 1
ATOM 5257 C CA . ILE A 1 636 ? -17.953 19.438 -5.941 1 89.94 636 ILE A CA 1
ATOM 5258 C C . ILE A 1 636 ? -19.125 18.531 -6.309 1 89.94 636 ILE A C 1
ATOM 5260 O O . ILE A 1 636 ? -20.047 18.344 -5.516 1 89.94 636 ILE A O 1
ATOM 5264 N N . LYS A 1 637 ? -19.094 18.016 -7.547 1 84.75 637 LYS A N 1
ATOM 5265 C CA . LYS A 1 637 ? -20.109 17.078 -8.031 1 84.75 637 LYS A CA 1
ATOM 5266 C C . LYS A 1 637 ? -19.672 15.641 -7.805 1 84.75 637 LYS A C 1
ATOM 5268 O O . LYS A 1 637 ? -18.703 15.18 -8.406 1 84.75 637 LYS A O 1
ATOM 5273 N N . ARG A 1 638 ? -20.297 15.086 -6.883 1 87.25 638 ARG A N 1
ATOM 5274 C CA . ARG A 1 638 ? -19.969 13.695 -6.598 1 87.25 638 ARG A CA 1
ATOM 5275 C C . ARG A 1 638 ? -20.844 12.758 -7.426 1 87.25 638 ARG A C 1
ATOM 5277 O O . ARG A 1 638 ? -22.016 13.047 -7.676 1 87.25 638 ARG A O 1
ATOM 5284 N N . LYS A 1 639 ? -20.266 11.891 -8.195 1 71.81 639 LYS A N 1
ATOM 5285 C CA . LYS A 1 639 ? -21.016 10.938 -9.016 1 71.81 639 LYS A CA 1
ATOM 5286 C C . LYS A 1 639 ? -22.078 10.211 -8.188 1 71.81 639 LYS A C 1
ATOM 5288 O O . LYS A 1 639 ? -21.781 9.68 -7.121 1 71.81 639 LYS A O 1
ATOM 5293 N N . GLN A 1 640 ? -23.438 10.836 -8.312 1 62.25 640 GLN A N 1
ATOM 5294 C CA . GLN A 1 640 ? -24.594 10.328 -7.57 1 62.25 640 GLN A CA 1
ATOM 5295 C C . GLN A 1 640 ? -24.625 8.797 -7.602 1 62.25 640 GLN A C 1
ATOM 5297 O O . GLN A 1 640 ? -24.391 8.188 -8.648 1 62.25 640 GLN A O 1
ATOM 5302 N N . MET A 1 641 ? -24.109 8.188 -6.613 1 56.38 641 MET A N 1
ATOM 5303 C CA . MET A 1 641 ? -24.078 6.734 -6.453 1 56.38 641 MET A CA 1
ATOM 5304 C C . MET A 1 641 ? -25.5 6.164 -6.375 1 56.38 641 MET A C 1
ATOM 5306 O O . MET A 1 641 ? -26.062 6.043 -5.289 1 56.38 641 MET A O 1
ATOM 5310 N N . HIS A 1 642 ? -26.453 6.59 -7.262 1 46.03 642 HIS A N 1
ATOM 5311 C CA . HIS A 1 642 ? -27.75 5.938 -7.184 1 46.03 642 HIS A CA 1
ATOM 5312 C C . HIS A 1 642 ? -27.625 4.422 -7.262 1 46.03 642 HIS A C 1
ATOM 5314 O O . HIS A 1 642 ? -26.781 3.906 -8.008 1 46.03 642 HIS A O 1
ATOM 5320 N N . ALA A 1 643 ? -27.969 3.758 -6.242 1 42.47 643 ALA A N 1
ATOM 5321 C CA . ALA A 1 643 ? -28.281 2.334 -6.32 1 42.47 643 ALA A CA 1
ATOM 5322 C C . ALA A 1 643 ? -29.094 2.018 -7.574 1 42.47 643 ALA A C 1
ATOM 5324 O O . ALA A 1 643 ? -30.172 2.592 -7.785 1 42.47 643 ALA A O 1
ATOM 5325 N N . SER A 1 644 ? -28.469 1.905 -8.711 1 31.25 644 SER A N 1
ATOM 5326 C CA . SER A 1 644 ? -29.375 1.251 -9.648 1 31.25 644 SER A CA 1
ATOM 5327 C C . SER A 1 644 ? -29.891 -0.066 -9.086 1 31.25 644 SER A C 1
ATOM 5329 O O . SER A 1 644 ? -29.156 -0.805 -8.43 1 31.25 644 SER A O 1
ATOM 5331 N N . MET B 1 1 ? 67 -14.188 19.172 1 23.09 1 MET B N 1
ATOM 5332 C CA . MET B 1 1 ? 66.438 -13.68 17.938 1 23.09 1 MET B CA 1
ATOM 5333 C C . MET B 1 1 ? 64.938 -13.375 18.125 1 23.09 1 MET B C 1
ATOM 5335 O O . MET B 1 1 ? 64.188 -13.172 17.156 1 23.09 1 MET B O 1
ATOM 5339 N N . ASN B 1 2 ? 64.438 -13.492 19.375 1 24.23 2 ASN B N 1
ATOM 5340 C CA . ASN B 1 2 ? 63.188 -13.555 20.094 1 24.23 2 ASN B CA 1
ATOM 5341 C C . ASN B 1 2 ? 62.469 -12.203 20.078 1 24.23 2 ASN B C 1
ATOM 5343 O O . ASN B 1 2 ? 61.281 -12.125 20.391 1 24.23 2 ASN B O 1
ATOM 5347 N N . ILE B 1 3 ? 63.25 -11.078 20.156 1 28.25 3 ILE B N 1
ATOM 5348 C CA . ILE B 1 3 ? 62.781 -9.766 20.562 1 28.25 3 ILE B CA 1
ATOM 5349 C C . ILE B 1 3 ? 62 -9.109 19.422 1 28.25 3 ILE B C 1
ATOM 5351 O O . ILE B 1 3 ? 61.25 -8.156 19.641 1 28.25 3 ILE B O 1
ATOM 5355 N N . ILE B 1 4 ? 62.344 -9.383 18.141 1 29.62 4 ILE B N 1
ATOM 5356 C CA . ILE B 1 4 ? 62.031 -8.57 16.969 1 29.62 4 ILE B CA 1
ATOM 5357 C C . ILE B 1 4 ? 60.531 -8.758 16.625 1 29.62 4 ILE B C 1
ATOM 5359 O O . ILE B 1 4 ? 59.969 -7.961 15.883 1 29.62 4 ILE B O 1
ATOM 5363 N N . SER B 1 5 ? 59.906 -9.945 16.922 1 28.75 5 SER B N 1
ATOM 5364 C CA . SER B 1 5 ? 58.625 -10.297 16.359 1 28.75 5 SER B CA 1
ATOM 5365 C C . SER B 1 5 ? 57.5 -9.445 16.969 1 28.75 5 SER B C 1
ATOM 5367 O O . SER B 1 5 ? 56.344 -9.57 16.578 1 28.75 5 SER B O 1
ATOM 5369 N N . ARG B 1 6 ? 57.688 -8.836 18.156 1 29.34 6 ARG B N 1
ATOM 5370 C CA . ARG B 1 6 ? 56.656 -8.195 18.953 1 29.34 6 ARG B CA 1
ATOM 5371 C C . ARG B 1 6 ? 56.219 -6.867 18.328 1 29.34 6 ARG B C 1
ATOM 5373 O O . ARG B 1 6 ? 55.281 -6.219 18.797 1 29.34 6 ARG B O 1
ATOM 5380 N N . SER B 1 7 ? 57.156 -6.18 17.578 1 27.22 7 SER B N 1
ATOM 5381 C CA . SER B 1 7 ? 56.969 -4.762 17.297 1 27.22 7 SER B CA 1
ATOM 5382 C C . SER B 1 7 ? 55.875 -4.543 16.25 1 27.22 7 SER B C 1
ATOM 5384 O O . SER B 1 7 ? 55.375 -3.432 16.094 1 27.22 7 SER B O 1
ATOM 5386 N N . ARG B 1 8 ? 55.75 -5.492 15.242 1 31.12 8 ARG B N 1
ATOM 5387 C CA . ARG B 1 8 ? 54.906 -5.18 14.094 1 31.12 8 ARG B CA 1
ATOM 5388 C C . ARG B 1 8 ? 53.406 -5.141 14.492 1 31.12 8 ARG B C 1
ATOM 5390 O O . ARG B 1 8 ? 52.562 -4.781 13.688 1 31.12 8 ARG B O 1
ATOM 5397 N N . TRP B 1 9 ? 53.031 -5.832 15.617 1 30.19 9 TRP B N 1
ATOM 5398 C CA . TRP B 1 9 ? 51.656 -5.938 16 1 30.19 9 TRP B CA 1
ATOM 5399 C C . TRP B 1 9 ? 51.094 -4.582 16.422 1 30.19 9 TRP B C 1
ATOM 5401 O O . TRP B 1 9 ? 49.938 -4.258 16.141 1 30.19 9 TRP B O 1
ATOM 5411 N N . LEU B 1 10 ? 51.938 -3.66 17.031 1 29.91 10 LEU B N 1
ATOM 5412 C CA . LEU B 1 10 ? 51.438 -2.41 17.594 1 29.91 10 LEU B CA 1
ATOM 5413 C C . LEU B 1 10 ? 51.062 -1.422 16.5 1 29.91 10 LEU B C 1
ATOM 5415 O O . LEU B 1 10 ? 50.25 -0.531 16.703 1 29.91 10 LEU B O 1
ATOM 5419 N N . ARG B 1 11 ? 51.812 -1.488 15.359 1 29.84 11 ARG B N 1
ATOM 5420 C CA . ARG B 1 11 ? 51.625 -0.398 14.406 1 29.84 11 ARG B CA 1
ATOM 5421 C C . ARG B 1 11 ? 50.25 -0.462 13.766 1 29.84 11 ARG B C 1
ATOM 5423 O O . ARG B 1 11 ? 49.719 0.558 13.32 1 29.84 11 ARG B O 1
ATOM 5430 N N . CYS B 1 12 ? 49.75 -1.731 13.445 1 29.75 12 CYS B N 1
ATOM 5431 C CA . CYS B 1 12 ? 48.5 -1.738 12.664 1 29.75 12 CYS B CA 1
ATOM 5432 C C . CYS B 1 12 ? 47.344 -1.267 13.508 1 29.75 12 CYS B C 1
ATOM 5434 O O . CYS B 1 12 ? 46.25 -1.021 12.984 1 29.75 12 CYS B O 1
ATOM 5436 N N . ARG B 1 13 ? 47.406 -1.431 14.875 1 30.16 13 ARG B N 1
ATOM 5437 C CA . ARG B 1 13 ? 46.25 -1.007 15.672 1 30.16 13 ARG B CA 1
ATOM 5438 C C . ARG B 1 13 ? 46.125 0.513 15.695 1 30.16 13 ARG B C 1
ATOM 5440 O O . ARG B 1 13 ? 45.062 1.055 16 1 30.16 13 ARG B O 1
ATOM 5447 N N . ILE B 1 14 ? 47.312 1.211 15.664 1 31.48 14 ILE B N 1
ATOM 5448 C CA . ILE B 1 14 ? 47.219 2.658 15.82 1 31.48 14 ILE B CA 1
ATOM 5449 C C . ILE B 1 14 ? 46.625 3.287 14.57 1 31.48 14 ILE B C 1
ATOM 5451 O O . ILE B 1 14 ? 45.812 4.223 14.656 1 31.48 14 ILE B O 1
ATOM 5455 N N . TRP B 1 15 ? 47 2.752 13.383 1 31.45 15 TRP B N 1
ATOM 5456 C CA . TRP B 1 15 ? 46.469 3.43 12.195 1 31.45 15 TRP B CA 1
ATOM 5457 C C . TRP B 1 15 ? 44.969 3.271 12.078 1 31.45 15 TRP B C 1
ATOM 5459 O O . TRP B 1 15 ? 44.281 4.137 11.531 1 31.45 15 TRP B O 1
ATOM 5469 N N . ARG B 1 16 ? 44.438 2.094 12.516 1 33.03 16 ARG B N 1
ATOM 5470 C CA . ARG B 1 16 ? 43 1.978 12.445 1 33.03 16 ARG B CA 1
ATOM 5471 C C . ARG B 1 16 ? 42.312 2.99 13.359 1 33.03 16 ARG B C 1
ATOM 5473 O O . ARG B 1 16 ? 41.156 3.367 13.133 1 33.03 16 ARG B O 1
ATOM 5480 N N . PHE B 1 17 ? 42.969 3.334 14.492 1 35.09 17 PHE B N 1
ATOM 5481 C CA . PHE B 1 17 ? 42.344 4.305 15.383 1 35.09 17 PHE B CA 1
ATOM 5482 C C . PHE B 1 17 ? 42.375 5.695 14.758 1 35.09 17 PHE B C 1
ATOM 5484 O O . PHE B 1 17 ? 41.438 6.484 14.969 1 35.09 17 PHE B O 1
ATOM 5491 N N . PHE B 1 18 ? 43.531 6.055 14.133 1 36.53 18 PHE B N 1
ATOM 5492 C CA . PHE B 1 18 ? 43.531 7.395 13.562 1 36.53 18 PHE B CA 1
ATOM 5493 C C . PHE B 1 18 ? 42.625 7.473 12.352 1 36.53 18 PHE B C 1
ATOM 5495 O O . PHE B 1 18 ? 42.031 8.523 12.078 1 36.53 18 PHE B O 1
ATOM 5502 N N . THR B 1 19 ? 42.594 6.352 11.547 1 37.09 19 THR B N 1
ATOM 5503 C CA . THR B 1 19 ? 41.719 6.449 10.391 1 37.09 19 THR B CA 1
ATOM 5504 C C . THR B 1 19 ? 40.25 6.434 10.82 1 37.09 19 THR B C 1
ATOM 5506 O O . THR B 1 19 ? 39.406 7.031 10.164 1 37.09 19 THR B O 1
ATOM 5509 N N . ILE B 1 20 ? 40 5.738 11.938 1 36.66 20 ILE B N 1
ATOM 5510 C CA . ILE B 1 20 ? 38.594 5.789 12.375 1 36.66 20 ILE B CA 1
ATOM 5511 C C . ILE B 1 20 ? 38.281 7.164 12.969 1 36.66 20 ILE B C 1
ATOM 5513 O O . ILE B 1 20 ? 37.219 7.727 12.742 1 36.66 20 ILE B O 1
ATOM 5517 N N . ARG B 1 21 ? 39.312 7.789 13.641 1 35.28 21 ARG B N 1
ATOM 5518 C CA . ARG B 1 21 ? 39.031 9.125 14.164 1 35.28 21 ARG B CA 1
ATOM 5519 C C . ARG B 1 21 ? 38.906 10.141 13.039 1 35.28 21 ARG B C 1
ATOM 5521 O O . ARG B 1 21 ? 38 10.984 13.062 1 35.28 21 ARG B O 1
ATOM 5528 N N . THR B 1 22 ? 39.812 10.086 12.062 1 39.41 22 THR B N 1
ATOM 5529 C CA . THR B 1 22 ? 39.688 11.016 10.945 1 39.41 22 THR B CA 1
ATOM 5530 C C . THR B 1 22 ? 38.438 10.68 10.109 1 39.41 22 THR B C 1
ATOM 5532 O O . THR B 1 22 ? 37.75 11.578 9.633 1 39.41 22 THR B O 1
ATOM 5535 N N . PHE B 1 23 ? 38.125 9.398 9.945 1 37.88 23 PHE B N 1
ATOM 5536 C CA . PHE B 1 23 ? 36.906 9.039 9.258 1 37.88 23 PHE B CA 1
ATOM 5537 C C . PHE B 1 23 ? 35.688 9.414 10.102 1 37.88 23 PHE B C 1
ATOM 5539 O O . PHE B 1 23 ? 34.688 9.922 9.578 1 37.88 23 PHE B O 1
ATOM 5546 N N . LEU B 1 24 ? 35.75 9.352 11.391 1 39.56 24 LEU B N 1
ATOM 5547 C CA . LEU B 1 24 ? 34.688 9.852 12.25 1 39.56 24 LEU B CA 1
ATOM 5548 C C . LEU B 1 24 ? 34.625 11.375 12.219 1 39.56 24 LEU B C 1
ATOM 5550 O O . LEU B 1 24 ? 33.562 11.969 12.211 1 39.56 24 LEU B O 1
ATOM 5554 N N . ILE B 1 25 ? 35.812 12.039 12.195 1 40.81 25 ILE B N 1
ATOM 5555 C CA . ILE B 1 25 ? 35.781 13.492 12.047 1 40.81 25 ILE B CA 1
ATOM 5556 C C . ILE B 1 25 ? 35.281 13.867 10.656 1 40.81 25 ILE B C 1
ATOM 5558 O O . ILE B 1 25 ? 34.469 14.773 10.516 1 40.81 25 ILE B O 1
ATOM 5562 N N . PHE B 1 26 ? 35.688 13.172 9.57 1 39.97 26 PHE B N 1
ATOM 5563 C CA . PHE B 1 26 ? 35.156 13.477 8.242 1 39.97 26 PHE B CA 1
ATOM 5564 C C . PHE B 1 26 ? 33.688 13.102 8.125 1 39.97 26 PHE B C 1
ATOM 5566 O O . PHE B 1 26 ? 32.906 13.844 7.539 1 39.97 26 PHE B O 1
ATOM 5573 N N . ILE B 1 27 ? 33.312 11.992 8.617 1 39.56 27 ILE B N 1
ATOM 5574 C CA . ILE B 1 27 ? 31.875 11.711 8.688 1 39.56 27 ILE B CA 1
ATOM 5575 C C . ILE B 1 27 ? 31.188 12.703 9.633 1 39.56 27 ILE B C 1
ATOM 5577 O O . ILE B 1 27 ? 30.094 13.203 9.336 1 39.56 27 ILE B O 1
ATOM 5581 N N . PHE B 1 28 ? 31.891 13.133 10.648 1 40.91 28 PHE B N 1
ATOM 5582 C CA . PHE B 1 28 ? 31.359 14.172 11.523 1 40.91 28 PHE B CA 1
ATOM 5583 C C . PHE B 1 28 ? 31.312 15.508 10.805 1 40.91 28 PHE B C 1
ATOM 5585 O O . PHE B 1 28 ? 30.312 16.234 10.891 1 40.91 28 PHE B O 1
ATOM 5592 N N . CYS B 1 29 ? 32.344 15.969 10.203 1 39.34 29 CYS B N 1
ATOM 5593 C CA . CYS B 1 29 ? 32.312 17.188 9.422 1 39.34 29 CYS B CA 1
ATOM 5594 C C . CYS B 1 29 ? 31.344 17.062 8.258 1 39.34 29 CYS B C 1
ATOM 5596 O O . CYS B 1 29 ? 30.609 18.016 7.941 1 39.34 29 CYS B O 1
ATOM 5598 N N . CYS B 1 30 ? 31.359 15.984 7.5 1 38.34 30 CYS B N 1
ATOM 5599 C CA . CYS B 1 30 ? 30.344 15.797 6.465 1 38.34 30 CYS B CA 1
ATOM 5600 C C . CYS B 1 30 ? 28.953 15.695 7.078 1 38.34 30 CYS B C 1
ATOM 5602 O O . CYS B 1 30 ? 27.984 16.203 6.512 1 38.34 30 CYS B O 1
ATOM 5604 N N . ILE B 1 31 ? 28.859 15.102 8.203 1 38.03 31 ILE B N 1
ATOM 5605 C CA . ILE B 1 31 ? 27.594 15.133 8.93 1 38.03 31 ILE B CA 1
ATOM 5606 C C . ILE B 1 31 ? 27.344 16.547 9.445 1 38.03 31 ILE B C 1
ATOM 5608 O O . ILE B 1 31 ? 26.219 17.062 9.328 1 38.03 31 ILE B O 1
ATOM 5612 N N . ILE B 1 32 ? 28.328 17.266 10.047 1 36.09 32 ILE B N 1
ATOM 5613 C CA . ILE B 1 32 ? 28.109 18.641 10.43 1 36.09 32 ILE B CA 1
ATOM 5614 C C . ILE B 1 32 ? 27.797 19.484 9.188 1 36.09 32 ILE B C 1
ATOM 5616 O O . ILE B 1 32 ? 26.906 20.328 9.211 1 36.09 32 ILE B O 1
ATOM 5620 N N . LEU B 1 33 ? 28.656 19.391 8.125 1 34.06 33 LEU B N 1
ATOM 5621 C CA . LEU B 1 33 ? 28.297 20.125 6.91 1 34.06 33 LEU B CA 1
ATOM 5622 C C . LEU B 1 33 ? 26.938 19.688 6.387 1 34.06 33 LEU B C 1
ATOM 5624 O O . LEU B 1 33 ? 26.125 20.516 5.969 1 34.06 33 LEU B O 1
ATOM 5628 N N . GLU B 1 34 ? 26.766 18.375 6.289 1 31.91 34 GLU B N 1
ATOM 5629 C CA . GLU B 1 34 ? 25.422 17.953 5.902 1 31.91 34 GLU B CA 1
ATOM 5630 C C . GLU B 1 34 ? 24.406 18.312 6.977 1 31.91 34 GLU B C 1
ATOM 5632 O O . GLU B 1 34 ? 23.234 18.562 6.672 1 31.91 34 GLU B O 1
ATOM 5637 N N . ILE B 1 35 ? 24.797 18.219 8.219 1 31.83 35 ILE B N 1
ATOM 5638 C CA . ILE B 1 35 ? 23.906 18.672 9.289 1 31.83 35 ILE B CA 1
ATOM 5639 C C . ILE B 1 35 ? 23.672 20.172 9.18 1 31.83 35 ILE B C 1
ATOM 5641 O O . ILE B 1 35 ? 22.547 20.641 9.406 1 31.83 35 ILE B O 1
ATOM 5645 N N . THR B 1 36 ? 24.766 20.984 9.188 1 29.38 36 THR B N 1
ATOM 5646 C CA . THR B 1 36 ? 24.484 22.391 8.961 1 29.38 36 THR B CA 1
ATOM 5647 C C . THR B 1 36 ? 23.672 22.578 7.684 1 29.38 36 THR B C 1
ATOM 5649 O O . THR B 1 36 ? 22.906 23.547 7.566 1 29.38 36 THR B O 1
ATOM 5652 N N . LEU B 1 37 ? 24.094 21.891 6.648 1 31.06 37 LEU B N 1
ATOM 5653 C CA . LEU B 1 37 ? 23.312 22.016 5.426 1 31.06 37 LEU B CA 1
ATOM 5654 C C . LEU B 1 37 ? 22 21.234 5.539 1 31.06 37 LEU B C 1
ATOM 5656 O O . LEU B 1 37 ? 21.297 21.047 4.543 1 31.06 37 LEU B O 1
ATOM 5660 N N . GLY B 1 38 ? 21.812 20.625 6.602 1 26.36 38 GLY B N 1
ATOM 5661 C CA . GLY B 1 38 ? 20.766 19.672 6.891 1 26.36 38 GLY B CA 1
ATOM 5662 C C . GLY B 1 38 ? 19.375 20.219 6.609 1 26.36 38 GLY B C 1
ATOM 5663 O O . GLY B 1 38 ? 18.375 19.578 6.941 1 26.36 38 GLY B O 1
ATOM 5664 N N . LEU B 1 39 ? 19.219 21.453 6.906 1 25.59 39 LEU B N 1
ATOM 5665 C CA . LEU B 1 39 ? 17.859 21.812 6.527 1 25.59 39 LEU B CA 1
ATOM 5666 C C . LEU B 1 39 ? 17.547 21.375 5.102 1 25.59 39 LEU B C 1
ATOM 5668 O O . LEU B 1 39 ? 18.453 21.312 4.262 1 25.59 39 LEU B O 1
ATOM 5672 N N . PRO B 1 40 ? 16.562 20.516 4.801 1 25.72 40 PRO B N 1
ATOM 5673 C CA . PRO B 1 40 ? 16.438 20.328 3.352 1 25.72 40 PRO B CA 1
ATOM 5674 C C . PRO B 1 40 ? 16.984 21.5 2.549 1 25.72 40 PRO B C 1
ATOM 5676 O O . PRO B 1 40 ? 16.5 22.625 2.682 1 25.72 40 PRO B O 1
ATOM 5679 N N . SER B 1 41 ? 18.344 21.656 2.697 1 24.5 41 SER B N 1
ATOM 5680 C CA . SER B 1 41 ? 18.766 22.594 1.67 1 24.5 41 SER B CA 1
ATOM 5681 C C . SER B 1 41 ? 18.172 22.234 0.311 1 24.5 41 SER B C 1
ATOM 5683 O O . SER B 1 41 ? 18.391 21.141 -0.2 1 24.5 41 SER B O 1
ATOM 5685 N N . TYR B 1 42 ? 16.938 22.641 0.076 1 23.36 42 TYR B N 1
ATOM 5686 C CA . TYR B 1 42 ? 16.547 22.734 -1.326 1 23.36 42 TYR B CA 1
ATOM 5687 C C . TYR B 1 42 ? 17.734 23.141 -2.197 1 23.36 42 TYR B C 1
ATOM 5689 O O . TYR B 1 42 ? 18.344 24.188 -1.978 1 23.36 42 TYR B O 1
ATOM 5697 N N . LYS B 1 43 ? 18.609 22.156 -2.447 1 26.05 43 LYS B N 1
ATOM 5698 C CA . LYS B 1 43 ? 19.594 22.5 -3.459 1 26.05 43 LYS B CA 1
ATOM 5699 C C . LYS B 1 43 ? 19.094 23.594 -4.379 1 26.05 43 LYS B C 1
ATOM 5701 O O . LYS B 1 43 ? 18.125 23.391 -5.121 1 26.05 43 LYS B O 1
ATOM 5706 N N . GLN B 1 44 ? 19.219 24.828 -3.936 1 20.84 44 GLN B N 1
ATOM 5707 C CA . GLN B 1 44 ? 19.078 25.938 -4.887 1 20.84 44 GLN B CA 1
ATOM 5708 C C . GLN B 1 44 ? 19.922 25.688 -6.137 1 20.84 44 GLN B C 1
ATOM 5710 O O . GLN B 1 44 ? 21.141 25.781 -6.094 1 20.84 44 GLN B O 1
ATOM 5715 N N . GLU B 1 45 ? 19.844 24.484 -6.73 1 24.44 45 GLU B N 1
ATOM 5716 C CA . GLU B 1 45 ? 20.469 24.625 -8.047 1 24.44 45 GLU B CA 1
ATOM 5717 C C . GLU B 1 45 ? 20.297 26.031 -8.602 1 24.44 45 GLU B C 1
ATOM 5719 O O . GLU B 1 45 ? 19.266 26.656 -8.398 1 24.44 45 GLU B O 1
ATOM 5724 N N . ASP B 1 46 ? 21.438 26.625 -8.961 1 23.83 46 ASP B N 1
ATOM 5725 C CA . ASP B 1 46 ? 21.562 27.953 -9.578 1 23.83 46 ASP B CA 1
ATOM 5726 C C . ASP B 1 46 ? 20.328 28.266 -10.438 1 23.83 46 ASP B C 1
ATOM 5728 O O . ASP B 1 46 ? 19.547 27.375 -10.75 1 23.83 46 ASP B O 1
ATOM 5732 N N . ASP B 1 47 ? 20.516 29.406 -11.25 1 23.09 47 ASP B N 1
ATOM 5733 C CA . ASP B 1 47 ? 19.672 30.328 -12.008 1 23.09 47 ASP B CA 1
ATOM 5734 C C . ASP B 1 47 ? 18.906 29.594 -13.109 1 23.09 47 ASP B C 1
ATOM 5736 O O . ASP B 1 47 ? 19.5 29.156 -14.094 1 23.09 47 ASP B O 1
ATOM 5740 N N . VAL B 1 48 ? 18.219 28.641 -12.82 1 25.44 48 VAL B N 1
ATOM 5741 C CA . VAL B 1 48 ? 17.422 28.594 -14.039 1 25.44 48 VAL B CA 1
ATOM 5742 C C . VAL B 1 48 ? 16.969 30 -14.43 1 25.44 48 VAL B C 1
ATOM 5744 O O . VAL B 1 48 ? 16.219 30.641 -13.703 1 25.44 48 VAL B O 1
ATOM 5747 N N . HIS B 1 49 ? 17.859 30.734 -15.094 1 23.92 49 HIS B N 1
ATOM 5748 C CA . HIS B 1 49 ? 17.516 31.984 -15.766 1 23.92 49 HIS B CA 1
ATOM 5749 C C . HIS B 1 49 ? 16.156 31.891 -16.438 1 23.92 49 HIS B C 1
ATOM 5751 O O . HIS B 1 49 ? 15.992 31.203 -17.453 1 23.92 49 HIS B O 1
ATOM 5757 N N . THR B 1 50 ? 15.234 31.641 -15.68 1 26.19 50 THR B N 1
ATOM 5758 C CA . THR B 1 50 ? 13.961 31.875 -16.359 1 26.19 50 THR B CA 1
ATOM 5759 C C . THR B 1 50 ? 13.969 33.25 -17.047 1 26.19 50 THR B C 1
ATOM 5761 O O . THR B 1 50 ? 14.031 34.281 -16.391 1 26.19 50 THR B O 1
ATOM 5764 N N . GLU B 1 51 ? 14.57 33.344 -18.219 1 25.06 51 GLU B N 1
ATOM 5765 C CA . GLU B 1 51 ? 14.5 34.531 -19.062 1 25.06 51 GLU B CA 1
ATOM 5766 C C . GLU B 1 51 ? 13.07 35.031 -19.203 1 25.06 51 GLU B C 1
ATOM 5768 O O . GLU B 1 51 ? 12.773 35.844 -20.078 1 25.06 51 GLU B O 1
ATOM 5773 N N . TYR B 1 52 ? 12.102 34.406 -18.594 1 26.17 52 TYR B N 1
ATOM 5774 C CA . TYR B 1 52 ? 10.961 35.125 -19.156 1 26.17 52 TYR B CA 1
ATOM 5775 C C . TYR B 1 52 ? 10.969 36.594 -18.734 1 26.17 52 TYR B C 1
ATOM 5777 O O . TYR B 1 52 ? 11.078 36.906 -17.547 1 26.17 52 TYR B O 1
ATOM 5785 N N . PRO B 1 53 ? 11.391 37.438 -19.578 1 26.19 53 PRO B N 1
ATOM 5786 C CA . PRO B 1 53 ? 11.312 38.875 -19.297 1 26.19 53 PRO B CA 1
ATOM 5787 C C . PRO B 1 53 ? 9.984 39.281 -18.688 1 26.19 53 PRO B C 1
ATOM 5789 O O . PRO B 1 53 ? 8.938 38.75 -19.047 1 26.19 53 PRO B O 1
ATOM 5792 N N . ARG B 1 54 ? 9.977 39.562 -17.422 1 32.41 54 ARG B N 1
ATOM 5793 C CA . ARG B 1 54 ? 8.906 40.312 -16.766 1 32.41 54 ARG B CA 1
ATOM 5794 C C . ARG B 1 54 ? 8.438 41.469 -17.656 1 32.41 54 ARG B C 1
ATOM 5796 O O . ARG B 1 54 ? 9.078 42.531 -17.703 1 32.41 54 ARG B O 1
ATOM 5803 N N . ASP B 1 55 ? 7.969 41.156 -18.891 1 28.7 55 ASP B N 1
ATOM 5804 C CA . ASP B 1 55 ? 7.48 42.312 -19.641 1 28.7 55 ASP B CA 1
ATOM 5805 C C . ASP B 1 55 ? 6.449 43.094 -18.844 1 28.7 55 ASP B C 1
ATOM 5807 O O . ASP B 1 55 ? 5.68 43.875 -19.391 1 28.7 55 ASP B O 1
ATOM 5811 N N . PHE B 1 56 ? 6.211 42.656 -17.594 1 27.7 56 PHE B N 1
ATOM 5812 C CA . PHE B 1 56 ? 5.137 43.469 -17.062 1 27.7 56 PHE B CA 1
ATOM 5813 C C . PHE B 1 56 ? 5.57 44.938 -16.969 1 27.7 56 PHE B C 1
ATOM 5815 O O . PHE B 1 56 ? 4.805 45.781 -16.516 1 27.7 56 PHE B O 1
ATOM 5822 N N . ASP B 1 57 ? 6.957 45.188 -17.078 1 27.25 57 ASP B N 1
ATOM 5823 C CA . ASP B 1 57 ? 7.293 46.531 -16.656 1 27.25 57 ASP B CA 1
ATOM 5824 C C . ASP B 1 57 ? 6.754 47.562 -17.656 1 27.25 57 ASP B C 1
ATOM 5826 O O . ASP B 1 57 ? 6.848 48.781 -17.422 1 27.25 57 ASP B O 1
ATOM 5830 N N . SER B 1 58 ? 6.68 47.188 -18.938 1 25.81 58 SER B N 1
ATOM 5831 C CA . SER B 1 58 ? 6.562 48.375 -19.781 1 25.81 58 SER B CA 1
ATOM 5832 C C . SER B 1 58 ? 5.145 48.938 -19.734 1 25.81 58 SER B C 1
ATOM 5834 O O . SER B 1 58 ? 4.883 50 -20.312 1 25.81 58 SER B O 1
ATOM 5836 N N . LYS B 1 59 ? 4.141 48 -19.797 1 27.31 59 LYS B N 1
ATOM 5837 C CA . LYS B 1 59 ? 2.953 48.75 -20.203 1 27.31 59 LYS B CA 1
ATOM 5838 C C . LYS B 1 59 ? 2.463 49.656 -19.109 1 27.31 59 LYS B C 1
ATOM 5840 O O . LYS B 1 59 ? 2.303 49.25 -17.953 1 27.31 59 LYS B O 1
ATOM 5845 N N . GLU B 1 60 ? 2.586 51.031 -19.188 1 23.66 60 GLU B N 1
ATOM 5846 C CA . GLU B 1 60 ? 2.031 52.156 -18.438 1 23.66 60 GLU B CA 1
ATOM 5847 C C . GLU B 1 60 ? 0.542 51.938 -18.156 1 23.66 60 GLU B C 1
ATOM 5849 O O . GLU B 1 60 ? -0.273 52 -19.094 1 23.66 60 GLU B O 1
ATOM 5854 N N . VAL B 1 61 ? 0.102 50.875 -17.484 1 26.09 61 VAL B N 1
ATOM 5855 C CA . VAL B 1 61 ? -1.331 50.844 -17.219 1 26.09 61 VAL B CA 1
ATOM 5856 C C . VAL B 1 61 ? -1.768 52.188 -16.641 1 26.09 61 VAL B C 1
ATOM 5858 O O . VAL B 1 61 ? -1.187 52.656 -15.664 1 26.09 61 VAL B O 1
ATOM 5861 N N . THR B 1 62 ? -2.307 53.062 -17.438 1 24.77 62 THR B N 1
ATOM 5862 C CA . THR B 1 62 ? -2.961 54.312 -17.062 1 24.77 62 THR B CA 1
ATOM 5863 C C . THR B 1 62 ? -3.986 54.062 -15.961 1 24.77 62 THR B C 1
ATOM 5865 O O . THR B 1 62 ? -4.977 53.375 -16.172 1 24.77 62 THR B O 1
ATOM 5868 N N . HIS B 1 63 ? -3.541 53.844 -14.719 1 22.08 63 HIS B N 1
ATOM 5869 C CA . HIS B 1 63 ? -4.352 53.719 -13.508 1 22.08 63 HIS B CA 1
ATOM 5870 C C . HIS B 1 63 ? -5.352 54.875 -13.406 1 22.08 63 HIS B C 1
ATOM 5872 O O . HIS B 1 63 ? -4.992 56.031 -13.609 1 22.08 63 HIS B O 1
ATOM 5878 N N . SER B 1 64 ? -6.555 54.656 -13.836 1 24.75 64 SER B N 1
ATOM 5879 C CA . SER B 1 64 ? -7.559 55.688 -13.523 1 24.75 64 SER B CA 1
ATOM 5880 C C . SER B 1 64 ? -7.504 56.094 -12.047 1 24.75 64 SER B C 1
ATOM 5882 O O . SER B 1 64 ? -7.215 55.25 -11.188 1 24.75 64 SER B O 1
ATOM 5884 N N . PRO B 1 65 ? -7.32 57.344 -11.641 1 25.61 65 PRO B N 1
ATOM 5885 C CA . PRO B 1 65 ? -7.137 57.969 -10.328 1 25.61 65 PRO B CA 1
ATOM 5886 C C . PRO B 1 65 ? -8.164 57.5 -9.305 1 25.61 65 PRO B C 1
ATOM 5888 O O . PRO B 1 65 ? -9.352 57.812 -9.414 1 25.61 65 PRO B O 1
ATOM 5891 N N . PHE B 1 66 ? -8.43 56.188 -9.117 1 24.67 66 PHE B N 1
ATOM 5892 C CA . PHE B 1 66 ? -9.375 55.938 -8.039 1 24.67 66 PHE B CA 1
ATOM 5893 C C . PHE B 1 66 ? -8.922 56.625 -6.75 1 24.67 66 PHE B C 1
ATOM 5895 O O . PHE B 1 66 ? -7.723 56.719 -6.484 1 24.67 66 PHE B O 1
ATOM 5902 N N . LYS B 1 67 ? -9.75 57.438 -6.012 1 26.78 67 LYS B N 1
ATOM 5903 C CA . LYS B 1 67 ? -9.695 58.281 -4.836 1 26.78 67 LYS B CA 1
ATOM 5904 C C . LYS B 1 67 ? -9.078 57.562 -3.645 1 26.78 67 LYS B C 1
ATOM 5906 O O . LYS B 1 67 ? -9.711 56.688 -3.051 1 26.78 67 LYS B O 1
ATOM 5911 N N . THR B 1 68 ? -7.816 57.219 -3.676 1 25.69 68 THR B N 1
ATOM 5912 C CA . THR B 1 68 ? -6.973 56.594 -2.68 1 25.69 68 THR B CA 1
ATOM 5913 C C . THR B 1 68 ? -7.125 57.25 -1.319 1 25.69 68 THR B C 1
ATOM 5915 O O . THR B 1 68 ? -7.328 58.469 -1.242 1 25.69 68 THR B O 1
ATOM 5918 N N . VAL B 1 69 ? -7.254 56.438 -0.215 1 24.31 69 VAL B N 1
ATOM 5919 C CA . VAL B 1 69 ? -7.508 56.75 1.188 1 24.31 69 VAL B CA 1
ATOM 5920 C C . VAL B 1 69 ? -6.43 57.688 1.713 1 24.31 69 VAL B C 1
ATOM 5922 O O . VAL B 1 69 ? -5.25 57.312 1.762 1 24.31 69 VAL B O 1
ATOM 5925 N N . LYS B 1 70 ? -6.406 58.969 1.584 1 25.31 70 LYS B N 1
ATOM 5926 C CA . LYS B 1 70 ? -5.66 60.125 2.08 1 25.31 70 LYS B CA 1
ATOM 5927 C C . LYS B 1 70 ? -5.398 60 3.58 1 25.31 70 LYS B C 1
ATOM 5929 O O . LYS B 1 70 ? -4.41 60.562 4.086 1 25.31 70 LYS B O 1
ATOM 5934 N N . ASP B 1 71 ? -6.352 59.469 4.367 1 23.31 71 ASP B N 1
ATOM 5935 C CA . ASP B 1 71 ? -6.289 59.875 5.773 1 23.31 71 ASP B CA 1
ATOM 5936 C C . ASP B 1 71 ? -5.188 59.094 6.508 1 23.31 71 ASP B C 1
ATOM 5938 O O . ASP B 1 71 ? -5.008 59.25 7.715 1 23.31 71 ASP B O 1
ATOM 5942 N N . LEU B 1 72 ? -4.66 58.031 5.938 1 22.17 72 LEU B N 1
ATOM 5943 C CA . LEU B 1 72 ? -3.736 57.312 6.797 1 22.17 72 LEU B CA 1
ATOM 5944 C C . LEU B 1 72 ? -2.418 58.062 6.941 1 22.17 72 LEU B C 1
ATOM 5946 O O . LEU B 1 72 ? -1.459 57.531 7.516 1 22.17 72 LEU B O 1
ATOM 5950 N N . GLN B 1 73 ? -2.209 59.281 6.332 1 24.39 73 GLN B N 1
ATOM 5951 C CA . GLN B 1 73 ? -0.907 59.938 6.336 1 24.39 73 GLN B CA 1
ATOM 5952 C C . GLN B 1 73 ? -0.487 60.312 7.75 1 24.39 73 GLN B C 1
ATOM 5954 O O . GLN B 1 73 ? 0.647 60.75 7.973 1 24.39 73 GLN B O 1
ATOM 5959 N N . LYS B 1 74 ? -1.377 60.562 8.695 1 27.22 74 LYS B N 1
ATOM 5960 C CA . LYS B 1 74 ? -0.973 61.344 9.859 1 27.22 74 LYS B CA 1
ATOM 5961 C C . LYS B 1 74 ? -0.116 60.5 10.805 1 27.22 74 LYS B C 1
ATOM 5963 O O . LYS B 1 74 ? 0.17 60.906 11.93 1 27.22 74 LYS B O 1
ATOM 5968 N N . LEU B 1 75 ? 0.015 59.188 10.656 1 22 75 LEU B N 1
ATOM 5969 C CA . LEU B 1 75 ? 0.783 58.562 11.727 1 22 75 LEU B CA 1
ATOM 5970 C C . LEU B 1 75 ? 2.262 58.906 11.609 1 22 75 LEU B C 1
ATOM 5972 O O . LEU B 1 75 ? 2.973 58.344 10.766 1 22 75 LEU B O 1
ATOM 5976 N N . LYS B 1 76 ? 2.646 60.156 11.695 1 22.94 76 LYS B N 1
ATOM 5977 C CA . LYS B 1 76 ? 4.02 60.656 11.727 1 22.94 76 LYS B CA 1
ATOM 5978 C C . LYS B 1 76 ? 4.824 59.969 12.828 1 22.94 76 LYS B C 1
ATOM 5980 O O . LYS B 1 76 ? 4.441 60 14 1 22.94 76 LYS B O 1
ATOM 5985 N N . TRP B 1 77 ? 5.602 59 12.586 1 22.75 77 TRP B N 1
ATOM 5986 C CA . TRP B 1 77 ? 6.562 58.312 13.438 1 22.75 77 TRP B CA 1
ATOM 5987 C C . TRP B 1 77 ? 7.578 59.281 14.016 1 22.75 77 TRP B C 1
ATOM 5989 O O . TRP B 1 77 ? 8.203 60.031 13.273 1 22.75 77 TRP B O 1
ATOM 5999 N N . ASN B 1 78 ? 7.461 59.938 15.188 1 21.16 78 ASN B N 1
ATOM 6000 C CA . ASN B 1 78 ? 8.422 60.75 15.906 1 21.16 78 ASN B CA 1
ATOM 6001 C C . ASN B 1 78 ? 9.766 60.031 16.062 1 21.16 78 ASN B C 1
ATOM 6003 O O . ASN B 1 78 ? 9.828 58.969 16.656 1 21.16 78 ASN B O 1
ATOM 6007 N N . GLU B 1 79 ? 10.703 60.094 15.188 1 22.97 79 GLU B N 1
ATOM 6008 C CA . GLU B 1 79 ? 12.086 59.625 15.188 1 22.97 79 GLU B CA 1
ATOM 6009 C C . GLU B 1 79 ? 12.844 60.125 16.406 1 22.97 79 GLU B C 1
ATOM 6011 O O . GLU B 1 79 ? 13.297 61.281 16.422 1 22.97 79 GLU B O 1
ATOM 6016 N N . LYS B 1 80 ? 12.461 60 17.672 1 26.17 80 LYS B N 1
ATOM 6017 C CA . LYS B 1 80 ? 13.383 60.5 18.672 1 26.17 80 LYS B CA 1
ATOM 6018 C C . LYS B 1 80 ? 14.727 59.781 18.594 1 26.17 80 LYS B C 1
ATOM 6020 O O . LYS B 1 80 ? 14.789 58.594 18.391 1 26.17 80 LYS B O 1
ATOM 6025 N N . PRO B 1 81 ? 15.898 60.438 18.484 1 21.3 81 PRO B N 1
ATOM 6026 C CA . PRO B 1 81 ? 17.297 60 18.359 1 21.3 81 PRO B CA 1
ATOM 6027 C C . PRO B 1 81 ? 17.766 59.156 19.547 1 21.3 81 PRO B C 1
ATOM 6029 O O . PRO B 1 81 ? 17.391 59.438 20.688 1 21.3 81 PRO B O 1
ATOM 6032 N N . VAL B 1 82 ? 17.969 57.844 19.391 1 22.02 82 VAL B N 1
ATOM 6033 C CA . VAL B 1 82 ? 18.531 56.875 20.328 1 22.02 82 VAL B CA 1
ATOM 6034 C C . VAL B 1 82 ? 19.781 57.438 20.969 1 22.02 82 VAL B C 1
ATOM 6036 O O . VAL B 1 82 ? 20.766 57.719 20.281 1 22.02 82 VAL B O 1
ATOM 6039 N N . GLN B 1 83 ? 19.703 58.219 22.047 1 19.7 83 GLN B N 1
ATOM 6040 C CA . GLN B 1 83 ? 20.812 58.688 22.859 1 19.7 83 GLN B CA 1
ATOM 6041 C C . GLN B 1 83 ? 21.719 57.531 23.281 1 19.7 83 GLN B C 1
ATOM 6043 O O . GLN B 1 83 ? 21.234 56.469 23.625 1 19.7 83 GLN B O 1
ATOM 6048 N N . GLU B 1 84 ? 23.078 57.625 23.047 1 20.25 84 GLU B N 1
ATOM 6049 C CA . GLU B 1 84 ? 24.312 56.844 23.234 1 20.25 84 GLU B CA 1
ATOM 6050 C C . GLU B 1 84 ? 24.484 56.469 24.703 1 20.25 84 GLU B C 1
ATOM 6052 O O . GLU B 1 84 ? 24.688 57.344 25.562 1 20.25 84 GLU B O 1
ATOM 6057 N N . LEU B 1 85 ? 23.609 55.594 25.234 1 18.77 85 LEU B N 1
ATOM 6058 C CA . LEU B 1 85 ? 23.844 55.219 26.609 1 18.77 85 LEU B CA 1
ATOM 6059 C C . LEU B 1 85 ? 25.266 54.75 26.828 1 18.77 85 LEU B C 1
ATOM 6061 O O . LEU B 1 85 ? 25.797 53.969 26.016 1 18.77 85 LEU B O 1
ATOM 6065 N N . VAL B 1 86 ? 26.047 55.406 27.75 1 18.03 86 VAL B N 1
ATOM 6066 C CA . VAL B 1 86 ? 27.422 55.406 28.281 1 18.03 86 VAL B CA 1
ATOM 6067 C C . VAL B 1 86 ? 27.766 54.062 28.875 1 18.03 86 VAL B C 1
ATOM 6069 O O . VAL B 1 86 ? 26.875 53.312 29.328 1 18.03 86 VAL B O 1
ATOM 6072 N N . GLU B 1 87 ? 29.078 53.656 28.922 1 17.33 87 GLU B N 1
ATOM 6073 C CA . GLU B 1 87 ? 30.062 52.594 29.109 1 17.33 87 GLU B CA 1
ATOM 6074 C C . GLU B 1 87 ? 30.156 52.188 30.578 1 17.33 87 GLU B C 1
ATOM 6076 O O . GLU B 1 87 ? 31.016 51.375 30.953 1 17.33 87 GLU B O 1
ATOM 6081 N N . LYS B 1 88 ? 28.984 52.031 31.281 1 19.86 88 LYS B N 1
ATOM 6082 C CA . LYS B 1 88 ? 29.516 51.781 32.625 1 19.86 88 LYS B CA 1
ATOM 6083 C C . LYS B 1 88 ? 30.5 50.625 32.625 1 19.86 88 LYS B C 1
ATOM 6085 O O . LYS B 1 88 ? 30.281 49.594 31.953 1 19.86 88 LYS B O 1
ATOM 6090 N N . LYS B 1 89 ? 31.578 50.781 33.312 1 17.33 89 LYS B N 1
ATOM 6091 C CA . LYS B 1 89 ? 32.875 50.188 33.688 1 17.33 89 LYS B CA 1
ATOM 6092 C C . LYS B 1 89 ? 32.688 48.875 34.438 1 17.33 89 LYS B C 1
ATOM 6094 O O . LYS B 1 89 ? 31.688 48.688 35.156 1 17.33 89 LYS B O 1
ATOM 6099 N N . ASP B 1 90 ? 33.562 47.844 34.125 1 17.81 90 ASP B N 1
ATOM 6100 C CA . ASP B 1 90 ? 33.875 46.438 34.281 1 17.81 90 ASP B CA 1
ATOM 6101 C C . ASP B 1 90 ? 34.281 46.156 35.719 1 17.81 90 ASP B C 1
ATOM 6103 O O . ASP B 1 90 ? 34.656 45.031 36.031 1 17.81 90 ASP B O 1
ATOM 6107 N N . ASP B 1 91 ? 34.031 46.938 36.781 1 17.52 91 ASP B N 1
ATOM 6108 C CA . ASP B 1 91 ? 35.062 46.781 37.812 1 17.52 91 ASP B CA 1
ATOM 6109 C C . ASP B 1 91 ? 34.844 45.5 38.625 1 17.52 91 ASP B C 1
ATOM 6111 O O . ASP B 1 91 ? 35.438 45.281 39.656 1 17.52 91 ASP B O 1
ATOM 6115 N N . ARG B 1 92 ? 33.969 44.75 38.375 1 20 92 ARG B N 1
ATOM 6116 C CA . ARG B 1 92 ? 33.625 43.844 39.469 1 20 92 ARG B CA 1
ATOM 6117 C C . ARG B 1 92 ? 34.781 42.906 39.781 1 20 92 ARG B C 1
ATOM 6119 O O . ARG B 1 92 ? 34.875 41.844 39.156 1 20 92 ARG B O 1
ATOM 6126 N N . LYS B 1 93 ? 36 43.344 39.969 1 18.53 93 LYS B N 1
ATOM 6127 C CA . LYS B 1 93 ? 37.062 42.344 40.281 1 18.53 93 LYS B CA 1
ATOM 6128 C C . LYS B 1 93 ? 36.688 41.531 41.531 1 18.53 93 LYS B C 1
ATOM 6130 O O . LYS B 1 93 ? 36.938 40.344 41.562 1 18.53 93 LYS B O 1
ATOM 6135 N N . SER B 1 94 ? 36.438 42.219 42.719 1 14.77 94 SER B N 1
ATOM 6136 C CA . SER B 1 94 ? 37.375 41.906 43.812 1 14.77 94 SER B CA 1
ATOM 6137 C C . SER B 1 94 ? 37 40.562 44.469 1 14.77 94 SER B C 1
ATOM 6139 O O . SER B 1 94 ? 37.812 39.656 44.531 1 14.77 94 SER B O 1
ATOM 6141 N N . LYS B 1 95 ? 36.906 40.656 45.938 1 16.47 95 LYS B N 1
ATOM 6142 C CA . LYS B 1 95 ? 37.562 40.031 47.062 1 16.47 95 LYS B CA 1
ATOM 6143 C C . LYS B 1 95 ? 36.906 38.688 47.438 1 16.47 95 LYS B C 1
ATOM 6145 O O . LYS B 1 95 ? 35.688 38.625 47.594 1 16.47 95 LYS B O 1
ATOM 6150 N N . LEU B 1 96 ? 37.562 37.531 47.406 1 17.25 96 LEU B N 1
ATOM 6151 C CA . LEU B 1 96 ? 37.688 36.094 47.688 1 17.25 96 LEU B CA 1
ATOM 6152 C C . LEU B 1 96 ? 37.469 35.812 49.156 1 17.25 96 LEU B C 1
ATOM 6154 O O . LEU B 1 96 ? 37.656 34.688 49.625 1 17.25 96 LEU B O 1
ATOM 6158 N N . GLU B 1 97 ? 37.125 36.875 50.094 1 15.47 97 GLU B N 1
ATOM 6159 C CA . GLU B 1 97 ? 37.719 36.531 51.375 1 15.47 97 GLU B CA 1
ATOM 6160 C C . GLU B 1 97 ? 37.156 35.219 51.938 1 15.47 97 GLU B C 1
ATOM 6162 O O . GLU B 1 97 ? 36.188 34.688 51.406 1 15.47 97 GLU B O 1
ATOM 6167 N N . THR B 1 98 ? 36.875 35.25 53.312 1 16.23 98 THR B N 1
ATOM 6168 C CA . THR B 1 98 ? 37.406 34.625 54.5 1 16.23 98 THR B CA 1
ATOM 6169 C C . THR B 1 98 ? 36.562 33.406 54.875 1 16.23 98 THR B C 1
ATOM 6171 O O . THR B 1 98 ? 35.375 33.344 54.562 1 16.23 98 THR B O 1
ATOM 6174 N N . ILE B 1 99 ? 37.25 32.344 55.625 1 17.02 99 ILE B N 1
ATOM 6175 C CA . ILE B 1 99 ? 37.438 30.938 55.938 1 17.02 99 ILE B CA 1
ATOM 6176 C C . ILE B 1 99 ? 36.438 30.5 57.031 1 17.02 99 ILE B C 1
ATOM 6178 O O . ILE B 1 99 ? 36.094 29.312 57.094 1 17.02 99 ILE B O 1
ATOM 6182 N N . ALA B 1 100 ? 35.75 31.312 57.938 1 17.97 100 ALA B N 1
ATOM 6183 C CA . ALA B 1 100 ? 35.938 30.734 59.25 1 17.97 100 ALA B CA 1
ATOM 6184 C C . ALA B 1 100 ? 35.094 29.469 59.438 1 17.97 100 ALA B C 1
ATOM 6186 O O . ALA B 1 100 ? 34.062 29.328 58.781 1 17.97 100 ALA B O 1
ATOM 6187 N N . PRO B 1 101 ? 35.531 28.484 60.406 1 17.94 101 PRO B N 1
ATOM 6188 C CA . PRO B 1 101 ? 35.5 27.047 60.688 1 17.94 101 PRO B CA 1
ATOM 6189 C C . PRO B 1 101 ? 34.219 26.609 61.375 1 17.94 101 PRO B C 1
ATOM 6191 O O . PRO B 1 101 ? 33.781 25.469 61.188 1 17.94 101 PRO B O 1
ATOM 6194 N N . PHE B 1 102 ? 33.312 27.453 62.156 1 16.44 102 PHE B N 1
ATOM 6195 C CA . PHE B 1 102 ? 33.094 26.984 63.531 1 16.44 102 PHE B CA 1
ATOM 6196 C C . PHE B 1 102 ? 31.859 26.078 63.594 1 16.44 102 PHE B C 1
ATOM 6198 O O . PHE B 1 102 ? 31.531 25.547 64.688 1 16.44 102 PHE B O 1
ATOM 6205 N N . LYS B 1 103 ? 31.375 25.391 62.656 1 17.56 103 LYS B N 1
ATOM 6206 C CA . LYS B 1 103 ? 30.031 24.922 62.969 1 17.56 103 LYS B CA 1
ATOM 6207 C C . LYS B 1 103 ? 30.062 23.969 64.188 1 17.56 103 LYS B C 1
ATOM 6209 O O . LYS B 1 103 ? 30.641 22.875 64.062 1 17.56 103 LYS B O 1
ATOM 6214 N N . GLN B 1 104 ? 29.938 24.516 65.438 1 16.52 104 GLN B N 1
ATOM 6215 C CA . GLN B 1 104 ? 29.75 23.797 66.75 1 16.52 104 GLN B CA 1
ATOM 6216 C C . GLN B 1 104 ? 28.453 23 66.688 1 16.52 104 GLN B C 1
ATOM 6218 O O . GLN B 1 104 ? 27.547 23.281 65.938 1 16.52 104 GLN B O 1
ATOM 6223 N N . PRO B 1 105 ? 28.156 22.188 67.875 1 18.62 105 PRO B N 1
ATOM 6224 C CA . PRO B 1 105 ? 27.547 20.953 68.438 1 18.62 105 PRO B CA 1
ATOM 6225 C C . PRO B 1 105 ? 26.078 21.109 68.75 1 18.62 105 PRO B C 1
ATOM 6227 O O . PRO B 1 105 ? 25.719 21.953 69.562 1 18.62 105 PRO B O 1
ATOM 6230 N N . LEU B 1 106 ? 25.094 21.094 67.875 1 17.25 106 LEU B N 1
ATOM 6231 C CA . LEU B 1 106 ? 23.688 21.344 68.188 1 17.25 106 LEU B CA 1
ATOM 6232 C C . LEU B 1 106 ? 23.156 20.344 69.188 1 17.25 106 LEU B C 1
ATOM 6234 O O . LEU B 1 106 ? 22.984 19.156 68.875 1 17.25 106 LEU B O 1
ATOM 6238 N N . ALA B 1 107 ? 23.531 20.453 70.5 1 17.53 107 ALA B N 1
ATOM 6239 C CA . ALA B 1 107 ? 22.984 19.609 71.562 1 17.53 107 ALA B CA 1
ATOM 6240 C C . ALA B 1 107 ? 21.469 19.734 71.625 1 17.53 107 ALA B C 1
ATOM 6242 O O . ALA B 1 107 ? 20.75 18.734 71.438 1 17.53 107 ALA B O 1
ATOM 6243 N N . SER B 1 108 ? 20.922 20.109 72.938 1 18.3 108 SER B N 1
ATOM 6244 C CA . SER B 1 108 ? 19.953 19.672 73.938 1 18.3 108 SER B CA 1
ATOM 6245 C C . SER B 1 108 ? 18.641 20.422 73.75 1 18.3 108 SER B C 1
ATOM 6247 O O . SER B 1 108 ? 18.562 21.625 74 1 18.3 108 SER B O 1
ATOM 6249 N N . LEU B 1 109 ? 17.656 20.141 72.875 1 16.98 109 LEU B N 1
ATOM 6250 C CA . LEU B 1 109 ? 16.578 21.078 72.5 1 16.98 109 LEU B CA 1
ATOM 6251 C C . LEU B 1 109 ? 15.539 21.125 73.625 1 16.98 109 LEU B C 1
ATOM 6253 O O . LEU B 1 109 ? 14.664 20.266 73.688 1 16.98 109 LEU B O 1
ATOM 6257 N N . GLN B 1 110 ? 15.977 21.453 74.812 1 16.28 110 GLN B N 1
ATOM 6258 C CA . GLN B 1 110 ? 14.984 21.344 75.875 1 16.28 110 GLN B CA 1
ATOM 6259 C C . GLN B 1 110 ? 13.82 22.297 75.688 1 16.28 110 GLN B C 1
ATOM 6261 O O . GLN B 1 110 ? 12.656 21.906 75.812 1 16.28 110 GLN B O 1
ATOM 6266 N N . SER B 1 111 ? 14.023 23.641 75.688 1 15.76 111 SER B N 1
ATOM 6267 C CA . SER B 1 111 ? 13.344 24.344 76.812 1 15.76 111 SER B CA 1
ATOM 6268 C C . SER B 1 111 ? 11.883 24.609 76.438 1 15.76 111 SER B C 1
ATOM 6270 O O . SER B 1 111 ? 10.984 24.234 77.188 1 15.76 111 SER B O 1
ATOM 6272 N N . VAL B 1 112 ? 11.445 25.922 76.125 1 16.67 112 VAL B N 1
ATOM 6273 C CA . VAL B 1 112 ? 10.742 26.922 76.875 1 16.67 112 VAL B CA 1
ATOM 6274 C C . VAL B 1 112 ? 9.273 26.969 76.5 1 16.67 112 VAL B C 1
ATOM 6276 O O . VAL B 1 112 ? 8.922 26.656 75.375 1 16.67 112 VAL B O 1
ATOM 6279 N N . ARG B 1 113 ? 8.336 27.625 77.312 1 17.55 113 ARG B N 1
ATOM 6280 C CA . ARG B 1 113 ? 7.098 27.969 78 1 17.55 113 ARG B CA 1
ATOM 6281 C C . ARG B 1 113 ? 6.234 28.891 77.125 1 17.55 113 ARG B C 1
ATOM 6283 O O . ARG B 1 113 ? 5.023 28.969 77.312 1 17.55 113 ARG B O 1
ATOM 6290 N N . MET B 1 114 ? 6.734 29.844 76.25 1 16.16 114 MET B N 1
ATOM 6291 C CA . MET B 1 114 ? 6.117 31.156 76.438 1 16.16 114 MET B CA 1
ATOM 6292 C C . MET B 1 114 ? 4.691 31.172 75.938 1 16.16 114 MET B C 1
ATOM 6294 O O . MET B 1 114 ? 4.336 30.359 75.062 1 16.16 114 MET B O 1
ATOM 6298 N N . ARG B 1 115 ? 3.984 32.438 75.938 1 18.12 115 ARG B N 1
ATOM 6299 C CA . ARG B 1 115 ? 2.889 33.344 76.25 1 18.12 115 ARG B CA 1
ATOM 6300 C C . ARG B 1 115 ? 1.96 33.531 75.062 1 18.12 115 ARG B C 1
ATOM 6302 O O . ARG B 1 115 ? 0.742 33.375 75.188 1 18.12 115 ARG B O 1
ATOM 6309 N N . ASN B 1 116 ? 2.125 34.594 74.188 1 17.28 116 ASN B N 1
ATOM 6310 C CA . ASN B 1 116 ? 1.242 35.719 74 1 17.28 116 ASN B CA 1
ATOM 6311 C C . ASN B 1 116 ? 0.174 35.438 72.938 1 17.28 116 ASN B C 1
ATOM 6313 O O . ASN B 1 116 ? 0.296 34.469 72.188 1 17.28 116 ASN B O 1
ATOM 6317 N N . GLN B 1 117 ? -0.51 36.5 72.312 1 20.17 117 GLN B N 1
ATOM 6318 C CA . GLN B 1 117 ? -1.646 37.312 71.938 1 20.17 117 GLN B CA 1
ATOM 6319 C C . GLN B 1 117 ? -1.984 37.094 70.438 1 20.17 117 GLN B C 1
ATOM 6321 O O . GLN B 1 117 ? -3.109 37.375 70 1 20.17 117 GLN B O 1
ATOM 6326 N N . ASP B 1 118 ? -0.953 37.062 69.5 1 18.69 118 ASP B N 1
ATOM 6327 C CA . ASP B 1 118 ? -1.154 37.969 68.312 1 18.69 118 ASP B CA 1
ATOM 6328 C C . ASP B 1 118 ? -2.309 37.5 67.438 1 18.69 118 ASP B C 1
ATOM 6330 O O . ASP B 1 118 ? -2.701 36.344 67.5 1 18.69 118 ASP B O 1
ATOM 6334 N N . GLU B 1 119 ? -2.537 38.312 66.25 1 20.08 119 GLU B N 1
ATOM 6335 C CA . GLU B 1 119 ? -3.248 38.906 65.125 1 20.08 119 GLU B CA 1
ATOM 6336 C C . GLU B 1 119 ? -3.498 37.844 64.062 1 20.08 119 GLU B C 1
ATOM 6338 O O . GLU B 1 119 ? -2.557 37.219 63.562 1 20.08 119 GLU B O 1
ATOM 6343 N N . ALA B 1 120 ? -4.727 37.188 64.062 1 26.03 120 ALA B N 1
ATOM 6344 C CA . ALA B 1 120 ? -5.543 36.375 63.125 1 26.03 120 ALA B CA 1
ATOM 6345 C C . ALA B 1 120 ? -5.445 36.906 61.719 1 26.03 120 ALA B C 1
ATOM 6347 O O . ALA B 1 120 ? -6.133 37.875 61.344 1 26.03 120 ALA B O 1
ATOM 6348 N N . GLN B 1 121 ? -4.188 37.094 61.062 1 19.5 121 GLN B N 1
ATOM 6349 C CA . GLN B 1 121 ? -3.959 37.594 59.719 1 19.5 121 GLN B CA 1
ATOM 6350 C C . GLN B 1 121 ? -4.715 36.781 58.688 1 19.5 121 GLN B C 1
ATOM 6352 O O . GLN B 1 121 ? -4.688 35.562 58.688 1 19.5 121 GLN B O 1
ATOM 6357 N N . ASN B 1 122 ? -5.75 37.375 57.875 1 25.22 122 ASN B N 1
ATOM 6358 C CA . ASN B 1 122 ? -6.641 37.188 56.719 1 25.22 122 ASN B CA 1
ATOM 6359 C C . ASN B 1 122 ? -5.918 36.562 55.531 1 25.22 122 ASN B C 1
ATOM 6361 O O . ASN B 1 122 ? -5.23 37.25 54.781 1 25.22 122 ASN B O 1
ATOM 6365 N N . SER B 1 123 ? -5.379 35.375 55.656 1 25.31 123 SER B N 1
ATOM 6366 C CA . SER B 1 123 ? -4.621 34.719 54.562 1 25.31 123 SER B CA 1
ATOM 6367 C C . SER B 1 123 ? -5.508 34.469 53.375 1 25.31 123 SER B C 1
ATOM 6369 O O . SER B 1 123 ? -6.516 33.75 53.469 1 25.31 123 SER B O 1
ATOM 6371 N N . THR B 1 124 ? -5.793 35.344 52.406 1 25.08 124 THR B N 1
ATOM 6372 C CA . THR B 1 124 ? -6.301 35.25 51.031 1 25.08 124 THR B CA 1
ATOM 6373 C C . THR B 1 124 ? -5.672 34.062 50.312 1 25.08 124 THR B C 1
ATOM 6375 O O . THR B 1 124 ? -4.512 34.125 49.906 1 25.08 124 THR B O 1
ATOM 6378 N N . LYS B 1 125 ? -5.977 32.812 50.562 1 30.88 125 LYS B N 1
ATOM 6379 C CA . LYS B 1 125 ? -5.609 31.562 49.875 1 30.88 125 LYS B CA 1
ATOM 6380 C C . LYS B 1 125 ? -5.934 31.641 48.406 1 30.88 125 LYS B C 1
ATOM 6382 O O . LYS B 1 125 ? -7.094 31.484 48 1 30.88 125 LYS B O 1
ATOM 6387 N N . ALA B 1 126 ? -5.422 32.594 47.562 1 31.58 126 ALA B N 1
ATOM 6388 C CA . ALA B 1 126 ? -5.414 32.469 46.125 1 31.58 126 ALA B CA 1
ATOM 6389 C C . ALA B 1 126 ? -4.984 31.078 45.688 1 31.58 126 ALA B C 1
ATOM 6391 O O . ALA B 1 126 ? -3.865 30.641 45.969 1 31.58 126 ALA B O 1
ATOM 6392 N N . SER B 1 127 ? -5.785 30.062 45.531 1 34.47 127 SER B N 1
ATOM 6393 C CA . SER B 1 127 ? -5.633 28.688 45.031 1 34.47 127 SER B CA 1
ATOM 6394 C C . SER B 1 127 ? -4.789 28.672 43.75 1 34.47 127 SER B C 1
ATOM 6396 O O . SER B 1 127 ? -5.191 29.203 42.719 1 34.47 127 SER B O 1
ATOM 6398 N N . TYR B 1 128 ? -3.523 28.797 43.688 1 36.53 128 TYR B N 1
ATOM 6399 C CA . TYR B 1 128 ? -2.561 28.609 42.594 1 36.53 128 TYR B CA 1
ATOM 6400 C C . TYR B 1 128 ? -2.867 27.344 41.812 1 36.53 128 TYR B C 1
ATOM 6402 O O . TYR B 1 128 ? -2.939 26.25 42.375 1 36.53 128 TYR B O 1
ATOM 6410 N N . ASP B 1 129 ? -3.777 27.156 40.875 1 50.81 129 ASP B N 1
ATOM 6411 C CA . ASP B 1 129 ? -3.887 26.094 39.875 1 50.81 129 ASP B CA 1
ATOM 6412 C C . ASP B 1 129 ? -2.518 25.5 39.562 1 50.81 129 ASP B C 1
ATOM 6414 O O . ASP B 1 129 ? -1.636 26.188 39.031 1 50.81 129 ASP B O 1
ATOM 6418 N N . GLU B 1 130 ? -1.998 24.594 40.281 1 69.75 130 GLU B N 1
ATOM 6419 C CA . GLU B 1 130 ? -0.699 23.938 40.156 1 69.75 130 GLU B CA 1
ATOM 6420 C C . GLU B 1 130 ? -0.586 23.125 38.875 1 69.75 130 GLU B C 1
ATOM 6422 O O . GLU B 1 130 ? -0.021 22.031 38.875 1 69.75 130 GLU B O 1
ATOM 6427 N N . SER B 1 131 ? -1.079 23.516 37.812 1 86.25 131 SER B N 1
ATOM 6428 C CA . SER B 1 131 ? -0.943 22.844 36.531 1 86.25 131 SER B CA 1
ATOM 6429 C C . SER B 1 131 ? 0.485 22.922 36.031 1 86.25 131 SER B C 1
ATOM 6431 O O . SER B 1 131 ? 1.213 23.875 36.344 1 86.25 131 SER B O 1
ATOM 6433 N N . PHE B 1 132 ? 0.87 21.891 35.375 1 94.62 132 PHE B N 1
ATOM 6434 C CA . PHE B 1 132 ? 2.221 21.828 34.844 1 94.62 132 PHE B CA 1
ATOM 6435 C C . PHE B 1 132 ? 2.477 23.016 33.906 1 94.62 132 PHE B C 1
ATOM 6437 O O . PHE B 1 132 ? 3.428 23.766 34.094 1 94.62 132 PHE B O 1
ATOM 6444 N N . TYR B 1 133 ? 1.659 23.219 32.969 1 97 133 TYR B N 1
ATOM 6445 C CA . TYR B 1 133 ? 1.677 24.438 32.156 1 97 133 TYR B CA 1
ATOM 6446 C C . TYR B 1 133 ? 0.674 25.453 32.688 1 97 133 TYR B C 1
ATOM 6448 O O . TYR B 1 133 ? -0.493 25.125 32.906 1 97 133 TYR B O 1
ATOM 6456 N N . ALA B 1 134 ? 1.096 26.641 32.844 1 95.94 134 ALA B N 1
ATOM 6457 C CA . ALA B 1 134 ? 0.206 27.688 33.312 1 95.94 134 ALA B CA 1
ATOM 6458 C C . ALA B 1 134 ? -0.847 28.047 32.25 1 95.94 134 ALA B C 1
ATOM 6460 O O . ALA B 1 134 ? -2.01 28.281 32.594 1 95.94 134 ALA B O 1
ATOM 6461 N N . ASN B 1 135 ? -0.383 28.109 31.016 1 97.94 135 ASN B N 1
ATOM 6462 C CA . ASN B 1 135 ? -1.286 28.344 29.891 1 97.94 135 ASN B CA 1
ATOM 6463 C C . ASN B 1 135 ? -1.417 27.094 29.016 1 97.94 135 ASN B C 1
ATOM 6465 O O . ASN B 1 135 ? -0.427 26.609 28.469 1 97.94 135 ASN B O 1
ATOM 6469 N N . ARG B 1 136 ? -2.516 26.516 28.922 1 98.75 136 ARG B N 1
ATOM 6470 C CA . ARG B 1 136 ? -2.873 25.359 28.078 1 98.75 136 ARG B CA 1
ATOM 6471 C C . ARG B 1 136 ? -3.875 25.766 27 1 98.75 136 ARG B C 1
ATOM 6473 O O . ARG B 1 136 ? -5.074 25.875 27.281 1 98.75 136 ARG B O 1
ATOM 6480 N N . ILE B 1 137 ? -3.371 25.984 25.828 1 98.88 137 ILE B N 1
ATOM 6481 C CA . ILE B 1 137 ? -4.137 26.609 24.766 1 98.88 137 ILE B CA 1
ATOM 6482 C C . ILE B 1 137 ? -4.473 25.578 23.688 1 98.88 137 ILE B C 1
ATOM 6484 O O . ILE B 1 137 ? -3.592 24.844 23.234 1 98.88 137 ILE B O 1
ATOM 6488 N N . ILE B 1 138 ? -5.703 25.438 23.312 1 98.88 138 ILE B N 1
ATOM 6489 C CA . ILE B 1 138 ? -6.109 24.562 22.219 1 98.88 138 ILE B CA 1
ATOM 6490 C C . ILE B 1 138 ? -6.25 25.391 20.938 1 98.88 138 ILE B C 1
ATOM 6492 O O . ILE B 1 138 ? -6.949 26.406 20.922 1 98.88 138 ILE B O 1
ATOM 6496 N N . HIS B 1 139 ? -5.582 24.969 19.906 1 98.81 139 HIS B N 1
ATOM 6497 C CA . HIS B 1 139 ? -5.562 25.656 18.609 1 98.81 139 HIS B CA 1
ATOM 6498 C C . HIS B 1 139 ? -6.637 25.109 17.688 1 98.81 139 HIS B C 1
ATOM 6500 O O . HIS B 1 139 ? -6.801 23.906 17.562 1 98.81 139 HIS B O 1
ATOM 6506 N N . PHE B 1 140 ? -7.371 26.016 17.109 1 98.62 140 PHE B N 1
ATOM 6507 C CA . PHE B 1 140 ? -8.336 25.672 16.062 1 98.62 140 PHE B CA 1
ATOM 6508 C C . PHE B 1 140 ? -7.938 26.312 14.734 1 98.62 140 PHE B C 1
ATOM 6510 O O . PHE B 1 140 ? -7.973 27.531 14.586 1 98.62 140 PHE B O 1
ATOM 6517 N N . ASP B 1 141 ? -7.523 25.484 13.836 1 97.75 141 ASP B N 1
ATOM 6518 C CA . ASP B 1 141 ? -7.367 25.875 12.445 1 97.75 141 ASP B CA 1
ATOM 6519 C C . ASP B 1 141 ? -8.711 25.859 11.711 1 97.75 141 ASP B C 1
ATOM 6521 O O . ASP B 1 141 ? -9.305 24.797 11.516 1 97.75 141 ASP B O 1
ATOM 6525 N N . LEU B 1 142 ? -9.094 27.016 11.32 1 97.31 142 LEU B N 1
ATOM 6526 C CA . LEU B 1 142 ? -10.445 27.078 10.781 1 97.31 142 LEU B CA 1
ATOM 6527 C C . LEU B 1 142 ? -10.422 27.203 9.266 1 97.31 142 LEU B C 1
ATOM 6529 O O . LEU B 1 142 ? -11.453 27.469 8.641 1 97.31 142 LEU B O 1
ATOM 6533 N N . LYS B 1 143 ? -9.172 27.016 8.727 1 91.62 143 LYS B N 1
ATOM 6534 C CA . LYS B 1 143 ? -9.117 26.953 7.266 1 91.62 143 LYS B CA 1
ATOM 6535 C C . LYS B 1 143 ? -9.5 25.578 6.758 1 91.62 143 LYS B C 1
ATOM 6537 O O . LYS B 1 143 ? -9.008 24.562 7.254 1 91.62 143 LYS B O 1
ATOM 6542 N N . GLY B 1 144 ? -10.531 25.438 6.07 1 86.5 144 GLY B N 1
ATOM 6543 C CA . GLY B 1 144 ? -10.914 24.141 5.516 1 86.5 144 GLY B CA 1
ATOM 6544 C C . GLY B 1 144 ? -12.203 23.609 6.105 1 86.5 144 GLY B C 1
ATOM 6545 O O . GLY B 1 144 ? -13.297 24.078 5.781 1 86.5 144 GLY B O 1
ATOM 6546 N N . ALA B 1 145 ? -11.992 22.625 7.199 1 94.5 145 ALA B N 1
ATOM 6547 C CA . ALA B 1 145 ? -13.164 22.016 7.812 1 94.5 145 ALA B CA 1
ATOM 6548 C C . ALA B 1 145 ? -13.578 22.766 9.078 1 94.5 145 ALA B C 1
ATOM 6550 O O . ALA B 1 145 ? -13.586 22.188 10.172 1 94.5 145 ALA B O 1
ATOM 6551 N N . ALA B 1 146 ? -14.016 23.969 8.875 1 97.12 146 ALA B N 1
ATOM 6552 C CA . ALA B 1 146 ? -14.453 24.797 9.992 1 97.12 146 ALA B CA 1
ATOM 6553 C C . ALA B 1 146 ? -15.812 24.328 10.516 1 97.12 146 ALA B C 1
ATOM 6555 O O . ALA B 1 146 ? -16.797 24.328 9.781 1 97.12 146 ALA B O 1
ATOM 6556 N N . PRO B 1 147 ? -15.883 23.984 11.766 1 98.38 147 PRO B N 1
ATOM 6557 C CA . PRO B 1 147 ? -17.156 23.516 12.312 1 98.38 147 PRO B CA 1
ATOM 6558 C C . PRO B 1 147 ? -18.172 24.656 12.516 1 98.38 147 PRO B C 1
ATOM 6560 O O . PRO B 1 147 ? -17.781 25.812 12.57 1 98.38 147 PRO B O 1
ATOM 6563 N N . LYS B 1 148 ? -19.391 24.266 12.578 1 98.38 148 LYS B N 1
ATOM 6564 C CA . LYS B 1 148 ? -20.422 25.219 12.977 1 98.38 148 LYS B CA 1
ATOM 6565 C C . LYS B 1 148 ? -20.203 25.688 14.406 1 98.38 148 LYS B C 1
ATOM 6567 O O . LYS B 1 148 ? -19.641 24.969 15.227 1 98.38 148 LYS B O 1
ATOM 6572 N N . ILE B 1 149 ? -20.719 26.906 14.68 1 98.38 149 ILE B N 1
ATOM 6573 C CA . ILE B 1 149 ? -20.5 27.547 15.977 1 98.38 149 ILE B CA 1
ATOM 6574 C C . ILE B 1 149 ? -21.141 26.703 17.078 1 98.38 149 ILE B C 1
ATOM 6576 O O . ILE B 1 149 ? -20.609 26.594 18.172 1 98.38 149 ILE B O 1
ATOM 6580 N N . SER B 1 150 ? -22.281 26.062 16.75 1 98.19 150 SER B N 1
ATOM 6581 C CA . SER B 1 150 ? -22.969 25.234 17.734 1 98.19 150 SER B CA 1
ATOM 6582 C C . SER B 1 150 ? -22.094 24.109 18.234 1 98.19 150 SER B C 1
ATOM 6584 O O . SER B 1 150 ? -22.016 23.844 19.438 1 98.19 150 SER B O 1
ATOM 6586 N N . TYR B 1 151 ? -21.422 23.516 17.359 1 98.44 151 TYR B N 1
ATOM 6587 C CA . TYR B 1 151 ? -20.531 22.422 17.719 1 98.44 151 TYR B CA 1
ATOM 6588 C C . TYR B 1 151 ? -19.297 22.938 18.469 1 98.44 151 TYR B C 1
ATOM 6590 O O . TYR B 1 151 ? -18.859 22.344 19.453 1 98.44 151 TYR B O 1
ATOM 6598 N N . LEU B 1 152 ? -18.734 24.047 18.031 1 98.69 152 LEU B N 1
ATOM 6599 C CA . LEU B 1 152 ? -17.547 24.625 18.672 1 98.69 152 LEU B CA 1
ATOM 6600 C C . LEU B 1 152 ? -17.859 24.969 20.141 1 98.69 152 LEU B C 1
ATOM 6602 O O . LEU B 1 152 ? -17 24.812 21 1 98.69 152 LEU B O 1
ATOM 6606 N N . LYS B 1 153 ? -19.031 25.406 20.406 1 98.62 153 LYS B N 1
ATOM 6607 C CA . LYS B 1 153 ? -19.406 25.734 21.766 1 98.62 153 LYS B CA 1
ATOM 6608 C C . LYS B 1 153 ? -19.359 24.516 22.672 1 98.62 153 LYS B C 1
ATOM 6610 O O . LYS B 1 153 ? -18.938 24.594 23.828 1 98.62 153 LYS B O 1
ATOM 6615 N N . GLU B 1 154 ? -19.812 23.406 22.094 1 98.5 154 GLU B N 1
ATOM 6616 C CA . GLU B 1 154 ? -19.734 22.141 22.844 1 98.5 154 GLU B CA 1
ATOM 6617 C C . GLU B 1 154 ? -18.281 21.766 23.125 1 98.5 154 GLU B C 1
ATOM 6619 O O . GLU B 1 154 ? -17.953 21.312 24.219 1 98.5 154 GLU B O 1
ATOM 6624 N N . VAL B 1 155 ? -17.5 21.984 22.188 1 98.75 155 VAL B N 1
ATOM 6625 C CA . VAL B 1 155 ? -16.094 21.641 22.312 1 98.75 155 VAL B CA 1
ATOM 6626 C C . VAL B 1 155 ? -15.438 22.547 23.359 1 98.75 155 VAL B C 1
ATOM 6628 O O . VAL B 1 155 ? -14.633 22.078 24.172 1 98.75 155 VAL B O 1
ATOM 6631 N N . LEU B 1 156 ? -15.812 23.844 23.359 1 98.88 156 LEU B N 1
ATOM 6632 C CA . LEU B 1 156 ? -15.242 24.781 24.312 1 98.88 156 LEU B CA 1
ATOM 6633 C C . LEU B 1 156 ? -15.586 24.375 25.75 1 98.88 156 LEU B C 1
ATOM 6635 O O . LEU B 1 156 ? -14.734 24.453 26.641 1 98.88 156 LEU B O 1
ATOM 6639 N N . ARG B 1 157 ? -16.781 23.922 25.953 1 98.62 157 ARG B N 1
ATOM 6640 C CA . ARG B 1 157 ? -17.188 23.469 27.281 1 98.62 157 ARG B CA 1
ATOM 6641 C C . ARG B 1 157 ? -16.391 22.25 27.719 1 98.62 157 ARG B C 1
ATOM 6643 O O . ARG B 1 157 ? -15.953 22.156 28.859 1 98.62 157 ARG B O 1
ATOM 6650 N N . LEU B 1 158 ? -16.188 21.406 26.766 1 98.62 158 LEU B N 1
ATOM 6651 C CA . LEU B 1 158 ? -15.453 20.188 27.062 1 98.62 158 LEU B CA 1
ATOM 6652 C C . LEU B 1 158 ? -14.008 20.484 27.422 1 98.62 158 LEU B C 1
ATOM 6654 O O . LEU B 1 158 ? -13.484 19.969 28.406 1 98.62 158 LEU B O 1
ATOM 6658 N N . ILE B 1 159 ? -13.375 21.312 26.641 1 98.75 159 ILE B N 1
ATOM 6659 C CA . ILE B 1 159 ? -11.961 21.562 26.875 1 98.75 159 ILE B CA 1
ATOM 6660 C C . ILE B 1 159 ? -11.781 22.375 28.156 1 98.75 159 ILE B C 1
ATOM 6662 O O . ILE B 1 159 ? -10.82 22.188 28.891 1 98.75 159 ILE B O 1
ATOM 6666 N N . LYS B 1 160 ? -12.703 23.297 28.422 1 98.62 160 LYS B N 1
ATOM 6667 C CA . LYS B 1 160 ? -12.641 24.062 29.656 1 98.62 160 LYS B CA 1
ATOM 6668 C C . LYS B 1 160 ? -12.766 23.156 30.875 1 98.62 160 LYS B C 1
ATOM 6670 O O . LYS B 1 160 ? -12.008 23.297 31.844 1 98.62 160 LYS B O 1
ATOM 6675 N N . ALA B 1 161 ? -13.617 22.25 30.781 1 98 161 ALA B N 1
ATOM 6676 C CA . ALA B 1 161 ? -13.867 21.328 31.891 1 98 161 ALA B CA 1
ATOM 6677 C C . ALA B 1 161 ? -12.648 20.453 32.156 1 98 161 ALA B C 1
ATOM 6679 O O . ALA B 1 161 ? -12.5 19.906 33.25 1 98 161 ALA B O 1
ATOM 6680 N N . ASN B 1 162 ? -11.789 20.438 31.188 1 97.69 162 ASN B N 1
ATOM 6681 C CA . ASN B 1 162 ? -10.664 19.531 31.359 1 97.69 162 ASN B CA 1
ATOM 6682 C C . ASN B 1 162 ? -9.336 20.297 31.422 1 97.69 162 ASN B C 1
ATOM 6684 O O . ASN B 1 162 ? -8.266 19.703 31.266 1 97.69 162 ASN B O 1
ATOM 6688 N N . GLY B 1 163 ? -9.438 21.594 31.562 1 97.38 163 GLY B N 1
ATOM 6689 C CA . GLY B 1 163 ? -8.234 22.281 32 1 97.38 163 GLY B CA 1
ATOM 6690 C C . GLY B 1 163 ? -7.715 23.281 31 1 97.38 163 GLY B C 1
ATOM 6691 O O . GLY B 1 163 ? -6.688 23.922 31.234 1 97.38 163 GLY B O 1
ATOM 6692 N N . ALA B 1 164 ? -8.375 23.516 29.906 1 98.75 164 ALA B N 1
ATOM 6693 C CA . ALA B 1 164 ? -7.941 24.531 28.953 1 98.75 164 ALA B CA 1
ATOM 6694 C C . ALA B 1 164 ? -8.039 25.922 29.578 1 98.75 164 ALA B C 1
ATOM 6696 O O . ALA B 1 164 ? -8.984 26.234 30.297 1 98.75 164 ALA B O 1
ATOM 6697 N N . THR B 1 165 ? -7.039 26.75 29.328 1 98.69 165 THR B N 1
ATOM 6698 C CA . THR B 1 165 ? -7.043 28.109 29.828 1 98.69 165 THR B CA 1
ATOM 6699 C C . THR B 1 165 ? -7.363 29.109 28.703 1 98.69 165 THR B C 1
ATOM 6701 O O . THR B 1 165 ? -7.684 30.266 28.969 1 98.69 165 THR B O 1
ATOM 6704 N N . GLY B 1 166 ? -7.277 28.641 27.516 1 98.75 166 GLY B N 1
ATOM 6705 C CA . GLY B 1 166 ? -7.57 29.5 26.391 1 98.75 166 GLY B CA 1
ATOM 6706 C C . GLY B 1 166 ? -7.629 28.75 25.062 1 98.75 166 GLY B C 1
ATOM 6707 O O . GLY B 1 166 ? -7.477 27.531 25.031 1 98.75 166 GLY B O 1
ATOM 6708 N N . ILE B 1 167 ? -7.91 29.484 23.969 1 98.81 167 ILE B N 1
ATOM 6709 C CA . ILE B 1 167 ? -7.957 28.938 22.609 1 98.81 167 ILE B CA 1
ATOM 6710 C C . ILE B 1 167 ? -7.211 29.875 21.656 1 98.81 167 ILE B C 1
ATOM 6712 O O . ILE B 1 167 ? -7.125 31.078 21.891 1 98.81 167 ILE B O 1
ATOM 6716 N N . LEU B 1 168 ? -6.566 29.281 20.703 1 98.88 168 LEU B N 1
ATOM 6717 C CA . LEU B 1 168 ? -5.949 30 19.578 1 98.88 168 LEU B CA 1
ATOM 6718 C C . LEU B 1 168 ? -6.762 29.812 18.297 1 98.88 168 LEU B C 1
ATOM 6720 O O . LEU B 1 168 ? -6.957 28.688 17.844 1 98.88 168 LEU B O 1
ATOM 6724 N N . LEU B 1 169 ? -7.25 30.906 17.75 1 98.62 169 LEU B N 1
ATOM 6725 C CA . LEU B 1 169 ? -8.117 30.844 16.594 1 98.62 169 LEU B CA 1
ATOM 6726 C C . LEU B 1 169 ? -7.387 31.328 15.344 1 98.62 169 LEU B C 1
ATOM 6728 O O . LEU B 1 169 ? -7.012 32.5 15.258 1 98.62 169 LEU B O 1
ATOM 6732 N N . GLU B 1 170 ? -7.16 30.484 14.43 1 98.12 170 GLU B N 1
ATOM 6733 C CA . GLU B 1 170 ? -6.629 30.844 13.117 1 98.12 170 GLU B CA 1
ATOM 6734 C C . GLU B 1 170 ? -7.73 30.844 12.055 1 98.12 170 GLU B C 1
ATOM 6736 O O . GLU B 1 170 ? -8.062 29.797 11.492 1 98.12 170 GLU B O 1
ATOM 6741 N N . TRP B 1 171 ? -8.227 32.031 11.758 1 96.12 171 TRP B N 1
ATOM 6742 C CA . TRP B 1 171 ? -9.445 32.156 10.961 1 96.12 171 TRP B CA 1
ATOM 6743 C C . TRP B 1 171 ? -9.156 31.969 9.477 1 96.12 171 TRP B C 1
ATOM 6745 O O . TRP B 1 171 ? -9.828 31.188 8.805 1 96.12 171 TRP B O 1
ATOM 6755 N N . GLU B 1 172 ? -8.117 32.719 8.961 1 95.62 172 GLU B N 1
ATOM 6756 C CA . GLU B 1 172 ? -7.832 32.844 7.539 1 95.62 172 GLU B CA 1
ATOM 6757 C C . GLU B 1 172 ? -9.078 33.281 6.77 1 95.62 172 GLU B C 1
ATOM 6759 O O . GLU B 1 172 ? -9.711 34.281 7.098 1 95.62 172 GLU B O 1
ATOM 6764 N N . ASP B 1 173 ? -9.531 32.531 5.781 1 96.56 173 ASP B N 1
ATOM 6765 C CA . ASP B 1 173 ? -10.57 33.031 4.883 1 96.56 173 ASP B CA 1
ATOM 6766 C C . ASP B 1 173 ? -11.961 32.719 5.438 1 96.56 173 ASP B C 1
ATOM 6768 O O . ASP B 1 173 ? -12.969 33.031 4.793 1 96.56 173 ASP B O 1
ATOM 6772 N N . THR B 1 174 ? -12.062 32.219 6.66 1 97.69 174 THR B N 1
ATOM 6773 C CA . THR B 1 174 ? -13.367 31.938 7.246 1 97.69 174 THR B CA 1
ATOM 6774 C C . THR B 1 174 ? -13.844 33.094 8.109 1 97.69 174 THR B C 1
ATOM 6776 O O . THR B 1 174 ? -14.969 33.094 8.602 1 97.69 174 THR B O 1
ATOM 6779 N N . PHE B 1 175 ? -12.984 34.094 8.344 1 98.19 175 PHE B N 1
ATOM 6780 C CA . PHE B 1 175 ? -13.359 35.312 9.062 1 98.19 175 PHE B CA 1
ATOM 6781 C C . PHE B 1 175 ? -14.25 36.188 8.203 1 98.19 175 PHE B C 1
ATOM 6783 O O . PHE B 1 175 ? -14.102 36.219 6.977 1 98.19 175 PHE B O 1
ATOM 6790 N N . PRO B 1 176 ? -15.164 36.938 8.828 1 98.25 176 PRO B N 1
ATOM 6791 C CA . PRO B 1 176 ? -16.062 37.781 8.055 1 98.25 176 PRO B CA 1
ATOM 6792 C C . PRO B 1 176 ? -15.414 39.125 7.664 1 98.25 176 PRO B C 1
ATOM 6794 O O . PRO B 1 176 ? -15.93 40.188 8.016 1 98.25 176 PRO B O 1
ATOM 6797 N N . PHE B 1 177 ? -14.406 39.062 6.863 1 98.38 177 PHE B N 1
ATOM 6798 C CA . PHE B 1 177 ? -13.695 40.25 6.406 1 98.38 177 PHE B CA 1
ATOM 6799 C C . PHE B 1 177 ? -14.609 41.125 5.551 1 98.38 177 PHE B C 1
ATOM 6801 O O . PHE B 1 177 ? -15.523 40.625 4.895 1 98.38 177 PHE B O 1
ATOM 6808 N N . SER B 1 178 ? -14.367 42.406 5.582 1 97.81 178 SER B N 1
ATOM 6809 C CA . SER B 1 178 ? -15.102 43.375 4.785 1 97.81 178 SER B CA 1
ATOM 6810 C C . SER B 1 178 ? -14.156 44.281 4.012 1 97.81 178 SER B C 1
ATOM 6812 O O . SER B 1 178 ? -12.938 44.094 4.035 1 97.81 178 SER B O 1
ATOM 6814 N N . GLY B 1 179 ? -14.68 45.125 3.227 1 97.56 179 GLY B N 1
ATOM 6815 C CA . GLY B 1 179 ? -13.852 46.062 2.488 1 97.56 179 GLY B CA 1
ATOM 6816 C C . GLY B 1 179 ? -12.992 45.406 1.43 1 97.56 179 GLY B C 1
ATOM 6817 O O . GLY B 1 179 ? -13.492 44.625 0.614 1 97.56 179 GLY B O 1
ATOM 6818 N N . ILE B 1 180 ? -11.719 45.688 1.455 1 97.19 180 ILE B N 1
ATOM 6819 C CA . ILE B 1 180 ? -10.805 45.25 0.398 1 97.19 180 ILE B CA 1
ATOM 6820 C C . ILE B 1 180 ? -10.617 43.75 0.457 1 97.19 180 ILE B C 1
ATOM 6822 O O . ILE B 1 180 ? -10.219 43.125 -0.531 1 97.19 180 ILE B O 1
ATOM 6826 N N . LEU B 1 181 ? -10.945 43.094 1.583 1 98.12 181 LEU B N 1
ATOM 6827 C CA . LEU B 1 181 ? -10.734 41.656 1.784 1 98.12 181 LEU B CA 1
ATOM 6828 C C . LEU B 1 181 ? -12.039 40.875 1.65 1 98.12 181 LEU B C 1
ATOM 6830 O O . LEU B 1 181 ? -12.062 39.656 1.794 1 98.12 181 LEU B O 1
ATOM 6834 N N . ALA B 1 182 ? -13.117 41.531 1.279 1 97.44 182 ALA B N 1
ATOM 6835 C CA . ALA B 1 182 ? -14.453 40.938 1.258 1 97.44 182 ALA B CA 1
ATOM 6836 C C . ALA B 1 182 ? -14.531 39.812 0.257 1 97.44 182 ALA B C 1
ATOM 6838 O O . ALA B 1 182 ? -15.188 38.781 0.517 1 97.44 182 ALA B O 1
ATOM 6839 N N . GLU B 1 183 ? -13.883 39.969 -0.89 1 96.19 183 GLU B N 1
ATOM 6840 C CA . GLU B 1 183 ? -13.984 38.969 -1.963 1 96.19 183 GLU B CA 1
ATOM 6841 C C . GLU B 1 183 ? -13.078 37.781 -1.696 1 96.19 183 GLU B C 1
ATOM 6843 O O . GLU B 1 183 ? -13.195 36.75 -2.369 1 96.19 183 GLU B O 1
ATOM 6848 N N . ASN B 1 184 ? -12.227 37.875 -0.699 1 97.06 184 ASN B N 1
ATOM 6849 C CA . ASN B 1 184 ? -11.32 36.781 -0.375 1 97.06 184 ASN B CA 1
ATOM 6850 C C . ASN B 1 184 ? -11.961 35.781 0.589 1 97.06 184 ASN B C 1
ATOM 6852 O O . ASN B 1 184 ? -11.391 34.719 0.865 1 97.06 184 ASN B O 1
ATOM 6856 N N . ARG B 1 185 ? -13.156 36.062 0.98 1 95.62 185 ARG B N 1
ATOM 6857 C CA . ARG B 1 185 ? -13.82 35.219 1.973 1 95.62 185 ARG B CA 1
ATOM 6858 C C . ARG B 1 185 ? -14.305 33.906 1.349 1 95.62 185 ARG B C 1
ATOM 6860 O O . ARG B 1 185 ? -14.812 33.906 0.224 1 95.62 185 ARG B O 1
ATOM 6867 N N . ASN B 1 186 ? -14.086 32.906 2.203 1 94.12 186 ASN B N 1
ATOM 6868 C CA . ASN B 1 186 ? -14.766 31.672 1.903 1 94.12 186 ASN B CA 1
ATOM 6869 C C . ASN B 1 186 ? -16.281 31.844 1.838 1 94.12 186 ASN B C 1
ATOM 6871 O O . ASN B 1 186 ? -16.844 32.625 2.609 1 94.12 186 ASN B O 1
ATOM 6875 N N . SER B 1 187 ? -16.922 31.156 0.92 1 94 187 SER B N 1
ATOM 6876 C CA . SER B 1 187 ? -18.375 31.297 0.822 1 94 187 SER B CA 1
ATOM 6877 C C . SER B 1 187 ? -19.062 30.812 2.088 1 94 187 SER B C 1
ATOM 6879 O O . SER B 1 187 ? -20.203 31.188 2.369 1 94 187 SER B O 1
ATOM 6881 N N . ASP B 1 188 ? -18.375 29.969 2.842 1 95.19 188 ASP B N 1
ATOM 6882 C CA . ASP B 1 188 ? -18.922 29.453 4.098 1 95.19 188 ASP B CA 1
ATOM 6883 C C . ASP B 1 188 ? -18.297 30.172 5.297 1 95.19 188 ASP B C 1
ATOM 6885 O O . ASP B 1 188 ? -18.297 29.641 6.41 1 95.19 188 ASP B O 1
ATOM 6889 N N . ALA B 1 189 ? -17.766 31.312 5.094 1 97.62 189 ALA B N 1
ATOM 6890 C CA . ALA B 1 189 ? -17.156 32.062 6.195 1 97.62 189 ALA B CA 1
ATOM 6891 C C . ALA B 1 189 ? -18.172 32.344 7.289 1 97.62 189 ALA B C 1
ATOM 6893 O O . ALA B 1 189 ? -19.375 32.469 7.012 1 97.62 189 ALA B O 1
ATOM 6894 N N . TYR B 1 190 ? -17.719 32.5 8.461 1 98.25 190 TYR B N 1
ATOM 6895 C CA . TYR B 1 190 ? -18.609 32.844 9.57 1 98.25 190 TYR B CA 1
ATOM 6896 C C . TYR B 1 190 ? -19.172 34.25 9.398 1 98.25 190 TYR B C 1
ATOM 6898 O O . TYR B 1 190 ? -18.531 35.094 8.781 1 98.25 190 TYR B O 1
ATOM 6906 N N . THR B 1 191 ? -20.344 34.438 9.93 1 98 191 THR B N 1
ATOM 6907 C CA . THR B 1 191 ? -20.891 35.781 10.008 1 98 191 THR B CA 1
ATOM 6908 C C . THR B 1 191 ? -20.344 36.531 11.234 1 98 191 THR B C 1
ATOM 6910 O O . THR B 1 191 ? -19.781 35.906 12.133 1 98 191 THR B O 1
ATOM 6913 N N . VAL B 1 192 ? -20.5 37.844 11.211 1 98.31 192 VAL B N 1
ATOM 6914 C CA . VAL B 1 192 ? -20.094 38.656 12.352 1 98.31 192 VAL B CA 1
ATOM 6915 C C . VAL B 1 192 ? -20.797 38.156 13.617 1 98.31 192 VAL B C 1
ATOM 6917 O O . VAL B 1 192 ? -20.172 38.062 14.68 1 98.31 192 VAL B O 1
ATOM 6920 N N . GLU B 1 193 ? -22.016 37.75 13.469 1 98.31 193 GLU B N 1
ATOM 6921 C CA . GLU B 1 193 ? -22.812 37.281 14.594 1 98.31 193 GLU B CA 1
ATOM 6922 C C . GLU B 1 193 ? -22.266 35.969 15.125 1 98.31 193 GLU B C 1
ATOM 6924 O O . GLU B 1 193 ? -22.203 35.75 16.344 1 98.31 193 GLU B O 1
ATOM 6929 N N . GLU B 1 194 ? -21.922 35.156 14.234 1 98.38 194 GLU B N 1
ATOM 6930 C CA . GLU B 1 194 ? -21.375 33.844 14.633 1 98.38 194 GLU B CA 1
ATOM 6931 C C . GLU B 1 194 ? -20.047 34.031 15.375 1 98.38 194 GLU B C 1
ATOM 6933 O O . GLU B 1 194 ? -19.812 33.344 16.375 1 98.38 194 GLU B O 1
ATOM 6938 N N . VAL B 1 195 ? -19.219 34.875 14.891 1 98.56 195 VAL B N 1
ATOM 6939 C CA . VAL B 1 195 ? -17.938 35.125 15.547 1 98.56 195 VAL B CA 1
ATOM 6940 C C . VAL B 1 195 ? -18.172 35.719 16.938 1 98.56 195 VAL B C 1
ATOM 6942 O O . VAL B 1 195 ? -17.547 35.281 17.906 1 98.56 195 VAL B O 1
ATOM 6945 N N . ARG B 1 196 ? -19.078 36.656 17.031 1 98.44 196 ARG B N 1
ATOM 6946 C CA . ARG B 1 196 ? -19.406 37.25 18.328 1 98.44 196 ARG B CA 1
ATOM 6947 C C . ARG B 1 196 ? -19.922 36.219 19.297 1 98.44 196 ARG B C 1
ATOM 6949 O O . ARG B 1 196 ? -19.547 36.219 20.469 1 98.44 196 ARG B O 1
ATOM 6956 N N . ASN B 1 197 ? -20.75 35.344 18.734 1 98.44 197 ASN B N 1
ATOM 6957 C CA . ASN B 1 197 ? -21.312 34.281 19.562 1 98.44 197 ASN B CA 1
ATOM 6958 C C . ASN B 1 197 ? -20.203 33.375 20.125 1 98.44 197 ASN B C 1
ATOM 6960 O O . ASN B 1 197 ? -20.25 32.969 21.297 1 98.44 197 ASN B O 1
ATOM 6964 N N . LEU B 1 198 ? -19.297 33.062 19.297 1 98.62 198 LEU B N 1
ATOM 6965 C CA . LEU B 1 198 ? -18.188 32.219 19.719 1 98.62 198 LEU B CA 1
ATOM 6966 C C . LEU B 1 198 ? -17.344 32.906 20.781 1 98.62 198 LEU B C 1
ATOM 6968 O O . LEU B 1 198 ? -16.984 32.312 21.797 1 98.62 198 LEU B O 1
ATOM 6972 N N . LEU B 1 199 ? -17.016 34.188 20.547 1 98.69 199 LEU B N 1
ATOM 6973 C CA . LEU B 1 199 ? -16.188 34.969 21.469 1 98.69 199 LEU B CA 1
ATOM 6974 C C . LEU B 1 199 ? -16.906 35.188 22.797 1 98.69 199 LEU B C 1
ATOM 6976 O O . LEU B 1 199 ? -16.281 35.125 23.859 1 98.69 199 LEU B O 1
ATOM 6980 N N . GLU B 1 200 ? -18.188 35.375 22.734 1 98.44 200 GLU B N 1
ATOM 6981 C CA . GLU B 1 200 ? -18.984 35.5 23.938 1 98.44 200 GLU B CA 1
ATOM 6982 C C . GLU B 1 200 ? -18.969 34.219 24.766 1 98.44 200 GLU B C 1
ATOM 6984 O O . GLU B 1 200 ? -18.859 34.25 25.984 1 98.44 200 GLU B O 1
ATOM 6989 N N . THR B 1 201 ? -19.125 33.188 24.047 1 98.69 201 THR B N 1
ATOM 6990 C CA . THR B 1 201 ? -19.094 31.891 24.719 1 98.69 201 THR B CA 1
ATOM 6991 C C . THR B 1 201 ? -17.734 31.672 25.391 1 98.69 201 THR B C 1
ATOM 6993 O O . THR B 1 201 ? -17.656 31.219 26.531 1 98.69 201 THR B O 1
ATOM 6996 N N . ALA B 1 202 ? -16.656 31.938 24.656 1 98.75 202 ALA B N 1
ATOM 6997 C CA . ALA B 1 202 ? -15.312 31.781 25.219 1 98.75 202 ALA B CA 1
ATOM 6998 C C . ALA B 1 202 ? -15.133 32.656 26.469 1 98.75 202 ALA B C 1
ATOM 7000 O O . ALA B 1 202 ? -14.594 32.188 27.469 1 98.75 202 ALA B O 1
ATOM 7001 N N . LYS B 1 203 ? -15.609 33.844 26.406 1 98.25 203 LYS B N 1
ATOM 7002 C CA . LYS B 1 203 ? -15.508 34.781 27.531 1 98.25 203 LYS B CA 1
ATOM 7003 C C . LYS B 1 203 ? -16.297 34.25 28.734 1 98.25 203 LYS B C 1
ATOM 7005 O O . LYS B 1 203 ? -15.812 34.312 29.875 1 98.25 203 LYS B O 1
ATOM 7010 N N . SER B 1 204 ? -17.453 33.781 28.438 1 98.38 204 SER B N 1
ATOM 7011 C CA . SER B 1 204 ? -18.312 33.25 29.5 1 98.38 204 SER B CA 1
ATOM 7012 C C . SER B 1 204 ? -17.656 32.062 30.203 1 98.38 204 SER B C 1
ATOM 7014 O O . SER B 1 204 ? -17.875 31.844 31.391 1 98.38 204 SER B O 1
ATOM 7016 N N . LEU B 1 205 ? -16.859 31.375 29.484 1 98.44 205 LEU B N 1
ATOM 7017 C CA . LEU B 1 205 ? -16.172 30.203 30.031 1 98.44 205 LEU B CA 1
ATOM 7018 C C . LEU B 1 205 ? -14.812 30.594 30.609 1 98.44 205 LEU B C 1
ATOM 7020 O O . LEU B 1 205 ? -14.078 29.734 31.094 1 98.44 205 LEU B O 1
ATOM 7024 N N . LYS B 1 206 ? -14.477 31.859 30.516 1 97.81 206 LYS B N 1
ATOM 7025 C CA . LYS B 1 206 ? -13.211 32.375 31.016 1 97.81 206 LYS B CA 1
ATOM 7026 C C . LYS B 1 206 ? -12.023 31.781 30.266 1 97.81 206 LYS B C 1
ATOM 7028 O O . LYS B 1 206 ? -11.023 31.406 30.875 1 97.81 206 LYS B O 1
ATOM 7033 N N . LEU B 1 207 ? -12.219 31.562 29 1 98.5 207 LEU B N 1
ATOM 7034 C CA . LEU B 1 207 ? -11.133 31.156 28.125 1 98.5 207 LEU B CA 1
ATOM 7035 C C . LEU B 1 207 ? -10.5 32.375 27.453 1 98.5 207 LEU B C 1
ATOM 7037 O O . LEU B 1 207 ? -11.195 33.219 26.891 1 98.5 207 LEU B O 1
ATOM 7041 N N . ASP B 1 208 ? -9.18 32.438 27.547 1 97.62 208 ASP B N 1
ATOM 7042 C CA . ASP B 1 208 ? -8.461 33.438 26.797 1 97.62 208 ASP B CA 1
ATOM 7043 C C . ASP B 1 208 ? -8.5 33.156 25.297 1 97.62 208 ASP B C 1
ATOM 7045 O O . ASP B 1 208 ? -8.227 32.031 24.875 1 97.62 208 ASP B O 1
ATOM 7049 N N . VAL B 1 209 ? -8.922 34.156 24.531 1 98.62 209 VAL B N 1
ATOM 7050 C CA . VAL B 1 209 ? -8.945 33.938 23.094 1 98.62 209 VAL B CA 1
ATOM 7051 C C . VAL B 1 209 ? -7.754 34.625 22.438 1 98.62 209 VAL B C 1
ATOM 7053 O O . VAL B 1 209 ? -7.582 35.844 22.594 1 98.62 209 VAL B O 1
ATOM 7056 N N . ILE B 1 210 ? -6.945 33.844 21.781 1 98.75 210 ILE B N 1
ATOM 7057 C CA . ILE B 1 210 ? -5.793 34.375 21.047 1 98.75 210 ILE B CA 1
ATOM 7058 C C . ILE B 1 210 ? -6.078 34.344 19.547 1 98.75 210 ILE B C 1
ATOM 7060 O O . ILE B 1 210 ? -6.074 33.281 18.938 1 98.75 210 ILE B O 1
ATOM 7064 N N . PRO B 1 211 ? -6.336 35.531 18.969 1 98.62 211 PRO B N 1
ATOM 7065 C CA . PRO B 1 211 ? -6.461 35.5 17.516 1 98.62 211 PRO B CA 1
ATOM 7066 C C . PRO B 1 211 ? -5.117 35.344 16.812 1 98.62 211 PRO B C 1
ATOM 7068 O O . PRO B 1 211 ? -4.105 35.875 17.25 1 98.62 211 PRO B O 1
ATOM 7071 N N . LEU B 1 212 ? -5.09 34.531 15.773 1 98.69 212 LEU B N 1
ATOM 7072 C CA . LEU B 1 212 ? -3.91 34.344 14.938 1 98.69 212 LEU B CA 1
ATOM 7073 C C . LEU B 1 212 ? -4.176 34.812 13.516 1 98.69 212 LEU B C 1
ATOM 7075 O O . LEU B 1 212 ? -5.141 34.375 12.883 1 98.69 212 LEU B O 1
ATOM 7079 N N . VAL B 1 213 ? -3.418 35.75 13.07 1 98.38 213 VAL B N 1
ATOM 7080 C CA . VAL B 1 213 ? -3.434 36.25 11.688 1 98.38 213 VAL B CA 1
ATOM 7081 C C . VAL B 1 213 ? -2.055 36.062 11.062 1 98.38 213 VAL B C 1
ATOM 7083 O O . VAL B 1 213 ? -1.075 36.656 11.508 1 98.38 213 VAL B O 1
ATOM 7086 N N . PRO B 1 214 ? -1.983 35.25 10.039 1 97.69 214 PRO B N 1
ATOM 7087 C CA . PRO B 1 214 ? -0.689 35.125 9.359 1 97.69 214 PRO B CA 1
ATOM 7088 C C . PRO B 1 214 ? -0.254 36.438 8.688 1 97.69 214 PRO B C 1
ATOM 7090 O O . PRO B 1 214 ? -1.0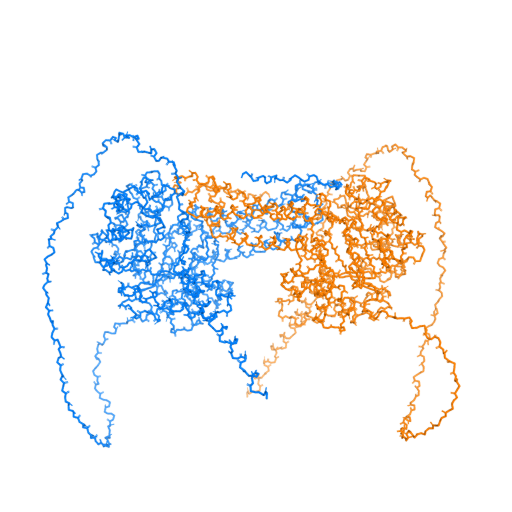68 37.094 8.055 1 97.69 214 PRO B O 1
ATOM 7093 N N . THR B 1 215 ? 1.06 36.75 8.812 1 98.12 215 THR B N 1
ATOM 7094 C CA . THR B 1 215 ? 1.483 38.062 8.359 1 98.12 215 THR B CA 1
ATOM 7095 C C . THR B 1 215 ? 2.709 37.969 7.453 1 98.12 215 THR B C 1
ATOM 7097 O O . THR B 1 215 ? 3.082 38.938 6.785 1 98.12 215 THR B O 1
ATOM 7100 N N . PHE B 1 216 ? 3.393 36.812 7.473 1 96.38 216 PHE B N 1
ATOM 7101 C CA . PHE B 1 216 ? 4.633 36.562 6.746 1 96.38 216 PHE B CA 1
ATOM 7102 C C . PHE B 1 216 ? 4.449 35.469 5.703 1 96.38 216 PHE B C 1
ATOM 7104 O O . PHE B 1 216 ? 4.168 35.75 4.539 1 96.38 216 PHE B O 1
ATOM 7111 N N . GLY B 1 217 ? 4.316 34.312 6.176 1 94.56 217 GLY B N 1
ATOM 7112 C CA . GLY B 1 217 ? 3.943 33.188 5.34 1 94.56 217 GLY B CA 1
ATOM 7113 C C . GLY B 1 217 ? 2.482 32.812 5.473 1 94.56 217 GLY B C 1
ATOM 7114 O O . GLY B 1 217 ? 1.717 33.5 6.164 1 94.56 217 GLY B O 1
ATOM 7115 N N . HIS B 1 218 ? 2.041 31.828 4.691 1 96.31 218 HIS B N 1
ATOM 7116 C CA . HIS B 1 218 ? 0.682 31.297 4.73 1 96.31 218 HIS B CA 1
ATOM 7117 C C . HIS B 1 218 ? -0.34 32.375 4.395 1 96.31 218 HIS B C 1
ATOM 7119 O O . HIS B 1 218 ? -1.399 32.469 5.02 1 96.31 218 HIS B O 1
ATOM 7125 N N . LEU B 1 219 ? 0.028 33.219 3.471 1 97.75 219 LEU B N 1
ATOM 7126 C CA . LEU B 1 219 ? -0.874 34.281 3.014 1 97.75 219 LEU B CA 1
ATOM 7127 C C . LEU B 1 219 ? -1.568 33.875 1.718 1 97.75 219 LEU B C 1
ATOM 7129 O O . LEU B 1 219 ? -2.057 34.719 0.977 1 97.75 219 LEU B O 1
ATOM 7133 N N . GLU B 1 220 ? -1.633 32.594 1.469 1 96.88 220 GLU B N 1
ATOM 7134 C CA . GLU B 1 220 ? -2.219 32.094 0.229 1 96.88 220 GLU B CA 1
ATOM 7135 C C . GLU B 1 220 ? -3.646 32.594 0.05 1 96.88 220 GLU B C 1
ATOM 7137 O O . GLU B 1 220 ? -4.055 32.938 -1.062 1 96.88 220 GLU B O 1
ATOM 7142 N N . TRP B 1 221 ? -4.402 32.625 1.126 1 96.88 221 TRP B N 1
ATOM 7143 C CA . TRP B 1 221 ? -5.816 33 1.035 1 96.88 221 TRP B CA 1
ATOM 7144 C C . TRP B 1 221 ? -5.992 34.438 0.562 1 96.88 221 TRP B C 1
ATOM 7146 O O . TRP B 1 221 ? -7.023 34.781 -0.011 1 96.88 221 TRP B O 1
ATOM 7156 N N . ILE B 1 222 ? -4.988 35.25 0.715 1 98 222 ILE B N 1
ATOM 7157 C CA . ILE B 1 222 ? -5.02 36.656 0.254 1 98 222 ILE B CA 1
ATOM 7158 C C . ILE B 1 222 ? -4.371 36.75 -1.125 1 98 222 ILE B C 1
ATOM 7160 O O . ILE B 1 222 ? -4.988 37.25 -2.072 1 98 222 ILE B O 1
ATOM 7164 N N . LEU B 1 223 ? -3.209 36.188 -1.317 1 97.81 223 LEU B N 1
ATOM 7165 C CA . LEU B 1 223 ? -2.314 36.469 -2.434 1 97.81 223 LEU B CA 1
ATOM 7166 C C . LEU B 1 223 ? -2.678 35.594 -3.65 1 97.81 223 LEU B C 1
ATOM 7168 O O . LEU B 1 223 ? -2.146 35.812 -4.742 1 97.81 223 LEU B O 1
ATOM 7172 N N . LYS B 1 224 ? -3.615 34.719 -3.531 1 97.19 224 LYS B N 1
ATOM 7173 C CA . LYS B 1 224 ? -3.93 33.781 -4.621 1 97.19 224 LYS B CA 1
ATOM 7174 C C . LYS B 1 224 ? -4.777 34.469 -5.691 1 97.19 224 LYS B C 1
ATOM 7176 O O . LYS B 1 224 ? -4.887 33.969 -6.812 1 97.19 224 LYS B O 1
ATOM 7181 N N . VAL B 1 225 ? -5.395 35.594 -5.336 1 97.56 225 VAL B N 1
ATOM 7182 C CA . VAL B 1 225 ? -6.316 36.25 -6.27 1 97.56 225 VAL B CA 1
ATOM 7183 C C . VAL B 1 225 ? -5.574 37.281 -7.102 1 97.56 225 VAL B C 1
ATOM 7185 O O . VAL B 1 225 ? -4.531 37.781 -6.684 1 97.56 225 VAL B O 1
ATOM 7188 N N . GLU B 1 226 ? -6.191 37.625 -8.219 1 97.25 226 GLU B N 1
ATOM 7189 C CA . GLU B 1 226 ? -5.57 38.531 -9.172 1 97.25 226 GLU B CA 1
ATOM 7190 C C . GLU B 1 226 ? -5.32 39.906 -8.547 1 97.25 226 GLU B C 1
ATOM 7192 O O . GLU B 1 226 ? -4.258 40.5 -8.742 1 97.25 226 GLU B O 1
ATOM 7197 N N . LYS B 1 227 ? -6.207 40.312 -7.754 1 96.19 227 LYS B N 1
ATOM 7198 C CA . LYS B 1 227 ? -6.188 41.625 -7.133 1 96.19 227 LYS B CA 1
ATOM 7199 C C . LYS B 1 227 ? -4.926 41.812 -6.297 1 96.19 227 LYS B C 1
ATOM 7201 O O . LYS B 1 227 ? -4.387 42.938 -6.227 1 96.19 227 LYS B O 1
ATOM 7206 N N . PHE B 1 228 ? -4.418 40.812 -5.723 1 98.12 228 PHE B N 1
ATOM 7207 C CA . PHE B 1 228 ? -3.312 40.969 -4.781 1 98.12 228 PHE B CA 1
ATOM 7208 C C . PHE B 1 228 ? -2.066 40.25 -5.305 1 98.12 228 PHE B C 1
ATOM 7210 O O . PHE B 1 228 ? -1.055 40.156 -4.602 1 98.12 228 PHE B O 1
ATOM 7217 N N . ARG B 1 229 ? -2.09 39.812 -6.496 1 97.25 229 ARG B N 1
ATOM 7218 C CA . ARG B 1 229 ? -1.005 39.062 -7.121 1 97.25 229 ARG B CA 1
ATOM 7219 C C . ARG B 1 229 ? 0.269 39.875 -7.191 1 97.25 229 ARG B C 1
ATOM 7221 O O . ARG B 1 229 ? 1.373 39.344 -7.047 1 97.25 229 ARG B O 1
ATOM 7228 N N . GLN B 1 230 ? 0.12 41.125 -7.336 1 96.88 230 GLN B N 1
ATOM 7229 C CA . GLN B 1 230 ? 1.239 42.031 -7.508 1 96.88 230 GLN B CA 1
ATOM 7230 C C . GLN B 1 230 ? 2.061 42.156 -6.227 1 96.88 230 GLN B C 1
ATOM 7232 O O . GLN B 1 230 ? 3.203 42.625 -6.258 1 96.88 230 GLN B O 1
ATOM 7237 N N . TYR B 1 231 ? 1.555 41.719 -5.121 1 97.56 231 TYR B N 1
ATOM 7238 C CA . TYR B 1 231 ? 2.217 41.938 -3.84 1 97.56 231 TYR B CA 1
ATOM 7239 C C . TYR B 1 231 ? 2.992 40.688 -3.42 1 97.56 231 TYR B C 1
ATOM 7241 O O . TYR B 1 231 ? 3.521 40.625 -2.309 1 97.56 231 TYR B O 1
ATOM 7249 N N . ARG B 1 232 ? 3.133 39.75 -4.289 1 96.94 232 ARG B N 1
ATOM 7250 C CA . ARG B 1 232 ? 3.828 38.5 -3.998 1 96.94 232 ARG B CA 1
ATOM 7251 C C . ARG B 1 232 ? 5.34 38.688 -4.023 1 96.94 232 ARG B C 1
ATOM 7253 O O . ARG B 1 232 ? 5.852 39.531 -4.77 1 96.94 232 ARG B O 1
ATOM 7260 N N . GLN B 1 233 ? 5.984 37.812 -3.193 1 96.44 233 GLN B N 1
ATOM 7261 C CA . GLN B 1 233 ? 7.43 37.656 -3.322 1 96.44 233 GLN B CA 1
ATOM 7262 C C . GLN B 1 233 ? 7.816 37.125 -4.691 1 96.44 233 GLN B C 1
ATOM 7264 O O . GLN B 1 233 ? 8.789 37.562 -5.297 1 96.44 233 GLN B O 1
ATOM 7269 N N . ASN B 1 234 ? 7.172 36.125 -5.066 1 94.75 234 ASN B N 1
ATOM 7270 C CA . ASN B 1 234 ? 7.328 35.406 -6.324 1 94.75 234 ASN B CA 1
ATOM 7271 C C . ASN B 1 234 ? 5.977 35.062 -6.945 1 94.75 234 ASN B C 1
ATOM 7273 O O . ASN B 1 234 ? 5.098 34.531 -6.273 1 94.75 234 ASN B O 1
ATOM 7277 N N . ASP B 1 235 ? 5.816 35.406 -8.195 1 95.44 235 ASP B N 1
ATOM 7278 C CA . ASP B 1 235 ? 4.527 35.25 -8.875 1 95.44 235 ASP B CA 1
ATOM 7279 C C . ASP B 1 235 ? 4.035 33.812 -8.828 1 95.44 235 ASP B C 1
ATOM 7281 O O . ASP B 1 235 ? 2.83 33.562 -8.852 1 95.44 235 ASP B O 1
ATOM 7285 N N . MET B 1 236 ? 4.875 32.906 -8.781 1 93.94 236 MET B N 1
ATOM 7286 C CA . MET B 1 236 ? 4.543 31.484 -8.836 1 93.94 236 MET B CA 1
ATOM 7287 C C . MET B 1 236 ? 3.99 31 -7.496 1 93.94 236 MET B C 1
ATOM 7289 O O . MET B 1 236 ? 3.213 30.047 -7.449 1 93.94 236 MET B O 1
ATOM 7293 N N . PHE B 1 237 ? 4.375 31.703 -6.438 1 95.25 237 PHE B N 1
ATOM 7294 C CA . PHE B 1 237 ? 4.07 31.203 -5.102 1 95.25 237 PHE B CA 1
ATOM 7295 C C . PHE B 1 237 ? 3.244 32.219 -4.324 1 95.25 237 PHE B C 1
ATOM 7297 O O . PHE B 1 237 ? 3.793 33.156 -3.73 1 95.25 237 PHE B O 1
ATOM 7304 N N . PRO B 1 238 ? 1.985 32 -4.219 1 96.31 238 PRO B N 1
ATOM 7305 C CA . PRO B 1 238 ? 1.147 33 -3.545 1 96.31 238 PRO B CA 1
ATOM 7306 C C . PRO B 1 238 ? 1.162 32.844 -2.025 1 96.31 238 PRO B C 1
ATOM 7308 O O . PRO B 1 238 ? 0.111 32.906 -1.384 1 96.31 238 PRO B O 1
ATOM 7311 N N . GLN B 1 239 ? 2.312 32.781 -1.378 1 95.94 239 GLN B N 1
ATOM 7312 C CA . GLN B 1 239 ? 2.309 32.438 0.041 1 95.94 239 GLN B CA 1
ATOM 7313 C C . GLN B 1 239 ? 2.998 33.5 0.869 1 95.94 239 GLN B C 1
ATOM 7315 O O . GLN B 1 239 ? 2.754 33.625 2.072 1 95.94 239 GLN B O 1
ATOM 7320 N N . VAL B 1 240 ? 3.877 34.281 0.221 1 97.38 240 VAL B N 1
ATOM 7321 C CA . VAL B 1 240 ? 4.652 35.25 0.996 1 97.38 240 VAL B CA 1
ATOM 7322 C C . VAL B 1 240 ? 4.492 36.656 0.398 1 97.38 240 VAL B C 1
ATOM 7324 O O . VAL B 1 240 ? 4.582 36.812 -0.82 1 97.38 240 VAL B O 1
ATOM 7327 N N . ILE B 1 241 ? 4.262 37.594 1.195 1 96.75 241 ILE B N 1
ATOM 7328 C CA . ILE B 1 241 ? 4.043 38.969 0.783 1 96.75 241 ILE B CA 1
ATOM 7329 C C . ILE B 1 241 ? 5.387 39.656 0.553 1 96.75 241 ILE B C 1
ATOM 7331 O O . ILE B 1 241 ? 6.391 39.281 1.164 1 96.75 241 ILE B O 1
ATOM 7335 N N . CYS B 1 242 ? 5.438 40.562 -0.437 1 97.44 242 CYS B N 1
ATOM 7336 C CA . CYS B 1 242 ? 6.613 41.438 -0.612 1 97.44 242 CYS B CA 1
ATOM 7337 C C . CYS B 1 242 ? 6.82 42.312 0.599 1 97.44 242 CYS B C 1
ATOM 7339 O O . CYS B 1 242 ? 6.102 43.312 0.778 1 97.44 242 CYS B O 1
ATOM 7341 N N . LEU B 1 243 ? 7.879 42.125 1.353 1 97.5 243 LEU B N 1
ATOM 7342 C CA . LEU B 1 243 ? 8.047 42.688 2.693 1 97.5 243 LEU B CA 1
ATOM 7343 C C . LEU B 1 243 ? 8.297 44.188 2.639 1 97.5 243 LEU B C 1
ATOM 7345 O O . LEU B 1 243 ? 7.832 44.938 3.506 1 97.5 243 LEU B O 1
ATOM 7349 N N . ALA B 1 244 ? 8.992 44.625 1.634 1 96.69 244 ALA B N 1
ATOM 7350 C CA . ALA B 1 244 ? 9.328 46.031 1.52 1 96.69 244 ALA B CA 1
ATOM 7351 C C . ALA B 1 244 ? 8.242 46.812 0.769 1 96.69 244 ALA B C 1
ATOM 7353 O O . ALA B 1 244 ? 8.391 48 0.504 1 96.69 244 ALA B O 1
ATOM 7354 N N . ASP B 1 245 ? 7.188 46.156 0.417 1 97.12 245 ASP B N 1
ATOM 7355 C CA . ASP B 1 245 ? 6.066 46.781 -0.271 1 97.12 245 ASP B CA 1
ATOM 7356 C C . ASP B 1 245 ? 5.012 47.281 0.725 1 97.12 245 ASP B C 1
ATOM 7358 O O . ASP B 1 245 ? 4.148 46.5 1.144 1 97.12 245 ASP B O 1
ATOM 7362 N N . ASP B 1 246 ? 4.957 48.531 0.952 1 96.62 246 ASP B N 1
ATOM 7363 C CA . ASP B 1 246 ? 4.059 49.062 1.959 1 96.62 246 ASP B CA 1
ATOM 7364 C C . ASP B 1 246 ? 2.598 48.875 1.567 1 96.62 246 ASP B C 1
ATOM 7366 O O . ASP B 1 246 ? 1.737 48.688 2.432 1 96.62 246 ASP B O 1
ATOM 7370 N N . ASP B 1 247 ? 2.371 48.938 0.323 1 96.75 247 ASP B N 1
ATOM 7371 C CA . ASP B 1 247 ? 1.003 48.719 -0.135 1 96.75 247 ASP B CA 1
ATOM 7372 C C . ASP B 1 247 ? 0.556 47.281 0.148 1 96.75 247 ASP B C 1
ATOM 7374 O O . ASP B 1 247 ? -0.56 47.062 0.621 1 96.75 247 ASP B O 1
ATOM 7378 N N . GLY B 1 248 ? 1.427 46.375 -0.213 1 96.94 248 GLY B N 1
ATOM 7379 C CA . GLY B 1 248 ? 1.124 45 0.079 1 96.94 248 GLY B CA 1
ATOM 7380 C C . GLY B 1 248 ? 0.966 44.719 1.562 1 96.94 248 GLY B C 1
ATOM 7381 O O . GLY B 1 248 ? 0.004 44.062 1.979 1 96.94 248 GLY B O 1
ATOM 7382 N N . VAL B 1 249 ? 1.859 45.219 2.34 1 98.06 249 VAL B N 1
ATOM 7383 C CA . VAL B 1 249 ? 1.839 45.031 3.783 1 98.06 249 VAL B CA 1
ATOM 7384 C C . VAL B 1 249 ? 0.585 45.656 4.379 1 98.06 249 VAL B C 1
ATOM 7386 O O . VAL B 1 249 ? 0.023 45.156 5.348 1 98.06 249 VAL B O 1
ATOM 7389 N N . SER B 1 250 ? 0.097 46.688 3.787 1 97.94 250 SER B N 1
ATOM 7390 C CA . SER B 1 250 ? -1.099 47.375 4.281 1 97.94 250 SER B CA 1
ATOM 7391 C C . SER B 1 250 ? -2.316 46.438 4.219 1 97.94 250 SER B C 1
ATOM 7393 O O . SER B 1 250 ? -3.236 46.562 5.031 1 97.94 250 SER B O 1
ATOM 7395 N N . VAL B 1 251 ? -2.348 45.562 3.234 1 98 251 VAL B N 1
ATOM 7396 C CA . VAL B 1 251 ? -3.436 44.594 3.133 1 98 251 VAL B CA 1
ATOM 7397 C C . VAL B 1 251 ? -3.42 43.656 4.348 1 98 251 VAL B C 1
ATOM 7399 O O . VAL B 1 251 ? -4.473 43.344 4.906 1 98 251 VAL B O 1
ATOM 7402 N N . VAL B 1 252 ? -2.246 43.25 4.742 1 98.19 252 VAL B N 1
ATOM 7403 C CA . VAL B 1 252 ? -2.07 42.406 5.918 1 98.19 252 VAL B CA 1
ATOM 7404 C C . VAL B 1 252 ? -2.473 43.188 7.176 1 98.19 252 VAL B C 1
ATOM 7406 O O . VAL B 1 252 ? -3.143 42.625 8.055 1 98.19 252 VAL B O 1
ATOM 7409 N N . LEU B 1 253 ? -2.088 44.438 7.25 1 98.5 253 LEU B N 1
ATOM 7410 C CA . LEU B 1 253 ? -2.451 45.281 8.391 1 98.5 253 LEU B CA 1
ATOM 7411 C C . LEU B 1 253 ? -3.965 45.438 8.469 1 98.5 253 LEU B C 1
ATOM 7413 O O . LEU B 1 253 ? -4.527 45.5 9.57 1 98.5 253 LEU B O 1
ATOM 7417 N N . GLU B 1 254 ? -4.559 45.531 7.324 1 98.19 254 GLU B N 1
ATOM 7418 C CA . GLU B 1 254 ? -6.012 45.625 7.289 1 98.19 254 GLU B CA 1
ATOM 7419 C C . GLU B 1 254 ? -6.672 44.375 7.852 1 98.19 254 GLU B C 1
ATOM 7421 O O . GLU B 1 254 ? -7.672 44.469 8.57 1 98.19 254 GLU B O 1
ATOM 7426 N N . ALA B 1 255 ? -6.156 43.25 7.492 1 98.5 255 ALA B N 1
ATOM 7427 C CA . ALA B 1 255 ? -6.668 42 8.055 1 98.5 255 ALA B CA 1
ATOM 7428 C C . ALA B 1 255 ? -6.555 42 9.578 1 98.5 255 ALA B C 1
ATOM 7430 O O . ALA B 1 255 ? -7.5 41.656 10.273 1 98.5 255 ALA B O 1
ATOM 7431 N N . ILE B 1 256 ? -5.426 42.438 10.078 1 98.69 256 ILE B N 1
ATOM 7432 C CA . ILE B 1 256 ? -5.199 42.531 11.516 1 98.69 256 ILE B CA 1
ATOM 7433 C C . ILE B 1 256 ? -6.223 43.469 12.148 1 98.69 256 ILE B C 1
ATOM 7435 O O . ILE B 1 256 ? -6.848 43.125 13.156 1 98.69 256 ILE B O 1
ATOM 7439 N N . ARG B 1 257 ? -6.379 44.594 11.531 1 98.62 257 ARG B N 1
ATOM 7440 C CA . ARG B 1 257 ? -7.277 45.594 12.078 1 98.62 257 ARG B CA 1
ATOM 7441 C C . ARG B 1 257 ? -8.688 45.062 12.234 1 98.62 257 ARG B C 1
ATOM 7443 O O . ARG B 1 257 ? -9.328 45.25 13.273 1 98.62 257 ARG B O 1
ATOM 7450 N N . GLN B 1 258 ? -9.156 44.375 11.234 1 98.5 258 GLN B N 1
ATOM 7451 C CA . GLN B 1 258 ? -10.531 43.875 11.266 1 98.5 258 GLN B CA 1
ATOM 7452 C C . GLN B 1 258 ? -10.68 42.781 12.328 1 98.5 258 GLN B C 1
ATOM 7454 O O . GLN B 1 258 ? -11.695 42.75 13.031 1 98.5 258 GLN B O 1
ATOM 7459 N N . VAL B 1 259 ? -9.727 41.938 12.453 1 98.69 259 VAL B N 1
ATOM 7460 C CA . VAL B 1 259 ? -9.781 40.875 13.469 1 98.69 259 VAL B CA 1
ATOM 7461 C C . VAL B 1 259 ? -9.75 41.531 14.859 1 98.69 259 VAL B C 1
ATOM 7463 O O . VAL B 1 259 ? -10.531 41.156 15.742 1 98.69 259 VAL B O 1
ATOM 7466 N N . VAL B 1 260 ? -8.883 42.531 15.078 1 98.56 260 VAL B N 1
ATOM 7467 C CA . VAL B 1 260 ? -8.773 43.219 16.359 1 98.56 260 VAL B CA 1
ATOM 7468 C C . VAL B 1 260 ? -10.094 43.906 16.688 1 98.56 260 VAL B C 1
ATOM 7470 O O . VAL B 1 260 ? -10.57 43.844 17.828 1 98.56 260 VAL B O 1
ATOM 7473 N N . GLN B 1 261 ? -10.648 44.5 15.688 1 97.94 261 GLN B N 1
ATOM 7474 C CA . GLN B 1 261 ? -11.891 45.219 15.898 1 97.94 261 GLN B CA 1
ATOM 7475 C C . GLN B 1 261 ? -12.992 44.312 16.422 1 97.94 261 GLN B C 1
ATOM 7477 O O . GLN B 1 261 ? -13.742 44.688 17.328 1 97.94 261 GLN B O 1
ATOM 7482 N N . LEU B 1 262 ? -13.047 43.125 15.898 1 97.69 262 LEU B N 1
ATOM 7483 C CA . LEU B 1 262 ? -14.109 42.219 16.297 1 97.69 262 LEU B CA 1
ATOM 7484 C C . LEU B 1 262 ? -13.781 41.562 17.625 1 97.69 262 LEU B C 1
ATOM 7486 O O . LEU B 1 262 ? -14.68 41.25 18.422 1 97.69 262 LEU B O 1
ATOM 7490 N N . HIS B 1 263 ? -12.508 41.281 17.922 1 98.12 263 HIS B N 1
ATOM 7491 C CA . HIS B 1 263 ? -12.086 40.562 19.109 1 98.12 263 HIS B CA 1
ATOM 7492 C C . HIS B 1 263 ? -11.953 41.469 20.312 1 98.12 263 HIS B C 1
ATOM 7494 O O . HIS B 1 263 ? -12.031 41.031 21.469 1 98.12 263 HIS B O 1
ATOM 7500 N N . GLN B 1 264 ? -11.75 42.812 20.141 1 95.88 264 GLN B N 1
ATOM 7501 C CA . GLN B 1 264 ? -11.297 43.75 21.172 1 95.88 264 GLN B CA 1
ATOM 7502 C C . GLN B 1 264 ? -12.297 43.844 22.312 1 95.88 264 GLN B C 1
ATOM 7504 O O . GLN B 1 264 ? -11.906 43.938 23.469 1 95.88 264 GLN B O 1
ATOM 7509 N N . SER B 1 265 ? -13.57 43.812 21.969 1 95.31 265 SER B N 1
ATOM 7510 C CA . SER B 1 265 ? -14.602 43.969 22.984 1 95.31 265 SER B CA 1
ATOM 7511 C C . SER B 1 265 ? -14.617 42.781 23.938 1 95.31 265 SER B C 1
ATOM 7513 O O . SER B 1 265 ? -15.18 42.844 25.031 1 95.31 265 SER 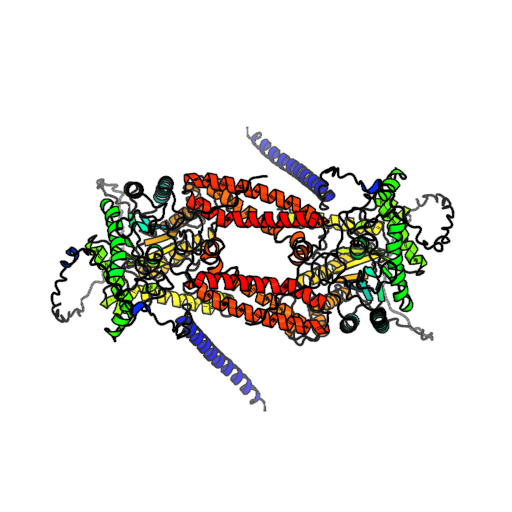B O 1
ATOM 7515 N N . PHE B 1 266 ? -13.992 41.75 23.547 1 96.44 266 PHE B N 1
ATOM 7516 C CA . PHE B 1 266 ? -14 40.531 24.375 1 96.44 266 PHE B CA 1
ATOM 7517 C C . PHE B 1 266 ? -12.656 40.344 25.062 1 96.44 266 PHE B C 1
ATOM 7519 O O . PHE B 1 266 ? -12.477 39.406 25.844 1 96.44 266 PHE B O 1
ATOM 7526 N N . GLY B 1 267 ? -11.766 41.25 24.812 1 94.88 267 GLY B N 1
ATOM 7527 C CA . GLY B 1 267 ? -10.445 41.219 25.438 1 94.88 267 GLY B CA 1
ATOM 7528 C C . GLY B 1 267 ? -9.43 40.438 24.609 1 94.88 267 GLY B C 1
ATOM 7529 O O . GLY B 1 267 ? -9.727 39.375 24.062 1 94.88 267 GLY B O 1
ATOM 7530 N N . ILE B 1 268 ? -8.289 41.031 24.516 1 97.75 268 ILE B N 1
ATOM 7531 C CA . ILE B 1 268 ? -7.172 40.406 23.812 1 97.75 268 ILE B CA 1
ATOM 7532 C C . ILE B 1 268 ? -5.906 40.531 24.656 1 97.75 268 ILE B C 1
ATOM 7534 O O . ILE B 1 268 ? -5.344 41.625 24.797 1 97.75 268 ILE B O 1
ATOM 7538 N N . THR B 1 269 ? -5.5 39.438 25.219 1 97.56 269 THR B N 1
ATOM 7539 C CA . THR B 1 269 ? -4.277 39.406 26.016 1 97.56 269 THR B CA 1
ATOM 7540 C C . THR B 1 269 ? -3.072 39.062 25.156 1 97.56 269 THR B C 1
ATOM 7542 O O . THR B 1 269 ? -1.97 39.562 25.375 1 97.56 269 THR B O 1
ATOM 7545 N N . TYR B 1 270 ? -3.275 38.156 24.281 1 98.38 270 TYR B N 1
ATOM 7546 C CA . TYR B 1 270 ? -2.25 37.688 23.344 1 98.38 270 TYR B CA 1
ATOM 7547 C C . TYR B 1 270 ? -2.721 37.812 21.906 1 98.38 270 TYR B C 1
ATOM 7549 O O . TYR B 1 270 ? -3.908 37.656 21.609 1 98.38 270 TYR B O 1
ATOM 7557 N N . PHE B 1 271 ? -1.857 38.156 21.031 1 98.75 271 PHE B N 1
ATOM 7558 C CA . PHE B 1 271 ? -2.113 38.188 19.594 1 98.75 271 PHE B CA 1
ATOM 7559 C C . PHE B 1 271 ? -1.014 37.438 18.844 1 98.75 271 PHE B C 1
ATOM 7561 O O . PHE B 1 271 ? 0.172 37.719 19.031 1 98.75 271 PHE B O 1
ATOM 7568 N N . HIS B 1 272 ? -1.342 36.406 18.031 1 98.81 272 HIS B N 1
ATOM 7569 C CA . HIS B 1 272 ? -0.374 35.594 17.297 1 98.81 272 HIS B CA 1
ATOM 7570 C C . HIS B 1 272 ? -0.267 36.062 15.836 1 98.81 272 HIS B C 1
ATOM 7572 O O . HIS B 1 272 ? -1.271 36.094 15.125 1 98.81 272 HIS B O 1
ATOM 7578 N N . ILE B 1 273 ? 0.939 36.312 15.328 1 98.62 273 ILE B N 1
ATOM 7579 C CA . ILE B 1 273 ? 1.086 36.938 14.023 1 98.62 273 ILE B CA 1
ATOM 7580 C C . ILE B 1 273 ? 1.554 35.906 13 1 98.62 273 ILE B C 1
ATOM 7582 O O . ILE B 1 273 ? 1.93 36.25 11.883 1 98.62 273 ILE B O 1
ATOM 7586 N N . GLY B 1 274 ? 1.521 34.625 13.391 1 98 274 GLY B N 1
ATOM 7587 C CA . GLY B 1 274 ? 2.01 33.562 12.508 1 98 274 GLY B CA 1
ATOM 7588 C C . GLY B 1 274 ? 3.504 33.656 12.258 1 98 274 GLY B C 1
ATOM 7589 O O . GLY B 1 274 ? 4.301 33.594 13.203 1 98 274 GLY B O 1
ATOM 7590 N N . ALA B 1 275 ? 3.879 33.906 11.062 1 96.5 275 ALA B N 1
ATOM 7591 C CA . ALA B 1 275 ? 5.254 34.125 10.641 1 96.5 275 ALA B CA 1
ATOM 7592 C C . ALA B 1 275 ? 5.996 32.812 10.422 1 96.5 275 ALA B C 1
ATOM 7594 O O . ALA B 1 275 ? 7.195 32.719 10.695 1 96.5 275 ALA B O 1
ATOM 7595 N N . ASP B 1 276 ? 5.242 31.75 10.055 1 93.69 276 ASP B N 1
ATOM 7596 C CA . ASP B 1 276 ? 5.914 30.469 9.844 1 93.69 276 ASP B CA 1
ATOM 7597 C C . ASP B 1 276 ? 6.031 30.156 8.359 1 93.69 276 ASP B C 1
ATOM 7599 O O . ASP B 1 276 ? 5.316 30.734 7.535 1 93.69 276 ASP B O 1
ATOM 7603 N N . GLU B 1 277 ? 6.969 29.391 8.039 1 92.12 277 GLU B N 1
ATOM 7604 C CA . GLU B 1 277 ? 7.176 28.688 6.77 1 92.12 277 GLU B CA 1
ATOM 7605 C C . GLU B 1 277 ? 7.133 29.656 5.594 1 92.12 277 GLU B C 1
ATOM 7607 O O . GLU B 1 277 ? 6.465 29.406 4.59 1 92.12 277 GLU B O 1
ATOM 7612 N N . ALA B 1 278 ? 7.715 30.828 5.828 1 93.75 278 ALA B N 1
ATOM 7613 C CA . ALA B 1 278 ? 7.945 31.766 4.727 1 93.75 278 ALA B CA 1
ATOM 7614 C C . ALA B 1 278 ? 9.203 31.391 3.945 1 93.75 278 ALA B C 1
ATOM 7616 O O . ALA B 1 278 ? 10.25 32.031 4.098 1 93.75 278 ALA B O 1
ATOM 7617 N N . PHE B 1 279 ? 9.078 30.516 3.014 1 85.44 279 PHE B N 1
ATOM 7618 C CA . PHE B 1 279 ? 10.211 29.828 2.404 1 85.44 279 PHE B CA 1
ATOM 7619 C C . PHE B 1 279 ? 10.93 30.734 1.411 1 85.44 279 PHE B C 1
ATOM 7621 O O . PHE B 1 279 ? 12.125 30.578 1.171 1 85.44 279 PHE B O 1
ATOM 7628 N N . GLN B 1 280 ? 10.195 31.672 0.789 1 88.06 280 GLN B N 1
ATOM 7629 C CA . GLN B 1 280 ? 10.812 32.562 -0.19 1 88.06 280 GLN B CA 1
ATOM 7630 C C . GLN B 1 280 ? 10.555 34.031 0.146 1 88.06 280 GLN B C 1
ATOM 7632 O O . GLN B 1 280 ? 9.398 34.469 0.163 1 88.06 280 GLN B O 1
ATOM 7637 N N . PHE B 1 281 ? 11.609 34.688 0.414 1 92.75 281 PHE B N 1
ATOM 7638 C CA . PHE B 1 281 ? 11.469 36.125 0.566 1 92.75 281 PHE B CA 1
ATOM 7639 C C . PHE B 1 281 ? 12.75 36.844 0.154 1 92.75 281 PHE B C 1
ATOM 7641 O O . PHE B 1 281 ? 13.789 36.219 -0.036 1 92.75 281 PHE B O 1
ATOM 7648 N N . GLY B 1 282 ? 12.68 38 -0.138 1 94.88 282 GLY B N 1
ATOM 7649 C CA . GLY B 1 282 ? 13.797 38.781 -0.644 1 94.88 282 GLY B CA 1
ATOM 7650 C C . GLY B 1 282 ? 13.945 38.719 -2.152 1 94.88 282 GLY B C 1
ATOM 7651 O O . GLY B 1 282 ? 15 39.031 -2.695 1 94.88 282 GLY B O 1
ATOM 7652 N N . GLU B 1 283 ? 12.875 38.375 -2.832 1 94.12 283 GLU B N 1
ATOM 7653 C CA . GLU B 1 283 ? 12.977 38.094 -4.262 1 94.12 283 GLU B CA 1
ATOM 7654 C C . GLU B 1 283 ? 12.219 39.125 -5.078 1 94.12 283 GLU B C 1
ATOM 7656 O O . GLU B 1 283 ? 12.531 39.375 -6.246 1 94.12 283 GLU B O 1
ATOM 7661 N N . CYS B 1 284 ? 11.18 39.719 -4.516 1 96.19 284 CYS B N 1
ATOM 7662 C CA . CYS B 1 284 ? 10.398 40.688 -5.266 1 96.19 284 CYS B CA 1
ATOM 7663 C C . CYS B 1 284 ? 11.203 41.938 -5.531 1 96.19 284 CYS B C 1
ATOM 7665 O O . CYS B 1 284 ? 12.211 42.188 -4.875 1 96.19 284 CYS B O 1
ATOM 7667 N N . LEU B 1 285 ? 10.734 42.75 -6.461 1 96.12 285 LEU B N 1
ATOM 7668 C CA . LEU B 1 285 ? 11.469 43.938 -6.91 1 96.12 285 LEU B CA 1
ATOM 7669 C C . LEU B 1 285 ? 11.703 44.906 -5.758 1 96.12 285 LEU B C 1
ATOM 7671 O O . LEU B 1 285 ? 12.805 45.438 -5.609 1 96.12 285 LEU B O 1
ATOM 7675 N N . LYS B 1 286 ? 10.75 45.125 -5 1 96.94 286 LYS B N 1
ATOM 7676 C CA . LYS B 1 286 ? 10.867 46.094 -3.912 1 96.94 286 LYS B CA 1
ATOM 7677 C C . LYS B 1 286 ? 11.805 45.594 -2.82 1 96.94 286 LYS B C 1
ATOM 7679 O O . LYS B 1 286 ? 12.547 46.375 -2.225 1 96.94 286 LYS B O 1
ATOM 7684 N N . ASP B 1 287 ? 11.766 44.312 -2.5 1 96.88 287 ASP B N 1
ATOM 7685 C CA . ASP B 1 287 ? 12.711 43.719 -1.548 1 96.88 287 ASP B CA 1
ATOM 7686 C C . ASP B 1 287 ? 14.141 43.844 -2.059 1 96.88 287 ASP B C 1
ATOM 7688 O O . ASP B 1 287 ? 15.055 44.188 -1.301 1 96.88 287 ASP B O 1
ATOM 7692 N N . ARG B 1 288 ? 14.32 43.562 -3.328 1 95.75 288 ARG B N 1
ATOM 7693 C CA . ARG B 1 288 ? 15.648 43.656 -3.922 1 95.75 288 ARG B CA 1
ATOM 7694 C C . ARG B 1 288 ? 16.188 45.062 -3.873 1 95.75 288 ARG B C 1
ATOM 7696 O O . ARG B 1 288 ? 17.375 45.281 -3.607 1 95.75 288 ARG B O 1
ATOM 7703 N N . ARG B 1 289 ? 15.32 45.938 -4.199 1 96.31 289 ARG B N 1
ATOM 7704 C CA . ARG B 1 289 ? 15.711 47.344 -4.133 1 96.31 289 ARG B CA 1
ATOM 7705 C C . ARG B 1 289 ? 16.094 47.75 -2.713 1 96.31 289 ARG B C 1
ATOM 7707 O O . ARG B 1 289 ? 17.094 48.438 -2.508 1 96.31 289 ARG B O 1
ATOM 7714 N N . TRP B 1 290 ? 15.312 47.312 -1.774 1 96 290 TRP B N 1
ATOM 7715 C CA . TRP B 1 290 ? 15.617 47.594 -0.374 1 96 290 TRP B CA 1
ATOM 7716 C C . TRP B 1 290 ? 16.969 47.031 0.015 1 96 290 TRP B C 1
ATOM 7718 O O . TRP B 1 290 ? 17.766 47.688 0.696 1 96 290 TRP B O 1
ATOM 7728 N N . LEU B 1 291 ? 17.266 45.875 -0.431 1 95.19 291 LEU B N 1
ATOM 7729 C CA . LEU B 1 291 ? 18.531 45.219 -0.112 1 95.19 291 LEU B CA 1
ATOM 7730 C C . LEU B 1 291 ? 19.703 45.938 -0.767 1 95.19 291 LEU B C 1
ATOM 7732 O O . LEU B 1 291 ? 20.781 46.031 -0.186 1 95.19 291 LEU B O 1
ATOM 7736 N N . LYS B 1 292 ? 19.438 46.438 -1.966 1 94.44 292 LYS B N 1
ATOM 7737 C CA . LYS B 1 292 ? 20.484 47.188 -2.664 1 94.44 292 LYS B CA 1
ATOM 7738 C C . LYS B 1 292 ? 20.766 48.5 -1.956 1 94.44 292 LYS B C 1
ATOM 7740 O O . LYS B 1 292 ? 21.922 48.938 -1.878 1 94.44 292 LYS B O 1
ATOM 7745 N N . GLU B 1 293 ? 19.781 49.094 -1.492 1 95 293 GLU B N 1
ATOM 7746 C CA . GLU B 1 293 ? 19.891 50.375 -0.821 1 95 293 GLU B CA 1
ATOM 7747 C C . GLU B 1 293 ? 20.5 50.219 0.569 1 95 293 GLU B C 1
ATOM 7749 O O . GLU B 1 293 ? 21.125 51.156 1.093 1 95 293 GLU B O 1
ATOM 7754 N N . ASN B 1 294 ? 20.328 49.094 1.075 1 92.44 294 ASN B N 1
ATOM 7755 C CA . ASN B 1 294 ? 20.875 48.781 2.395 1 92.44 294 ASN B CA 1
ATOM 7756 C C . ASN B 1 294 ? 21.969 47.719 2.318 1 92.44 294 ASN B C 1
ATOM 7758 O O . ASN B 1 294 ? 21.828 46.625 2.842 1 92.44 294 ASN B O 1
ATOM 7762 N N . LYS B 1 295 ? 23.094 48.031 1.696 1 85.25 295 LYS B N 1
ATOM 7763 C CA . LYS B 1 295 ? 24.156 47.125 1.25 1 85.25 295 LYS B CA 1
ATOM 7764 C C . LYS B 1 295 ? 24.688 46.312 2.408 1 85.25 295 LYS B C 1
ATOM 7766 O O . LYS B 1 295 ? 25.125 45.156 2.211 1 85.25 295 LYS B O 1
ATOM 7771 N N . ASN B 1 296 ? 24.562 46.688 3.537 1 84.38 296 ASN B N 1
ATOM 7772 C CA . ASN B 1 296 ? 25.156 45.938 4.641 1 84.38 296 ASN B CA 1
ATOM 7773 C C . ASN B 1 296 ? 24.109 45.062 5.332 1 84.38 296 ASN B C 1
ATOM 7775 O O . ASN B 1 296 ? 24.438 44.375 6.309 1 84.38 296 ASN B O 1
ATOM 7779 N N . LYS B 1 297 ? 23 44.969 4.668 1 86.88 297 LYS B N 1
ATOM 7780 C CA . LYS B 1 297 ? 21.938 44.188 5.312 1 86.88 297 LYS B CA 1
ATOM 7781 C C . LYS B 1 297 ? 21.516 43 4.449 1 86.88 297 LYS B C 1
ATOM 7783 O O . LYS B 1 297 ? 21.438 43.125 3.223 1 86.88 297 LYS B O 1
ATOM 7788 N N . GLU B 1 298 ? 21.375 41.875 5.145 1 90.38 298 GLU B N 1
ATOM 7789 C CA . GLU B 1 298 ? 20.938 40.656 4.469 1 90.38 298 GLU B CA 1
ATOM 7790 C C . GLU B 1 298 ? 19.438 40.469 4.582 1 90.38 298 GLU B C 1
ATOM 7792 O O . GLU B 1 298 ? 18.75 41.281 5.195 1 90.38 298 GLU B O 1
ATOM 7797 N N . LYS B 1 299 ? 18.891 39.406 3.977 1 92.69 299 LYS B N 1
ATOM 7798 C CA . LYS B 1 299 ? 17.453 39.125 3.883 1 92.69 299 LYS B CA 1
ATOM 7799 C C . LYS B 1 299 ? 16.828 39 5.266 1 92.69 299 LYS B C 1
ATOM 7801 O O . LYS B 1 299 ? 15.664 39.375 5.461 1 92.69 299 LYS B O 1
ATOM 7806 N N . ASP B 1 300 ? 17.641 38.625 6.23 1 95 300 ASP B N 1
ATOM 7807 C CA . ASP B 1 300 ? 17.125 38.469 7.586 1 95 300 ASP B CA 1
ATOM 7808 C C . ASP B 1 300 ? 16.734 39.844 8.18 1 95 300 ASP B C 1
ATOM 7810 O O . ASP B 1 300 ? 15.82 39.906 9 1 95 300 ASP B O 1
ATOM 7814 N N . HIS B 1 301 ? 17.391 40.844 7.781 1 95.38 301 HIS B N 1
ATOM 7815 C CA . HIS B 1 301 ? 17.031 42.188 8.227 1 95.38 301 HIS B CA 1
ATOM 7816 C C . HIS B 1 301 ? 15.641 42.562 7.727 1 95.38 301 HIS B C 1
ATOM 7818 O O . HIS B 1 301 ? 14.867 43.188 8.453 1 95.38 301 HIS B O 1
ATOM 7824 N N . LEU B 1 302 ? 15.391 42.156 6.484 1 95.06 302 LEU B N 1
ATOM 7825 C CA . LEU B 1 302 ? 14.07 42.438 5.918 1 95.06 302 LEU B CA 1
ATOM 7826 C C . LEU B 1 302 ? 12.984 41.719 6.738 1 95.06 302 LEU B C 1
ATOM 7828 O O . LEU B 1 302 ? 11.953 42.344 7.035 1 95.06 302 LEU B O 1
ATOM 7832 N N . ALA B 1 303 ? 13.227 40.5 7.031 1 96.56 303 ALA B N 1
ATOM 7833 C CA . ALA B 1 303 ? 12.266 39.719 7.809 1 96.56 303 ALA B CA 1
ATOM 7834 C C . ALA B 1 303 ? 12.086 40.312 9.203 1 96.56 303 ALA B C 1
ATOM 7836 O O . ALA B 1 303 ? 10.953 40.438 9.68 1 96.56 303 ALA B O 1
ATOM 7837 N N . ALA B 1 304 ? 13.188 40.625 9.875 1 97.25 304 ALA B N 1
ATOM 7838 C CA . ALA B 1 304 ? 13.141 41.188 11.227 1 97.25 304 ALA B CA 1
ATOM 7839 C C . ALA B 1 304 ? 12.414 42.531 11.234 1 97.25 304 ALA B C 1
ATOM 7841 O O . ALA B 1 304 ? 11.617 42.812 12.133 1 97.25 304 ALA B O 1
ATOM 7842 N N . MET B 1 305 ? 12.727 43.312 10.266 1 96.5 305 MET B N 1
ATOM 7843 C CA . MET B 1 305 ? 12.062 44.625 10.133 1 96.5 305 MET B CA 1
ATOM 7844 C C . MET B 1 305 ? 10.555 44.438 9.969 1 96.5 305 MET B C 1
ATOM 7846 O O . MET B 1 305 ? 9.773 45.156 10.594 1 96.5 305 MET B O 1
ATOM 7850 N N . HIS B 1 306 ? 10.188 43.531 9.117 1 97.5 306 HIS B N 1
ATOM 7851 C CA . HIS B 1 306 ? 8.773 43.25 8.875 1 97.5 306 HIS B CA 1
ATOM 7852 C C . HIS B 1 306 ? 8.078 42.812 10.156 1 97.5 306 HIS B C 1
ATOM 7854 O O . HIS B 1 306 ? 6.996 43.312 10.484 1 97.5 306 HIS B O 1
ATOM 7860 N N . LEU B 1 307 ? 8.664 41.906 10.898 1 98.19 307 LEU B N 1
ATOM 7861 C CA . LEU B 1 307 ? 8.078 41.406 12.133 1 98.19 307 LEU B CA 1
ATOM 7862 C C . LEU B 1 307 ? 7.941 42.5 13.164 1 98.19 307 LEU B C 1
ATOM 7864 O O . LEU B 1 307 ? 6.93 42.594 13.859 1 98.19 307 LEU B O 1
ATOM 7868 N N . ALA B 1 308 ? 8.938 43.344 13.258 1 98.31 308 ALA B N 1
ATOM 7869 C CA . ALA B 1 308 ? 8.883 44.469 14.18 1 98.31 308 ALA B CA 1
ATOM 7870 C C . ALA B 1 308 ? 7.766 45.438 13.797 1 98.31 308 ALA B C 1
ATOM 7872 O O . ALA B 1 308 ? 7.039 45.938 14.664 1 98.31 308 ALA B O 1
ATOM 7873 N N . LYS B 1 309 ? 7.695 45.688 12.516 1 97.88 309 LYS B N 1
ATOM 7874 C CA . LYS B 1 309 ? 6.656 46.562 12.016 1 97.88 309 LYS B CA 1
ATOM 7875 C C . LYS B 1 309 ? 5.266 46.062 12.367 1 97.88 309 LYS B C 1
ATOM 7877 O O . LYS B 1 309 ? 4.418 46.812 12.844 1 97.88 309 LYS B O 1
ATOM 7882 N N . ILE B 1 310 ? 5.012 44.781 12.133 1 98.5 310 ILE B N 1
ATOM 7883 C CA . ILE B 1 310 ? 3.723 44.156 12.406 1 98.5 310 ILE B CA 1
ATOM 7884 C C . ILE B 1 310 ? 3.436 44.219 13.906 1 98.5 310 ILE B C 1
ATOM 7886 O O . ILE B 1 310 ? 2.332 44.562 14.32 1 98.5 310 ILE B O 1
ATOM 7890 N N . ALA B 1 311 ? 4.402 43.844 14.719 1 98.5 311 ALA B N 1
ATOM 7891 C CA . ALA B 1 311 ? 4.227 43.812 16.172 1 98.5 311 ALA B CA 1
ATOM 7892 C C . ALA B 1 311 ? 3.904 45.219 16.703 1 98.5 311 ALA B C 1
ATOM 7894 O O . ALA B 1 311 ? 3.018 45.375 17.547 1 98.5 311 ALA B O 1
ATOM 7895 N N . ASN B 1 312 ? 4.637 46.188 16.234 1 98.12 312 ASN B N 1
ATOM 7896 C CA . ASN B 1 312 ? 4.402 47.562 16.672 1 98.12 312 ASN B CA 1
ATOM 7897 C C . ASN B 1 312 ? 3.008 48.031 16.281 1 98.12 312 ASN B C 1
ATOM 7899 O O . ASN B 1 312 ? 2.346 48.719 17.062 1 98.12 312 ASN B O 1
ATOM 7903 N N . TYR B 1 313 ? 2.596 47.688 15.094 1 98.25 313 TYR B N 1
ATOM 7904 C CA . TYR B 1 313 ? 1.258 48.062 14.648 1 98.25 313 TYR B CA 1
ATOM 7905 C C . TYR B 1 313 ? 0.196 47.5 15.578 1 98.25 313 TYR B C 1
ATOM 7907 O O . TYR B 1 313 ? -0.736 48.188 15.977 1 98.25 313 TYR B O 1
ATOM 7915 N N . ILE B 1 314 ? 0.313 46.25 15.93 1 98.56 314 ILE B N 1
ATOM 7916 C CA . ILE B 1 314 ? -0.655 45.594 16.797 1 98.56 314 ILE B CA 1
ATOM 7917 C C . ILE B 1 314 ? -0.665 46.281 18.172 1 98.56 314 ILE B C 1
ATOM 7919 O O . ILE B 1 314 ? -1.727 46.469 18.766 1 98.56 314 ILE B O 1
ATOM 7923 N N . LYS B 1 315 ? 0.485 46.656 18.688 1 97.44 315 LYS B N 1
ATOM 7924 C CA . LYS B 1 315 ? 0.597 47.281 20 1 97.44 315 LYS B CA 1
ATOM 7925 C C . LYS B 1 315 ? -0.014 48.688 19.984 1 97.44 315 LYS B C 1
ATOM 7927 O O . LYS B 1 315 ? -0.454 49.188 21.031 1 97.44 315 LYS B O 1
ATOM 7932 N N . THR B 1 316 ? -0.024 49.281 18.781 1 97.56 316 THR B N 1
ATOM 7933 C CA . THR B 1 316 ? -0.723 50.562 18.672 1 97.56 316 THR B CA 1
ATOM 7934 C C . THR B 1 316 ? -2.232 50.375 18.766 1 97.56 316 THR B C 1
ATOM 7936 O O . THR B 1 316 ? -2.941 51.219 19.297 1 97.56 316 THR B O 1
ATOM 7939 N N . LEU B 1 317 ? -2.711 49.281 18.281 1 97.5 317 LEU B N 1
ATOM 7940 C CA . LEU B 1 317 ? -4.137 48.969 18.312 1 97.5 317 LEU B CA 1
ATOM 7941 C C . LEU B 1 317 ? -4.559 48.469 19.688 1 97.5 317 LEU B C 1
ATOM 7943 O O . LEU B 1 317 ? -5.66 48.781 20.156 1 97.5 317 LEU B O 1
ATOM 7947 N N . ILE B 1 318 ? -3.742 47.656 20.266 1 97.5 318 ILE B N 1
ATOM 7948 C CA . ILE B 1 318 ? -4.016 47.062 21.578 1 97.5 318 ILE B CA 1
ATOM 7949 C C . ILE B 1 318 ? -2.832 47.312 22.516 1 97.5 318 ILE B C 1
ATOM 7951 O O . ILE B 1 318 ? -1.94 46.469 22.625 1 97.5 318 ILE B O 1
ATOM 7955 N N . PRO B 1 319 ? -2.996 48.281 23.312 1 92.62 319 PRO B N 1
ATOM 7956 C CA . PRO B 1 319 ? -1.877 48.562 24.219 1 92.62 319 PRO B CA 1
ATOM 7957 C C . PRO B 1 319 ? -1.611 47.438 25.188 1 92.62 319 PRO B C 1
ATOM 7959 O O . PRO B 1 319 ? -2.553 46.781 25.672 1 92.62 319 PRO B O 1
ATOM 7962 N N . ASN B 1 320 ? -0.482 47 25.469 1 90.94 320 ASN B N 1
ATOM 7963 C CA . ASN B 1 320 ? -0 46.031 26.438 1 90.94 320 ASN B CA 1
ATOM 7964 C C . ASN B 1 320 ? -0.217 44.594 25.938 1 90.94 320 ASN B C 1
ATOM 7966 O O . ASN B 1 320 ? -0.06 43.656 26.703 1 90.94 320 ASN B O 1
ATOM 7970 N N . VAL B 1 321 ? -0.763 44.438 24.75 1 97.62 321 VAL B N 1
ATOM 7971 C CA . VAL B 1 321 ? -0.939 43.094 24.188 1 97.62 321 VAL B CA 1
ATOM 7972 C C . VAL B 1 321 ? 0.415 42.406 24.078 1 97.62 321 VAL B C 1
ATOM 7974 O O . VAL B 1 321 ? 1.44 43.062 23.859 1 97.62 321 VAL B O 1
ATOM 7977 N N . ARG B 1 322 ? 0.499 41.156 24.312 1 98.19 322 ARG B N 1
ATOM 7978 C CA . ARG B 1 322 ? 1.681 40.344 24.031 1 98.19 322 ARG B CA 1
ATOM 7979 C C . ARG B 1 322 ? 1.594 39.688 22.641 1 98.19 322 ARG B C 1
ATOM 7981 O O . ARG B 1 322 ? 0.656 38.938 22.359 1 98.19 322 ARG B O 1
ATOM 7988 N N . VAL B 1 323 ? 2.557 39.938 21.766 1 98.69 323 VAL B N 1
ATOM 7989 C CA . VAL B 1 323 ? 2.531 39.438 20.391 1 98.69 323 VAL B CA 1
ATOM 7990 C C . VAL B 1 323 ? 3.322 38.156 20.281 1 98.69 323 VAL B C 1
ATOM 7992 O O . VAL B 1 323 ? 4.473 38.062 20.719 1 98.69 323 VAL B O 1
ATOM 7995 N N . LEU B 1 324 ? 2.668 37.094 19.781 1 98.81 324 LEU B N 1
ATOM 7996 C CA . LEU B 1 324 ? 3.285 35.781 19.578 1 98.81 324 LEU B CA 1
ATOM 7997 C C . LEU B 1 324 ? 3.666 35.562 18.125 1 98.81 324 LEU B C 1
ATOM 7999 O O . LEU B 1 324 ? 3.033 36.125 17.219 1 98.81 324 LEU B O 1
ATOM 8003 N N . ALA B 1 325 ? 4.715 34.75 17.875 1 98.56 325 ALA B N 1
ATOM 8004 C CA . ALA B 1 325 ? 5.129 34.344 16.531 1 98.56 325 ALA B CA 1
ATOM 8005 C C . ALA B 1 325 ? 5.719 32.938 16.547 1 98.56 325 ALA B C 1
ATOM 8007 O O . ALA B 1 325 ? 6.426 32.562 17.484 1 98.56 325 ALA B O 1
ATOM 8008 N N . TRP B 1 326 ? 5.445 32.219 15.555 1 98.12 326 TRP B N 1
ATOM 8009 C CA . TRP B 1 326 ? 6.125 30.938 15.391 1 98.12 326 TRP B CA 1
ATOM 8010 C C . TRP B 1 326 ? 7.629 31.125 15.25 1 98.12 326 TRP B C 1
ATOM 8012 O O . TRP B 1 326 ? 8.078 32.062 14.578 1 98.12 326 TRP B O 1
ATOM 8022 N N . TYR B 1 327 ? 8.398 30.266 15.641 1 96.19 327 TYR B N 1
ATOM 8023 C CA . TYR B 1 327 ? 9.828 30.484 15.828 1 96.19 327 TYR B CA 1
ATOM 8024 C C . TYR B 1 327 ? 10.609 30.062 14.586 1 96.19 327 TYR B C 1
ATOM 8026 O O . TYR B 1 327 ? 11.773 30.438 14.422 1 96.19 327 TYR B O 1
ATOM 8034 N N . ASP B 1 328 ? 10.094 29.312 13.711 1 92.56 328 ASP B N 1
ATOM 8035 C CA . ASP B 1 328 ? 10.867 28.625 12.672 1 92.56 328 ASP B CA 1
ATOM 8036 C C . ASP B 1 328 ? 11.57 29.625 11.758 1 92.56 328 ASP B C 1
ATOM 8038 O O . ASP B 1 328 ? 12.711 29.391 11.344 1 92.56 328 ASP B O 1
ATOM 8042 N N . MET B 1 329 ? 10.945 30.734 11.508 1 92.69 329 MET B N 1
ATOM 8043 C CA . MET B 1 329 ? 11.586 31.719 10.648 1 92.69 329 MET B CA 1
ATOM 8044 C C . MET B 1 329 ? 12.602 32.562 11.43 1 92.69 329 MET B C 1
ATOM 8046 O O . MET B 1 329 ? 13.469 33.188 10.836 1 92.69 329 MET B O 1
ATOM 8050 N N . ILE B 1 330 ? 12.531 32.562 12.68 1 94.38 330 ILE B N 1
ATOM 8051 C CA . ILE B 1 330 ? 13.336 33.406 13.531 1 94.38 330 ILE B CA 1
ATOM 8052 C C . ILE B 1 330 ? 14.562 32.656 14.031 1 94.38 330 ILE B C 1
ATOM 8054 O O . ILE B 1 330 ? 15.539 33.281 14.477 1 94.38 330 ILE B O 1
ATOM 8058 N N . LYS B 1 331 ? 14.562 31.406 13.883 1 89.88 331 LYS B N 1
ATOM 8059 C CA . LYS B 1 331 ? 15.547 30.516 14.477 1 89.88 331 LYS B CA 1
ATOM 8060 C C . LYS B 1 331 ? 16.953 30.859 14.008 1 89.88 331 LYS B C 1
ATOM 8062 O O . LYS B 1 331 ? 17.922 30.703 14.766 1 89.88 331 LYS B O 1
ATOM 8067 N N . LEU B 1 332 ? 17.078 31.422 12.852 1 85.5 332 LEU B N 1
ATOM 8068 C CA . LEU B 1 332 ? 18.422 31.625 12.297 1 85.5 332 LEU B CA 1
ATOM 8069 C C . LEU B 1 332 ? 18.875 33.062 12.516 1 85.5 332 LEU B C 1
ATOM 8071 O O . LEU B 1 332 ? 20.016 33.406 12.18 1 85.5 332 LEU B O 1
ATOM 8075 N N . PHE B 1 333 ? 18 33.844 13.062 1 93.56 333 PHE B N 1
ATOM 8076 C CA . PHE B 1 333 ? 18.375 35.25 13.297 1 93.56 333 PHE B CA 1
ATOM 8077 C C . PHE B 1 333 ? 19.516 35.344 14.289 1 93.56 333 PHE B C 1
ATOM 8079 O O . PHE B 1 333 ? 19.547 34.625 15.297 1 93.56 333 PHE B O 1
ATOM 8086 N N . GLU B 1 334 ? 20.5 36.156 14 1 92.12 334 GLU B N 1
ATOM 8087 C CA . GLU B 1 334 ? 21.578 36.438 14.93 1 92.12 334 GLU B CA 1
ATOM 8088 C C . GLU B 1 334 ? 21.094 37.281 16.094 1 92.12 334 GLU B C 1
ATOM 8090 O O . GLU B 1 334 ? 20.141 38.062 15.961 1 92.12 334 GLU B O 1
ATOM 8095 N N . SER B 1 335 ? 21.797 37.188 17.234 1 93.75 335 SER B N 1
ATOM 8096 C CA . SER B 1 335 ? 21.438 37.969 18.422 1 93.75 335 SER B CA 1
ATOM 8097 C C . SER B 1 335 ? 21.469 39.469 18.156 1 93.75 335 SER B C 1
ATOM 8099 O O . SER B 1 335 ? 20.625 40.219 18.656 1 93.75 335 SER B O 1
ATOM 8101 N N . SER B 1 336 ? 22.438 39.844 17.391 1 94.31 336 SER B N 1
ATOM 8102 C CA . SER B 1 336 ? 22.578 41.25 17.078 1 94.31 336 SER B CA 1
ATOM 8103 C C . SER B 1 336 ? 21.359 41.781 16.312 1 94.31 336 SER B C 1
ATOM 8105 O O . SER B 1 336 ? 20.922 42.906 16.531 1 94.31 336 SER B O 1
ATOM 8107 N N . LEU B 1 337 ? 20.812 40.969 15.445 1 95.56 337 LEU B N 1
ATOM 8108 C CA . LEU B 1 337 ? 19.641 41.312 14.656 1 95.56 337 LEU B CA 1
ATOM 8109 C C . LEU B 1 337 ? 18.406 41.438 15.547 1 95.56 337 LEU B C 1
ATOM 8111 O O . LEU B 1 337 ? 17.609 42.344 15.398 1 95.56 337 LEU B O 1
ATOM 8115 N N . ILE B 1 338 ? 18.266 40.562 16.469 1 96.81 338 ILE B N 1
ATOM 8116 C CA . ILE B 1 338 ? 17.141 40.531 17.422 1 96.81 338 ILE B CA 1
ATOM 8117 C C . ILE B 1 338 ? 17.172 41.781 18.266 1 96.81 338 ILE B C 1
ATOM 8119 O O . ILE B 1 338 ? 16.125 42.406 18.484 1 96.81 338 ILE B O 1
ATOM 8123 N N . GLU B 1 339 ? 18.359 42.188 18.688 1 95.69 339 GLU B N 1
ATOM 8124 C CA . GLU B 1 339 ? 18.531 43.406 19.5 1 95.69 339 GLU B CA 1
ATOM 8125 C C . GLU B 1 339 ? 18.25 44.656 18.688 1 95.69 339 GLU B C 1
ATOM 8127 O O . GLU B 1 339 ? 17.609 45.594 19.188 1 95.69 339 GLU B O 1
ATOM 8132 N N . LEU B 1 340 ? 18.781 44.594 17.531 1 95.75 340 LEU B N 1
ATOM 8133 C CA . LEU B 1 340 ? 18.672 45.781 16.672 1 95.75 340 LEU B CA 1
ATOM 8134 C C . LEU B 1 340 ? 17.203 46.125 16.453 1 95.75 340 LEU B C 1
ATOM 8136 O O . LEU B 1 340 ? 16.828 47.312 16.5 1 95.75 340 LEU B O 1
ATOM 8140 N N . TYR B 1 341 ? 16.359 45.156 16.219 1 97.12 341 TYR B N 1
ATOM 8141 C CA . TYR B 1 341 ? 14.961 45.406 15.914 1 97.12 341 TYR B CA 1
ATOM 8142 C C . TYR B 1 341 ? 14.086 45.188 17.141 1 97.12 341 TYR B C 1
ATOM 8144 O O . TYR B 1 341 ? 12.859 45.156 17.031 1 97.12 341 TYR B O 1
ATOM 8152 N N . HIS B 1 342 ? 14.648 44.906 18.312 1 97.62 342 HIS B N 1
ATOM 8153 C CA . HIS B 1 342 ? 14 44.719 19.609 1 97.62 342 HIS B CA 1
ATOM 8154 C C . HIS B 1 342 ? 12.953 43.625 19.547 1 97.62 342 HIS B C 1
ATOM 8156 O O . HIS B 1 342 ? 11.859 43.75 20.109 1 97.62 342 HIS B O 1
ATOM 8162 N N . LEU B 1 343 ? 13.258 42.562 18.812 1 98 343 LEU B N 1
ATOM 8163 C CA . LEU B 1 343 ? 12.305 41.469 18.672 1 98 343 LEU B CA 1
ATOM 8164 C C . LEU B 1 343 ? 12.117 40.75 20 1 98 343 LEU B C 1
ATOM 8166 O O . LEU B 1 343 ? 11.055 40.188 20.266 1 98 343 LEU B O 1
ATOM 8170 N N . ASP B 1 344 ? 13.133 40.688 20.906 1 96.25 344 ASP B N 1
ATOM 8171 C CA . ASP B 1 344 ? 13.07 40.062 22.219 1 96.25 344 ASP B CA 1
ATOM 8172 C C . ASP B 1 344 ? 12.055 40.75 23.109 1 96.25 344 ASP B C 1
ATOM 8174 O O . ASP B 1 344 ? 11.516 40.125 24.047 1 96.25 344 ASP B O 1
ATOM 8178 N N . LYS B 1 345 ? 11.766 42.031 22.844 1 96.56 345 LYS B N 1
ATOM 8179 C CA . LYS B 1 345 ? 10.797 42.781 23.609 1 96.56 345 LYS B CA 1
ATOM 8180 C C . LYS B 1 345 ? 9.43 42.781 22.938 1 96.56 345 LYS B C 1
ATOM 8182 O O . LYS B 1 345 ? 8.398 42.844 23.609 1 96.56 345 LYS B O 1
ATOM 8187 N N . LEU B 1 346 ? 9.461 42.688 21.641 1 97.69 346 LEU B N 1
ATOM 8188 C CA . LEU B 1 346 ? 8.234 42.844 20.859 1 97.69 346 LEU B CA 1
ATOM 8189 C C . LEU B 1 346 ? 7.484 41.531 20.75 1 97.69 346 LEU B C 1
ATOM 8191 O O . LEU B 1 346 ? 6.258 41.5 20.656 1 97.69 346 LEU B O 1
ATOM 8195 N N . LEU B 1 347 ? 8.25 40.406 20.812 1 98.06 347 LEU B N 1
ATOM 8196 C CA . LEU B 1 347 ? 7.637 39.125 20.484 1 98.06 347 LEU B CA 1
ATOM 8197 C C . LEU B 1 347 ? 7.863 38.094 21.609 1 98.06 347 LEU B C 1
ATOM 8199 O O . LEU B 1 347 ? 8.891 38.156 22.281 1 98.06 347 LEU B O 1
ATOM 8203 N N . GLU B 1 348 ? 6.914 37.281 21.844 1 98.12 348 GLU B N 1
ATOM 8204 C CA . GLU B 1 348 ? 7.098 35.969 22.484 1 98.12 348 GLU B CA 1
ATOM 8205 C C . GLU B 1 348 ? 7.07 34.844 21.469 1 98.12 348 GLU B C 1
ATOM 8207 O O . GLU B 1 348 ? 6.078 34.656 20.766 1 98.12 348 GLU B O 1
ATOM 8212 N N . VAL B 1 349 ? 8.117 34.062 21.391 1 97.88 349 VAL B N 1
ATOM 8213 C CA . VAL B 1 349 ? 8.25 33.094 20.312 1 97.88 349 VAL B CA 1
ATOM 8214 C C . VAL B 1 349 ? 7.613 31.781 20.734 1 97.88 349 VAL B C 1
ATOM 8216 O O . VAL B 1 349 ? 7.656 31.406 21.906 1 97.88 349 VAL B O 1
ATOM 8219 N N . VAL B 1 350 ? 7.027 31.094 19.781 1 98.44 350 VAL B N 1
ATOM 8220 C CA . VAL B 1 350 ? 6.398 29.781 19.953 1 98.44 350 VAL B CA 1
ATOM 8221 C C . VAL B 1 350 ? 7.172 28.719 19.172 1 98.44 350 VAL B C 1
ATOM 8223 O O . VAL B 1 350 ? 7.184 28.734 17.938 1 98.44 350 VAL B O 1
ATOM 8226 N N . VAL B 1 351 ? 7.789 27.812 19.859 1 96.94 351 VAL B N 1
ATOM 8227 C CA . VAL B 1 351 ? 8.539 26.734 19.219 1 96.94 351 VAL B CA 1
ATOM 8228 C C . VAL B 1 351 ? 7.617 25.547 18.969 1 96.94 351 VAL B C 1
ATOM 8230 O O . VAL B 1 351 ? 6.973 25.047 19.875 1 96.94 351 VAL B O 1
ATOM 8233 N N . TRP B 1 352 ? 7.562 25.094 17.703 1 96.56 352 TRP B N 1
ATOM 8234 C CA . TRP B 1 352 ? 6.695 23.969 17.391 1 96.56 352 TRP B CA 1
ATOM 8235 C C . TRP B 1 352 ? 7.512 22.781 16.875 1 96.56 352 TRP B C 1
ATOM 8237 O O . TRP B 1 352 ? 8.539 22.969 16.219 1 96.56 352 TRP B O 1
ATOM 8247 N N . ASP B 1 353 ? 7.145 21.609 17.312 1 95.12 353 ASP B N 1
ATOM 8248 C CA . ASP B 1 353 ? 7.637 20.312 16.859 1 95.12 353 ASP B CA 1
ATOM 8249 C C . ASP B 1 353 ? 6.602 19.219 17.109 1 95.12 353 ASP B C 1
ATOM 8251 O O . ASP B 1 353 ? 6.168 19.016 18.234 1 95.12 353 ASP B O 1
ATOM 8255 N N . TYR B 1 354 ? 6.258 18.469 16.094 1 95.88 354 TYR B N 1
ATOM 8256 C CA . TYR B 1 354 ? 5.148 17.531 16.219 1 95.88 354 TYR B CA 1
ATOM 8257 C C . TYR B 1 354 ? 5.648 16.094 16.188 1 95.88 354 TYR B C 1
ATOM 8259 O O . TYR B 1 354 ? 4.852 15.156 16.188 1 95.88 354 TYR B O 1
ATOM 8267 N N . SER B 1 355 ? 7.004 15.938 16.141 1 92.31 355 SER B N 1
ATOM 8268 C CA . SER B 1 355 ? 7.562 14.586 16.172 1 92.31 355 SER B CA 1
ATOM 8269 C C . SER B 1 355 ? 7.438 13.969 17.562 1 92.31 355 SER B C 1
ATOM 8271 O O . SER B 1 355 ? 7.25 14.672 18.547 1 92.31 355 SER B O 1
ATOM 8273 N N . GLU B 1 356 ? 7.578 12.711 17.656 1 91.25 356 GLU B N 1
ATOM 8274 C CA . GLU B 1 356 ? 7.418 12 18.922 1 91.25 356 GLU B CA 1
ATOM 8275 C C . GLU B 1 356 ? 8.602 12.258 19.844 1 91.25 356 GLU B C 1
ATOM 8277 O O . GLU B 1 356 ? 8.492 12.102 21.062 1 91.25 356 GLU B O 1
ATOM 8282 N N . THR B 1 357 ? 9.742 12.617 19.234 1 83 357 THR B N 1
ATOM 8283 C CA . THR B 1 357 ? 10.945 12.805 20.031 1 83 357 THR B CA 1
ATOM 8284 C C . THR B 1 357 ? 11.383 14.266 20 1 83 357 THR B C 1
ATOM 8286 O O . THR B 1 357 ? 12.391 14.633 20.609 1 83 357 THR B O 1
ATOM 8289 N N . LEU B 1 358 ? 10.609 15.078 19.375 1 81.69 358 LEU B N 1
ATOM 8290 C CA . LEU B 1 358 ? 10.898 16.5 19.188 1 81.69 358 LEU B CA 1
ATOM 8291 C C . LEU B 1 358 ? 12.234 16.688 18.484 1 81.69 358 LEU B C 1
ATOM 8293 O O . LEU B 1 358 ? 13.047 17.531 18.906 1 81.69 358 LEU B O 1
ATOM 8297 N N . GLN B 1 359 ? 12.516 15.609 17.641 1 64.19 359 GLN B N 1
ATOM 8298 C CA . GLN B 1 359 ? 13.75 15.68 16.859 1 64.19 359 GLN B CA 1
ATOM 8299 C C . GLN B 1 359 ? 13.461 16 15.398 1 64.19 359 GLN B C 1
ATOM 8301 O O . GLN B 1 359 ? 14.281 15.719 14.523 1 64.19 359 GLN B O 1
ATOM 8306 N N . GLN B 1 360 ? 12.219 16.266 15.203 1 55.81 360 GLN B N 1
ATOM 8307 C CA . GLN B 1 360 ? 11.844 16.562 13.82 1 55.81 360 GLN B CA 1
ATOM 8308 C C . GLN B 1 360 ? 12.781 17.578 13.203 1 55.81 360 GLN B C 1
ATOM 8310 O O . GLN B 1 360 ? 13.078 17.531 12.008 1 55.81 360 GLN B O 1
ATOM 8315 N N . GLN B 1 361 ? 13.078 18.5 14.008 1 47.62 361 GLN B N 1
ATOM 8316 C CA . GLN B 1 361 ? 13.969 19.516 13.445 1 47.62 361 GLN B CA 1
ATOM 8317 C C . GLN B 1 361 ? 15.297 18.891 13.016 1 47.62 361 GLN B C 1
ATOM 8319 O O . GLN B 1 361 ? 16.031 19.484 12.219 1 47.62 361 GLN B O 1
ATOM 8324 N N . ASN B 1 362 ? 15.273 17.422 13.406 1 42.62 362 ASN B N 1
ATOM 8325 C CA . ASN B 1 362 ? 16.469 16.672 13.062 1 42.62 362 ASN B CA 1
ATOM 8326 C C . ASN B 1 362 ? 16.141 15.375 12.336 1 42.62 362 ASN B C 1
ATOM 8328 O O . ASN B 1 362 ? 16.891 14.406 12.391 1 42.62 362 ASN B O 1
ATOM 8332 N N . GLU B 1 363 ? 14.984 15.195 11.82 1 47.34 363 GLU B N 1
ATOM 8333 C CA . GLU B 1 363 ? 14.406 13.945 11.344 1 47.34 363 GLU B CA 1
ATOM 8334 C C . GLU B 1 363 ? 15.344 13.227 10.375 1 47.34 363 GLU B C 1
ATOM 8336 O O . GLU B 1 363 ? 15.484 12.008 10.43 1 47.34 363 GLU B O 1
ATOM 8341 N N . THR B 1 364 ? 15.828 13.984 9.461 1 47.06 364 THR B N 1
ATOM 8342 C CA . THR B 1 364 ? 16.766 13.359 8.531 1 47.06 364 THR B CA 1
ATOM 8343 C C . THR B 1 364 ? 17.859 12.617 9.289 1 47.06 364 THR B C 1
ATOM 8345 O O . THR B 1 364 ? 18.25 11.516 8.898 1 47.06 364 THR B O 1
ATOM 8348 N N . PHE B 1 365 ? 18.094 13.227 10.344 1 48.5 365 PHE B N 1
ATOM 8349 C CA . PHE B 1 365 ? 19.203 12.656 11.117 1 48.5 365 PHE B CA 1
ATOM 8350 C C . PHE B 1 365 ? 18.75 11.414 11.875 1 48.5 365 PHE B C 1
ATOM 8352 O O . PHE B 1 365 ? 19.469 10.43 11.945 1 48.5 365 PHE B O 1
ATOM 8359 N N . ALA B 1 366 ? 17.547 11.492 12.25 1 48.28 366 ALA B N 1
ATOM 8360 C CA . ALA B 1 366 ? 17.031 10.375 13.031 1 48.28 366 ALA B CA 1
ATOM 8361 C C . ALA B 1 366 ? 16.922 9.117 12.18 1 48.28 366 ALA B C 1
ATOM 8363 O O . ALA B 1 366 ? 17.266 8.023 12.633 1 48.28 366 ALA B O 1
ATOM 8364 N N . LYS B 1 367 ? 16.469 9.32 11.047 1 52.25 367 LYS B N 1
ATOM 8365 C CA . LYS B 1 367 ? 16.312 8.164 10.164 1 52.25 367 LYS B CA 1
ATOM 8366 C C . LYS B 1 367 ? 17.672 7.543 9.844 1 52.25 367 LYS B C 1
ATOM 8368 O O . LYS B 1 367 ? 17.797 6.324 9.703 1 52.25 367 LYS B O 1
ATOM 8373 N N . ILE B 1 368 ? 18.656 8.383 9.711 1 50.81 368 ILE B N 1
ATOM 8374 C CA . ILE B 1 368 ? 20.016 7.922 9.414 1 50.81 368 ILE B CA 1
ATOM 8375 C C . ILE B 1 368 ? 20.609 7.211 10.625 1 50.81 368 ILE B C 1
ATOM 8377 O O . ILE B 1 368 ? 21.297 6.195 10.484 1 50.81 368 ILE B O 1
ATOM 8381 N N . ILE B 1 369 ? 20.156 7.613 11.688 1 52.66 369 ILE B N 1
ATOM 8382 C CA . ILE B 1 369 ? 20.734 7.121 12.938 1 52.66 369 ILE B CA 1
ATOM 8383 C C . ILE B 1 369 ? 20.281 5.691 13.188 1 52.66 369 ILE B C 1
ATOM 8385 O O . ILE B 1 369 ? 21.062 4.844 13.625 1 52.66 369 ILE B O 1
ATOM 8389 N N . ASP B 1 370 ? 18.984 5.414 12.969 1 48.09 370 ASP B N 1
ATOM 8390 C CA . ASP B 1 370 ? 18.453 4.098 13.297 1 48.09 370 ASP B CA 1
ATOM 8391 C C . ASP B 1 370 ? 19.141 3.008 12.469 1 48.09 370 ASP B C 1
ATOM 8393 O O . ASP B 1 370 ? 19.234 1.859 12.906 1 48.09 370 ASP B O 1
ATOM 8397 N N . LYS B 1 371 ? 19.688 3.494 11.398 1 50.06 371 LYS B N 1
ATOM 8398 C CA . LYS B 1 371 ? 20.281 2.482 10.539 1 50.06 371 LYS B CA 1
ATOM 8399 C C . LYS B 1 371 ? 21.797 2.439 10.719 1 50.06 371 LYS B C 1
ATOM 8401 O O . LYS B 1 371 ? 22.469 1.556 10.188 1 50.06 371 LYS B O 1
ATOM 8406 N N . CYS B 1 372 ? 22.234 3.398 11.555 1 50.38 372 CYS B N 1
ATOM 8407 C CA . CYS B 1 372 ? 23.688 3.512 11.617 1 50.38 372 CYS B CA 1
ATOM 8408 C C . CYS B 1 372 ? 24.25 2.764 12.82 1 50.38 372 CYS B C 1
ATOM 8410 O O . CYS B 1 372 ? 23.594 2.688 13.867 1 50.38 372 CYS B O 1
ATOM 8412 N N . GLU B 1 373 ? 25.25 1.938 12.711 1 54.03 373 GLU B N 1
ATOM 8413 C CA . GLU B 1 373 ? 26.031 1.229 13.719 1 54.03 373 GLU B CA 1
ATOM 8414 C C . GLU B 1 373 ? 26.406 2.152 14.875 1 54.03 373 GLU B C 1
ATOM 8416 O O . GLU B 1 373 ? 26.625 1.694 15.992 1 54.03 373 GLU B O 1
ATOM 8421 N N . PHE B 1 374 ? 26.344 3.402 14.633 1 58.34 374 PHE B N 1
ATOM 8422 C CA . PHE B 1 374 ? 26.781 4.355 15.648 1 58.34 374 PHE B CA 1
ATOM 8423 C C . PHE B 1 374 ? 25.594 5.012 16.328 1 58.34 374 PHE B C 1
ATOM 8425 O O . PHE B 1 374 ? 25.641 6.199 16.656 1 58.34 374 PHE B O 1
ATOM 8432 N N . TYR B 1 375 ? 24.594 4.258 16.562 1 60.88 375 TYR B N 1
ATOM 8433 C CA . TYR B 1 375 ? 23.312 4.707 17.078 1 60.88 375 TYR B CA 1
ATOM 8434 C C . TYR B 1 375 ? 23.5 5.453 18.406 1 60.88 375 TYR B C 1
ATOM 8436 O O . TYR B 1 375 ? 22.922 6.527 18.594 1 60.88 375 TYR B O 1
ATOM 8444 N N . GLU B 1 376 ? 24.391 4.961 19.219 1 63.31 376 GLU B N 1
ATOM 8445 C CA . GLU B 1 376 ? 24.562 5.57 20.531 1 63.31 376 GLU B CA 1
ATOM 8446 C C . GLU B 1 376 ? 25.25 6.93 20.422 1 63.31 376 GLU B C 1
ATOM 8448 O O . GLU B 1 376 ? 24.859 7.883 21.094 1 63.31 376 GLU B O 1
ATOM 8453 N N . THR B 1 377 ? 26.219 6.977 19.625 1 64.44 377 THR B N 1
ATOM 8454 C CA . THR B 1 377 ? 26.938 8.234 19.422 1 64.44 377 THR B CA 1
ATOM 8455 C C . THR B 1 377 ? 26.016 9.266 18.766 1 64.44 377 THR B C 1
ATOM 8457 O O . THR B 1 377 ? 26.031 10.438 19.156 1 64.44 377 THR B O 1
ATOM 8460 N N . LEU B 1 378 ? 25.266 8.781 17.969 1 64.88 378 LEU B N 1
ATOM 8461 C CA . LEU B 1 378 ? 24.375 9.688 17.266 1 64.88 378 LEU B CA 1
ATOM 8462 C C . LEU B 1 378 ? 23.266 10.188 18.188 1 64.88 378 LEU B C 1
ATOM 8464 O O . LEU B 1 378 ? 22.859 11.352 18.109 1 64.88 378 LEU B O 1
ATOM 8468 N N . LYS B 1 379 ? 22.953 9.344 19.094 1 67.44 379 LYS B N 1
ATOM 8469 C CA . LYS B 1 379 ? 21.969 9.758 20.094 1 67.44 379 LYS B CA 1
ATOM 8470 C C . LYS B 1 379 ? 22.531 10.859 21 1 67.44 379 LYS B C 1
ATOM 8472 O O . LYS B 1 379 ? 21.844 11.836 21.297 1 67.44 379 LYS B O 1
ATOM 8477 N N . ILE B 1 380 ? 23.734 10.711 21.391 1 69.19 380 ILE B N 1
ATOM 8478 C CA . ILE B 1 380 ? 24.391 11.703 22.234 1 69.19 380 ILE B CA 1
ATOM 8479 C C . ILE B 1 380 ? 24.531 13.016 21.484 1 69.19 380 ILE B C 1
ATOM 8481 O O . ILE B 1 380 ? 24.266 14.086 22.016 1 69.19 380 ILE B O 1
ATOM 8485 N N . PHE B 1 381 ? 24.844 12.844 20.281 1 68.81 381 PHE B N 1
ATOM 8486 C CA . PHE B 1 381 ? 25 14.023 19.438 1 68.81 381 PHE B CA 1
ATOM 8487 C C . PHE B 1 381 ? 23.672 14.766 19.297 1 68.81 381 PHE B C 1
ATOM 8489 O O . PHE B 1 381 ? 23.609 15.992 19.406 1 68.81 381 PHE B O 1
ATOM 8496 N N . LEU B 1 382 ? 22.641 14.047 19.203 1 71.75 382 LEU B N 1
ATOM 8497 C CA . LEU B 1 382 ? 21.328 14.648 19.078 1 71.75 382 LEU B CA 1
ATOM 8498 C C . LEU B 1 382 ? 20.922 15.375 20.359 1 71.75 382 LEU B C 1
ATOM 8500 O O . LEU B 1 382 ? 20.328 16.453 20.297 1 71.75 382 LEU B O 1
ATOM 8504 N N . ILE B 1 383 ? 21.344 14.836 21.406 1 72.56 383 ILE B N 1
ATOM 8505 C CA . ILE B 1 383 ? 21.047 15.445 22.703 1 72.56 383 ILE B CA 1
ATOM 8506 C C . ILE B 1 383 ? 21.812 16.75 22.844 1 72.56 383 ILE B C 1
ATOM 8508 O O . ILE B 1 383 ? 21.25 17.766 23.266 1 72.56 383 ILE B O 1
ATOM 8512 N N . ILE B 1 384 ? 23 16.75 22.406 1 70.44 384 ILE B N 1
ATOM 8513 C CA . ILE B 1 384 ? 23.844 17.938 22.5 1 70.44 384 ILE B CA 1
ATOM 8514 C C . ILE B 1 384 ? 23.281 19.016 21.578 1 70.44 384 ILE B C 1
ATOM 8516 O O . ILE B 1 384 ? 23.203 20.188 21.969 1 70.44 384 ILE B O 1
ATOM 8520 N N . LEU B 1 385 ? 22.891 18.562 20.516 1 74.5 385 LEU B N 1
ATOM 8521 C CA . LEU B 1 385 ? 22.344 19.516 19.547 1 74.5 385 LEU B CA 1
ATOM 8522 C C . LEU B 1 385 ? 21.047 20.141 20.078 1 74.5 385 LEU B C 1
ATOM 8524 O O . LEU B 1 385 ? 20.797 21.328 19.875 1 74.5 385 LEU B O 1
ATOM 8528 N N . GLN B 1 386 ? 20.328 19.391 20.734 1 79.44 386 GLN B N 1
ATOM 8529 C CA . GLN B 1 386 ? 19.094 19.891 21.312 1 79.44 386 GLN B CA 1
ATOM 8530 C C . GLN B 1 386 ? 19.375 20.891 22.422 1 79.44 386 GLN B C 1
ATOM 8532 O O . GLN B 1 386 ? 18.719 21.938 22.5 1 79.44 386 GLN B O 1
ATOM 8537 N N . GLU B 1 387 ? 20.312 20.562 23.219 1 81.06 387 GLU B N 1
ATOM 8538 C CA . GLU B 1 387 ? 20.688 21.453 24.297 1 81.06 387 GLU B CA 1
ATOM 8539 C C . GLU B 1 387 ? 21.203 22.797 23.766 1 81.06 387 GLU B C 1
ATOM 8541 O O . GLU B 1 387 ? 20.875 23.859 24.297 1 81.06 387 GLU B O 1
ATOM 8546 N N . PHE B 1 388 ? 21.906 22.609 22.75 1 82.38 388 PHE B N 1
ATOM 8547 C CA . PHE B 1 388 ? 22.438 23.812 22.125 1 82.38 388 PHE B CA 1
ATOM 8548 C C . PHE B 1 388 ? 21.328 24.688 21.562 1 82.38 388 PHE B C 1
ATOM 8550 O O . PHE B 1 388 ? 21.344 25.906 21.703 1 82.38 388 PHE B O 1
ATOM 8557 N N . THR B 1 389 ? 20.375 24.109 21 1 85.81 389 THR B N 1
ATOM 8558 C CA . THR B 1 389 ? 19.266 24.844 20.375 1 85.81 389 THR B CA 1
ATOM 8559 C C . THR B 1 389 ? 18.453 25.578 21.422 1 85.81 389 THR B C 1
ATOM 8561 O O . THR B 1 389 ? 18.109 26.75 21.25 1 85.81 389 THR B O 1
ATOM 8564 N N . TRP B 1 390 ? 18.203 24.953 22.547 1 91.44 390 TRP B N 1
ATOM 8565 C CA . TRP B 1 390 ? 17.422 25.578 23.609 1 91.44 390 TRP B CA 1
ATOM 8566 C C . TRP B 1 390 ? 18.219 26.703 24.281 1 91.44 390 TRP B C 1
ATOM 8568 O O . TRP B 1 390 ? 17.672 27.75 24.609 1 91.44 390 TRP B O 1
ATOM 8578 N N . ASN B 1 391 ? 19.5 26.453 24.438 1 91.38 391 ASN B N 1
ATOM 8579 C CA . ASN B 1 391 ? 20.359 27.469 25.031 1 91.38 391 ASN B CA 1
ATOM 8580 C C . ASN B 1 391 ? 20.469 28.703 24.156 1 91.38 391 ASN B C 1
ATOM 8582 O O . ASN B 1 391 ? 20.406 29.828 24.656 1 91.38 391 ASN B O 1
ATOM 8586 N N . SER B 1 392 ? 20.609 28.391 22.906 1 91 392 SER B N 1
ATOM 8587 C CA . SER B 1 392 ? 20.703 29.5 21.969 1 91 392 SER B CA 1
ATOM 8588 C C . SER B 1 392 ? 19.406 30.312 21.938 1 91 392 SER B C 1
ATOM 8590 O O . SER B 1 392 ? 19.422 31.531 21.875 1 91 392 SER B O 1
ATOM 8592 N N . LEU B 1 393 ? 18.344 29.672 21.984 1 94.44 393 LEU B N 1
ATOM 8593 C CA . LEU B 1 393 ? 17.047 30.328 22 1 94.44 393 LEU B CA 1
ATOM 8594 C C . LEU B 1 393 ? 16.859 31.141 23.266 1 94.44 393 LEU B C 1
ATOM 8596 O O . LEU B 1 393 ? 16.391 32.281 23.219 1 94.44 393 LEU B O 1
ATOM 8600 N N . ALA B 1 394 ? 17.266 30.578 24.344 1 94.88 394 ALA B N 1
ATOM 8601 C CA . ALA B 1 394 ? 17.094 31.234 25.641 1 94.88 394 ALA B CA 1
ATOM 8602 C C . ALA B 1 394 ? 17.969 32.469 25.75 1 94.88 394 ALA B C 1
ATOM 8604 O O . ALA B 1 394 ? 17.609 33.438 26.453 1 94.88 394 ALA B O 1
ATOM 8605 N N . ALA B 1 395 ? 19.031 32.438 25.047 1 94.19 395 ALA B N 1
ATOM 8606 C CA . ALA B 1 395 ? 19.938 33.594 25.047 1 94.19 395 ALA B CA 1
ATOM 8607 C C . ALA B 1 395 ? 19.312 34.781 24.297 1 94.19 395 ALA B C 1
ATOM 8609 O O . ALA B 1 395 ? 19.625 35.938 24.578 1 94.19 395 ALA B O 1
ATOM 8610 N N . LYS B 1 396 ? 18.438 34.469 23.422 1 95.62 396 LYS B N 1
ATOM 8611 C CA . LYS B 1 396 ? 17.875 35.5 22.531 1 95.62 396 LYS B CA 1
ATOM 8612 C C . LYS B 1 396 ? 16.5 35.969 23.016 1 95.62 396 LYS B C 1
ATOM 8614 O O . LYS B 1 396 ? 16.156 37.125 22.875 1 95.62 396 LYS B O 1
ATOM 8619 N N . PHE B 1 397 ? 15.719 35.125 23.547 1 97.12 397 PHE B N 1
ATOM 8620 C CA . PHE B 1 397 ? 14.352 35.438 23.953 1 97.12 397 PHE B CA 1
ATOM 8621 C C . PHE B 1 397 ? 14.109 35 25.391 1 97.12 397 PHE B C 1
ATOM 8623 O O . PHE B 1 397 ? 14.219 33.844 25.734 1 97.12 397 PHE B O 1
ATOM 8630 N N . PRO B 1 398 ? 13.664 35.906 26.234 1 96.25 398 PRO B N 1
ATOM 8631 C CA . PRO B 1 398 ? 13.461 35.594 27.656 1 96.25 398 PRO B CA 1
ATOM 8632 C C . PRO B 1 398 ? 12.18 34.781 27.891 1 96.25 398 PRO B C 1
ATOM 8634 O O . PRO B 1 398 ? 12.055 34.125 28.922 1 96.25 398 PRO B O 1
ATOM 8637 N N . ILE B 1 399 ? 11.18 34.906 27 1 97.5 399 ILE B N 1
ATOM 8638 C CA . ILE B 1 399 ? 9.898 34.25 27.156 1 97.5 399 ILE B CA 1
ATOM 8639 C C . ILE B 1 399 ? 9.656 33.312 25.969 1 97.5 399 ILE B C 1
ATOM 8641 O O . ILE B 1 399 ? 9.891 33.688 24.828 1 97.5 399 ILE B O 1
ATOM 8645 N N . VAL B 1 400 ? 9.203 32.062 26.25 1 97.56 400 VAL B N 1
ATOM 8646 C CA . VAL B 1 400 ? 9 31.094 25.188 1 97.56 400 VAL B CA 1
ATOM 8647 C C . VAL B 1 400 ? 7.695 30.328 25.422 1 97.56 400 VAL B C 1
ATOM 8649 O O . VAL B 1 400 ? 7.219 30.25 26.562 1 97.56 400 VAL B O 1
ATOM 8652 N N . TRP B 1 401 ? 7.059 29.906 24.344 1 98.19 401 TRP B N 1
ATOM 8653 C CA . TRP B 1 401 ? 5.953 28.953 24.328 1 98.19 401 TRP B CA 1
ATOM 8654 C C . TRP B 1 401 ? 6.34 27.672 23.594 1 98.19 401 TRP B C 1
ATOM 8656 O O . TRP B 1 401 ? 7.176 27.703 22.688 1 98.19 401 TRP B O 1
ATOM 8666 N N . GLY B 1 402 ? 5.832 26.594 24.078 1 97.81 402 GLY B N 1
ATOM 8667 C CA . GLY B 1 402 ? 5.879 25.375 23.266 1 97.81 402 GLY B CA 1
ATOM 8668 C C . GLY B 1 402 ? 4.605 25.125 22.484 1 97.81 402 GLY B C 1
ATOM 8669 O O . GLY B 1 402 ? 3.547 25.672 22.828 1 97.81 402 GLY B O 1
ATOM 8670 N N . SER B 1 403 ? 4.727 24.297 21.422 1 98.44 403 SER B N 1
ATOM 8671 C CA . SER B 1 403 ? 3.547 23.938 20.641 1 98.44 403 SER B CA 1
ATOM 8672 C C . SER B 1 403 ? 3.586 22.484 20.203 1 98.44 403 SER B C 1
ATOM 8674 O O . SER B 1 403 ? 4.488 22.078 19.484 1 98.44 403 SER B O 1
ATOM 8676 N N . SER B 1 404 ? 2.689 21.734 20.688 1 98.38 404 SER B N 1
ATOM 8677 C CA . SER B 1 404 ? 2.455 20.344 20.312 1 98.38 404 SER B CA 1
ATOM 8678 C C . SER B 1 404 ? 1.254 20.219 19.375 1 98.38 404 SER B C 1
ATOM 8680 O O . SER B 1 404 ? 0.816 21.203 18.781 1 98.38 404 SER B O 1
ATOM 8682 N N . ALA B 1 405 ? 0.811 18.891 19.156 1 98.44 405 ALA B N 1
ATOM 8683 C CA . ALA B 1 405 ? -0.318 18.703 18.25 1 98.44 405 ALA B CA 1
ATOM 8684 C C . ALA B 1 405 ? -1.274 17.625 18.781 1 98.44 405 ALA B C 1
ATOM 8686 O O . ALA B 1 405 ? -0.856 16.703 19.469 1 98.44 405 ALA B O 1
ATOM 8687 N N . TYR B 1 406 ? -2.559 17.812 18.438 1 98.56 406 TYR B N 1
ATOM 8688 C CA . TYR B 1 406 ? -3.539 16.781 18.766 1 98.56 406 TYR B CA 1
ATOM 8689 C C . TYR B 1 406 ? -4.148 16.203 17.5 1 98.56 406 TYR B C 1
ATOM 8691 O O . TYR B 1 406 ? -4.812 15.164 17.531 1 98.56 406 TYR B O 1
ATOM 8699 N N . LYS B 1 407 ? -3.957 16.844 16.312 1 97.88 407 LYS B N 1
ATOM 8700 C CA . LYS B 1 407 ? -4.379 16.344 15.008 1 97.88 407 LYS B CA 1
ATOM 8701 C C . LYS B 1 407 ? -3.674 17.062 13.867 1 97.88 407 LYS B C 1
ATOM 8703 O O . LYS B 1 407 ? -3.098 18.141 14.078 1 97.88 407 LYS B O 1
ATOM 8708 N N . GLY B 1 408 ? -3.752 16.516 12.727 1 96.69 408 GLY B N 1
ATOM 8709 C CA . GLY B 1 408 ? -3.326 17.172 11.508 1 96.69 408 GLY B CA 1
ATOM 8710 C C . GLY B 1 408 ? -1.822 17.359 11.422 1 96.69 408 GLY B C 1
ATOM 8711 O O . GLY B 1 408 ? -1.346 18.328 10.82 1 96.69 408 GLY B O 1
ATOM 8712 N N . ALA B 1 409 ? -1.119 16.547 12.023 1 95.25 409 ALA B N 1
ATOM 8713 C CA . ALA B 1 409 ? 0.335 16.672 12.031 1 95.25 409 ALA B CA 1
ATOM 8714 C C . ALA B 1 409 ? 1.011 15.328 11.781 1 95.25 409 ALA B C 1
ATOM 8716 O O . ALA B 1 409 ? 2.158 15.117 12.18 1 95.25 409 ALA B O 1
ATOM 8717 N N . ASN B 1 410 ? 0.27 14.367 11.227 1 92.12 410 ASN B N 1
ATOM 8718 C CA . ASN B 1 410 ? 0.794 13.039 10.914 1 92.12 410 ASN B CA 1
ATOM 8719 C C . ASN B 1 410 ? 0.523 12.656 9.461 1 92.12 410 ASN B C 1
ATOM 8721 O O . ASN B 1 410 ? 0.099 11.539 9.18 1 92.12 410 ASN B O 1
ATOM 8725 N N . GLY B 1 411 ? 0.757 13.672 8.602 1 92.88 411 GLY B N 1
ATOM 8726 C CA . GLY B 1 411 ? 0.492 13.5 7.184 1 92.88 411 GLY B CA 1
ATOM 8727 C C . GLY B 1 411 ? -0.631 14.383 6.676 1 92.88 411 GLY B C 1
ATOM 8728 O O . GLY B 1 411 ? -1.625 14.594 7.371 1 92.88 411 GLY B O 1
ATOM 8729 N N . PRO B 1 412 ? -0.489 14.82 5.469 1 94.56 412 PRO B N 1
ATOM 8730 C CA . PRO B 1 412 ? -1.459 15.797 4.973 1 94.56 412 PRO B CA 1
ATOM 8731 C C . PRO B 1 412 ? -2.779 15.156 4.551 1 94.56 412 PRO B C 1
ATOM 8733 O O . PRO B 1 412 ? -3.807 15.836 4.484 1 94.56 412 PRO B O 1
ATOM 8736 N N . LEU B 1 413 ? -2.758 13.945 4.199 1 93.75 413 LEU B N 1
ATOM 8737 C CA . LEU B 1 413 ? -3.955 13.195 3.842 1 93.75 413 LEU B CA 1
ATOM 8738 C C . LEU B 1 413 ? -4.266 12.133 4.898 1 93.75 413 LEU B C 1
ATOM 8740 O O . LEU B 1 413 ? -3.66 11.062 4.902 1 93.75 413 LEU B O 1
ATOM 8744 N N . SER B 1 414 ? -5.168 12.453 5.805 1 91.62 414 SER B N 1
ATOM 8745 C CA . SER B 1 414 ? -5.5 11.531 6.883 1 91.62 414 SER B CA 1
ATOM 8746 C C . SER B 1 414 ? -6.965 11.656 7.285 1 91.62 414 SER B C 1
ATOM 8748 O O . SER B 1 414 ? -7.445 12.75 7.578 1 91.62 414 SER B O 1
ATOM 8750 N N . ALA B 1 415 ? -7.625 10.508 7.309 1 85.38 415 ALA B N 1
ATOM 8751 C CA . ALA B 1 415 ? -9.039 10.5 7.672 1 85.38 415 ALA B CA 1
ATOM 8752 C C . ALA B 1 415 ? -9.219 10.195 9.156 1 85.38 415 ALA B C 1
ATOM 8754 O O . ALA B 1 415 ? -10.273 10.469 9.734 1 85.38 415 ALA B O 1
ATOM 8755 N N . PHE B 1 416 ? -8.188 9.617 9.773 1 88.56 416 PHE B N 1
ATOM 8756 C CA . PHE B 1 416 ? -8.359 9.188 11.156 1 88.56 416 PHE B CA 1
ATOM 8757 C C . PHE B 1 416 ? -7.086 9.422 11.953 1 88.56 416 PHE B C 1
ATOM 8759 O O . PHE B 1 416 ? -6.016 9.648 11.383 1 88.56 416 PHE B O 1
ATOM 8766 N N . LEU B 1 417 ? -7.277 9.312 13.242 1 91.81 417 LEU B N 1
ATOM 8767 C CA . LEU B 1 417 ? -6.25 9.789 14.164 1 91.81 417 LEU B CA 1
ATOM 8768 C C . LEU B 1 417 ? -5.281 8.672 14.523 1 91.81 417 LEU B C 1
ATOM 8770 O O . LEU B 1 417 ? -5.648 7.492 14.5 1 91.81 417 LEU B O 1
ATOM 8774 N N . ASP B 1 418 ? -4.055 9.023 14.742 1 94.25 418 ASP B N 1
ATOM 8775 C CA . ASP B 1 418 ? -3.062 8.219 15.445 1 94.25 418 ASP B CA 1
ATOM 8776 C C . ASP B 1 418 ? -2.846 8.727 16.859 1 94.25 418 ASP B C 1
ATOM 8778 O O . ASP B 1 418 ? -1.959 9.547 17.109 1 94.25 418 ASP B O 1
ATOM 8782 N N . LEU B 1 419 ? -3.604 8.219 17.781 1 96.69 419 LEU B N 1
ATOM 8783 C CA . LEU B 1 419 ? -3.654 8.719 19.141 1 96.69 419 LEU B CA 1
ATOM 8784 C C . LEU B 1 419 ? -2.305 8.547 19.828 1 96.69 419 LEU B C 1
ATOM 8786 O O . LEU B 1 419 ? -1.863 9.438 20.562 1 96.69 419 LEU B O 1
ATOM 8790 N N . LYS B 1 420 ? -1.688 7.395 19.609 1 95.31 420 LYS B N 1
ATOM 8791 C CA . LYS B 1 420 ? -0.392 7.109 20.219 1 95.31 420 LYS B CA 1
ATOM 8792 C C . LYS B 1 420 ? 0.657 8.125 19.781 1 95.31 420 LYS B C 1
ATOM 8794 O O . LYS B 1 420 ? 1.472 8.578 20.578 1 95.31 420 LYS B O 1
ATOM 8799 N N . HIS B 1 421 ? 0.619 8.5 18.562 1 95.38 421 HIS B N 1
ATOM 8800 C CA . HIS B 1 421 ? 1.555 9.477 18.016 1 95.38 421 HIS B CA 1
ATOM 8801 C C . HIS B 1 421 ? 1.431 10.812 18.734 1 95.38 421 HIS B C 1
ATOM 8803 O O . HIS B 1 421 ? 2.432 11.383 19.172 1 95.38 421 HIS B O 1
ATOM 8809 N N . TYR B 1 422 ? 0.279 11.297 18.891 1 97.62 422 TYR B N 1
ATOM 8810 C CA . TYR B 1 422 ? 0.053 12.609 19.5 1 97.62 422 TYR B CA 1
ATOM 8811 C C . TYR B 1 422 ? 0.321 12.578 21 1 97.62 422 TYR B C 1
ATOM 8813 O O . TYR B 1 422 ? 0.819 13.555 21.562 1 97.62 422 TYR B O 1
ATOM 8821 N N . PHE B 1 423 ? 0.017 11.453 21.641 1 97.75 423 PHE B N 1
ATOM 8822 C CA . PHE B 1 423 ? 0.323 11.289 23.062 1 97.75 423 PHE B CA 1
ATOM 8823 C C . PHE B 1 423 ? 1.826 11.359 23.297 1 97.75 423 PHE B C 1
ATOM 8825 O O . PHE B 1 423 ? 2.283 12.078 24.203 1 97.75 423 PHE B O 1
ATOM 8832 N N . ARG B 1 424 ? 2.533 10.656 22.438 1 96.12 424 ARG B N 1
ATOM 8833 C CA . ARG B 1 424 ? 3.986 10.641 22.562 1 96.12 424 ARG B CA 1
ATOM 8834 C C . ARG B 1 424 ? 4.578 12.016 22.297 1 96.12 424 ARG B C 1
ATOM 8836 O O . ARG B 1 424 ? 5.531 12.43 22.969 1 96.12 424 ARG B O 1
ATOM 8843 N N . ASN B 1 425 ? 4.074 12.703 21.359 1 97.38 425 ASN B N 1
ATOM 8844 C CA . ASN B 1 425 ? 4.508 14.07 21.094 1 97.38 425 ASN B CA 1
ATOM 8845 C C . ASN B 1 425 ? 4.328 14.969 22.312 1 97.38 425 ASN B C 1
ATOM 8847 O O . ASN B 1 425 ? 5.254 15.672 22.719 1 97.38 425 ASN B O 1
ATOM 8851 N N . ASN B 1 426 ? 3.139 14.93 22.922 1 97.94 426 ASN B N 1
ATOM 8852 C CA . ASN B 1 426 ? 2.836 15.789 24.062 1 97.94 426 ASN B CA 1
ATOM 8853 C C . ASN B 1 426 ? 3.633 15.383 25.297 1 97.94 426 ASN B C 1
ATOM 8855 O O . ASN B 1 426 ? 4.055 16.234 26.078 1 97.94 426 ASN B O 1
ATOM 8859 N N . LYS B 1 427 ? 3.889 14.102 25.453 1 96.94 427 LYS B N 1
ATOM 8860 C CA . LYS B 1 427 ? 4.746 13.641 26.531 1 96.94 427 LYS B CA 1
ATOM 8861 C C . LYS B 1 427 ? 6.172 14.164 26.375 1 96.94 427 LYS B C 1
ATOM 8863 O O . LYS B 1 427 ? 6.824 14.516 27.359 1 96.94 427 LYS B O 1
ATOM 8868 N N . SER B 1 428 ? 6.586 14.211 25.156 1 95.38 428 SER B N 1
ATOM 8869 C CA . SER B 1 428 ? 7.926 14.719 24.891 1 95.38 428 SER B CA 1
ATOM 8870 C C . SER B 1 428 ? 8.031 16.203 25.234 1 95.38 428 SER B C 1
ATOM 8872 O O . SER B 1 428 ? 9.086 16.656 25.688 1 95.38 428 SER B O 1
ATOM 8874 N N . TRP B 1 429 ? 7.027 16.922 25.078 1 97.38 429 TRP B N 1
ATOM 8875 C CA . TRP B 1 429 ? 7.023 18.344 25.422 1 97.38 429 TRP B CA 1
ATOM 8876 C C . TRP B 1 429 ? 7.109 18.531 26.922 1 97.38 429 TRP B C 1
ATOM 8878 O O . TRP B 1 429 ? 7.699 19.5 27.406 1 97.38 429 TRP B O 1
ATOM 8888 N N . ILE B 1 430 ? 6.5 17.578 27.688 1 97 430 ILE B N 1
ATOM 8889 C CA . ILE B 1 430 ? 6.656 17.625 29.141 1 97 430 ILE B CA 1
ATOM 8890 C C . ILE B 1 430 ? 8.125 17.422 29.5 1 97 430 ILE B C 1
ATOM 8892 O O . ILE B 1 430 ? 8.68 18.172 30.312 1 97 430 ILE B O 1
ATOM 8896 N N . THR B 1 431 ? 8.703 16.469 28.859 1 93.81 431 THR B N 1
ATOM 8897 C CA . THR B 1 431 ? 10.102 16.141 29.141 1 93.81 431 THR B CA 1
ATOM 8898 C C . THR B 1 431 ? 11 17.328 28.812 1 93.81 431 THR B C 1
ATOM 8900 O O . THR B 1 431 ? 11.891 17.672 29.594 1 93.81 431 THR B O 1
ATOM 8903 N N . HIS B 1 432 ? 10.789 18 27.75 1 93.62 432 HIS B N 1
ATOM 8904 C CA . HIS B 1 432 ? 11.625 19.125 27.344 1 93.62 432 HIS B CA 1
ATOM 8905 C C . HIS B 1 432 ? 11.414 20.328 28.25 1 93.62 432 HIS B C 1
ATOM 8907 O O . HIS B 1 432 ? 12.367 21.047 28.562 1 93.62 432 HIS B O 1
ATOM 8913 N N . ARG B 1 433 ? 10.18 20.547 28.562 1 95.75 433 ARG B N 1
ATOM 8914 C CA . ARG B 1 433 ? 9.914 21.672 29.469 1 95.75 433 ARG B CA 1
ATOM 8915 C C . ARG B 1 433 ? 10.625 21.469 30.797 1 95.75 433 ARG B C 1
ATOM 8917 O O . ARG B 1 433 ? 11.156 22.422 31.375 1 95.75 433 ARG B O 1
ATOM 8924 N N . LYS B 1 434 ? 10.68 20.297 31.281 1 94 434 LYS B N 1
ATOM 8925 C CA . LYS B 1 434 ? 11.375 19.984 32.531 1 94 434 LYS B CA 1
ATOM 8926 C C . LYS B 1 434 ? 12.883 20.172 32.375 1 94 434 LYS B C 1
ATOM 8928 O O . LYS B 1 434 ? 13.531 20.719 33.281 1 94 434 LYS B O 1
ATOM 8933 N N . ALA B 1 435 ? 13.32 19.766 31.297 1 91.81 435 ALA B N 1
ATOM 8934 C CA . ALA B 1 435 ? 14.758 19.781 31.078 1 91.81 435 ALA B CA 1
ATOM 8935 C C . ALA B 1 435 ? 15.266 21.188 30.797 1 91.81 435 ALA B C 1
ATOM 8937 O O . ALA B 1 435 ? 16.344 21.578 31.25 1 91.81 435 ALA B O 1
ATOM 8938 N N . TYR B 1 436 ? 14.453 22 30.047 1 93.44 436 TYR B N 1
ATOM 8939 C CA . TYR B 1 436 ? 15.023 23.219 29.5 1 93.44 436 TYR B CA 1
ATOM 8940 C C . TYR B 1 436 ? 14.188 24.438 29.891 1 93.44 436 TYR B C 1
ATOM 8942 O O . TYR B 1 436 ? 14.562 25.578 29.609 1 93.44 436 TYR B O 1
ATOM 8950 N N . GLY B 1 437 ? 13.109 24.25 30.531 1 94 437 GLY B N 1
ATOM 8951 C CA . GLY B 1 437 ? 12.211 25.344 30.859 1 94 437 GLY B CA 1
ATOM 8952 C C . GLY B 1 437 ? 12.867 26.422 31.719 1 94 437 GLY B C 1
ATOM 8953 O O . GLY B 1 437 ? 12.516 27.594 31.609 1 94 437 GLY B O 1
ATOM 8954 N N . THR B 1 438 ? 13.797 26.031 32.531 1 94.69 438 THR B N 1
ATOM 8955 C CA . THR B 1 438 ? 14.406 26.953 33.5 1 94.69 438 THR B CA 1
ATOM 8956 C C . THR B 1 438 ? 15.406 27.875 32.812 1 94.69 438 THR B C 1
ATOM 8958 O O . THR B 1 438 ? 15.852 28.859 33.375 1 94.69 438 THR B O 1
ATOM 8961 N N . LEU B 1 439 ? 15.711 27.516 31.609 1 95.12 439 LEU B N 1
ATOM 8962 C CA . LEU B 1 439 ? 16.625 28.375 30.859 1 95.12 439 LEU B CA 1
ATOM 8963 C C . LEU B 1 439 ? 15.977 29.719 30.562 1 95.12 439 LEU B C 1
ATOM 8965 O O . LEU B 1 439 ? 16.672 30.703 30.297 1 95.12 439 LEU B O 1
ATOM 8969 N N . PHE B 1 440 ? 14.727 29.812 30.609 1 97 440 PHE B N 1
ATOM 8970 C CA . PHE B 1 440 ? 13.969 31 30.25 1 97 440 PHE B CA 1
ATOM 8971 C C . PHE B 1 440 ? 13.469 31.719 31.5 1 97 440 PHE B C 1
ATOM 8973 O O . PHE B 1 440 ? 13.195 31.078 32.531 1 97 440 PHE B O 1
ATOM 8980 N N . ARG B 1 441 ? 13.359 33.031 31.312 1 96.81 441 ARG B N 1
ATOM 8981 C CA . ARG B 1 441 ? 12.695 33.75 32.406 1 96.81 441 ARG B CA 1
ATOM 8982 C C . ARG B 1 441 ? 11.289 33.188 32.625 1 96.81 441 ARG B C 1
ATOM 8984 O O . ARG B 1 441 ? 10.875 33.031 33.781 1 96.81 441 ARG B O 1
ATOM 8991 N N . THR B 1 442 ? 10.641 32.938 31.516 1 96.31 442 THR B N 1
ATOM 8992 C CA . THR B 1 442 ? 9.297 32.375 31.625 1 96.31 442 THR B CA 1
ATOM 8993 C C . THR B 1 442 ? 9.008 31.438 30.469 1 96.31 442 THR B C 1
ATOM 8995 O O . THR B 1 442 ? 9.156 31.797 29.297 1 96.31 442 THR B O 1
ATOM 8998 N N . PHE B 1 443 ? 8.719 30.234 30.812 1 96.75 443 PHE B N 1
ATOM 8999 C CA . PHE B 1 443 ? 8.047 29.328 29.875 1 96.75 443 PHE B CA 1
ATOM 9000 C C . PHE B 1 443 ? 6.531 29.438 30.031 1 96.75 443 PHE B C 1
ATOM 9002 O O . PHE B 1 443 ? 5.941 28.797 30.906 1 96.75 443 PHE B O 1
ATOM 9009 N N . ARG B 1 444 ? 5.934 30.156 29.188 1 96.44 444 ARG B N 1
ATOM 9010 C CA . ARG B 1 444 ? 4.629 30.75 29.469 1 96.44 444 ARG B CA 1
ATOM 9011 C C . ARG B 1 444 ? 3.514 29.719 29.266 1 96.44 444 ARG B C 1
ATOM 9013 O O . ARG B 1 444 ? 2.455 29.828 29.891 1 96.44 444 ARG B O 1
ATOM 9020 N N . GLY B 1 445 ? 3.721 28.797 28.328 1 97.75 445 GLY B N 1
ATOM 9021 C CA . GLY B 1 445 ? 2.646 27.828 28.156 1 97.75 445 GLY B CA 1
ATOM 9022 C C . GLY B 1 445 ? 2.865 26.906 26.969 1 97.75 445 GLY B C 1
ATOM 9023 O O . GLY B 1 445 ? 3.961 26.859 26.406 1 97.75 445 GLY B O 1
ATOM 9024 N N . LEU B 1 446 ? 1.854 26.031 26.703 1 98.69 446 LEU B N 1
ATOM 9025 C CA . LEU B 1 446 ? 1.83 25.078 25.594 1 98.69 446 LEU B CA 1
ATOM 9026 C C . LEU B 1 446 ? 0.591 25.297 24.734 1 98.69 446 LEU B C 1
ATOM 9028 O O . LEU B 1 446 ? -0.529 25.328 25.25 1 98.69 446 LEU B O 1
ATOM 9032 N N . ILE B 1 447 ? 0.844 25.453 23.469 1 98.88 447 ILE B N 1
ATOM 9033 C CA . ILE B 1 447 ? -0.239 25.5 22.5 1 98.88 447 ILE B CA 1
ATOM 9034 C C . ILE B 1 447 ? -0.38 24.125 21.828 1 98.88 447 ILE B C 1
ATOM 9036 O O . ILE B 1 447 ? 0.53 23.672 21.141 1 98.88 447 ILE B O 1
ATOM 9040 N N . ILE B 1 448 ? -1.461 23.438 22.016 1 98.88 448 ILE B N 1
ATOM 9041 C CA . ILE B 1 448 ? -1.73 22.141 21.406 1 98.88 448 ILE B CA 1
ATOM 9042 C C . ILE B 1 448 ? -2.51 22.328 20.109 1 98.88 448 ILE B C 1
ATOM 9044 O O . ILE B 1 448 ? -3.705 22.641 20.141 1 98.88 448 ILE B O 1
ATOM 9048 N N . THR B 1 449 ? -1.824 22.047 19 1 98.69 449 THR B N 1
ATOM 9049 C CA . THR B 1 449 ? -2.357 22.5 17.719 1 98.69 449 THR B CA 1
ATOM 9050 C C . THR B 1 449 ? -3.166 21.406 17.047 1 98.69 449 THR B C 1
ATOM 9052 O O . THR B 1 449 ? -2.883 20.219 17.234 1 98.69 449 THR B O 1
ATOM 9055 N N . GLY B 1 450 ? -4.184 21.781 16.375 1 98 450 GLY B N 1
ATOM 9056 C CA . GLY B 1 450 ? -4.961 20.906 15.5 1 98 450 GLY B CA 1
ATOM 9057 C C . GLY B 1 450 ? -5.141 21.484 14.102 1 98 450 GLY B C 1
ATOM 9058 O O . GLY B 1 450 ? -5.992 22.344 13.891 1 98 450 GLY B O 1
ATOM 9059 N N . TRP B 1 451 ? -4.508 20.891 13.125 1 97.31 451 TRP B N 1
ATOM 9060 C CA . TRP B 1 451 ? -4.508 21.438 11.766 1 97.31 451 TRP B CA 1
ATOM 9061 C C . TRP B 1 451 ? -5.574 20.766 10.914 1 97.31 451 TRP B C 1
ATOM 9063 O O . TRP B 1 451 ? -5.695 19.531 10.914 1 97.31 451 TRP B O 1
ATOM 9073 N N . GLN B 1 452 ? -6.309 21.656 10.219 1 96.38 452 GLN B N 1
ATOM 9074 C CA . GLN B 1 452 ? -7.277 21.125 9.258 1 96.38 452 GLN B CA 1
ATOM 9075 C C . GLN B 1 452 ? -6.613 20.797 7.926 1 96.38 452 GLN B C 1
ATOM 9077 O O . GLN B 1 452 ? -7.062 19.906 7.207 1 96.38 452 GLN B O 1
ATOM 9082 N N . ARG B 1 453 ? -5.707 21.609 7.539 1 96.06 453 ARG B N 1
ATOM 9083 C CA . ARG B 1 453 ? -4.867 21.438 6.355 1 96.06 453 ARG B CA 1
ATOM 9084 C C . ARG B 1 453 ? -3.459 21.969 6.605 1 96.06 453 ARG B C 1
ATOM 9086 O O . ARG B 1 453 ? -3.268 22.891 7.418 1 96.06 453 ARG B O 1
ATOM 9093 N N . TYR B 1 454 ? -2.514 21.406 5.863 1 95.31 454 TYR B N 1
ATOM 9094 C CA . TYR B 1 454 ? -1.129 21.828 6.059 1 95.31 454 TYR B CA 1
ATOM 9095 C C . TYR B 1 454 ? -0.912 23.25 5.566 1 95.31 454 TYR B C 1
ATOM 9097 O O . TYR B 1 454 ? -0.134 24 6.156 1 95.31 454 TYR B O 1
ATOM 9105 N N . ASP B 1 455 ? -1.505 23.594 4.531 1 95.75 455 ASP B N 1
ATOM 9106 C CA . ASP B 1 455 ? -1.609 24.969 4.051 1 95.75 455 ASP B CA 1
ATOM 9107 C C . ASP B 1 455 ? -2.932 25.203 3.318 1 95.75 455 ASP B C 1
ATOM 9109 O O . ASP B 1 455 ? -3.795 24.312 3.299 1 95.75 455 ASP B O 1
ATOM 9113 N N . HIS B 1 456 ? -3.07 26.359 2.824 1 96.06 456 HIS B N 1
ATOM 9114 C CA . HIS B 1 456 ? -4.352 26.781 2.281 1 96.06 456 HIS B CA 1
ATOM 9115 C C . HIS B 1 456 ? -4.789 25.891 1.121 1 96.06 456 HIS B C 1
ATOM 9117 O O . HIS B 1 456 ? -5.984 25.719 0.882 1 96.06 456 HIS B O 1
ATOM 9123 N N . PHE B 1 457 ? -3.869 25.281 0.402 1 96.62 457 PHE B N 1
ATOM 9124 C CA . PHE B 1 457 ? -4.156 24.562 -0.834 1 96.62 457 PHE B CA 1
ATOM 9125 C C . PHE B 1 457 ? -4.234 23.062 -0.585 1 96.62 457 PHE B C 1
ATOM 9127 O O . PHE B 1 457 ? -4.73 22.312 -1.429 1 96.62 457 PHE B O 1
ATOM 9134 N N . ALA B 1 458 ? -3.75 22.578 0.517 1 96.75 458 ALA B N 1
ATOM 9135 C CA . ALA B 1 458 ? -3.65 21.156 0.804 1 96.75 458 ALA B CA 1
ATOM 9136 C C . ALA B 1 458 ? -5.031 20.531 1.025 1 96.75 458 ALA B C 1
ATOM 9138 O O . ALA B 1 458 ? -6.004 21.25 1.26 1 96.75 458 ALA B O 1
ATOM 9139 N N . VAL B 1 459 ? -5.094 19.266 0.951 1 96.44 459 VAL B N 1
ATOM 9140 C CA . VAL B 1 459 ? -6.32 18.531 1.24 1 96.44 459 VAL B CA 1
ATOM 9141 C C . VAL B 1 459 ? -6.543 18.469 2.75 1 96.44 459 VAL B C 1
ATOM 9143 O O . VAL B 1 459 ? -5.707 18.938 3.525 1 96.44 459 VAL B O 1
ATOM 9146 N N . LEU B 1 460 ? -7.676 17.875 3.145 1 96.69 460 LEU B N 1
ATOM 9147 C CA . LEU B 1 460 ? -8.086 17.906 4.543 1 96.69 460 LEU B CA 1
ATOM 9148 C C . LEU B 1 460 ? -7.359 16.828 5.348 1 96.69 460 LEU B C 1
ATOM 9150 O O . LEU B 1 460 ? -7.172 15.703 4.867 1 96.69 460 LEU B O 1
ATOM 9154 N N . CYS B 1 461 ? -6.996 17.188 6.551 1 96.44 461 CYS B N 1
ATOM 9155 C CA . CYS B 1 461 ? -6.512 16.25 7.551 1 96.44 461 CYS B CA 1
ATOM 9156 C C . CYS B 1 461 ? -7.664 15.672 8.367 1 96.44 461 CYS B C 1
ATOM 9158 O O . CYS B 1 461 ? -8.812 15.68 7.918 1 96.44 461 CYS B O 1
ATOM 9160 N N . GLU B 1 462 ? -7.379 15.148 9.57 1 96.81 462 GLU B N 1
ATOM 9161 C CA . GLU B 1 462 ? -8.398 14.602 10.461 1 96.81 462 GLU B CA 1
ATOM 9162 C C . GLU B 1 462 ? -9.406 15.672 10.867 1 96.81 462 GLU B C 1
ATOM 9164 O O . GLU B 1 462 ? -9.031 16.812 11.125 1 96.81 462 GLU B O 1
ATOM 9169 N N . LEU B 1 463 ? -10.641 15.289 10.906 1 97.88 463 LEU B N 1
ATOM 9170 C CA . LEU B 1 463 ? -11.688 16.188 11.383 1 97.88 463 LEU B CA 1
ATOM 9171 C C . LEU B 1 463 ? -11.617 16.344 12.898 1 97.88 463 LEU B C 1
ATOM 9173 O O . LEU B 1 463 ? -11.141 15.453 13.602 1 97.88 463 LEU B O 1
ATOM 9177 N N . LEU B 1 464 ? -12.141 17.453 13.383 1 98.25 464 LEU B N 1
ATOM 9178 C CA . LEU B 1 464 ? -12.078 17.797 14.797 1 98.25 464 LEU B CA 1
ATOM 9179 C C . LEU B 1 464 ? -12.812 16.75 15.633 1 98.25 464 LEU B C 1
ATOM 9181 O O . LEU B 1 464 ? -12.297 16.281 16.656 1 98.25 464 LEU B O 1
ATOM 9185 N N . PRO B 1 465 ? -13.992 16.234 15.211 1 97.88 465 PRO B N 1
ATOM 9186 C CA . PRO B 1 465 ? -14.68 15.242 16.031 1 97.88 465 PRO B CA 1
ATOM 9187 C C . PRO B 1 465 ? -13.867 13.969 16.219 1 97.88 465 PRO B C 1
ATOM 9189 O O . PRO B 1 465 ? -13.914 13.344 17.281 1 97.88 465 PRO B O 1
ATOM 9192 N N . VAL B 1 466 ? -13.156 13.656 15.219 1 97.25 466 VAL B N 1
ATOM 9193 C CA . VAL B 1 466 ? -12.336 12.453 15.25 1 97.25 466 VAL B CA 1
ATOM 9194 C C . VAL B 1 466 ? -11.156 12.656 16.188 1 97.25 466 VAL B C 1
ATOM 9196 O O . VAL B 1 466 ? -10.641 11.703 16.781 1 97.25 466 VAL B O 1
ATOM 9199 N N . ALA B 1 467 ? -10.812 13.859 16.438 1 97.69 467 ALA B N 1
ATOM 9200 C CA . ALA B 1 467 ? -9.594 14.172 17.172 1 97.69 467 ALA B CA 1
ATOM 9201 C C . ALA B 1 467 ? -9.906 14.562 18.625 1 97.69 467 ALA B C 1
ATOM 9203 O O . ALA B 1 467 ? -8.992 14.789 19.422 1 97.69 467 ALA B O 1
ATOM 9204 N N . LEU B 1 468 ? -11.125 14.664 19.047 1 98.06 468 LEU B N 1
ATOM 9205 C CA . LEU B 1 468 ? -11.492 15.188 20.344 1 98.06 468 LEU B CA 1
ATOM 9206 C C . LEU B 1 468 ? -10.898 14.336 21.469 1 98.06 468 LEU B C 1
ATOM 9208 O O . LEU B 1 468 ? -10.438 14.875 22.484 1 98.06 468 LEU B O 1
ATOM 9212 N N . PRO B 1 469 ? -10.883 12.977 21.281 1 98 469 PRO B N 1
ATOM 9213 C CA . PRO B 1 469 ? -10.18 12.195 22.312 1 98 469 PRO B CA 1
ATOM 9214 C C . PRO B 1 469 ? -8.719 12.609 22.469 1 98 469 PRO B C 1
ATOM 9216 O O . PRO B 1 469 ? -8.211 12.656 23.594 1 98 469 PRO B O 1
ATOM 9219 N N . SER B 1 470 ? -8.117 12.875 21.391 1 98.44 470 SER B N 1
ATOM 9220 C CA . SER B 1 470 ? -6.73 13.336 21.422 1 98.44 470 SER B CA 1
ATOM 9221 C C . SER B 1 470 ? -6.605 14.68 22.109 1 98.44 470 SER B C 1
ATOM 9223 O O . SER B 1 470 ? -5.641 14.922 22.844 1 98.44 470 SER B O 1
ATOM 9225 N N . VAL B 1 471 ? -7.578 15.594 21.938 1 98.69 471 VAL B N 1
ATOM 9226 C CA . VAL B 1 471 ? -7.605 16.891 22.594 1 98.69 471 VAL B CA 1
ATOM 9227 C C . VAL B 1 471 ? -7.625 16.703 24.109 1 98.69 471 VAL B C 1
ATOM 9229 O O . VAL B 1 471 ? -6.793 17.266 24.828 1 98.69 471 VAL B O 1
ATOM 9232 N N . VAL B 1 472 ? -8.539 15.922 24.531 1 98.56 472 VAL B N 1
ATOM 9233 C CA . VAL B 1 472 ? -8.758 15.734 25.953 1 98.56 472 VAL B CA 1
ATOM 9234 C C . VAL B 1 472 ? -7.543 15.062 26.594 1 98.56 472 VAL B C 1
ATOM 9236 O O . VAL B 1 472 ? -7.039 15.516 27.625 1 98.56 472 VAL B O 1
ATOM 9239 N N . LEU B 1 473 ? -7.07 14.008 25.922 1 98.12 473 LEU B N 1
ATOM 9240 C CA . LEU B 1 473 ? -5.922 13.266 26.422 1 98.12 473 LEU B CA 1
ATOM 9241 C C . LEU B 1 473 ? -4.707 14.18 26.578 1 98.12 473 LEU B C 1
ATOM 9243 O O . LEU B 1 473 ? -4.07 14.203 27.625 1 98.12 473 LEU B O 1
ATOM 9247 N N . ASN B 1 474 ? -4.453 14.922 25.609 1 98.38 474 ASN B N 1
ATOM 9248 C CA . ASN B 1 474 ? -3.223 15.703 25.609 1 98.38 474 ASN B CA 1
ATOM 9249 C C . ASN B 1 474 ? -3.363 16.969 26.453 1 98.38 474 ASN B C 1
ATOM 9251 O O . ASN B 1 474 ? -2.373 17.484 26.984 1 98.38 474 ASN B O 1
ATOM 9255 N N . LEU B 1 475 ? -4.574 17.438 26.562 1 98.44 475 LEU B N 1
ATOM 9256 C CA . LEU B 1 475 ? -4.832 18.516 27.516 1 98.44 475 LEU B CA 1
ATOM 9257 C C . LEU B 1 475 ? -4.535 18.062 28.938 1 98.44 475 LEU B C 1
ATOM 9259 O O . LEU B 1 475 ? -3.934 18.812 29.719 1 98.44 475 LEU B O 1
ATOM 9263 N N . LEU B 1 476 ? -4.922 16.875 29.281 1 98.12 476 LEU B N 1
ATOM 9264 C CA . LEU B 1 476 ? -4.672 16.312 30.609 1 98.12 476 LEU B CA 1
ATOM 9265 C C . LEU B 1 476 ? -3.182 16.062 30.812 1 98.12 476 LEU B C 1
ATOM 9267 O O . LEU B 1 476 ? -2.672 16.234 31.922 1 98.12 476 LEU B O 1
ATOM 9271 N N . VAL B 1 477 ? -2.535 15.672 29.75 1 98.06 477 VAL B N 1
ATOM 9272 C CA . VAL B 1 477 ? -1.084 15.531 29.812 1 98.06 477 VAL B CA 1
ATOM 9273 C C . VAL B 1 477 ? -0.451 16.891 30.125 1 98.06 477 VAL B C 1
ATOM 9275 O O . VAL B 1 477 ? 0.4 16.984 31.016 1 98.06 477 VAL B O 1
ATOM 9278 N N . ALA B 1 478 ? -0.877 17.906 29.469 1 98.25 478 ALA B N 1
ATOM 9279 C CA . ALA B 1 478 ? -0.329 19.25 29.641 1 98.25 478 ALA B CA 1
ATOM 9280 C C . ALA B 1 478 ? -0.613 19.781 31.031 1 98.25 478 ALA B C 1
ATOM 9282 O O . ALA B 1 478 ? 0.188 20.531 31.594 1 98.25 478 ALA B O 1
ATOM 9283 N N . LYS B 1 479 ? -1.731 19.391 31.562 1 97.19 479 LYS B N 1
ATOM 9284 C CA . LYS B 1 479 ? -2.139 19.844 32.875 1 97.19 479 LYS B CA 1
ATOM 9285 C C . LYS B 1 479 ? -1.353 19.109 33.969 1 97.19 479 LYS B C 1
ATOM 9287 O O . LYS B 1 479 ? -0.86 19.719 34.906 1 97.19 479 LYS B O 1
ATOM 9292 N N . ALA B 1 480 ? -1.128 17.828 33.812 1 95.69 480 ALA B N 1
ATOM 9293 C CA . ALA B 1 480 ? -0.552 16.984 34.844 1 95.69 480 ALA B CA 1
ATOM 9294 C C . ALA B 1 480 ? 0.973 17.016 34.812 1 95.69 480 ALA B C 1
ATOM 9296 O O . ALA B 1 480 ? 1.633 16.891 35.844 1 95.69 480 ALA B O 1
ATOM 9297 N N . GLY B 1 481 ? 1.463 17.141 33.625 1 94.12 481 GLY B N 1
ATOM 9298 C CA . GLY B 1 481 ? 2.904 17.016 33.5 1 94.12 481 GLY B CA 1
ATOM 9299 C C . GLY B 1 481 ? 3.406 15.609 33.781 1 94.12 481 GLY B C 1
ATOM 9300 O O . GLY B 1 481 ? 2.91 14.648 33.188 1 94.12 481 GLY B O 1
ATOM 9301 N N . ASP B 1 482 ? 4.355 15.523 34.688 1 88.94 482 ASP B N 1
ATOM 9302 C CA . ASP B 1 482 ? 4.902 14.211 35 1 88.94 482 ASP B CA 1
ATOM 9303 C C . ASP B 1 482 ? 4.449 13.758 36.375 1 88.94 482 ASP B C 1
ATOM 9305 O O . ASP B 1 482 ? 5 12.812 36.938 1 88.94 482 ASP B O 1
ATOM 9309 N N . LYS B 1 483 ? 3.537 14.375 36.875 1 88.62 483 LYS B N 1
ATOM 9310 C CA . LYS B 1 483 ? 3.064 14.102 38.219 1 88.62 483 LYS B CA 1
ATOM 9311 C C . LYS B 1 483 ? 2.332 12.766 38.312 1 88.62 483 LYS B C 1
ATOM 9313 O O . LYS B 1 483 ? 2.373 12.086 39.312 1 88.62 483 LYS B O 1
ATOM 9318 N N . PHE B 1 484 ? 1.658 12.484 37.219 1 87.75 484 PHE B N 1
ATOM 9319 C CA . PHE B 1 484 ? 0.826 11.289 37.219 1 87.75 484 PHE B CA 1
ATOM 9320 C C . PHE B 1 484 ? 1.308 10.281 36.188 1 87.75 484 PHE B C 1
ATOM 9322 O O . PHE B 1 484 ? 1.948 10.656 35.219 1 87.75 484 PHE B O 1
ATOM 9329 N N . SER B 1 485 ? 0.923 9.062 36.438 1 91.81 485 SER B N 1
ATOM 9330 C CA . SER B 1 485 ? 1.264 8 35.5 1 91.81 485 SER B CA 1
ATOM 9331 C C . SER B 1 485 ? 0.394 8.062 34.25 1 91.81 485 SER B C 1
ATOM 9333 O O . SER B 1 485 ? -0.647 8.727 34.25 1 91.81 485 SER B O 1
ATOM 9335 N N . THR B 1 486 ? 0.911 7.422 33.281 1 93.44 486 THR B N 1
ATOM 9336 C CA . THR B 1 486 ? 0.145 7.328 32.031 1 93.44 486 THR B CA 1
ATOM 9337 C C . THR B 1 486 ? -1.213 6.68 32.281 1 93.44 486 THR B C 1
ATOM 9339 O O . THR B 1 486 ? -2.223 7.105 31.734 1 93.44 486 THR B O 1
ATOM 9342 N N . GLN B 1 487 ? -1.264 5.711 33.125 1 94.31 487 GLN B N 1
ATOM 9343 C CA . GLN B 1 487 ? -2.51 5.02 33.438 1 94.31 487 GLN B CA 1
ATOM 9344 C C . GLN B 1 487 ? -3.508 5.961 34.125 1 94.31 487 GLN B C 1
ATOM 9346 O O . GLN B 1 487 ? -4.707 5.891 33.844 1 94.31 487 GLN B O 1
ATOM 9351 N N . SER B 1 488 ? -3.012 6.797 34.938 1 95.44 488 SER B N 1
ATOM 9352 C CA . SER B 1 488 ? -3.873 7.766 35.625 1 95.44 488 SER B CA 1
ATOM 9353 C C . SER B 1 488 ? -4.445 8.773 34.625 1 95.44 488 SER B C 1
ATOM 9355 O O . SER B 1 488 ? -5.605 9.172 34.75 1 95.44 488 SER B O 1
ATOM 9357 N N . ILE B 1 489 ? -3.615 9.141 33.719 1 96.62 489 ILE B N 1
ATOM 9358 C CA . ILE B 1 489 ? -4.062 10.078 32.688 1 96.62 489 ILE B CA 1
ATOM 9359 C C . ILE B 1 489 ? -5.148 9.43 31.828 1 96.62 489 ILE B C 1
ATOM 9361 O O . ILE B 1 489 ? -6.152 10.062 31.5 1 96.62 489 ILE B O 1
ATOM 9365 N N . ILE B 1 490 ? -4.953 8.219 31.5 1 96.5 490 ILE B N 1
ATOM 9366 C CA . ILE B 1 490 ? -5.914 7.469 30.703 1 96.5 490 ILE B CA 1
ATOM 9367 C C . ILE B 1 490 ? -7.234 7.344 31.453 1 96.5 490 ILE B C 1
ATOM 9369 O O . ILE B 1 490 ? -8.312 7.492 30.875 1 96.5 490 ILE B O 1
ATOM 9373 N N . LYS B 1 491 ? -7.145 7.07 32.75 1 96.62 491 LYS B N 1
ATOM 9374 C CA . LYS B 1 491 ? -8.344 6.992 33.562 1 96.62 491 LYS B CA 1
ATOM 9375 C C . LYS B 1 491 ? -9.086 8.32 33.594 1 96.62 491 LYS B C 1
ATOM 9377 O O . LYS B 1 491 ? -10.32 8.352 33.469 1 96.62 491 LYS B O 1
ATOM 9382 N N . ALA B 1 492 ? -8.344 9.391 33.75 1 97.44 492 ALA B N 1
ATOM 9383 C CA . ALA B 1 492 ? -8.945 10.719 33.781 1 97.44 492 ALA B CA 1
ATOM 9384 C C . ALA B 1 492 ? -9.602 11.031 32.438 1 97.44 492 ALA B C 1
ATOM 9386 O O . ALA B 1 492 ? -10.688 11.609 32.375 1 97.44 492 ALA B O 1
ATOM 9387 N N . ALA B 1 493 ? -8.93 10.656 31.375 1 98 493 ALA B N 1
ATOM 9388 C CA . ALA B 1 493 ? -9.477 10.875 30.047 1 98 493 ALA B CA 1
ATOM 9389 C C . ALA B 1 493 ? -10.742 10.047 29.828 1 98 493 ALA B C 1
ATOM 9391 O O . ALA B 1 493 ? -11.695 10.516 29.188 1 98 493 ALA B O 1
ATOM 9392 N N . THR B 1 494 ? -10.727 8.836 30.328 1 98.12 494 THR B N 1
ATOM 9393 C CA . THR B 1 494 ? -11.898 7.965 30.25 1 98.12 494 THR B CA 1
ATOM 9394 C C . THR B 1 494 ? -13.117 8.633 30.875 1 98.12 494 THR B C 1
ATOM 9396 O O . THR B 1 494 ? -14.203 8.609 30.297 1 98.12 494 THR B O 1
ATOM 9399 N N . ALA B 1 495 ? -12.883 9.211 31.969 1 98 495 ALA B N 1
ATOM 9400 C CA . ALA B 1 495 ? -13.961 9.906 32.656 1 98 495 ALA B CA 1
ATOM 9401 C C . ALA B 1 495 ? -14.375 11.172 31.922 1 98 495 ALA B C 1
ATOM 9403 O O . ALA B 1 495 ? -15.562 11.453 31.781 1 98 495 ALA B O 1
ATOM 9404 N N . ALA B 1 496 ? -13.422 11.875 31.469 1 98.19 496 ALA B N 1
ATOM 9405 C CA . ALA B 1 496 ? -13.664 13.156 30.797 1 98.19 496 ALA B CA 1
ATOM 9406 C C . ALA B 1 496 ? -14.477 12.969 29.516 1 98.19 496 ALA B C 1
ATOM 9408 O O . ALA B 1 496 ? -15.266 13.836 29.141 1 98.19 496 ALA B O 1
ATOM 9409 N N . LEU B 1 497 ? -14.297 11.805 28.906 1 98.25 497 LEU B N 1
ATOM 9410 C CA . LEU B 1 497 ? -14.984 11.523 27.641 1 98.25 497 LEU B CA 1
ATOM 9411 C C . LEU B 1 497 ? -16.266 10.727 27.891 1 98.25 497 LEU B C 1
ATOM 9413 O O . LEU B 1 497 ? -16.906 10.266 26.953 1 98.25 497 LEU B O 1
ATOM 9417 N N . ASN B 1 498 ? -16.578 10.562 29.141 1 98.06 498 ASN B N 1
ATOM 9418 C CA . ASN B 1 498 ? -17.781 9.875 29.578 1 98.06 498 ASN B CA 1
ATOM 9419 C C . ASN B 1 498 ? -17.844 8.453 29.047 1 98.06 498 ASN B C 1
ATOM 9421 O O . ASN B 1 498 ? -18.844 8.047 28.453 1 98.06 498 ASN B O 1
ATOM 9425 N N . CYS B 1 499 ? -16.75 7.789 29.156 1 97.62 499 CYS B N 1
ATOM 9426 C CA . CYS B 1 499 ? -16.688 6.391 28.75 1 97.62 499 CYS B CA 1
ATOM 9427 C C . CYS B 1 499 ? -17.062 5.465 29.906 1 97.62 499 CYS B C 1
ATOM 9429 O O . CYS B 1 499 ? -16.719 5.738 31.062 1 97.62 499 CYS B O 1
ATOM 9431 N N . THR B 1 500 ? -17.625 4.34 29.594 1 96.62 500 THR B N 1
ATOM 9432 C CA . THR B 1 500 ? -18 3.367 30.625 1 96.62 500 THR B CA 1
ATOM 9433 C C . THR B 1 500 ? -16.891 2.342 30.828 1 96.62 500 THR B C 1
ATOM 9435 O O . THR B 1 500 ? -16.859 1.648 31.844 1 96.62 500 THR B O 1
ATOM 9438 N N . SER B 1 501 ? -16.078 2.254 29.828 1 95 501 SER B N 1
ATOM 9439 C CA . SER B 1 501 ? -14.914 1.377 29.906 1 95 501 SER B CA 1
ATOM 9440 C C . SER B 1 501 ? -13.625 2.141 29.625 1 95 501 SER B C 1
ATOM 9442 O O . SER B 1 501 ? -13.648 3.176 28.953 1 95 501 SER B O 1
ATOM 9444 N N . ARG B 1 502 ? -12.641 1.523 30.141 1 95.06 502 ARG B N 1
ATOM 9445 C CA . ARG B 1 502 ? -11.336 2.162 30 1 95.06 502 ARG B CA 1
ATOM 9446 C C . ARG B 1 502 ? -10.938 2.264 28.531 1 95.06 502 ARG B C 1
ATOM 9448 O O . ARG B 1 502 ? -11.078 1.299 27.766 1 95.06 502 ARG B O 1
ATOM 9455 N N . ILE B 1 503 ? -10.352 3.445 28.188 1 95.31 503 ILE B N 1
ATOM 9456 C CA . ILE B 1 503 ? -9.953 3.654 26.812 1 95.31 503 ILE B CA 1
ATOM 9457 C C . ILE B 1 503 ? -8.531 3.141 26.594 1 95.31 503 ILE B C 1
ATOM 9459 O O . ILE B 1 503 ? -7.773 2.98 27.547 1 95.31 503 ILE B O 1
ATOM 9463 N N . SER B 1 504 ? -8.188 2.857 25.344 1 93.75 504 SER B N 1
ATOM 9464 C CA . SER B 1 504 ? -6.863 2.395 24.938 1 93.75 504 SER B CA 1
ATOM 9465 C C . SER B 1 504 ? -6.258 3.316 23.891 1 93.75 504 SER B C 1
ATOM 9467 O O . SER B 1 504 ? -6.973 3.852 23.031 1 93.75 504 SER B O 1
ATOM 9469 N N . LEU B 1 505 ? -4.945 3.455 23.984 1 93.75 505 LEU B N 1
ATOM 9470 C CA . LEU B 1 505 ? -4.25 4.266 22.984 1 93.75 505 LEU B CA 1
ATOM 9471 C C . LEU B 1 505 ? -4.113 3.512 21.672 1 93.75 505 LEU B C 1
ATOM 9473 O O . LEU B 1 505 ? -3.891 4.121 20.625 1 93.75 505 LEU B O 1
ATOM 9477 N N . GLU B 1 506 ? -4.254 2.219 21.719 1 90 506 GLU B N 1
ATOM 9478 C CA . GLU B 1 506 ? -3.984 1.384 20.547 1 90 506 GLU B CA 1
ATOM 9479 C C . GLU B 1 506 ? -5.277 0.816 19.969 1 90 506 GLU B C 1
ATOM 9481 O O . GLU B 1 506 ? -5.375 0.596 18.766 1 90 506 GLU B O 1
ATOM 9486 N N . TYR B 1 507 ? -6.207 0.599 20.828 1 91.25 507 TYR B N 1
ATOM 9487 C CA . TYR B 1 507 ? -7.445 -0.049 20.406 1 91.25 507 TYR B CA 1
ATOM 9488 C C . TYR B 1 507 ? -8.594 0.948 20.359 1 91.25 507 TYR B C 1
ATOM 9490 O O . TYR B 1 507 ? -9.281 1.16 21.359 1 91.25 507 TYR B O 1
ATOM 9498 N N . MET B 1 508 ? -8.945 1.398 19.234 1 92.06 508 MET B N 1
ATOM 9499 C CA . MET B 1 508 ? -9.867 2.52 19.078 1 92.06 508 MET B CA 1
ATOM 9500 C C . MET B 1 508 ? -11.297 2.09 19.359 1 92.06 508 MET B C 1
ATOM 9502 O O . MET B 1 508 ? -12.164 2.93 19.625 1 92.06 508 MET B O 1
ATOM 9506 N N . HIS B 1 509 ? -11.586 0.781 19.344 1 91.56 509 HIS B N 1
ATOM 9507 C CA . HIS B 1 509 ? -12.922 0.308 19.703 1 91.56 509 HIS B CA 1
ATOM 9508 C C . HIS B 1 509 ? -13.227 0.555 21.172 1 91.56 509 HIS B C 1
ATOM 9510 O O . HIS B 1 509 ? -14.383 0.479 21.594 1 91.56 509 HIS B O 1
ATOM 9516 N N . SER B 1 510 ? -12.203 0.812 21.938 1 93.69 510 SER B N 1
ATOM 9517 C CA . SER B 1 510 ? -12.406 1.135 23.344 1 93.69 510 SER B CA 1
ATOM 9518 C C . SER B 1 510 ? -13.219 2.412 23.5 1 93.69 510 SER B C 1
ATOM 9520 O O . SER B 1 510 ? -13.812 2.646 24.562 1 93.69 510 SER B O 1
ATOM 9522 N N . PHE B 1 511 ? -13.336 3.227 22.5 1 95.75 511 PHE B N 1
ATOM 9523 C CA . PHE B 1 511 ? -14.047 4.496 22.578 1 95.75 511 PHE B CA 1
ATOM 9524 C C . PHE B 1 511 ? -15.516 4.309 22.234 1 95.75 511 PHE B C 1
ATOM 9526 O O . PHE B 1 511 ? -16.297 5.258 22.297 1 95.75 511 PHE B O 1
ATOM 9533 N N . ASP B 1 512 ? -15.922 3.123 21.938 1 92.12 512 ASP B N 1
ATOM 9534 C CA . ASP B 1 512 ? -17.312 2.834 21.594 1 92.12 512 ASP B CA 1
ATOM 9535 C C . ASP B 1 512 ? -18.234 3.068 22.797 1 92.12 512 ASP B C 1
ATOM 9537 O O . ASP B 1 512 ? -19.438 3.266 22.625 1 92.12 512 ASP B O 1
ATOM 9541 N N . SER B 1 513 ? -17.672 3.051 23.984 1 95 513 SER B N 1
ATOM 9542 C CA . SER B 1 513 ? -18.469 3.209 25.203 1 95 513 SER B CA 1
ATOM 9543 C C . SER B 1 513 ? -18.516 4.664 25.641 1 95 513 SER B C 1
ATOM 9545 O O . SER B 1 513 ? -19.094 4.98 26.688 1 95 513 SER B O 1
ATOM 9547 N N . CYS B 1 514 ? -17.922 5.562 24.906 1 97.81 514 CYS B N 1
ATOM 9548 C CA . CYS B 1 514 ? -17.781 6.953 25.328 1 97.81 514 CYS B CA 1
ATOM 9549 C C . CYS B 1 514 ? -18.938 7.805 24.828 1 97.81 514 CYS B C 1
ATOM 9551 O O . CYS B 1 514 ? -19.734 7.355 24 1 97.81 514 CYS B O 1
ATOM 9553 N N . ASN B 1 515 ? -19.094 8.938 25.422 1 97.88 515 ASN B N 1
ATOM 9554 C CA . ASN B 1 515 ? -20.094 9.93 25.031 1 97.88 515 ASN B CA 1
ATOM 9555 C C . ASN B 1 515 ? -19.531 11.344 25.047 1 97.88 515 ASN B C 1
ATOM 9557 O O . ASN B 1 515 ? -19.594 12.031 26.062 1 97.88 515 ASN B O 1
ATOM 9561 N N . PHE B 1 516 ? -18.969 11.758 24 1 98 516 PHE B N 1
ATOM 9562 C CA . PHE B 1 516 ? -18.453 13.109 23.781 1 98 516 PHE B CA 1
ATOM 9563 C C . PHE B 1 516 ? -19.016 13.711 22.516 1 98 516 PHE B C 1
ATOM 9565 O O . PHE B 1 516 ? -19.594 13.008 21.688 1 98 516 PHE B O 1
ATOM 9572 N N . PRO B 1 517 ? -18.891 15.016 22.344 1 97.94 517 PRO B N 1
ATOM 9573 C CA . PRO B 1 517 ? -19.453 15.641 21.156 1 97.94 517 PRO B CA 1
ATOM 9574 C C . PRO B 1 517 ? -18.859 15.086 19.859 1 97.94 517 PRO B C 1
ATOM 9576 O O . PRO B 1 517 ? -17.656 15.219 19.625 1 97.94 517 PRO B O 1
ATOM 9579 N N . GLY B 1 518 ? -19.688 14.453 19 1 97.5 518 GLY B N 1
ATOM 9580 C CA . GLY B 1 518 ? -19.219 13.93 17.719 1 97.5 518 GLY B CA 1
ATOM 9581 C C . GLY B 1 518 ? -18.781 12.484 17.797 1 97.5 518 GLY B C 1
ATOM 9582 O O . GLY B 1 518 ? -18.156 11.969 16.859 1 97.5 518 GLY B O 1
ATOM 9583 N N . VAL B 1 519 ? -19.156 11.812 18.875 1 97.69 519 VAL B N 1
ATOM 9584 C CA . VAL B 1 519 ? -18.672 10.453 19.109 1 97.69 519 VAL B CA 1
ATOM 9585 C C . VAL B 1 519 ? -19.219 9.523 18.031 1 97.69 519 VAL B C 1
ATOM 9587 O O . VAL B 1 519 ? -18.531 8.586 17.609 1 97.69 519 VAL B O 1
ATOM 9590 N N . GLU B 1 520 ? -20.438 9.727 17.547 1 97.81 520 GLU B N 1
ATOM 9591 C CA . GLU B 1 520 ? -21 8.883 16.484 1 97.81 520 GLU B CA 1
ATOM 9592 C C . GLU B 1 520 ? -20.203 9.023 15.188 1 97.81 520 GLU B C 1
ATOM 9594 O O . GLU B 1 520 ? -19.969 8.031 14.492 1 97.81 520 GLU B O 1
ATOM 9599 N N . LEU B 1 521 ? -19.812 10.242 14.906 1 98.19 521 LEU B N 1
ATOM 9600 C CA . LEU B 1 521 ? -19 10.477 13.719 1 98.19 521 LEU B CA 1
ATOM 9601 C C . LEU B 1 521 ? -17.625 9.828 13.867 1 98.19 521 LEU B C 1
ATOM 9603 O O . LEU B 1 521 ? -17.109 9.234 12.922 1 98.19 521 LEU B O 1
ATOM 9607 N N . PHE B 1 522 ? -17.047 9.906 15.117 1 97.88 522 PHE B N 1
ATOM 9608 C CA . PHE B 1 522 ? -15.805 9.219 15.43 1 97.88 522 PHE B CA 1
ATOM 9609 C C . PHE B 1 522 ? -15.906 7.734 15.117 1 97.88 522 PHE B C 1
ATOM 9611 O O . PHE B 1 522 ? -15.055 7.176 14.422 1 97.88 522 PHE B O 1
ATOM 9618 N N . SER B 1 523 ? -16.906 7.18 15.523 1 97.12 523 SER B N 1
ATOM 9619 C CA . SER B 1 523 ? -17.094 5.738 15.398 1 97.12 523 SER B CA 1
ATOM 9620 C C . SER B 1 523 ? -17.297 5.324 13.945 1 97.12 523 SER B C 1
ATOM 9622 O O . SER B 1 523 ? -16.734 4.332 13.492 1 97.12 523 SER B O 1
ATOM 9624 N N . VAL B 1 524 ? -18.109 6.055 13.258 1 98 524 VAL B N 1
ATOM 9625 C CA . VAL B 1 524 ? -18.422 5.672 11.891 1 98 524 VAL B CA 1
ATOM 9626 C C . VAL B 1 524 ? -17.203 5.871 10.992 1 98 524 VAL B C 1
ATOM 9628 O O . VAL B 1 524 ? -16.969 5.082 10.078 1 98 524 VAL B O 1
ATOM 9631 N N . ILE B 1 525 ? -16.422 6.93 11.188 1 98.19 525 ILE B N 1
ATOM 9632 C CA . ILE B 1 525 ? -15.227 7.148 10.383 1 98.19 525 ILE B CA 1
ATOM 9633 C C . ILE B 1 525 ? -14.188 6.074 10.695 1 98.19 525 ILE B C 1
ATOM 9635 O O . ILE B 1 525 ? -13.469 5.621 9.797 1 98.19 525 ILE B O 1
ATOM 9639 N N . HIS B 1 526 ? -14.125 5.668 11.961 1 97.12 526 HIS B N 1
ATOM 9640 C CA . HIS B 1 526 ? -13.258 4.547 12.32 1 97.12 526 HIS B CA 1
ATOM 9641 C C . HIS B 1 526 ? -13.68 3.275 11.586 1 97.12 526 HIS B C 1
ATOM 9643 O O . HIS B 1 526 ? -12.836 2.557 11.055 1 97.12 526 HIS B O 1
ATOM 9649 N N . SER B 1 527 ? -14.969 3.018 11.578 1 96.75 527 SER B N 1
ATOM 9650 C CA . SER B 1 527 ? -15.5 1.861 10.867 1 96.75 527 SER B CA 1
ATOM 9651 C C . SER B 1 527 ? -15.203 1.944 9.375 1 96.75 527 SER B C 1
ATOM 9653 O O . SER B 1 527 ? -14.867 0.94 8.75 1 96.75 527 SER B O 1
ATOM 9655 N N . LEU B 1 528 ? -15.359 3.111 8.852 1 97.75 528 LEU B N 1
ATOM 9656 C CA . LEU B 1 528 ? -15.07 3.334 7.441 1 97.75 528 LEU B CA 1
ATOM 9657 C C . LEU B 1 528 ? -13.617 3.008 7.129 1 97.75 528 LEU B C 1
ATOM 9659 O O . LEU B 1 528 ? -13.32 2.324 6.145 1 97.75 528 LEU B O 1
ATOM 9663 N N . ARG B 1 529 ? -12.734 3.516 7.93 1 96.69 529 ARG B N 1
ATOM 9664 C CA . ARG B 1 529 ? -11.312 3.26 7.738 1 96.69 529 ARG B CA 1
ATOM 9665 C C . ARG B 1 529 ? -11.016 1.765 7.77 1 96.69 529 ARG B C 1
ATOM 9667 O O . ARG B 1 529 ? -10.266 1.259 6.934 1 96.69 529 ARG B O 1
ATOM 9674 N N . ASN B 1 530 ? -11.578 1.096 8.703 1 96 530 ASN B N 1
ATOM 9675 C CA . ASN B 1 530 ? -11.375 -0.345 8.82 1 96 530 ASN B CA 1
ATOM 9676 C C . ASN B 1 530 ? -11.953 -1.088 7.617 1 96 530 ASN B C 1
ATOM 9678 O O . ASN B 1 530 ? -11.359 -2.047 7.129 1 96 530 ASN B O 1
ATOM 9682 N N . HIS B 1 531 ? -13.109 -0.678 7.238 1 97.75 531 HIS B N 1
ATOM 9683 C CA . HIS B 1 531 ? -13.742 -1.315 6.086 1 97.75 531 HIS B CA 1
ATOM 9684 C C . HIS B 1 531 ? -12.906 -1.121 4.828 1 97.75 531 HIS B C 1
ATOM 9686 O O . HIS B 1 531 ? -12.773 -2.041 4.016 1 97.75 531 HIS B O 1
ATOM 9692 N N . ILE B 1 532 ? -12.375 0.02 4.641 1 98.25 532 ILE B N 1
ATOM 9693 C CA . ILE B 1 532 ? -11.523 0.3 3.49 1 98.25 532 ILE B CA 1
ATOM 9694 C C . ILE B 1 532 ? -10.305 -0.616 3.52 1 98.25 532 ILE B C 1
ATOM 9696 O O . ILE B 1 532 ? -9.867 -1.121 2.48 1 98.25 532 ILE B O 1
ATOM 9700 N N . LYS B 1 533 ? -9.742 -0.854 4.688 1 96.88 533 LYS B N 1
ATOM 9701 C CA . LYS B 1 533 ? -8.625 -1.784 4.82 1 96.88 533 LYS B CA 1
ATOM 9702 C C . LYS B 1 533 ? -9.016 -3.186 4.363 1 96.88 533 LYS B C 1
ATOM 9704 O O . LYS B 1 533 ? -8.242 -3.869 3.693 1 96.88 533 LYS B O 1
ATOM 9709 N N . VAL B 1 534 ? -10.156 -3.582 4.695 1 97.5 534 VAL B N 1
ATOM 9710 C CA . VAL B 1 534 ? -10.664 -4.891 4.297 1 97.5 534 VAL B CA 1
ATOM 9711 C C . VAL B 1 534 ? -10.805 -4.949 2.779 1 97.5 534 VAL B C 1
ATOM 9713 O O . VAL B 1 534 ? -10.414 -5.938 2.152 1 97.5 534 VAL B O 1
ATOM 9716 N N . ILE B 1 535 ? -11.352 -3.926 2.221 1 98.44 535 ILE B N 1
ATOM 9717 C CA . ILE B 1 535 ? -11.531 -3.863 0.773 1 98.44 535 ILE B CA 1
ATOM 9718 C C . ILE B 1 535 ? -10.172 -3.967 0.085 1 98.44 535 ILE B C 1
ATOM 9720 O O . ILE B 1 535 ? -10.016 -4.699 -0.895 1 98.44 535 ILE B O 1
ATOM 9724 N N . LYS B 1 536 ? -9.211 -3.207 0.595 1 97.44 536 LYS B N 1
ATOM 9725 C CA . LYS B 1 536 ? -7.879 -3.252 0.005 1 97.44 536 LYS B CA 1
ATOM 9726 C C . LYS B 1 536 ? -7.316 -4.668 0.027 1 97.44 536 LYS B C 1
ATOM 9728 O O . LYS B 1 536 ? -6.758 -5.137 -0.968 1 97.44 536 LYS B O 1
ATOM 9733 N N . SER B 1 537 ? -7.504 -5.359 1.073 1 96.25 537 SER B N 1
ATOM 9734 C CA . SER B 1 537 ? -6.973 -6.711 1.227 1 96.25 537 SER B CA 1
ATOM 9735 C C . SER B 1 537 ? -7.785 -7.719 0.419 1 96.25 537 SER B C 1
ATOM 9737 O O . SER B 1 537 ? -7.219 -8.547 -0.295 1 96.25 537 SER B O 1
ATOM 9739 N N . GLU B 1 538 ? -9.109 -7.629 0.473 1 96.88 538 GLU B N 1
ATOM 9740 C CA . GLU B 1 538 ? -9.992 -8.641 -0.095 1 96.88 538 GLU B CA 1
ATOM 9741 C C . GLU B 1 538 ? -10.188 -8.43 -1.594 1 96.88 538 GLU B C 1
ATOM 9743 O O . GLU B 1 538 ? -10.531 -9.367 -2.32 1 96.88 538 GLU B O 1
ATOM 9748 N N . VAL B 1 539 ? -10.016 -7.215 -2.014 1 98.12 539 VAL B N 1
ATOM 9749 C CA . VAL B 1 539 ? -10.312 -6.949 -3.416 1 98.12 539 VAL B CA 1
ATOM 9750 C C . VAL B 1 539 ? -9.047 -6.488 -4.137 1 98.12 539 VAL B C 1
ATOM 9752 O O . VAL B 1 539 ? -8.461 -7.242 -4.914 1 98.12 539 VAL B O 1
ATOM 9755 N N . PHE B 1 540 ? -8.516 -5.375 -3.756 1 97.25 540 PHE B N 1
ATOM 9756 C CA . PHE B 1 540 ? -7.457 -4.75 -4.547 1 97.25 540 PHE B CA 1
ATOM 9757 C C . PHE B 1 540 ? -6.188 -5.594 -4.512 1 97.25 540 PHE B C 1
ATOM 9759 O O . PHE B 1 540 ? -5.453 -5.656 -5.5 1 97.25 540 PHE B O 1
ATOM 9766 N N . GLU B 1 541 ? -5.918 -6.234 -3.395 1 95.25 541 GLU B N 1
ATOM 9767 C CA . GLU B 1 541 ? -4.703 -7.031 -3.244 1 95.25 541 GLU B CA 1
ATOM 9768 C C . GLU B 1 541 ? -4.996 -8.523 -3.395 1 95.25 541 GLU B C 1
ATOM 9770 O O . GLU B 1 541 ? -4.125 -9.359 -3.162 1 95.25 541 GLU B O 1
ATOM 9775 N N . SER B 1 542 ? -6.156 -8.805 -3.793 1 95.75 542 SER B N 1
ATOM 9776 C CA . SER B 1 542 ? -6.531 -10.211 -3.93 1 95.75 542 SER B CA 1
ATOM 9777 C C . SER B 1 542 ? -5.793 -10.867 -5.094 1 95.75 542 SER B C 1
ATOM 9779 O O . SER B 1 542 ? -5.426 -10.195 -6.059 1 95.75 542 SER B O 1
ATOM 9781 N N . HIS B 1 543 ? -5.629 -12.148 -4.965 1 95.12 543 HIS B N 1
ATOM 9782 C CA . HIS B 1 543 ? -5.012 -12.922 -6.039 1 95.12 543 HIS B CA 1
ATOM 9783 C C . HIS B 1 543 ? -5.84 -12.844 -7.316 1 95.12 543 HIS B C 1
ATOM 9785 O O . HIS B 1 543 ? -5.289 -12.758 -8.414 1 95.12 543 HIS B O 1
ATOM 9791 N N . GLN B 1 544 ? -7.125 -12.852 -7.191 1 96.56 544 GLN B N 1
ATOM 9792 C CA . GLN B 1 544 ? -8.031 -12.852 -8.336 1 96.56 544 GLN B CA 1
ATOM 9793 C C . GLN B 1 544 ? -7.867 -11.578 -9.164 1 96.56 544 GLN B C 1
ATOM 9795 O O . GLN B 1 544 ? -7.754 -11.641 -10.391 1 96.56 544 GLN B O 1
ATOM 9800 N N . VAL B 1 545 ? -7.828 -10.516 -8.477 1 96.88 545 VAL B N 1
ATOM 9801 C CA . VAL B 1 545 ? -7.695 -9.242 -9.188 1 96.88 545 VAL B CA 1
ATOM 9802 C C . VAL B 1 545 ? -6.285 -9.109 -9.75 1 96.88 545 VAL B C 1
ATOM 9804 O O . VAL B 1 545 ? -6.105 -8.727 -10.906 1 96.88 545 VAL B O 1
ATOM 9807 N N . LYS B 1 546 ? -5.301 -9.5 -9.039 1 96.31 546 LYS B N 1
ATOM 9808 C CA . LYS B 1 546 ? -3.91 -9.359 -9.461 1 96.31 546 LYS B CA 1
ATOM 9809 C C . LYS B 1 546 ? -3.572 -10.328 -10.586 1 96.31 546 LYS B C 1
ATOM 9811 O O . LYS B 1 546 ? -2.797 -9.992 -11.484 1 96.31 546 LYS B O 1
ATOM 9816 N N . GLY B 1 547 ? -4.156 -11.438 -10.539 1 97.12 547 GLY B N 1
ATOM 9817 C CA . GLY B 1 547 ? -3.768 -12.477 -11.469 1 97.12 547 GLY B CA 1
ATOM 9818 C C . GLY B 1 547 ? -4.633 -12.516 -12.719 1 97.12 547 GLY B C 1
ATOM 9819 O O . GLY B 1 547 ? -4.168 -12.906 -13.789 1 97.12 547 GLY B O 1
ATOM 9820 N N . TRP B 1 548 ? -5.973 -12.109 -12.672 1 97.69 548 TRP B N 1
ATOM 9821 C CA . TRP B 1 548 ? -6.891 -12.367 -13.773 1 97.69 548 TRP B CA 1
ATOM 9822 C C . TRP B 1 548 ? -7.664 -11.102 -14.141 1 97.69 548 TRP B C 1
ATOM 9824 O O . TRP B 1 548 ? -8.523 -11.125 -15.031 1 97.69 548 TRP B O 1
ATOM 9834 N N . LEU B 1 549 ? -7.441 -10.031 -13.422 1 97.31 549 LEU B N 1
ATOM 9835 C CA . LEU B 1 549 ? -8.102 -8.758 -13.695 1 97.31 549 LEU B CA 1
ATOM 9836 C C . LEU B 1 549 ? -7.086 -7.617 -13.711 1 97.31 549 LEU B C 1
ATOM 9838 O O . LEU B 1 549 ? -7.41 -6.488 -13.336 1 97.31 549 LEU B O 1
ATOM 9842 N N . ASN B 1 550 ? -5.895 -7.961 -14 1 95.06 550 ASN B N 1
ATOM 9843 C CA . ASN B 1 550 ? -4.84 -6.965 -14.148 1 95.06 550 ASN B CA 1
ATOM 9844 C C . ASN B 1 550 ? -4.926 -6.25 -15.492 1 95.06 550 ASN B C 1
ATOM 9846 O O . ASN B 1 550 ? -5.797 -6.555 -16.312 1 95.06 550 ASN B O 1
ATOM 9850 N N . ARG B 1 551 ? -4.09 -5.285 -15.75 1 95.25 551 ARG B N 1
ATOM 9851 C CA . ARG B 1 551 ? -4.148 -4.453 -16.953 1 95.25 551 ARG B CA 1
ATOM 9852 C C . ARG B 1 551 ? -4.047 -5.305 -18.219 1 95.25 551 ARG B C 1
ATOM 9854 O O . ARG B 1 551 ? -4.715 -5.023 -19.219 1 95.25 551 ARG B O 1
ATOM 9861 N N . PHE B 1 552 ? -3.207 -6.312 -18.234 1 95.69 552 PHE B N 1
ATOM 9862 C CA . PHE B 1 552 ? -3.076 -7.203 -19.375 1 95.69 552 PHE B CA 1
ATOM 9863 C C . PHE B 1 552 ? -4.398 -7.895 -19.672 1 95.69 552 PHE B C 1
ATOM 9865 O O . PHE B 1 552 ? -4.848 -7.918 -20.828 1 95.69 552 PHE B O 1
ATOM 9872 N N . ASN B 1 553 ? -5.012 -8.414 -18.641 1 96.94 553 ASN B N 1
ATOM 9873 C CA . ASN B 1 553 ? -6.27 -9.148 -18.781 1 96.94 553 ASN B CA 1
ATOM 9874 C C . ASN B 1 553 ? -7.379 -8.25 -19.328 1 96.94 553 ASN B C 1
ATOM 9876 O O . ASN B 1 553 ? -8.109 -8.648 -20.234 1 96.94 553 ASN B O 1
ATOM 9880 N N . ILE B 1 554 ? -7.418 -7.059 -18.781 1 96.56 554 ILE B N 1
ATOM 9881 C CA . ILE B 1 554 ? -8.469 -6.121 -19.156 1 96.56 554 ILE B CA 1
ATOM 9882 C C . ILE B 1 554 ? -8.258 -5.66 -20.594 1 96.56 554 ILE B C 1
ATOM 9884 O O . ILE B 1 554 ? -9.172 -5.727 -21.422 1 96.56 554 ILE B O 1
ATOM 9888 N N . HIS B 1 555 ? -7.074 -5.289 -20.953 1 95.12 555 HIS B N 1
ATOM 9889 C CA . HIS B 1 555 ? -6.773 -4.719 -22.25 1 95.12 555 HIS B CA 1
ATOM 9890 C C . HIS B 1 555 ? -6.965 -5.75 -23.359 1 95.12 555 HIS B C 1
ATOM 9892 O O . HIS B 1 555 ? -7.402 -5.41 -24.469 1 95.12 555 HIS B O 1
ATOM 9898 N N . HIS B 1 556 ? -6.672 -6.988 -23.109 1 94.88 556 HIS B N 1
ATOM 9899 C CA . HIS B 1 556 ? -6.691 -7.996 -24.156 1 94.88 556 HIS B CA 1
ATOM 9900 C C . HIS B 1 556 ? -7.918 -8.891 -24.031 1 94.88 556 HIS B C 1
ATOM 9902 O O . HIS B 1 556 ? -8.109 -9.805 -24.844 1 94.88 556 HIS B O 1
ATOM 9908 N N . GLY B 1 557 ? -8.742 -8.594 -23.062 1 95.69 557 GLY B N 1
ATOM 9909 C CA . GLY B 1 557 ? -9.906 -9.438 -22.859 1 95.69 557 GLY B CA 1
ATOM 9910 C C . GLY B 1 557 ? -9.555 -10.898 -22.641 1 95.69 557 GLY B C 1
ATOM 9911 O O . GLY B 1 557 ? -10.148 -11.781 -23.266 1 95.69 557 GLY B O 1
ATOM 9912 N N . TYR B 1 558 ? -8.594 -11.219 -21.938 1 96.44 558 TYR B N 1
ATOM 9913 C CA . TYR B 1 558 ? -7.992 -12.539 -21.75 1 96.44 558 TYR B CA 1
ATOM 9914 C C . TYR B 1 558 ? -7.973 -12.93 -20.281 1 96.44 558 TYR B C 1
ATOM 9916 O O . TYR B 1 558 ? -7.055 -12.555 -19.547 1 96.44 558 TYR B O 1
ATOM 9924 N N . THR B 1 559 ? -8.992 -13.719 -19.812 1 96.56 559 THR B N 1
ATOM 9925 C CA . THR B 1 559 ? -9.117 -13.961 -18.375 1 96.56 559 THR B CA 1
ATOM 9926 C C . THR B 1 559 ? -9.883 -15.258 -18.125 1 96.56 559 THR B C 1
ATOM 9928 O O . THR B 1 559 ? -10.336 -15.914 -19.062 1 96.56 559 THR B O 1
ATOM 9931 N N . GLN B 1 560 ? -9.891 -15.641 -16.828 1 95.06 560 GLN B N 1
ATOM 9932 C CA . GLN B 1 560 ? -10.641 -16.797 -16.344 1 95.06 560 GLN B CA 1
ATOM 9933 C C . GLN B 1 560 ? -11.836 -16.359 -15.508 1 95.06 560 GLN B C 1
ATOM 9935 O O . GLN B 1 560 ? -11.688 -15.945 -14.352 1 95.06 560 GLN B O 1
ATOM 9940 N N . LEU B 1 561 ? -13 -16.562 -16.062 1 94.31 561 LEU B N 1
ATOM 9941 C CA . LEU B 1 561 ? -14.219 -16.016 -15.477 1 94.31 561 LEU B CA 1
ATOM 9942 C C . LEU B 1 561 ? -14.547 -16.703 -14.156 1 94.31 561 LEU B C 1
ATOM 9944 O O . LEU B 1 561 ? -15.266 -16.156 -13.32 1 94.31 561 LEU B O 1
ATOM 9948 N N . TRP B 1 562 ? -14.031 -17.906 -13.984 1 92.12 562 TRP B N 1
ATOM 9949 C CA . TRP B 1 562 ? -14.25 -18.625 -12.742 1 92.12 562 TRP B CA 1
ATOM 9950 C C . TRP B 1 562 ? -13.859 -17.781 -11.539 1 92.12 562 TRP B C 1
ATOM 9952 O O . TRP B 1 562 ? -14.609 -17.688 -10.562 1 92.12 562 TRP B O 1
ATOM 9962 N N . TYR B 1 563 ? -12.781 -17.109 -11.602 1 92.88 563 TYR B N 1
ATOM 9963 C CA . TYR B 1 563 ? -12.273 -16.297 -10.5 1 92.88 563 TYR B CA 1
ATOM 9964 C C . TYR B 1 563 ? -12.992 -14.953 -10.445 1 92.88 563 TYR B C 1
ATOM 9966 O O . TYR B 1 563 ? -13.227 -14.406 -9.367 1 92.88 563 TYR B O 1
ATOM 9974 N N . LEU B 1 564 ? -13.383 -14.43 -11.523 1 95.19 564 LEU B N 1
ATOM 9975 C CA . LEU B 1 564 ? -13.969 -13.094 -11.594 1 95.19 564 LEU B CA 1
ATOM 9976 C C . LEU B 1 564 ? -15.398 -13.102 -11.062 1 95.19 564 LEU B C 1
ATOM 9978 O O . LEU B 1 564 ? -15.852 -12.109 -10.477 1 95.19 564 LEU B O 1
ATOM 9982 N N . LEU B 1 565 ? -16.094 -14.164 -11.281 1 93.19 565 LEU B N 1
ATOM 9983 C CA . LEU B 1 565 ? -17.469 -14.219 -10.828 1 93.19 565 LEU B CA 1
ATOM 9984 C C . LEU B 1 565 ? -17.547 -14.195 -9.305 1 93.19 565 LEU B C 1
ATOM 9986 O O . LEU B 1 565 ? -18.438 -13.57 -8.727 1 93.19 565 LEU B O 1
ATOM 9990 N N . GLN B 1 566 ? -16.641 -14.914 -8.734 1 91 566 GLN B N 1
ATOM 9991 C CA . GLN B 1 566 ? -16.562 -14.852 -7.281 1 91 566 GLN B CA 1
ATOM 9992 C C . GLN B 1 566 ? -16.266 -13.43 -6.809 1 91 566 GLN B C 1
ATOM 9994 O O . GLN B 1 566 ? -16.859 -12.953 -5.844 1 91 566 GLN B O 1
ATOM 9999 N N . MET B 1 567 ? -15.438 -12.797 -7.449 1 95.94 567 MET B N 1
ATOM 10000 C CA . MET B 1 567 ? -15.031 -11.445 -7.09 1 95.94 567 MET B CA 1
ATOM 10001 C C . MET B 1 567 ? -16.156 -10.445 -7.328 1 95.94 567 MET B C 1
ATOM 10003 O O . MET B 1 567 ? -16.312 -9.477 -6.586 1 95.94 567 MET B O 1
ATOM 10007 N N . LYS B 1 568 ? -16.938 -10.703 -8.32 1 97.12 568 LYS B N 1
ATOM 10008 C CA . LYS B 1 568 ? -18.062 -9.82 -8.633 1 97.12 568 LYS B CA 1
ATOM 10009 C C . LYS B 1 568 ? -18.984 -9.648 -7.434 1 97.12 568 LYS B C 1
ATOM 10011 O O . LYS B 1 568 ? -19.328 -8.531 -7.062 1 97.12 568 LYS B O 1
ATOM 10016 N N . SER B 1 569 ? -19.328 -10.766 -6.848 1 96 569 SER B N 1
ATOM 10017 C CA . SER B 1 569 ? -20.234 -10.734 -5.703 1 96 569 SER B CA 1
ATOM 10018 C C . SER B 1 569 ? -19.609 -9.992 -4.527 1 96 569 SER B C 1
ATOM 10020 O O . SER B 1 569 ? -20.281 -9.219 -3.844 1 96 569 SER B O 1
ATOM 10022 N N . ILE B 1 570 ? -18.359 -10.203 -4.285 1 97.81 570 ILE B N 1
ATOM 10023 C CA . ILE B 1 570 ? -17.641 -9.562 -3.188 1 97.81 570 ILE B CA 1
ATOM 10024 C C . ILE B 1 570 ? -17.578 -8.055 -3.42 1 97.81 570 ILE B C 1
ATOM 10026 O O . ILE B 1 570 ? -17.844 -7.273 -2.504 1 97.81 570 ILE B O 1
ATOM 10030 N N . ILE B 1 571 ? -17.344 -7.621 -4.609 1 98.56 571 ILE B N 1
ATOM 10031 C CA . ILE B 1 571 ? -17.234 -6.211 -4.973 1 98.56 571 ILE B CA 1
ATOM 10032 C C . ILE B 1 571 ? -18.578 -5.523 -4.801 1 98.56 571 ILE B C 1
ATOM 10034 O O . ILE B 1 571 ? -18.656 -4.426 -4.25 1 98.56 571 ILE B O 1
ATOM 10038 N N . GLU B 1 572 ? -19.625 -6.191 -5.258 1 98 572 GLU B N 1
ATOM 10039 C CA . GLU B 1 572 ? -20.969 -5.633 -5.125 1 98 572 GLU B CA 1
ATOM 10040 C C . GLU B 1 572 ? -21.328 -5.43 -3.66 1 98 572 GLU B C 1
ATOM 10042 O O . GLU B 1 572 ? -21.922 -4.414 -3.299 1 98 572 GLU B O 1
ATOM 10047 N N . MET B 1 573 ? -20.984 -6.363 -2.898 1 98.25 573 MET B N 1
ATOM 10048 C CA . MET B 1 573 ? -21.234 -6.254 -1.466 1 98.25 573 MET B CA 1
ATOM 10049 C C . MET B 1 573 ? -20.5 -5.066 -0.866 1 98.25 573 MET B C 1
ATOM 10051 O O . MET B 1 573 ? -21.078 -4.273 -0.123 1 98.25 573 MET B O 1
ATOM 10055 N N . HIS B 1 574 ? -19.219 -4.895 -1.208 1 98.5 574 HIS B N 1
ATOM 10056 C CA . HIS B 1 574 ? -18.406 -3.812 -0.658 1 98.5 574 HIS B CA 1
ATOM 10057 C C . HIS B 1 574 ? -18.891 -2.457 -1.164 1 98.5 574 HIS B C 1
ATOM 10059 O O . HIS B 1 574 ? -18.828 -1.459 -0.442 1 98.5 574 HIS B O 1
ATOM 10065 N N . ILE B 1 575 ? -19.406 -2.385 -2.412 1 98.12 575 ILE B N 1
ATOM 10066 C CA . ILE B 1 575 ? -19.969 -1.146 -2.928 1 98.12 575 ILE B CA 1
ATOM 10067 C C . ILE B 1 575 ? -21.188 -0.749 -2.088 1 98.12 575 ILE B C 1
ATOM 10069 O O . ILE B 1 575 ? -21.312 0.406 -1.675 1 98.12 575 ILE B O 1
ATOM 10073 N N . SER B 1 576 ? -22.031 -1.728 -1.818 1 97.94 576 SER B N 1
ATOM 10074 C CA . SER B 1 576 ? -23.219 -1.468 -1.01 1 97.94 576 SER B CA 1
ATOM 10075 C C . SER B 1 576 ? -22.844 -0.989 0.388 1 97.94 576 SER B C 1
ATOM 10077 O O . SER B 1 576 ? -23.406 -0.014 0.889 1 97.94 576 SER B O 1
ATOM 10079 N N . ASP B 1 577 ? -21.891 -1.646 0.981 1 98 577 ASP B N 1
ATOM 10080 C CA . ASP B 1 577 ? -21.438 -1.271 2.314 1 98 577 ASP B CA 1
ATOM 10081 C C . ASP B 1 577 ? -20.859 0.141 2.32 1 98 577 ASP B C 1
ATOM 10083 O O . ASP B 1 577 ? -21.141 0.93 3.225 1 98 577 ASP B O 1
ATOM 10087 N N . MET B 1 578 ? -20.062 0.454 1.335 1 98.06 578 MET B N 1
ATOM 10088 C CA . MET B 1 578 ? -19.422 1.765 1.244 1 98.06 578 MET B CA 1
ATOM 10089 C C . MET B 1 578 ? -20.469 2.863 1.059 1 98.06 578 MET B C 1
ATOM 10091 O O . MET B 1 578 ? -20.344 3.949 1.628 1 98.06 578 MET B O 1
ATOM 10095 N N . LEU B 1 579 ? -21.453 2.596 0.235 1 97.44 579 LEU B N 1
ATOM 10096 C CA . LEU B 1 579 ? -22.516 3.58 0.021 1 97.44 579 LEU B CA 1
ATOM 10097 C C . LEU B 1 579 ? -23.281 3.844 1.312 1 97.44 579 LEU B C 1
ATOM 10099 O O . LEU B 1 579 ? -23.578 4.996 1.637 1 97.44 579 LEU B O 1
ATOM 10103 N N . ASN B 1 580 ? -23.547 2.822 2.033 1 97.62 580 ASN B N 1
ATOM 10104 C CA . ASN B 1 580 ? -24.234 2.969 3.311 1 97.62 580 ASN B CA 1
ATOM 10105 C C . ASN B 1 580 ? -23.391 3.75 4.316 1 97.62 580 ASN B C 1
ATOM 10107 O O . ASN B 1 580 ? -23.906 4.652 4.984 1 97.62 580 ASN B O 1
ATOM 10111 N N . LEU B 1 581 ? -22.125 3.4 4.422 1 97.75 581 LEU B N 1
ATOM 10112 C CA . LEU B 1 581 ? -21.219 4.098 5.336 1 97.75 581 LEU B CA 1
ATOM 10113 C C . LEU B 1 581 ? -21.078 5.566 4.949 1 97.75 581 LEU B C 1
ATOM 10115 O O . LEU B 1 581 ? -21.062 6.445 5.816 1 97.75 581 LEU B O 1
ATOM 10119 N N . THR B 1 582 ? -21 5.777 3.656 1 97.19 582 THR B N 1
ATOM 10120 C CA . THR B 1 582 ? -20.891 7.141 3.152 1 97.19 582 THR B CA 1
ATOM 10121 C C . THR B 1 582 ? -22.109 7.969 3.545 1 97.19 582 THR B C 1
ATOM 10123 O O . THR B 1 582 ? -21.969 9.109 3.99 1 97.19 582 THR B O 1
ATOM 10126 N N . LYS B 1 583 ? -23.266 7.41 3.391 1 97.19 583 LYS B N 1
ATOM 10127 C CA . LYS B 1 583 ? -24.5 8.086 3.77 1 97.19 583 LYS B CA 1
ATOM 10128 C C . LYS B 1 583 ? -24.531 8.375 5.266 1 97.19 583 LYS B C 1
ATOM 10130 O O . LYS B 1 583 ? -24.984 9.445 5.688 1 97.19 583 LYS B O 1
ATOM 10135 N N . MET B 1 584 ? -24.094 7.449 6.02 1 98.25 584 MET B N 1
ATOM 10136 C CA . MET B 1 584 ? -24.062 7.629 7.465 1 98.25 584 MET B CA 1
ATOM 10137 C C . MET B 1 584 ? -23.109 8.758 7.852 1 98.25 584 MET B C 1
ATOM 10139 O O . MET B 1 584 ? -23.453 9.602 8.688 1 98.25 584 MET B O 1
ATOM 10143 N N . VAL B 1 585 ? -21.938 8.781 7.258 1 98.38 585 VAL B N 1
ATOM 10144 C CA . VAL B 1 585 ? -20.953 9.828 7.535 1 98.38 585 VAL B CA 1
ATOM 10145 C C . VAL B 1 585 ? -21.547 11.188 7.164 1 98.38 585 VAL B C 1
ATOM 10147 O O . VAL B 1 585 ? -21.438 12.148 7.934 1 98.38 585 VAL B O 1
ATOM 10150 N N . GLN B 1 586 ? -22.109 11.211 5.988 1 97.75 586 GLN B N 1
ATOM 10151 C CA . GLN B 1 586 ? -22.719 12.453 5.516 1 97.75 586 GLN B CA 1
ATOM 10152 C C . GLN B 1 586 ? -23.766 12.961 6.508 1 97.75 586 GLN B C 1
ATOM 10154 O O . GLN B 1 586 ? -23.75 14.148 6.859 1 97.75 586 GLN B O 1
ATOM 10159 N N . SER B 1 587 ? -24.609 12.094 6.961 1 98.38 587 SER B N 1
ATOM 10160 C CA . SER B 1 587 ? -25.672 12.461 7.883 1 98.38 587 SER B CA 1
ATOM 10161 C C . SER B 1 587 ? -25.109 12.945 9.211 1 98.38 587 SER B C 1
ATOM 10163 O O . SER B 1 587 ? -25.594 13.938 9.773 1 98.38 587 SER B O 1
ATOM 10165 N N . LEU B 1 588 ? -24.078 12.336 9.664 1 98.62 588 LEU B N 1
ATOM 10166 C CA . LEU B 1 588 ? -23.516 12.656 10.977 1 98.62 588 LEU B CA 1
ATOM 10167 C C . LEU B 1 588 ? -22.656 13.922 10.898 1 98.62 588 LEU B C 1
ATOM 10169 O O . LEU B 1 588 ? -22.422 14.578 11.922 1 98.62 588 LEU B O 1
ATOM 10173 N N . MET B 1 589 ? -22.188 14.289 9.727 1 98.5 589 MET B N 1
ATOM 10174 C CA . MET B 1 589 ? -21.391 15.5 9.547 1 98.5 589 MET B CA 1
ATOM 10175 C C . MET B 1 589 ? -22.297 16.734 9.445 1 98.5 589 MET B C 1
ATOM 10177 O O . MET B 1 589 ? -21.859 17.844 9.734 1 98.5 589 MET B O 1
ATOM 10181 N N . GLN B 1 590 ? -23.531 16.578 9.109 1 98.25 590 GLN B N 1
ATOM 10182 C CA . GLN B 1 590 ? -24.438 17.672 8.781 1 98.25 590 GLN B CA 1
ATOM 10183 C C . GLN B 1 590 ? -24.609 18.609 9.969 1 98.25 590 GLN B C 1
ATOM 10185 O O . GLN B 1 590 ? -24.625 19.844 9.805 1 98.25 590 GLN B O 1
ATOM 10190 N N . PRO B 1 591 ? -24.734 18.078 11.148 1 98.38 591 PRO B N 1
ATOM 10191 C CA . PRO B 1 591 ? -24.906 19 12.273 1 98.38 591 PRO B CA 1
ATOM 10192 C C . PRO B 1 591 ? -23.609 19.719 12.648 1 98.38 591 PRO B C 1
ATOM 10194 O O . PRO B 1 591 ? -23.641 20.719 13.375 1 98.38 591 PRO B O 1
ATOM 10197 N N . ILE B 1 592 ? -22.484 19.328 12.141 1 98.56 592 ILE B N 1
ATOM 10198 C CA . ILE B 1 592 ? -21.188 19.812 12.594 1 98.56 592 ILE B CA 1
ATOM 10199 C C . ILE B 1 592 ? -20.578 20.719 11.539 1 98.56 592 ILE B C 1
ATOM 10201 O O . ILE B 1 592 ? -19.922 21.719 11.867 1 98.56 592 ILE B O 1
ATOM 10205 N N . PHE B 1 593 ? -20.797 20.391 10.289 1 98.19 593 PHE B N 1
ATOM 10206 C CA . PHE B 1 593 ? -20.125 21.094 9.203 1 98.19 593 PHE B CA 1
ATOM 10207 C C . PHE B 1 593 ? -21.125 21.594 8.172 1 98.19 593 PHE B C 1
ATOM 10209 O O . PHE B 1 593 ? -22.266 21.125 8.141 1 98.19 593 PHE B O 1
ATOM 10216 N N . ARG B 1 594 ? -20.641 22.547 7.363 1 96.56 594 ARG B N 1
ATOM 10217 C CA . ARG B 1 594 ? -21.422 23.016 6.223 1 96.56 594 ARG B CA 1
ATOM 10218 C C . ARG B 1 594 ? -21.266 22.062 5.035 1 96.56 594 ARG B C 1
ATOM 10220 O O . ARG B 1 594 ? -20.359 21.234 5.008 1 96.56 594 ARG B O 1
ATOM 10227 N N . LYS B 1 595 ? -22.125 22.203 4.055 1 95.81 595 LYS B N 1
ATOM 10228 C CA . LYS B 1 595 ? -22.25 21.266 2.943 1 95.81 595 LYS B CA 1
ATOM 10229 C C . LYS B 1 595 ? -20.953 21.156 2.15 1 95.81 595 LYS B C 1
ATOM 10231 O O . LYS B 1 595 ? -20.562 20.062 1.736 1 95.81 595 LYS B O 1
ATOM 10236 N N . ASN B 1 596 ? -20.297 22.266 1.896 1 95.62 596 ASN B N 1
ATOM 10237 C CA . ASN B 1 596 ? -19.078 22.234 1.078 1 95.62 596 ASN B CA 1
ATOM 10238 C C . ASN B 1 596 ? -17.969 21.422 1.737 1 95.62 596 ASN B C 1
ATOM 10240 O O . ASN B 1 596 ? -17.219 20.719 1.055 1 95.62 596 ASN B O 1
ATOM 10244 N N . THR B 1 597 ? -17.859 21.5 3.033 1 96.56 597 THR B N 1
ATOM 10245 C CA . THR B 1 597 ? -16.875 20.719 3.77 1 96.56 597 THR B CA 1
ATOM 10246 C C . THR B 1 597 ? -17.203 19.234 3.672 1 96.56 597 THR B C 1
ATOM 10248 O O . THR B 1 597 ? -16.297 18.406 3.467 1 96.56 597 THR B O 1
ATOM 10251 N N . ILE B 1 598 ? -18.453 18.891 3.783 1 97.25 598 ILE B N 1
ATOM 10252 C CA . ILE B 1 598 ? -18.891 17.5 3.717 1 97.25 598 ILE B CA 1
ATOM 10253 C C . ILE B 1 598 ? -18.578 16.922 2.34 1 97.25 598 ILE B C 1
ATOM 10255 O O . ILE B 1 598 ? -17.984 15.844 2.234 1 97.25 598 ILE B O 1
ATOM 10259 N N . ASP B 1 599 ? -18.922 17.688 1.341 1 96 599 ASP B N 1
ATOM 10260 C CA . ASP B 1 599 ? -18.688 17.234 -0.027 1 96 599 ASP B CA 1
ATOM 10261 C C . ASP B 1 599 ? -17.188 17.031 -0.29 1 96 599 ASP B C 1
ATOM 10263 O O . ASP B 1 599 ? -16.797 16.047 -0.924 1 96 599 ASP B O 1
ATOM 10267 N N . GLU B 1 600 ? -16.391 17.938 0.146 1 96.12 600 GLU B N 1
ATOM 10268 C CA . GLU B 1 600 ? -14.945 17.828 -0.067 1 96.12 600 GLU B CA 1
ATOM 10269 C C . GLU B 1 600 ? -14.383 16.594 0.625 1 96.12 600 GLU B C 1
ATOM 10271 O O . GLU B 1 600 ? -13.562 15.867 0.051 1 96.12 600 GLU B O 1
ATOM 10276 N N . TRP B 1 601 ? -14.812 16.328 1.835 1 97.12 601 TRP B N 1
ATOM 10277 C CA . TRP B 1 601 ? -14.297 15.203 2.605 1 97.12 601 TRP B CA 1
ATOM 10278 C C . TRP B 1 601 ? -14.68 13.883 1.953 1 97.12 601 TRP B C 1
ATOM 10280 O O . TRP B 1 601 ? -13.844 12.984 1.812 1 97.12 601 TRP B O 1
ATOM 10290 N N . LEU B 1 602 ? -15.922 13.781 1.573 1 97.25 602 LEU B N 1
ATOM 10291 C CA . LEU B 1 602 ? -16.391 12.555 0.934 1 97.25 602 LEU B CA 1
ATOM 10292 C C . LEU B 1 602 ? -15.695 12.344 -0.408 1 97.25 602 LEU B C 1
ATOM 10294 O O . LEU B 1 602 ? -15.328 11.219 -0.752 1 97.25 602 LEU B O 1
ATOM 10298 N N . TYR B 1 603 ? -15.523 13.398 -1.138 1 96.44 603 TYR B N 1
ATOM 10299 C CA . TYR B 1 603 ? -14.844 13.359 -2.428 1 96.44 603 TYR B CA 1
ATOM 10300 C C . TYR B 1 603 ? -13.43 12.805 -2.283 1 96.44 603 TYR B C 1
ATOM 10302 O O . TYR B 1 603 ? -12.953 12.07 -3.152 1 96.44 603 TYR B O 1
ATOM 10310 N N . GLU B 1 604 ? -12.867 13.141 -1.147 1 95.31 604 GLU B N 1
ATOM 10311 C CA . GLU B 1 604 ? -11.469 12.789 -0.94 1 95.31 604 GLU B CA 1
ATOM 10312 C C . GLU B 1 604 ? -11.328 11.391 -0.342 1 95.31 604 GLU B C 1
ATOM 10314 O O . GLU B 1 604 ? -10.422 10.641 -0.702 1 95.31 604 GLU B O 1
ATOM 10319 N N . TYR B 1 605 ? -12.234 10.953 0.547 1 96.44 605 TYR B N 1
ATOM 10320 C CA . TYR B 1 605 ? -11.914 9.805 1.385 1 96.44 605 TYR B CA 1
ATOM 10321 C C . TYR B 1 605 ? -12.82 8.625 1.063 1 96.44 605 TYR B C 1
ATOM 10323 O O . TYR B 1 605 ? -12.508 7.48 1.404 1 96.44 605 TYR B O 1
ATOM 10331 N N . THR B 1 606 ? -13.953 8.805 0.397 1 96.81 606 THR B N 1
ATOM 10332 C CA . THR B 1 606 ? -14.859 7.691 0.14 1 96.81 606 THR B CA 1
ATOM 10333 C C . THR B 1 606 ? -14.977 7.43 -1.358 1 96.81 606 THR B C 1
ATOM 10335 O O . THR B 1 606 ? -14.891 6.281 -1.8 1 96.81 606 THR B O 1
ATOM 10338 N N . ASP B 1 607 ? -15.062 8.477 -2.135 1 96.69 607 ASP B N 1
ATOM 10339 C CA . ASP B 1 607 ? -15.414 8.359 -3.545 1 96.69 607 ASP B CA 1
ATOM 10340 C C . ASP B 1 607 ? -14.359 7.57 -4.316 1 96.69 607 ASP B C 1
ATOM 10342 O O . ASP B 1 607 ? -14.695 6.746 -5.168 1 96.69 607 ASP B O 1
ATOM 10346 N N . PRO B 1 608 ? -13.086 7.816 -4.035 1 96.5 608 PRO B N 1
ATOM 10347 C CA . PRO B 1 608 ? -12.086 7.09 -4.816 1 96.5 608 PRO B CA 1
ATOM 10348 C C . PRO B 1 608 ? -12.227 5.574 -4.691 1 96.5 608 PRO B C 1
ATOM 10350 O O . PRO B 1 608 ? -12.055 4.852 -5.676 1 96.5 608 PRO B O 1
ATOM 10353 N N . ILE B 1 609 ? -12.5 5.086 -3.484 1 97.94 609 ILE B N 1
ATOM 10354 C CA . ILE B 1 609 ? -12.633 3.65 -3.252 1 97.94 609 ILE B CA 1
ATOM 10355 C C . ILE B 1 609 ? -13.859 3.119 -3.994 1 97.94 609 ILE B C 1
ATOM 10357 O O . ILE B 1 609 ? -13.789 2.086 -4.664 1 97.94 609 ILE B O 1
ATOM 10361 N N . ILE B 1 610 ? -14.961 3.834 -3.896 1 97.94 610 ILE B N 1
ATOM 10362 C CA . ILE B 1 610 ? -16.203 3.428 -4.555 1 97.94 610 ILE B CA 1
ATOM 10363 C C . ILE B 1 610 ? -15.992 3.416 -6.07 1 97.94 610 ILE B C 1
ATOM 10365 O O . ILE B 1 610 ? -16.406 2.477 -6.75 1 97.94 610 ILE B O 1
ATOM 10369 N N . GLU B 1 611 ? -15.383 4.441 -6.57 1 97.38 611 GLU B N 1
ATOM 10370 C CA . GLU B 1 611 ? -15.133 4.543 -8.008 1 97.38 611 GLU B CA 1
ATOM 10371 C C . GLU B 1 611 ? -14.25 3.404 -8.5 1 97.38 611 GLU B C 1
ATOM 10373 O O . GLU B 1 611 ? -14.492 2.836 -9.562 1 97.38 611 GLU B O 1
ATOM 10378 N N . GLN B 1 612 ? -13.258 3.078 -7.75 1 97.75 612 GLN B N 1
ATOM 10379 C CA . GLN B 1 612 ? -12.375 1.979 -8.133 1 97.75 612 GLN B CA 1
ATOM 10380 C C . GLN B 1 612 ? -13.133 0.652 -8.148 1 97.75 612 GLN B C 1
ATOM 10382 O O . GLN B 1 612 ? -12.93 -0.167 -9.047 1 97.75 612 GLN B O 1
ATOM 10387 N N . LEU B 1 613 ? -13.891 0.404 -7.102 1 98.38 613 LEU B N 1
ATOM 10388 C CA . LEU B 1 613 ? -14.703 -0.811 -7.047 1 98.38 613 LEU B CA 1
ATOM 10389 C C . LEU B 1 613 ? -15.648 -0.883 -8.242 1 98.38 613 LEU B C 1
ATOM 10391 O O . LEU B 1 613 ? -15.789 -1.937 -8.859 1 98.38 613 LEU B O 1
ATOM 10395 N N . ARG B 1 614 ? -16.281 0.24 -8.562 1 97.81 614 ARG B N 1
ATOM 10396 C CA . ARG B 1 614 ? -17.203 0.282 -9.688 1 97.81 614 ARG B CA 1
ATOM 10397 C C . ARG B 1 614 ? -16.484 0.036 -11.008 1 97.81 614 ARG B C 1
ATOM 10399 O O . ARG B 1 614 ? -17.031 -0.607 -11.906 1 97.81 614 ARG B O 1
ATOM 10406 N N . GLU B 1 615 ? -15.352 0.564 -11.117 1 97.62 615 GLU B N 1
ATOM 10407 C CA . GLU B 1 615 ? -14.547 0.325 -12.312 1 97.62 615 GLU B CA 1
ATOM 10408 C C . GLU B 1 615 ? -14.227 -1.159 -12.477 1 97.62 615 GLU B C 1
ATOM 10410 O O . GLU B 1 615 ? -14.32 -1.699 -13.578 1 97.62 615 GLU B O 1
ATOM 10415 N N . LEU B 1 616 ? -13.82 -1.797 -11.422 1 98.06 616 LEU B N 1
ATOM 10416 C CA . LEU B 1 616 ? -13.547 -3.229 -11.469 1 98.06 616 LEU B CA 1
ATOM 10417 C C . LEU B 1 616 ? -14.797 -4.008 -11.875 1 98.06 616 LEU B C 1
ATOM 10419 O O . LEU B 1 616 ? -14.719 -4.93 -12.688 1 98.06 616 LEU B O 1
ATOM 10423 N N . LEU B 1 617 ? -15.906 -3.619 -11.273 1 97.62 617 LEU B N 1
ATOM 10424 C CA . LEU B 1 617 ? -17.172 -4.277 -11.594 1 97.62 617 LEU B CA 1
ATOM 10425 C C . LEU B 1 617 ? -17.516 -4.117 -13.07 1 97.62 617 LEU B C 1
ATOM 10427 O O . LEU B 1 617 ? -18.016 -5.055 -13.695 1 97.62 617 LEU B O 1
ATOM 10431 N N . GLN B 1 618 ? -17.281 -2.963 -13.609 1 97.56 618 GLN B N 1
ATOM 10432 C CA . GLN B 1 618 ? -17.516 -2.711 -15.023 1 97.56 618 GLN B CA 1
ATOM 10433 C C . GLN B 1 618 ? -16.641 -3.59 -15.898 1 97.56 618 GLN B C 1
ATOM 10435 O O . GLN B 1 618 ? -17.109 -4.168 -16.891 1 97.56 618 GLN B O 1
ATOM 10440 N N . HIS B 1 619 ? -15.391 -3.684 -15.562 1 97.88 619 HIS B N 1
ATOM 10441 C CA . HIS B 1 619 ? -14.484 -4.547 -16.312 1 97.88 619 HIS B CA 1
ATOM 10442 C C . HIS B 1 619 ? -14.945 -6 -16.266 1 97.88 619 HIS B C 1
ATOM 10444 O O . HIS B 1 619 ? -14.914 -6.695 -17.297 1 97.88 619 HIS B O 1
ATOM 10450 N N . ILE B 1 620 ? -15.312 -6.449 -15.102 1 98 620 ILE B N 1
ATOM 10451 C CA . ILE B 1 620 ? -15.781 -7.824 -14.961 1 98 620 ILE B CA 1
ATOM 10452 C C . ILE B 1 620 ? -17 -8.047 -15.844 1 98 620 ILE B C 1
ATOM 10454 O O . ILE B 1 620 ? -17.125 -9.07 -16.516 1 98 620 ILE B O 1
ATOM 10458 N N . SER B 1 621 ? -17.938 -7.082 -15.859 1 96.56 621 SER B N 1
ATOM 10459 C CA . SER B 1 621 ? -19.141 -7.188 -16.656 1 96.56 621 SER B CA 1
ATOM 10460 C C . SER B 1 621 ? -18.828 -7.273 -18.156 1 96.56 621 SER B C 1
ATOM 10462 O O . SER B 1 621 ? -19.469 -8.008 -18.891 1 96.56 621 SER B O 1
ATOM 10464 N N . GLU B 1 622 ? -17.828 -6.566 -18.562 1 96.62 622 GLU B N 1
ATOM 10465 C CA . GLU B 1 622 ? -17.422 -6.59 -19.969 1 96.62 622 GLU B CA 1
ATOM 10466 C C . GLU B 1 622 ? -16.734 -7.906 -20.312 1 96.62 622 GLU B C 1
ATOM 10468 O O . GLU B 1 622 ? -17 -8.492 -21.375 1 96.62 622 GLU B O 1
ATOM 10473 N N . LEU B 1 623 ? -15.945 -8.391 -19.438 1 96.69 623 LEU B N 1
ATOM 10474 C CA . LEU B 1 623 ? -15.195 -9.625 -19.672 1 96.69 623 LEU B CA 1
ATOM 10475 C C . LEU B 1 623 ? -16.125 -10.836 -19.609 1 96.69 623 LEU B C 1
ATOM 10477 O O . LEU B 1 623 ? -15.852 -11.859 -20.25 1 96.69 623 LEU B O 1
ATOM 10481 N N . LYS B 1 624 ? -17.172 -10.695 -18.844 1 95.06 624 LYS B N 1
ATOM 10482 C CA . LYS B 1 624 ? -18.109 -11.789 -18.625 1 95.06 624 LYS B CA 1
ATOM 10483 C C . LYS B 1 624 ? -18.781 -12.203 -19.922 1 95.06 624 LYS B C 1
ATOM 10485 O O . LYS B 1 624 ? -19.266 -13.328 -20.047 1 95.06 624 LYS B O 1
ATOM 10490 N N . MET B 1 625 ? -18.719 -11.375 -20.953 1 93.75 625 MET B N 1
ATOM 10491 C CA . MET B 1 625 ? -19.406 -11.633 -22.219 1 93.75 625 MET B CA 1
ATOM 10492 C C . MET B 1 625 ? -18.516 -12.453 -23.156 1 93.75 625 MET B C 1
ATOM 10494 O O . MET B 1 625 ? -19.016 -13.039 -24.125 1 93.75 625 MET B O 1
ATOM 10498 N N . GLN B 1 626 ? -17.297 -12.625 -22.781 1 93.5 626 GLN B N 1
ATOM 10499 C CA . GLN B 1 626 ? -16.359 -13.312 -23.641 1 93.5 626 GLN B CA 1
ATOM 10500 C C . GLN B 1 626 ? -16.484 -14.828 -23.516 1 93.5 626 GLN B C 1
ATOM 10502 O O . GLN B 1 626 ? -16.656 -15.352 -22.406 1 93.5 626 GLN B O 1
ATOM 10507 N N . ARG B 1 627 ? -16.406 -15.516 -24.75 1 95.94 627 ARG B N 1
ATOM 10508 C CA . ARG B 1 627 ? -16.5 -16.969 -24.734 1 95.94 627 ARG B CA 1
ATOM 10509 C C . ARG B 1 627 ? -15.312 -17.609 -25.453 1 95.94 627 ARG B C 1
ATOM 10511 O O . ARG B 1 627 ? -14.977 -18.766 -25.219 1 95.94 627 ARG B O 1
ATOM 10518 N N . THR B 1 628 ? -14.75 -16.922 -26.359 1 97 628 THR B N 1
ATOM 10519 C CA . THR B 1 628 ? -13.57 -17.391 -27.078 1 97 628 THR B CA 1
ATOM 10520 C C . THR B 1 628 ? -12.391 -16.453 -26.859 1 97 628 THR B C 1
ATOM 10522 O O . THR B 1 628 ? -12.578 -15.25 -26.641 1 97 628 THR B O 1
ATOM 10525 N N . PHE B 1 629 ? -11.266 -17 -26.906 1 96.94 629 PHE B N 1
ATOM 10526 C CA . PHE B 1 629 ? -10.062 -16.234 -26.609 1 96.94 629 PHE B CA 1
ATOM 10527 C C . PHE B 1 629 ? -8.992 -16.453 -27.672 1 96.94 629 PHE B C 1
ATOM 10529 O O . PHE B 1 629 ? -8.938 -17.531 -28.281 1 96.94 629 PHE B O 1
ATOM 10536 N N . ALA B 1 630 ? -8.18 -15.484 -27.812 1 95 630 ALA B N 1
ATOM 10537 C CA . ALA B 1 630 ? -7.113 -15.539 -28.812 1 95 630 ALA B CA 1
ATOM 10538 C C . ALA B 1 630 ? -6.027 -16.531 -28.391 1 95 630 ALA B C 1
ATOM 10540 O O . ALA B 1 630 ? -5.797 -16.75 -27.203 1 95 630 ALA B O 1
ATOM 10541 N N . VAL B 1 631 ? -5.492 -17.188 -29.438 1 96.06 631 VAL B N 1
ATOM 10542 C CA . VAL B 1 631 ? -4.301 -18 -29.219 1 96.06 631 VAL B CA 1
ATOM 10543 C C . VAL B 1 631 ? -3.078 -17.094 -29.062 1 96.06 631 VAL B C 1
ATOM 10545 O O . VAL B 1 631 ? -2.914 -16.125 -29.812 1 96.06 631 VAL B O 1
ATOM 10548 N N . ARG B 1 632 ? -2.264 -17.297 -28.141 1 92.31 632 ARG B N 1
ATOM 10549 C CA . ARG B 1 632 ? -1.08 -16.484 -27.875 1 92.31 632 ARG B CA 1
ATOM 10550 C C . ARG B 1 632 ? -0.086 -16.562 -29.031 1 92.31 632 ARG B C 1
ATOM 10552 O O . ARG B 1 632 ? -0.034 -17.578 -29.75 1 92.31 632 ARG B O 1
ATOM 10559 N N . ASN B 1 633 ? 0.668 -15.438 -29.312 1 92.19 633 ASN B N 1
ATOM 10560 C CA . ASN B 1 633 ? 0.991 -14.289 -28.469 1 92.19 633 ASN B CA 1
ATOM 10561 C C . ASN B 1 633 ? 0.248 -13.031 -28.922 1 92.19 633 ASN B C 1
ATOM 10563 O O . ASN B 1 633 ? -0.405 -13.039 -29.969 1 92.19 633 ASN B O 1
ATOM 10567 N N . PHE B 1 634 ? 0.289 -12 -28.062 1 91.5 634 PHE B N 1
ATOM 10568 C CA . PHE B 1 634 ? -0.321 -10.695 -28.312 1 91.5 634 PHE B CA 1
ATOM 10569 C C . PHE B 1 634 ? 0.719 -9.703 -28.812 1 91.5 634 PHE B C 1
ATOM 10571 O O . PHE B 1 634 ? 1.879 -9.75 -28.406 1 91.5 634 PHE B O 1
ATOM 10578 N N . ASP B 1 635 ? 0.314 -8.906 -29.703 1 89.94 635 ASP B N 1
ATOM 10579 C CA . ASP B 1 635 ? 1.165 -7.785 -30.109 1 89.94 635 ASP B CA 1
ATOM 10580 C C . ASP B 1 635 ? 1.062 -6.637 -29.109 1 89.94 635 ASP B C 1
ATOM 10582 O O . ASP B 1 635 ? 0.245 -5.727 -29.281 1 89.94 635 ASP B O 1
ATOM 10586 N N . ILE B 1 636 ? 1.874 -6.754 -28.172 1 90.06 636 ILE B N 1
ATOM 10587 C CA . ILE B 1 636 ? 1.831 -5.773 -27.094 1 90.06 636 ILE B CA 1
ATOM 10588 C C . ILE B 1 636 ? 2.598 -4.52 -27.516 1 90.06 636 ILE B C 1
ATOM 10590 O O . ILE B 1 636 ? 3.807 -4.57 -27.75 1 90.06 636 ILE B O 1
ATOM 10594 N N . LYS B 1 637 ? 1.868 -3.4 -27.656 1 85.19 637 LYS B N 1
ATOM 10595 C CA . LYS B 1 637 ? 2.463 -2.107 -27.984 1 85.19 637 LYS B CA 1
ATOM 10596 C C . LYS B 1 637 ? 2.783 -1.316 -26.719 1 85.19 637 LYS B C 1
ATOM 10598 O O . LYS B 1 637 ? 1.878 -0.906 -25.984 1 85.19 637 LYS B O 1
ATOM 10603 N N . ARG B 1 638 ? 3.99 -1.277 -26.469 1 87.38 638 ARG B N 1
ATOM 10604 C CA . ARG B 1 638 ? 4.414 -0.516 -25.297 1 87.38 638 ARG B CA 1
ATOM 10605 C C . ARG B 1 638 ? 4.668 0.944 -25.656 1 87.38 638 ARG B C 1
ATOM 10607 O O . ARG B 1 638 ? 5.148 1.244 -26.75 1 87.38 638 ARG B O 1
ATOM 10614 N N . LYS B 1 639 ? 4.016 1.875 -25.031 1 72.56 639 LYS B N 1
ATOM 10615 C CA . LYS B 1 639 ? 4.195 3.301 -25.297 1 72.56 639 LYS B CA 1
ATOM 10616 C C . LYS B 1 639 ? 5.676 3.672 -25.312 1 72.56 639 LYS B C 1
ATOM 10618 O O . LYS B 1 639 ? 6.418 3.32 -24.391 1 72.56 639 LYS B O 1
ATOM 10623 N N . GLN B 1 640 ? 6.262 3.695 -26.688 1 62.5 640 GLN B N 1
ATOM 10624 C CA . GLN B 1 640 ? 7.668 3.986 -26.922 1 62.5 640 GLN B CA 1
ATOM 10625 C C . GLN B 1 640 ? 8.156 5.121 -26.031 1 62.5 640 GLN B C 1
ATOM 10627 O O . GLN B 1 640 ? 7.461 6.117 -25.844 1 62.5 640 GLN B O 1
ATOM 10632 N N . MET B 1 641 ? 8.75 4.781 -24.969 1 56.81 641 MET B N 1
ATOM 10633 C CA . MET B 1 641 ? 9.305 5.73 -24 1 56.81 641 MET B CA 1
ATOM 10634 C C . MET B 1 641 ? 10.438 6.531 -24.625 1 56.81 641 MET B C 1
ATOM 10636 O O . MET B 1 641 ? 11.602 6.125 -24.562 1 56.81 641 MET B O 1
ATOM 10640 N N . HIS B 1 642 ? 10.305 7.059 -25.875 1 46.44 642 HIS B N 1
ATOM 10641 C CA . HIS B 1 642 ? 11.406 7.891 -26.359 1 46.44 642 HIS B CA 1
ATOM 10642 C C . HIS B 1 642 ? 11.734 9 -25.359 1 46.44 642 HIS B C 1
ATOM 10644 O O . HIS B 1 642 ? 10.836 9.586 -24.766 1 46.44 642 HIS B O 1
ATOM 10650 N N . ALA B 1 643 ? 12.891 8.938 -24.844 1 41.81 643 ALA B N 1
ATOM 10651 C CA . ALA B 1 643 ? 13.492 10.125 -24.234 1 41.81 643 ALA B CA 1
ATOM 10652 C C . ALA B 1 643 ? 13.242 11.367 -25.094 1 41.81 643 ALA B C 1
ATOM 10654 O O . ALA B 1 643 ? 13.609 11.414 -26.266 1 41.81 643 ALA B O 1
ATOM 10655 N N . SER B 1 644 ? 12.07 11.969 -25 1 30.44 644 SER B N 1
ATOM 10656 C CA . SER B 1 644 ? 12.195 13.297 -25.578 1 30.44 644 SER B CA 1
ATOM 10657 C C . SER B 1 644 ? 13.32 14.094 -24.922 1 30.44 644 SER B C 1
ATOM 10659 O O . SER B 1 644 ? 13.523 14 -23.719 1 30.44 644 SER B O 1
#